Protein AF-A0AAV7GRK2-F1 (afdb_monomer_lite)

Foldseek 3Di:
DDCFDQFPLRDTHGQEEAECAPVDPPLVLLLLLLLLLLPHQEYEEEVVSVCLLSLLVSVVVCCVVVSDHPVSHAYEYEDDQQQLALVSLVVRLVVSCVSNVHQAHQEYEHAACFHFHHPDDLDLVGGDNHPVLSSLVSVVVCCVVRNHVFYAYELAALVNLVVNCVRDPRRHREYEYADWLQAHPVVSLVSCVVVSHAYAHEPLCPDPVDRQQPDPLLVVLCVVFVAGSLLSRQLLCVVSPHRYHDYDSDSVVSSRNVPNPVDHRDPVSSVCSVVHHHDDDPLVCSQAPPSHPHVGSCSRNVPPCVVVVCPLQQCFDQFPLRDTHGQEEAEQAPDDPPLSLVLLLLLVLLPHQEYEEEVVSVCLLSVLVSVVVCCVVVSDHPVSHQYEYEDDQAQQALVSLVVRLVVSCVSNVHQAHAEYEHADQWHFHHPDDLALARTDHHPVLSSLVSVVVCCVVRNYVFYAYEPDDLVRLVVCCVRHPHRHREYEYADWLQAHPVVRLVSCVVVSHAYAHECLQQPPPDPQFPDGQQPDPLLVVLCVVVVAGSLLSGSLLCVVSRYRYHDYDSDSVVSSSNVPNRPDHRDPVSSVSSVVRHHDDRPPVCSNEDCPGPHHDPDPDPDPPPPPPDDDDDDDDDDPFDDDDDDDDDDAPQPDDDLEEAEQAPDDPPLSLVLLLLLVLLPHQEYEEEVVSVCLLSVLVSVVVCCVVVSDHPRSHQYEYEDDQQQLQLVSLVVRLVVSCVSNVHQAHQEYEHEEQWHFHHPDDLAQVGTDHHPVLSSLVSVVVCCVVRNYVFYAYEPDDLVRLVVCCVRHPRRHQEYEYADWLQAHVVVRLVSCVVVNHAYAHEPLQQPPPDPQWDDGQQPPPLLVVLCVVVVAGSLLSGSLLCVVSRYRYHDYDSDSVVSNSNNPNGRDHRDPVSSVSSVVNHRDDTCPVVVSVVNRVVPDDDDDDDDDDRDDDDDDDDDDDDDDDDDAWDFDDQWDAFPLRDTHGQEEAECAPPDLVQSLVLLVLLLVLPHPHYDDEVVSVRLLSVLVSLVVCVVVVSDDAEADYDDFDLVCLVVTLVVSCVSNVGQAHQEYEHAAQWHFDPPDDLFLVRTDHGPVLSRLVSVVVCCVVRNYVFYAYELAALVRLVVCCVRHPHRHREYEYADWLQAHCVVVLVSCVVVRHAYAHEPLVQPPPDPQFPDPQQVPPLLVVLCVVVVAGSLLSRSLLCVVSRHRYHDYDSDSVVSSRNVPNGGHHRDPVSSVCSVVRHHDDRPLVVSNDDCPGPHPDSCSSRVNSD

Radius of gyration: 38.53 Å; chains: 1; bounding box: 104×102×79 Å

InterPro domains:
  IPR018170 Aldo/keto reductase, conserved site [PS00062] (139-156)
  IPR018170 Aldo/keto reductase, conserved site [PS00062] (451-468)
  IPR018170 Aldo/keto reductase, conserved site [PS00062] (779-796)
  IPR018170 Aldo/keto reductase, conserved site [PS00062] (1103-1120)
  IPR018170 Aldo/keto reductase, conserved site [PS00063] (245-260)
  IPR018170 Aldo/keto reductase, conserved site [PS00063] (562-577)
  IPR018170 Aldo/keto reductase, conserved site [PS00063] (890-905)
  IPR018170 Aldo/keto reductase, conserved site [PS00063] (1214-1229)
  IPR018170 Aldo/keto reductase, conserved site [PS00798] (39-56)
  IPR018170 Aldo/keto reductase, conserved site [PS00798] (351-368)
  IPR018170 Aldo/keto reductase, conserved site [PS00798] (679-696)
  IPR018170 Aldo/keto reductase, conserved site [PS00798] (1010-1027)
  IPR020471 Aldo-keto reductase [PR00069] (347-371)
  IPR020471 Aldo-keto reductase [PR00069] (407-425)
  IPR020471 Aldo-keto reductase [PR00069] (451-468)
  IPR020471 Aldo-keto reductase [PR00069] (485-514)
  IPR020471 Aldo-keto reductase [PR00069] (529-553)
  IPR020471 Aldo-keto reductase [PTHR11732] (316-595)
  IPR023210 NADP-dependent oxidoreductase domain [PF00248] (17-276)
  IPR023210 NADP-dependent oxidoreductase domain [PF00248] (328-591)

Sequence (1274 aa):
MAEYFVLNTGAKIPSVGLGTWQAEPGGVGAAVIAAVKAGYRHIDCALIYGNEKEVGLALKQVFEEGIVKREDLFITSKLWCSDHAPEDVPEALETTLKDLQLNYVDLYLIHWPFRVKKGASFSPQNYITPDIPETWAALEKLYDSGKARAIGVSNFSSKKLEDLLAVARVPPAVNQVECHPGWQQPKLHQVCQSKGIHLSGYSPLGSKTVKILSHPVVVKVAETLGKSPAQVALRWGLQVGHSVLPKSINEARIKENIDIFGWSIPDDLLAKFSEIEQARLQSGVFTVHPKSIYKSVEDLWDEDTSKRRNIKMARFFTLNTGAQMPSVGLGTWQANPGVVGEAVASAIKVGYRHIDCARIYGNEKEIGLSLKKLFDDGVVKREDLFITSKLWCDSHAPEDVAEAINSTLKDLQLDYVDLYLIHWPFRLKKGTSFRAENFIQPDIPSTWSAMEKLYDSGKARAIGVSNFSTKKLEDLLSIARIPPAVNQVECHPVWQQTKLRSFCQSKGVHLSAYSPLGSPGTKGIEGNVLANSVVTEVAEELGKTTAQVALRWGIQVGNSVLPKSTKESRIQENFDVFDWSIPDDLFAKFSTIQQARLIRGDFFVKPQGLYKSFLLRSKTLDLFYIKRKHHVIGILLLYGLCTDAYPYFGDLMPSVGLGTLHADPGVVGEAVASAIKVGYRHIDCARIYENEKEIGLSLKKLFDDGVVKREDLFITSKLWCDSHAPEDVAEAINSTLKDLQLDYVDLYLIHCPFRLKKGTSLRAENLIQPDIPSTWSAMEKLYDSGKARAIGVSNFSTKKLEDLLSIARIPPAVNQVECHPVWQQTKLRSFCQSKGVHLSGYSPLGSPGRKWIEGNVLANSIVTEVAEKLGKTTAQVALRWGIQVGNSVLPKSTKESRIQENFDVFDWSIPDDLFAKFSTIQQEISLLILKAYIKVWRSFGTGKYDNVMIIKHKRPRERRAEGTRKRGNIKMARFFTLNTGAQIPSVALGTWQADPGVVGEAVASAIKTGYRHIDTARIYGNEKEIGLYLKKLFDDGVVKREDLCDSHAPEDVEEEINSTLKDLQLDYVDLYLIHWPFRLKKGTNLRPENLIQPDIPSTWRAMEKLYDSGKARAIGVSNFSTKKLGDLLSIARIPPAVNQVECHPVWQQAKLRSFCQSKGVHLSGYSPLGSHGSKWVKGNVLGNSVVTEAAEKLGKTAAQVALRWGIQVGNSVLPRSTKESRIRENFDVFDWSIPDDLFAKFSTIQQEKLIRGDFFVNTQGLYKSVEEIWDGEI

Structure (mmCIF, N/CA/C/O backbone):
data_AF-A0AAV7GRK2-F1
#
_entry.id   AF-A0AAV7GRK2-F1
#
loop_
_atom_site.group_PDB
_atom_site.id
_atom_site.type_symbol
_atom_site.label_atom_id
_atom_site.label_alt_id
_atom_site.label_comp_id
_atom_site.label_asym_id
_atom_site.label_entity_id
_atom_site.label_seq_id
_atom_site.pdbx_PDB_ins_code
_atom_site.Cartn_x
_atom_site.Cartn_y
_atom_site.Cartn_z
_atom_site.occupancy
_atom_site.B_iso_or_equiv
_atom_site.auth_seq_id
_atom_site.auth_comp_id
_atom_site.auth_asym_id
_atom_site.auth_atom_id
_atom_site.pdbx_PDB_model_num
ATOM 1 N N . MET A 1 1 ? -27.664 4.432 10.590 1.00 52.47 1 MET A N 1
ATOM 2 C CA . MET A 1 1 ? -26.871 3.189 10.747 1.00 52.47 1 MET A CA 1
ATOM 3 C C . MET A 1 1 ? -27.423 2.405 11.914 1.00 52.47 1 MET A C 1
ATOM 5 O O . MET A 1 1 ? -28.002 3.019 12.796 1.00 52.47 1 MET A O 1
ATOM 9 N N . ALA A 1 2 ? -27.302 1.082 11.892 1.00 60.66 2 ALA A N 1
ATOM 10 C CA . ALA A 1 2 ? -28.046 0.243 12.816 1.00 60.66 2 ALA A CA 1
ATOM 11 C C . ALA A 1 2 ? -27.401 0.234 14.220 1.00 60.66 2 ALA A C 1
ATOM 13 O O . ALA A 1 2 ? -26.273 -0.221 14.409 1.00 60.66 2 ALA A O 1
ATOM 14 N N . GLU A 1 3 ? -28.119 0.756 15.215 1.00 87.19 3 GLU A N 1
ATOM 15 C CA . GLU A 1 3 ? -27.774 0.636 16.646 1.00 87.19 3 GLU A CA 1
ATOM 16 C C . GLU A 1 3 ? -27.888 -0.816 17.145 1.00 87.19 3 GLU A C 1
ATOM 18 O O . GLU A 1 3 ? -27.385 -1.179 18.206 1.00 87.19 3 GLU A O 1
ATOM 23 N N . TYR A 1 4 ? -28.525 -1.665 16.344 1.00 95.19 4 TYR A N 1
ATOM 24 C CA . TYR A 1 4 ? -28.700 -3.087 16.571 1.00 95.19 4 TYR A CA 1
ATOM 25 C C . TYR A 1 4 ? -28.685 -3.845 15.244 1.00 95.19 4 TYR A C 1
ATOM 27 O O . TYR A 1 4 ? -28.999 -3.285 14.196 1.00 95.19 4 TYR A O 1
ATOM 35 N N . PHE A 1 5 ? -28.390 -5.137 15.297 1.00 96.56 5 PHE A N 1
ATOM 36 C CA . PHE A 1 5 ? -28.614 -6.074 14.200 1.00 96.56 5 PHE A CA 1
ATOM 37 C C . PHE A 1 5 ? -29.781 -6.999 14.553 1.00 96.56 5 PHE A C 1
ATOM 39 O O . PHE A 1 5 ? -30.049 -7.249 15.728 1.00 96.56 5 PHE A O 1
ATOM 46 N N . VAL A 1 6 ? -30.515 -7.473 13.548 1.00 96.50 6 VAL A N 1
ATOM 47 C CA . VAL A 1 6 ? -31.623 -8.416 13.752 1.00 96.50 6 VAL A CA 1
ATOM 48 C C . VAL A 1 6 ? -31.078 -9.830 13.591 1.00 96.50 6 VAL A C 1
ATOM 50 O O . VAL A 1 6 ? -30.508 -10.155 12.552 1.00 96.50 6 VAL A O 1
ATOM 53 N N . LEU A 1 7 ? -31.227 -10.651 14.626 1.00 97.81 7 LEU A N 1
ATOM 54 C CA . LEU A 1 7 ? -30.880 -12.069 14.601 1.00 97.81 7 LEU A CA 1
ATOM 55 C C . LEU A 1 7 ? -31.938 -12.861 13.823 1.00 97.81 7 LEU A C 1
ATOM 57 O O . LEU A 1 7 ? -33.081 -12.424 13.693 1.00 97.81 7 LEU A O 1
ATOM 61 N N . ASN A 1 8 ? -31.598 -14.068 13.371 1.00 96.56 8 ASN A N 1
ATOM 62 C CA . ASN A 1 8 ? -32.559 -14.984 12.737 1.00 96.56 8 ASN A CA 1
ATOM 63 C C . ASN A 1 8 ? -33.731 -15.395 13.652 1.00 96.56 8 ASN A C 1
ATOM 65 O O . ASN A 1 8 ? -34.772 -15.813 13.156 1.00 96.56 8 ASN A O 1
ATOM 69 N N . THR A 1 9 ? -33.602 -15.212 14.967 1.00 96.25 9 THR A N 1
ATOM 70 C CA . THR A 1 9 ? -34.693 -15.369 15.941 1.00 96.25 9 THR A CA 1
ATOM 71 C C . THR A 1 9 ? -35.672 -14.187 15.955 1.00 96.25 9 THR A C 1
ATOM 73 O O . THR A 1 9 ? -36.690 -14.244 16.638 1.00 96.25 9 THR A O 1
ATOM 76 N N . GLY A 1 10 ? -35.360 -13.089 15.256 1.00 95.31 10 GLY A N 1
ATOM 77 C CA . GLY A 1 10 ? -36.079 -11.812 15.308 1.00 95.31 10 GLY A CA 1
ATOM 78 C C . GLY A 1 10 ? -35.629 -10.880 16.443 1.00 95.31 10 GLY A C 1
ATOM 79 O O . GLY A 1 10 ? -36.005 -9.706 16.456 1.00 95.31 10 GLY A O 1
ATOM 80 N N . ALA A 1 11 ? -34.800 -11.362 17.376 1.00 95.62 11 ALA A N 1
ATOM 81 C CA . ALA A 1 11 ? -34.244 -10.540 18.448 1.00 95.62 11 ALA A CA 1
ATOM 82 C C . ALA A 1 11 ? -33.282 -9.471 17.901 1.00 95.62 11 ALA A C 1
ATOM 84 O O . ALA A 1 11 ? -32.605 -9.671 16.893 1.00 95.62 11 ALA A O 1
ATOM 85 N N . LYS A 1 12 ? -33.195 -8.329 18.589 1.00 97.75 12 LYS A N 1
ATOM 86 C CA . LYS A 1 12 ? -32.299 -7.224 18.228 1.00 97.75 12 LYS A CA 1
ATOM 87 C C . LYS A 1 12 ? -31.055 -7.269 19.109 1.00 97.75 12 LYS A C 1
ATOM 89 O O . LYS A 1 12 ? -31.141 -6.943 20.288 1.00 97.75 12 LYS A O 1
ATOM 94 N N . ILE A 1 13 ? -29.912 -7.655 18.547 1.00 98.25 13 ILE A N 1
ATOM 95 C CA . ILE A 1 13 ? -28.625 -7.595 19.247 1.00 98.25 13 ILE A CA 1
ATOM 96 C C . ILE A 1 13 ? -28.049 -6.177 19.127 1.00 98.25 13 ILE A C 1
ATOM 98 O O . ILE A 1 13 ? -27.840 -5.712 18.003 1.00 98.25 13 ILE A O 1
ATOM 102 N N . PRO A 1 14 ? -27.778 -5.455 20.230 1.00 98.44 14 PRO A N 1
ATOM 103 C CA . PRO A 1 14 ? -27.131 -4.150 20.158 1.00 98.44 14 PRO A CA 1
ATOM 104 C C . PRO A 1 14 ? -25.754 -4.260 19.500 1.00 98.44 14 PRO A C 1
ATOM 106 O O . PRO A 1 14 ? -24.977 -5.178 19.787 1.00 98.44 14 PRO A O 1
ATOM 109 N N . SER A 1 15 ? -25.450 -3.324 18.604 1.00 97.31 15 SER A N 1
ATOM 110 C CA . SER A 1 15 ? -24.283 -3.425 17.728 1.00 97.31 15 SER A CA 1
ATOM 111 C C . SER A 1 15 ? -22.949 -3.159 18.435 1.00 97.31 15 SER A C 1
ATOM 113 O O . SER A 1 15 ? -21.896 -3.505 17.902 1.00 97.31 15 SER A O 1
ATOM 115 N N . VAL A 1 16 ? -22.980 -2.627 19.660 1.00 98.31 16 VAL A N 1
ATOM 116 C CA . VAL A 1 16 ? -21.808 -2.430 20.520 1.00 98.31 16 VAL A CA 1
ATOM 117 C C . VAL A 1 16 ? -22.064 -3.079 21.879 1.00 98.31 16 VAL A C 1
ATOM 119 O O . VAL A 1 16 ? -23.019 -2.718 22.567 1.00 98.31 16 VAL A O 1
ATOM 122 N N . GLY A 1 17 ? -21.207 -4.027 22.263 1.00 98.06 17 GLY A N 1
ATOM 123 C CA . GLY A 1 17 ? -21.263 -4.712 23.557 1.00 98.06 17 GLY A CA 1
ATOM 124 C C . GLY A 1 17 ? -19.982 -4.545 24.370 1.00 98.06 17 GLY A C 1
ATOM 125 O O . GLY A 1 17 ? -18.890 -4.490 23.811 1.00 98.06 17 GLY A O 1
ATOM 126 N N . LEU A 1 18 ? -20.085 -4.462 25.696 1.00 98.25 18 LEU A N 1
ATOM 127 C CA . LEU A 1 18 ? -18.902 -4.434 26.557 1.00 98.25 18 LEU A CA 1
ATOM 128 C C . LEU A 1 18 ? -18.337 -5.853 26.685 1.00 98.25 18 LEU A C 1
ATOM 130 O O . LEU A 1 18 ? -18.981 -6.716 27.279 1.00 98.25 18 LEU A O 1
ATOM 134 N N . GLY A 1 19 ? -17.127 -6.084 26.173 1.00 97.00 19 GLY A N 1
ATOM 135 C CA . GLY A 1 19 ? -16.411 -7.341 26.407 1.00 97.00 19 GLY A CA 1
ATOM 136 C C . GLY A 1 19 ? -15.800 -7.389 27.812 1.00 97.00 19 GLY A C 1
ATOM 137 O O . GLY A 1 19 ? -15.204 -6.403 28.252 1.00 97.00 19 GLY A O 1
ATOM 138 N N . THR A 1 20 ? -15.893 -8.527 28.506 1.00 96.00 20 THR A N 1
ATOM 139 C CA . THR A 1 20 ? -15.376 -8.680 29.887 1.00 96.00 20 THR A CA 1
ATOM 140 C C . THR A 1 20 ? -14.169 -9.615 30.024 1.00 96.00 20 THR A C 1
ATOM 142 O O . THR A 1 20 ? -13.648 -9.806 31.126 1.00 96.00 20 THR A O 1
ATOM 145 N N . TRP A 1 21 ? -13.653 -10.162 28.920 1.00 91.00 21 TRP A N 1
ATOM 146 C CA . TRP A 1 21 ? -12.460 -11.014 28.938 1.00 91.00 21 TRP A CA 1
ATOM 147 C C . TRP A 1 21 ? -11.217 -10.264 29.460 1.00 91.00 21 TRP A C 1
ATOM 149 O O . TRP A 1 21 ? -10.944 -9.125 29.066 1.00 91.00 21 TRP A O 1
ATOM 159 N N . GLN A 1 22 ? -10.452 -10.898 30.360 1.00 84.69 22 GLN A N 1
ATOM 160 C CA . GLN A 1 22 ? -9.289 -10.310 31.053 1.00 84.69 22 GLN A CA 1
ATOM 161 C C . GLN A 1 22 ? -9.605 -9.019 31.834 1.00 84.69 22 GLN A C 1
ATOM 163 O O . GLN A 1 22 ? -8.735 -8.161 32.026 1.00 84.69 22 GLN A O 1
ATOM 168 N N . ALA A 1 23 ? -10.864 -8.784 32.207 1.00 81.44 23 ALA A N 1
ATOM 169 C CA . ALA A 1 23 ? -11.193 -7.778 33.206 1.00 81.44 23 ALA A CA 1
ATOM 170 C C . ALA A 1 23 ? -10.974 -8.414 34.581 1.00 81.44 23 ALA A C 1
ATOM 172 O O . ALA A 1 23 ? -11.733 -9.302 34.966 1.00 81.44 23 ALA A O 1
ATOM 173 N N . GLU A 1 24 ? -9.896 -7.998 35.250 1.00 74.44 24 GLU A N 1
ATOM 174 C CA . GLU A 1 24 ? -9.524 -8.523 36.564 1.00 74.44 24 GLU A CA 1
ATOM 175 C C . GLU A 1 24 ? -10.691 -8.387 37.558 1.00 74.44 24 GLU A C 1
ATOM 177 O O . GLU A 1 24 ? -11.374 -7.346 37.554 1.00 74.44 24 GLU A O 1
ATOM 182 N N . PRO A 1 25 ? -10.898 -9.402 38.415 1.00 63.78 25 PRO A N 1
ATOM 183 C CA . PRO A 1 25 ? -11.799 -9.315 39.556 1.00 63.78 25 PRO A CA 1
ATOM 184 C C . PRO A 1 25 ? -11.549 -8.037 40.376 1.00 63.78 25 PRO A C 1
ATOM 186 O O . PRO A 1 25 ? -10.406 -7.665 40.646 1.00 63.78 25 PRO A O 1
ATOM 189 N N . GLY A 1 26 ? -12.618 -7.319 40.716 1.00 69.88 26 GLY A N 1
ATOM 190 C CA . GLY A 1 26 ? -12.610 -6.030 41.418 1.00 69.88 26 GLY A CA 1
ATOM 191 C C . GLY A 1 26 ? -12.753 -4.795 40.516 1.00 69.88 26 GLY A C 1
ATOM 192 O O . GLY A 1 26 ? -13.145 -3.734 40.999 1.00 69.88 26 GLY A O 1
ATOM 193 N N . GLY A 1 27 ? -12.495 -4.910 39.207 1.00 84.00 27 GLY A N 1
ATOM 194 C CA . GLY A 1 27 ? -12.655 -3.805 38.247 1.00 84.00 27 GLY A CA 1
ATOM 195 C C . GLY A 1 27 ? -13.848 -3.946 37.295 1.00 84.00 27 GLY A C 1
ATOM 196 O O . GLY A 1 27 ? -14.345 -2.942 36.777 1.00 84.00 27 GLY A O 1
ATOM 197 N N . VAL A 1 28 ? -14.320 -5.174 37.041 1.00 91.69 28 VAL A N 1
ATOM 198 C CA . VAL A 1 28 ? -15.330 -5.428 35.999 1.00 91.69 28 VAL A CA 1
ATOM 199 C C . VAL A 1 28 ? -16.726 -4.927 36.381 1.00 91.69 28 VAL A C 1
ATOM 201 O O . VAL A 1 28 ? -17.416 -4.378 35.525 1.00 91.69 28 VAL A O 1
ATOM 204 N N . GLY A 1 29 ? -17.124 -5.020 37.655 1.00 93.56 29 GLY A N 1
ATOM 205 C CA . GLY A 1 29 ? -18.443 -4.556 38.101 1.00 93.56 29 GLY A CA 1
ATOM 206 C C . GLY A 1 29 ? -18.629 -3.052 37.876 1.00 93.56 29 GLY A C 1
ATOM 207 O O . GLY A 1 29 ? -19.609 -2.620 37.268 1.00 93.56 29 GLY A O 1
ATOM 208 N N . ALA A 1 30 ? -17.627 -2.251 38.255 1.00 94.50 30 ALA A N 1
ATOM 209 C CA . ALA A 1 30 ? -17.615 -0.810 38.003 1.00 94.50 30 ALA A CA 1
ATOM 210 C C . ALA A 1 30 ? -17.652 -0.484 36.500 1.00 94.50 30 ALA A C 1
ATOM 212 O O . ALA A 1 30 ? -18.354 0.437 36.082 1.00 94.50 30 ALA A O 1
ATOM 213 N N . ALA A 1 31 ? -16.943 -1.264 35.676 1.00 96.44 31 ALA A N 1
ATOM 214 C CA . ALA A 1 31 ? -16.959 -1.108 34.225 1.00 96.44 31 ALA A CA 1
ATOM 215 C C . ALA A 1 31 ? -18.348 -1.381 33.623 1.00 96.44 31 ALA A C 1
ATOM 217 O O . ALA A 1 31 ? -18.795 -0.619 32.767 1.00 96.44 31 ALA A O 1
ATOM 218 N N . VAL A 1 32 ? -19.051 -2.418 34.092 1.00 97.69 32 VAL A N 1
ATOM 219 C CA . VAL A 1 32 ? -20.421 -2.743 33.657 1.00 97.69 32 VAL A CA 1
ATOM 220 C C . VAL A 1 32 ? -21.389 -1.623 34.032 1.00 97.69 32 VAL A C 1
ATOM 222 O O . VAL A 1 32 ? -22.117 -1.141 33.166 1.00 97.69 32 VAL A O 1
ATOM 225 N N . ILE A 1 33 ? -21.353 -1.142 35.280 1.00 97.56 33 ILE A N 1
ATOM 226 C CA . ILE A 1 33 ? -22.198 -0.022 35.730 1.00 97.56 33 ILE A CA 1
ATOM 227 C C . ILE A 1 33 ? -21.931 1.223 34.874 1.00 97.56 33 ILE A C 1
ATOM 229 O O . ILE A 1 33 ? -22.867 1.855 34.379 1.00 97.56 33 ILE A O 1
ATOM 233 N N . ALA A 1 34 ? -20.656 1.559 34.658 1.00 97.25 34 ALA A N 1
ATOM 234 C CA . ALA A 1 34 ? -20.254 2.694 33.834 1.00 97.25 34 ALA A CA 1
ATOM 235 C C . ALA A 1 34 ? -20.720 2.553 32.377 1.00 97.25 34 ALA A C 1
ATOM 237 O O . ALA A 1 34 ? -21.199 3.523 31.793 1.00 97.25 34 ALA A O 1
ATOM 238 N N . ALA A 1 35 ? -20.624 1.355 31.797 1.00 97.94 35 ALA A N 1
ATOM 239 C CA . ALA A 1 35 ? -21.078 1.081 30.440 1.00 97.94 35 ALA A CA 1
ATOM 240 C C . ALA A 1 35 ? -22.598 1.229 30.308 1.00 97.94 35 ALA A C 1
ATOM 242 O O . ALA A 1 35 ? -23.064 1.935 29.414 1.00 97.94 35 ALA A O 1
ATOM 243 N N . VAL A 1 36 ? -23.381 0.645 31.220 1.00 97.94 36 VAL A N 1
ATOM 244 C CA . VAL A 1 36 ? -24.850 0.765 31.204 1.00 97.94 36 VAL A CA 1
ATOM 245 C C . VAL A 1 36 ? -25.281 2.229 31.343 1.00 97.94 36 VAL A C 1
ATOM 247 O O . VAL A 1 36 ? -26.128 2.693 30.570 1.00 97.94 36 VAL A O 1
ATOM 250 N N . LYS A 1 37 ? -24.642 2.987 32.249 1.00 96.56 37 LYS A N 1
ATOM 251 C CA . LYS A 1 37 ? -24.854 4.438 32.409 1.00 96.56 37 LYS A CA 1
ATOM 252 C C . LYS A 1 37 ? -24.448 5.236 31.164 1.00 96.56 37 LYS A C 1
ATOM 254 O O . LYS A 1 37 ? -25.096 6.227 30.847 1.00 96.56 37 LYS A O 1
ATOM 259 N N . ALA A 1 38 ? -23.414 4.803 30.442 1.00 96.06 38 ALA A N 1
ATOM 260 C CA . ALA A 1 38 ? -22.965 5.422 29.192 1.00 96.06 38 ALA A CA 1
ATOM 261 C C . ALA A 1 38 ? -23.838 5.073 27.970 1.00 96.06 38 ALA A C 1
ATOM 263 O O . ALA A 1 38 ? -23.623 5.638 26.901 1.00 96.06 38 ALA A O 1
ATOM 264 N N . GLY A 1 39 ? -24.806 4.161 28.111 1.00 95.88 39 GLY A N 1
ATOM 265 C CA . GLY A 1 39 ? -25.738 3.785 27.044 1.00 95.88 39 GLY A CA 1
ATOM 266 C C . GLY A 1 39 ? -25.511 2.397 26.445 1.00 95.88 39 GLY A C 1
ATOM 267 O O . GLY A 1 39 ? -26.244 2.014 25.537 1.00 95.88 39 GLY A O 1
ATOM 268 N N . TYR A 1 40 ? -24.556 1.606 26.949 1.00 98.19 40 TYR A N 1
ATOM 269 C CA . TYR A 1 40 ? -24.435 0.211 26.521 1.00 98.19 40 TYR A CA 1
ATOM 270 C C . TYR A 1 40 ? -25.699 -0.550 26.909 1.00 98.19 40 TYR A C 1
ATOM 272 O O . TYR A 1 40 ? -26.223 -0.414 28.019 1.00 98.19 40 TYR A O 1
ATOM 280 N N . ARG A 1 41 ? -26.170 -1.379 25.983 1.00 98.25 41 ARG A N 1
ATOM 281 C CA . ARG A 1 41 ? -27.280 -2.312 26.201 1.00 98.25 41 ARG A CA 1
ATOM 282 C C . ARG A 1 41 ? -26.890 -3.755 25.911 1.00 98.25 41 ARG A C 1
ATOM 284 O O . ARG A 1 41 ? -27.753 -4.613 25.871 1.00 98.25 41 ARG A O 1
ATOM 291 N N . HIS A 1 42 ? -25.600 -4.034 25.732 1.00 98.69 42 HIS A N 1
ATOM 292 C CA . HIS A 1 42 ? -25.079 -5.378 25.511 1.00 98.69 42 HIS A CA 1
ATOM 293 C C . HIS A 1 42 ? -23.826 -5.608 26.358 1.00 98.69 42 HIS A C 1
ATOM 295 O O . HIS A 1 42 ? -22.899 -4.797 26.317 1.00 98.69 42 HIS A O 1
ATOM 301 N N . ILE A 1 43 ? -23.804 -6.700 27.124 1.00 98.62 43 ILE A N 1
ATOM 302 C CA . ILE A 1 43 ? -22.643 -7.159 27.898 1.00 98.62 43 ILE A CA 1
ATOM 303 C C . ILE A 1 43 ? -22.287 -8.579 27.443 1.00 98.62 43 ILE A C 1
ATOM 305 O O . ILE A 1 43 ? -23.148 -9.460 27.429 1.00 98.62 43 ILE A O 1
ATOM 309 N N . ASP A 1 44 ? -21.029 -8.784 27.055 1.00 98.69 44 ASP A N 1
ATOM 310 C CA . ASP A 1 44 ? -20.508 -10.081 26.627 1.00 98.69 44 ASP A CA 1
ATOM 311 C C . ASP A 1 44 ? -19.658 -10.713 27.735 1.00 98.69 44 ASP A C 1
ATOM 313 O O . ASP A 1 44 ? -18.593 -10.206 28.094 1.00 98.69 44 ASP A O 1
ATOM 317 N N . CYS A 1 45 ? -20.152 -11.830 28.265 1.00 98.31 45 CYS A N 1
ATOM 318 C CA . CYS A 1 45 ? -19.598 -12.600 29.374 1.00 98.31 45 CYS A CA 1
ATOM 319 C C . CYS A 1 45 ? -19.164 -13.997 28.915 1.00 98.31 45 CYS A C 1
ATOM 321 O O . CYS A 1 45 ? -19.393 -14.396 27.772 1.00 98.31 45 CYS A O 1
ATOM 323 N N . ALA A 1 46 ? -18.515 -14.746 29.800 1.00 97.56 46 ALA A N 1
ATOM 324 C CA . ALA A 1 46 ? -18.323 -16.187 29.683 1.00 97.56 46 ALA A CA 1
ATOM 325 C C . ALA A 1 46 ? -17.937 -16.751 31.051 1.00 97.56 46 ALA A C 1
ATOM 327 O O . ALA A 1 46 ? -17.135 -16.129 31.754 1.00 97.56 46 ALA A O 1
ATOM 328 N N . LEU A 1 47 ? -18.387 -17.967 31.365 1.00 94.06 47 LEU A N 1
ATOM 329 C CA . LEU A 1 47 ? -18.063 -18.640 32.627 1.00 94.06 47 LEU A CA 1
ATOM 330 C C . LEU A 1 47 ? -16.546 -18.687 32.888 1.00 94.06 47 LEU A C 1
ATOM 332 O O . LEU A 1 47 ? -16.067 -18.352 33.970 1.00 94.06 47 LEU A O 1
ATOM 336 N N . ILE A 1 48 ? -15.764 -19.012 31.853 1.00 94.75 48 ILE A N 1
ATOM 337 C CA . ILE A 1 48 ? -14.302 -19.135 31.949 1.00 94.75 48 ILE A CA 1
ATOM 338 C C . ILE A 1 48 ? -13.573 -17.814 32.234 1.00 94.75 48 ILE A C 1
ATOM 340 O O . ILE A 1 48 ? -12.402 -17.827 32.604 1.00 94.75 48 ILE A O 1
ATOM 344 N N . TYR A 1 49 ? -14.220 -16.658 32.062 1.00 95.00 49 TYR A N 1
ATOM 345 C CA . TYR A 1 49 ? -13.583 -15.376 32.381 1.00 95.00 49 TYR A CA 1
ATOM 346 C C . TYR A 1 49 ? -13.433 -15.175 33.894 1.00 95.00 49 TYR A C 1
ATOM 348 O O . TYR A 1 49 ? -12.690 -14.289 34.308 1.00 95.00 49 TYR A O 1
ATOM 356 N N . GLY A 1 50 ? -14.103 -16.002 34.709 1.00 93.75 50 GLY A N 1
ATOM 357 C CA . GLY A 1 50 ? -13.947 -16.020 36.163 1.00 93.75 50 GLY A CA 1
ATOM 358 C C . GLY A 1 50 ? -14.519 -14.790 36.864 1.00 93.75 50 GLY A C 1
ATOM 359 O O . GLY A 1 50 ? -14.207 -14.556 38.027 1.00 93.75 50 GLY A O 1
ATOM 360 N N . ASN A 1 51 ? -15.336 -13.996 36.168 1.00 96.12 51 ASN A N 1
ATOM 361 C CA . ASN A 1 51 ? -15.816 -12.703 36.647 1.00 96.12 51 ASN A CA 1
ATOM 362 C C . ASN A 1 51 ? -17.340 -12.498 36.505 1.00 96.12 51 ASN A C 1
ATOM 364 O O . ASN A 1 51 ? -17.838 -11.416 36.813 1.00 96.12 51 ASN A O 1
ATOM 368 N N . GLU A 1 52 ? -18.104 -13.530 36.116 1.00 97.44 52 GLU A N 1
ATOM 369 C CA . GLU A 1 52 ? -19.568 -13.436 35.952 1.00 97.44 52 GLU A CA 1
ATOM 370 C C . GLU A 1 52 ? -20.293 -13.046 37.247 1.00 97.44 52 GLU A C 1
ATOM 372 O O . GLU A 1 52 ? -21.225 -12.252 37.194 1.00 97.44 52 GLU A O 1
ATOM 377 N N . LYS A 1 53 ? -19.820 -13.495 38.419 1.00 97.12 53 LYS A N 1
ATOM 378 C CA . LYS A 1 53 ? -20.390 -13.098 39.723 1.00 97.12 53 LYS A CA 1
ATOM 379 C C . LYS A 1 53 ? -20.375 -11.590 39.949 1.00 97.12 53 LYS A C 1
ATOM 381 O O . LYS A 1 53 ? -21.349 -11.013 40.427 1.00 97.12 53 LYS A O 1
ATOM 386 N N . GLU A 1 54 ? -19.266 -10.941 39.610 1.00 96.19 54 GLU A N 1
ATOM 387 C CA . GLU A 1 54 ? -19.120 -9.492 39.765 1.00 96.19 54 GLU A CA 1
ATOM 388 C C . GLU A 1 54 ? -19.961 -8.730 38.744 1.00 96.19 54 GLU A C 1
ATOM 390 O O . GLU A 1 54 ? -20.551 -7.700 39.073 1.00 96.19 54 GLU A O 1
ATOM 395 N N . VAL A 1 55 ? -20.062 -9.259 37.520 1.00 97.88 55 VAL A N 1
ATOM 396 C CA . VAL A 1 55 ? -20.994 -8.739 36.515 1.00 97.88 55 VAL A CA 1
ATOM 397 C C . VAL A 1 55 ? -22.432 -8.854 37.024 1.00 97.88 55 VAL A C 1
ATOM 399 O O . VAL A 1 55 ? -23.171 -7.881 36.932 1.00 97.88 55 VAL A O 1
ATOM 402 N N . GLY A 1 56 ? -22.822 -9.981 37.622 1.00 98.00 56 GLY A N 1
ATOM 403 C CA . GLY A 1 56 ? -24.163 -10.177 38.173 1.00 98.00 56 GLY A CA 1
ATOM 404 C C . GLY A 1 56 ? -24.503 -9.225 39.315 1.00 98.00 56 GLY A C 1
ATOM 405 O O . GLY A 1 56 ? -25.599 -8.671 39.348 1.00 98.00 56 GLY A O 1
ATOM 406 N N . LEU A 1 57 ? -23.550 -8.955 40.213 1.00 97.94 57 LEU A N 1
ATOM 407 C CA . LEU A 1 57 ? -23.716 -7.934 41.256 1.00 97.94 57 LEU A CA 1
ATOM 408 C C . LEU A 1 57 ? -23.933 -6.536 40.656 1.00 97.94 57 LEU A C 1
ATOM 410 O O . LEU A 1 57 ? -24.820 -5.811 41.101 1.00 97.94 57 LEU A O 1
ATOM 414 N N . ALA A 1 58 ? -23.174 -6.181 39.618 1.00 97.75 58 ALA A N 1
ATOM 415 C CA . ALA A 1 58 ? -23.346 -4.921 38.900 1.00 97.75 58 ALA A CA 1
ATOM 416 C C . ALA A 1 58 ? -24.691 -4.837 38.157 1.00 97.75 58 ALA A C 1
ATOM 418 O O . ALA A 1 58 ? -25.335 -3.790 38.185 1.00 97.75 58 ALA A O 1
ATOM 419 N N . LEU A 1 59 ? -25.134 -5.929 37.522 1.00 98.25 59 LEU A N 1
ATOM 420 C CA . LEU A 1 59 ? -26.438 -6.017 36.859 1.00 98.25 59 LEU A CA 1
ATOM 421 C C . LEU A 1 59 ? -27.580 -5.839 37.863 1.00 98.25 59 LEU A C 1
ATOM 423 O O . LEU A 1 59 ? -28.450 -4.997 37.654 1.00 98.25 59 LEU A O 1
ATOM 427 N N . LYS A 1 60 ? -27.534 -6.564 38.988 1.00 97.88 60 LYS A N 1
ATOM 428 C CA . LYS A 1 60 ? -28.494 -6.405 40.085 1.00 97.88 60 LYS A CA 1
ATOM 429 C C . LYS A 1 60 ? -28.574 -4.950 40.539 1.00 97.88 60 LYS A C 1
ATOM 431 O O . LYS A 1 60 ? -29.669 -4.403 40.614 1.00 97.88 60 LYS A O 1
ATOM 436 N N . GLN A 1 61 ? -27.425 -4.318 40.769 1.00 97.69 61 GLN A N 1
ATOM 437 C CA . GLN A 1 61 ? -27.369 -2.925 41.194 1.00 97.69 61 GLN A CA 1
ATOM 438 C C . GLN A 1 61 ? -28.032 -1.983 40.178 1.00 97.69 61 GLN A C 1
ATOM 440 O O . GLN A 1 61 ? -28.851 -1.158 40.570 1.00 97.69 61 GLN A O 1
ATOM 445 N N . VAL A 1 62 ? -27.735 -2.094 38.875 1.00 97.69 62 VAL A N 1
ATOM 446 C CA . VAL A 1 62 ? -28.350 -1.194 37.876 1.00 97.69 62 VAL A CA 1
ATOM 447 C C . VAL A 1 62 ? -29.851 -1.437 37.685 1.00 97.69 62 VAL A C 1
ATOM 449 O O . VAL A 1 62 ? -30.558 -0.505 37.298 1.00 97.69 62 VAL A O 1
ATOM 452 N N . PHE A 1 63 ? -30.343 -2.647 37.977 1.00 97.88 63 PHE A N 1
ATOM 453 C CA . PHE A 1 63 ? -31.777 -2.951 38.006 1.00 97.88 63 PHE A CA 1
ATOM 454 C C . PHE A 1 63 ? -32.459 -2.362 39.247 1.00 97.88 63 PHE A C 1
ATOM 456 O O . PHE A 1 63 ? -33.504 -1.728 39.122 1.00 97.88 63 PHE A O 1
ATOM 463 N N . GLU A 1 64 ? -31.864 -2.524 40.433 1.00 96.81 64 GLU A N 1
ATOM 464 C CA . GLU A 1 64 ? -32.385 -1.983 41.699 1.00 96.81 64 GLU A CA 1
ATOM 465 C C . GLU A 1 64 ? -32.357 -0.446 41.729 1.00 96.81 64 GLU A C 1
ATOM 467 O O . GLU A 1 64 ? -33.294 0.177 42.223 1.00 96.81 64 GLU A O 1
ATOM 472 N N . GLU A 1 65 ? -31.332 0.175 41.135 1.00 96.62 65 GLU A N 1
ATOM 473 C CA . GLU A 1 65 ? -31.245 1.631 40.943 1.00 96.62 65 GLU A CA 1
ATOM 474 C C . GLU A 1 65 ? -32.214 2.157 39.862 1.00 96.62 65 GLU A C 1
ATOM 476 O O . GLU A 1 65 ? -32.325 3.368 39.675 1.00 96.62 65 GLU A O 1
ATOM 481 N N . GLY A 1 66 ? -32.908 1.277 39.129 1.00 94.38 66 GLY A N 1
ATOM 482 C CA . GLY A 1 66 ? -33.858 1.659 38.082 1.00 94.38 66 GLY A CA 1
ATOM 483 C C . GLY A 1 66 ? -33.217 2.306 36.849 1.00 94.38 66 GLY A C 1
ATOM 484 O O . GLY A 1 66 ? -33.899 3.013 36.108 1.00 94.38 66 GLY A O 1
ATOM 485 N N . ILE A 1 67 ? -31.918 2.086 36.614 1.00 96.56 67 ILE A N 1
ATOM 486 C CA . ILE A 1 67 ? -31.192 2.655 35.463 1.00 96.56 67 ILE A CA 1
ATOM 487 C C . ILE A 1 67 ? -31.659 2.004 34.157 1.00 96.56 67 ILE A C 1
ATOM 489 O O . ILE A 1 67 ? -31.787 2.674 33.132 1.00 96.56 67 ILE A O 1
ATOM 493 N N . VAL A 1 68 ? -31.885 0.692 34.195 1.00 97.44 68 VAL A N 1
ATOM 494 C CA . VAL A 1 68 ? -32.397 -0.135 33.095 1.00 97.44 68 VAL A CA 1
ATOM 495 C C . VAL A 1 68 ? -33.234 -1.274 33.668 1.00 97.44 68 VAL A C 1
ATOM 497 O O . VAL A 1 68 ? -33.063 -1.649 34.827 1.00 97.44 68 VAL A O 1
ATOM 500 N N . LYS A 1 69 ? -34.108 -1.864 32.855 1.00 97.50 69 LYS A N 1
ATOM 501 C CA . LYS A 1 69 ? -34.771 -3.137 33.160 1.00 97.50 69 LYS A CA 1
ATOM 502 C C . LYS A 1 69 ? -33.995 -4.304 32.558 1.00 97.50 69 LYS A C 1
ATOM 504 O O . LYS A 1 69 ? -33.150 -4.121 31.680 1.00 97.50 69 LYS A O 1
ATOM 509 N N . ARG A 1 70 ? -34.300 -5.532 32.991 1.00 97.38 70 ARG A N 1
ATOM 510 C CA . ARG A 1 70 ? -33.653 -6.733 32.443 1.00 97.38 70 ARG A CA 1
ATOM 511 C C . ARG A 1 70 ? -33.891 -6.857 30.938 1.00 97.38 70 ARG A C 1
ATOM 513 O O . ARG A 1 70 ? -32.959 -7.183 30.212 1.00 97.38 70 ARG A O 1
ATOM 520 N N . GLU A 1 71 ? -35.108 -6.592 30.479 1.00 96.56 71 GLU A N 1
ATOM 521 C CA . GLU A 1 71 ? -35.500 -6.638 29.067 1.00 96.56 71 GLU A CA 1
ATOM 522 C C . GLU A 1 71 ? -34.851 -5.556 28.186 1.00 96.56 71 GLU A C 1
ATOM 524 O O . GLU A 1 71 ? -34.874 -5.693 26.965 1.00 96.56 71 GLU A O 1
ATOM 529 N N . ASP A 1 72 ? -34.231 -4.529 28.779 1.00 96.25 72 ASP A N 1
ATOM 530 C CA . ASP A 1 72 ? -33.484 -3.504 28.039 1.00 96.25 72 ASP A CA 1
ATOM 531 C C . ASP A 1 72 ? -32.047 -3.944 27.718 1.00 96.25 72 ASP A C 1
ATOM 533 O O . ASP A 1 72 ? -31.379 -3.319 26.891 1.00 96.25 72 ASP A O 1
ATOM 537 N N . LEU A 1 73 ? -31.538 -4.983 28.391 1.00 98.38 73 LEU A N 1
ATOM 538 C CA . LEU A 1 73 ? -30.177 -5.483 28.214 1.00 98.38 73 LEU A CA 1
ATOM 539 C C . LEU A 1 73 ? -30.150 -6.778 27.404 1.00 98.38 73 LEU A C 1
ATOM 541 O O . LEU A 1 73 ? -30.961 -7.674 27.604 1.00 98.38 73 LEU A O 1
ATOM 545 N N . PHE A 1 74 ? -29.136 -6.890 26.554 1.00 98.81 74 PHE A N 1
ATOM 546 C CA . PHE A 1 74 ? -28.748 -8.096 25.846 1.00 98.81 74 PHE A CA 1
ATOM 547 C C . PHE A 1 74 ? -27.519 -8.702 26.534 1.00 98.81 74 PHE A C 1
ATOM 549 O O . PHE A 1 74 ? -26.422 -8.144 26.469 1.00 98.81 74 PHE A O 1
ATOM 556 N N . ILE A 1 75 ? -27.682 -9.823 27.227 1.00 98.75 75 ILE A N 1
ATOM 557 C CA . ILE A 1 75 ? -26.598 -10.483 27.963 1.00 98.75 75 ILE A CA 1
ATOM 558 C C . ILE A 1 75 ? -26.177 -11.754 27.231 1.00 98.75 75 ILE A C 1
ATOM 560 O O . ILE A 1 75 ? -26.988 -12.664 27.040 1.00 98.75 75 ILE A O 1
ATOM 564 N N . THR A 1 76 ? -24.902 -11.810 26.850 1.00 98.88 76 THR A N 1
ATOM 565 C CA . THR A 1 76 ? -24.286 -12.974 26.202 1.00 98.88 76 THR A CA 1
ATOM 566 C C . THR A 1 76 ? -23.417 -13.726 27.205 1.00 98.88 76 THR A C 1
ATOM 568 O O . THR A 1 76 ? -22.611 -13.101 27.888 1.00 98.88 76 THR A O 1
ATOM 571 N N . SER A 1 77 ? -23.514 -15.056 27.264 1.00 98.69 77 SER A N 1
ATOM 572 C CA . SER A 1 77 ? -22.519 -15.908 27.938 1.00 98.69 77 SER A CA 1
ATOM 573 C C . SER A 1 77 ? -22.145 -17.118 27.073 1.00 98.69 77 SER A C 1
ATOM 575 O O . SER A 1 77 ? -22.670 -17.294 25.969 1.00 98.69 77 SER A O 1
ATOM 577 N N . LYS A 1 78 ? -21.168 -17.916 27.513 1.00 98.69 78 LYS A N 1
ATOM 578 C CA . LYS A 1 78 ? -20.529 -18.954 26.698 1.00 98.69 78 LYS A CA 1
ATOM 579 C C . LYS A 1 78 ? -20.291 -20.238 27.488 1.00 98.69 78 LYS A C 1
ATOM 581 O O . LYS A 1 78 ? -19.674 -20.202 28.553 1.00 98.69 78 LYS A O 1
ATOM 586 N N . LEU A 1 79 ? -20.701 -21.357 26.902 1.00 98.44 79 LEU A N 1
ATOM 587 C CA . LEU A 1 79 ? -20.429 -22.717 27.349 1.00 98.44 79 LEU A CA 1
ATOM 588 C C . LEU A 1 79 ? -18.947 -23.051 27.153 1.00 98.44 79 LEU A C 1
ATOM 590 O O . LEU A 1 79 ? -18.432 -22.975 26.034 1.00 98.44 79 LEU A O 1
ATOM 594 N N . TRP A 1 80 ? -18.257 -23.417 28.231 1.00 97.19 80 TRP A N 1
ATOM 595 C CA . TRP A 1 80 ? -16.834 -23.740 28.183 1.00 97.19 80 TRP A CA 1
ATOM 596 C C . TRP A 1 80 ? -16.565 -25.178 27.720 1.00 97.19 80 TRP A C 1
ATOM 598 O O . TRP A 1 80 ? -17.400 -26.065 27.857 1.00 97.19 80 TRP A O 1
ATOM 608 N N . CYS A 1 81 ? -15.354 -25.417 27.206 1.00 96.56 81 CYS A N 1
ATOM 609 C CA . CYS A 1 81 ? -14.935 -26.680 26.587 1.00 96.56 81 CYS A CA 1
ATOM 610 C C . CYS A 1 81 ? -15.059 -27.912 27.508 1.00 96.56 81 CYS A C 1
ATOM 612 O O . CYS A 1 81 ? -15.046 -29.042 27.020 1.00 96.56 81 CYS A O 1
ATOM 614 N N . SER A 1 82 ? -15.106 -27.724 28.831 1.00 95.75 82 SER A N 1
ATOM 615 C CA . SER A 1 82 ? -15.262 -28.808 29.810 1.00 95.75 82 SER A CA 1
ATOM 616 C C . SER A 1 82 ? -16.691 -29.331 29.931 1.00 95.75 82 SER A C 1
ATOM 618 O O . SER A 1 82 ? -16.870 -30.433 30.437 1.00 95.75 82 SER A O 1
ATOM 620 N N . ASP A 1 83 ? -17.676 -28.572 29.448 1.00 97.00 83 ASP A N 1
ATOM 621 C CA . ASP A 1 83 ? -19.096 -28.767 29.766 1.00 97.00 83 ASP A CA 1
ATOM 622 C C . ASP A 1 83 ? -19.926 -29.091 28.511 1.00 97.00 83 ASP A C 1
ATOM 624 O O . ASP A 1 83 ? -21.129 -28.871 28.448 1.00 97.00 83 ASP A O 1
ATOM 628 N N . HIS A 1 84 ? -19.274 -29.609 27.466 1.00 97.62 84 HIS A N 1
ATOM 629 C CA . HIS A 1 84 ? -19.917 -29.955 26.193 1.00 97.62 84 HIS A CA 1
ATOM 630 C C . HIS A 1 84 ? -20.758 -31.241 26.246 1.00 97.62 84 HIS A C 1
ATOM 632 O O . HIS A 1 84 ? -21.454 -31.539 25.274 1.00 97.62 84 HIS A O 1
ATOM 638 N N . ALA A 1 85 ? -20.677 -32.035 27.321 1.00 96.31 85 ALA A N 1
ATOM 639 C CA . ALA A 1 85 ? -21.546 -33.204 27.460 1.00 96.31 85 ALA A CA 1
ATOM 640 C C . ALA A 1 85 ? -23.011 -32.741 27.569 1.00 96.31 85 ALA A C 1
ATOM 642 O O . ALA A 1 85 ? -23.261 -31.776 28.294 1.00 96.31 85 ALA A O 1
ATOM 643 N N . PRO A 1 86 ? -23.982 -33.387 26.899 1.00 96.88 86 PRO A N 1
ATOM 644 C CA . PRO A 1 86 ? -25.382 -32.955 26.930 1.00 96.88 86 PRO A CA 1
ATOM 645 C C . PRO A 1 86 ? -25.970 -32.745 28.335 1.00 96.88 86 PRO A C 1
ATOM 647 O O . PRO A 1 86 ? -26.804 -31.862 28.526 1.00 96.88 86 PRO A O 1
ATOM 650 N N . GLU A 1 87 ? -25.535 -33.539 29.312 1.00 96.06 87 GLU A N 1
ATOM 651 C CA . GLU A 1 87 ? -25.910 -33.457 30.725 1.00 96.06 87 GLU A CA 1
ATOM 652 C C . GLU A 1 87 ? -25.260 -32.282 31.478 1.00 96.06 87 GLU A C 1
ATOM 654 O O . GLU A 1 87 ? -25.858 -31.760 32.417 1.00 96.06 87 GLU A O 1
ATOM 659 N N . ASP A 1 88 ? -24.084 -31.827 31.039 1.00 97.62 88 ASP A N 1
ATOM 660 C CA . ASP A 1 88 ? -23.316 -30.744 31.668 1.00 97.62 88 ASP A CA 1
ATOM 661 C C . ASP A 1 88 ? -23.736 -29.360 31.149 1.00 97.62 88 ASP A C 1
ATOM 663 O O . ASP A 1 88 ? -23.682 -28.369 31.877 1.00 97.62 88 ASP A O 1
ATOM 667 N N . VAL A 1 89 ? -24.203 -29.289 29.899 1.00 98.19 89 VAL A N 1
ATOM 668 C CA . VAL A 1 89 ? -24.688 -28.062 29.246 1.00 98.19 89 VAL A CA 1
ATOM 669 C C . VAL A 1 89 ? -25.712 -27.281 30.092 1.00 98.19 89 VAL A C 1
ATOM 671 O O . VAL A 1 89 ? -25.512 -26.077 30.291 1.00 98.19 89 VAL A O 1
ATOM 674 N N . PRO A 1 90 ? -26.802 -27.890 30.609 1.00 97.81 90 PRO A N 1
ATOM 675 C CA . PRO A 1 90 ? -27.746 -27.170 31.461 1.00 97.81 90 PRO A CA 1
ATOM 676 C C . PRO A 1 90 ? -27.133 -26.748 32.801 1.00 97.81 90 PRO A C 1
ATOM 678 O O . PRO A 1 90 ? -27.420 -25.647 33.258 1.00 97.81 90 PRO A O 1
ATOM 681 N N . GLU A 1 91 ? -26.272 -27.565 33.416 1.00 97.50 91 GLU A N 1
ATOM 682 C CA . GLU A 1 91 ? -25.606 -27.228 34.686 1.00 97.50 91 GLU A CA 1
ATOM 683 C C . GLU A 1 91 ? -24.689 -26.002 34.538 1.00 97.50 91 GLU A C 1
ATOM 685 O O . GLU A 1 91 ? -24.681 -25.107 35.392 1.00 97.50 91 GLU A O 1
ATOM 690 N N . ALA A 1 92 ? -23.956 -25.925 33.425 1.00 98.00 92 ALA A N 1
ATOM 691 C CA . ALA A 1 92 ? -23.104 -24.789 33.107 1.00 98.00 92 ALA A CA 1
ATOM 692 C C . ALA A 1 92 ? -23.921 -23.502 32.922 1.00 98.00 92 ALA A C 1
ATOM 694 O O . ALA A 1 92 ? -23.553 -22.464 33.479 1.00 98.00 92 ALA A O 1
ATOM 695 N N . LEU A 1 93 ? -25.057 -23.561 32.209 1.00 98.31 93 LEU A N 1
ATOM 696 C CA . LEU A 1 93 ? -25.931 -22.394 32.079 1.00 98.31 93 LEU A CA 1
ATOM 697 C C . LEU A 1 93 ? -26.555 -21.999 33.426 1.00 98.31 93 LEU A C 1
ATOM 699 O O . LEU A 1 93 ? -26.584 -20.811 33.729 1.00 98.31 93 LEU A O 1
ATOM 703 N N . GLU A 1 94 ? -27.002 -22.943 34.259 1.00 98.38 94 GLU A N 1
ATOM 704 C CA . GLU A 1 94 ? -27.524 -22.625 35.599 1.00 98.38 94 GLU A CA 1
ATOM 705 C C . GLU A 1 94 ? -26.481 -21.928 36.474 1.00 98.38 94 GLU A C 1
ATOM 707 O O . 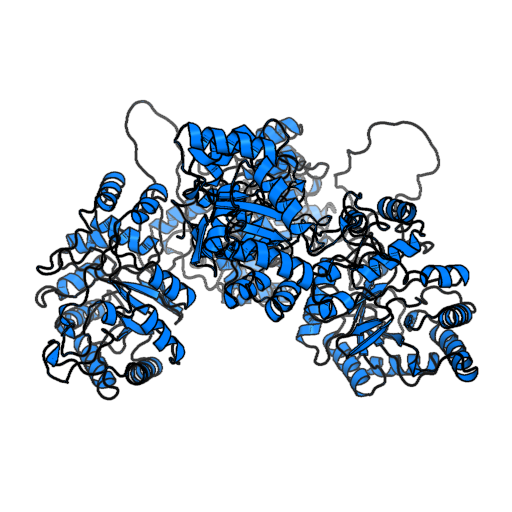GLU A 1 94 ? -26.799 -20.976 37.189 1.00 98.38 94 GLU A O 1
ATOM 712 N N . THR A 1 95 ? -25.224 -22.365 36.394 1.00 98.19 95 THR A N 1
ATOM 713 C CA . THR A 1 95 ? -24.118 -21.722 37.109 1.00 98.19 95 THR A CA 1
ATOM 714 C C . THR A 1 95 ? -23.923 -20.287 36.628 1.00 98.19 95 THR A C 1
ATOM 716 O O . THR A 1 95 ? -23.898 -19.367 37.445 1.00 98.19 95 THR A O 1
ATOM 719 N N . THR A 1 96 ? -23.876 -20.073 35.312 1.00 98.56 96 THR A N 1
ATOM 720 C CA . THR A 1 96 ? -23.809 -18.735 34.710 1.00 98.56 96 THR A CA 1
ATOM 721 C C . THR A 1 96 ? -25.006 -17.862 35.102 1.00 98.56 96 THR A C 1
ATOM 723 O O . THR A 1 96 ? -24.823 -16.705 35.470 1.00 98.56 96 THR A O 1
ATOM 726 N N . LEU A 1 97 ? -26.235 -18.385 35.061 1.00 98.62 97 LEU A N 1
ATOM 727 C CA . LEU A 1 97 ? -27.451 -17.653 35.432 1.00 98.62 97 LEU A CA 1
ATOM 728 C C . LEU A 1 97 ? -27.435 -17.249 36.906 1.00 98.62 97 LEU A C 1
ATOM 730 O O . LEU A 1 97 ? -27.763 -16.110 37.236 1.00 98.62 97 LEU A O 1
ATOM 734 N N . LYS A 1 98 ? -26.991 -18.148 37.787 1.00 98.56 98 LYS A N 1
ATOM 735 C CA . LYS A 1 98 ? -26.806 -17.864 39.211 1.00 98.56 98 LYS A CA 1
ATOM 736 C C . LYS A 1 98 ? -25.757 -16.779 39.439 1.00 98.56 98 LYS A C 1
ATOM 738 O O . LYS A 1 98 ? -26.006 -15.854 40.210 1.00 98.56 98 LYS A O 1
ATOM 743 N N . ASP A 1 99 ? -24.610 -16.879 38.775 1.00 98.25 99 ASP A N 1
ATOM 744 C CA . ASP A 1 99 ? -23.507 -15.933 38.932 1.00 98.25 99 ASP A CA 1
ATOM 745 C C . ASP A 1 99 ? -23.874 -14.547 38.377 1.00 98.25 99 ASP A C 1
ATOM 747 O O . ASP A 1 99 ? -23.655 -13.538 39.047 1.00 98.25 99 ASP A O 1
ATOM 751 N N . LEU A 1 100 ? -24.532 -14.490 37.216 1.00 98.38 100 LEU A N 1
ATOM 752 C CA . LEU A 1 100 ? -25.060 -13.255 36.625 1.00 98.38 100 LEU A CA 1
ATOM 753 C C . LEU A 1 100 ? -26.335 -12.741 37.319 1.00 98.38 100 LEU A C 1
ATOM 755 O O . LEU A 1 100 ? -26.749 -11.613 37.058 1.00 98.38 100 LEU A O 1
ATOM 759 N N . GLN A 1 101 ? -26.946 -13.538 38.200 1.00 98.25 101 GLN A N 1
ATOM 760 C CA . GLN A 1 101 ? -28.211 -13.253 38.888 1.00 98.25 101 GLN A CA 1
ATOM 761 C C . GLN A 1 101 ? -29.377 -12.988 37.920 1.00 98.25 101 GLN A C 1
ATOM 763 O O . GLN A 1 101 ? -30.148 -12.042 38.078 1.00 98.25 101 GLN A O 1
ATOM 768 N N . LEU A 1 102 ? -29.497 -13.836 36.896 1.00 98.31 102 LEU A N 1
ATOM 769 C CA . LEU A 1 102 ? -30.490 -13.742 35.827 1.00 98.31 102 LEU A CA 1
ATOM 770 C C . LEU A 1 102 ? -31.342 -15.011 35.739 1.00 98.31 102 LEU A C 1
ATOM 772 O O . LEU A 1 102 ? -30.894 -16.097 36.080 1.00 98.31 102 LEU A O 1
ATOM 776 N N . ASN A 1 103 ? -32.550 -14.883 35.185 1.00 97.75 103 ASN A N 1
ATOM 777 C CA . ASN A 1 103 ? -33.414 -16.032 34.869 1.00 97.75 103 ASN A CA 1
ATOM 778 C C . ASN A 1 103 ? -33.215 -16.557 33.434 1.00 97.75 103 ASN A C 1
ATOM 780 O O . ASN A 1 103 ? -33.649 -17.659 33.113 1.00 97.75 103 ASN A O 1
ATOM 784 N N . TYR A 1 104 ? -32.608 -15.748 32.560 1.00 98.62 104 TYR A N 1
ATOM 785 C CA . TYR A 1 104 ? -32.281 -16.100 31.179 1.00 98.62 104 TYR A CA 1
ATOM 786 C C . TYR A 1 104 ? -31.093 -15.271 30.676 1.00 98.62 104 TYR A C 1
ATOM 788 O O . TYR A 1 104 ? -30.874 -14.139 31.129 1.00 98.62 104 TYR A O 1
ATOM 796 N N . VAL A 1 105 ? -30.377 -15.801 29.687 1.00 98.75 105 VAL A N 1
ATOM 797 C CA . VAL A 1 105 ? -29.442 -15.045 28.839 1.00 98.75 105 VAL A CA 1
ATOM 798 C C . VAL A 1 105 ? -30.082 -14.767 27.482 1.00 98.75 105 VAL A C 1
ATOM 80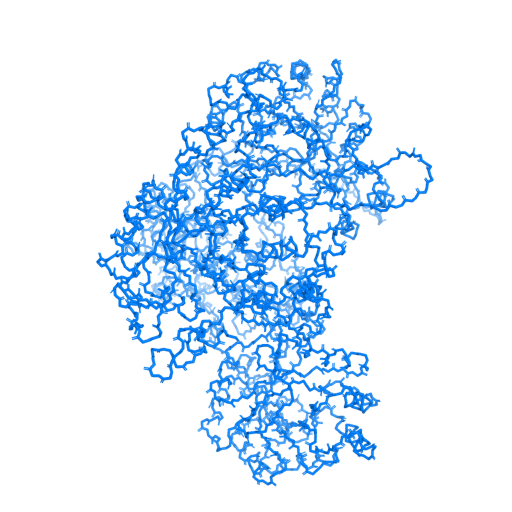0 O O . VAL A 1 105 ? -30.913 -15.539 26.997 1.00 98.75 105 VAL A O 1
ATOM 803 N N . ASP A 1 106 ? -29.722 -13.648 26.862 1.00 98.88 106 ASP A N 1
ATOM 804 C CA . ASP A 1 106 ? -30.223 -13.314 25.526 1.00 98.88 106 ASP A CA 1
ATOM 805 C C . ASP A 1 106 ? -29.521 -14.144 24.455 1.00 98.88 106 ASP A C 1
ATOM 807 O O . ASP A 1 106 ? -30.140 -14.508 23.459 1.00 98.88 106 ASP A O 1
ATOM 811 N N . LEU A 1 107 ? -28.254 -14.494 24.695 1.00 98.88 107 LEU A N 1
ATOM 812 C CA . LEU A 1 107 ? -27.450 -15.330 23.816 1.00 98.88 107 LEU A CA 1
ATOM 813 C C . LEU A 1 107 ? -26.551 -16.274 24.618 1.00 98.88 107 LEU A C 1
ATOM 815 O O . LEU A 1 107 ? -25.811 -15.837 25.501 1.00 98.88 107 LEU A O 1
ATOM 819 N N . TYR A 1 108 ? -26.572 -17.563 24.276 1.00 98.88 108 TYR A N 1
ATOM 820 C CA . TYR A 1 108 ? -25.638 -18.551 24.818 1.00 98.88 108 TYR A CA 1
ATOM 821 C C . TYR A 1 108 ? -24.824 -19.210 23.704 1.00 98.88 108 TYR A C 1
ATOM 823 O O . TYR A 1 108 ? -25.388 -19.691 22.719 1.00 98.88 108 TYR A O 1
ATOM 831 N N . LEU A 1 109 ? -23.495 -19.194 23.831 1.00 98.88 109 LEU A N 1
ATOM 832 C CA . LEU A 1 109 ? -22.582 -19.623 22.769 1.00 98.88 109 LEU A CA 1
ATOM 833 C C . LEU A 1 109 ? -21.789 -20.873 23.149 1.00 98.88 109 LEU A C 1
ATOM 835 O O . LEU A 1 109 ? -21.217 -20.916 24.232 1.00 98.88 109 LEU A O 1
ATOM 839 N N . ILE A 1 110 ? -21.612 -21.823 22.229 1.00 98.75 110 ILE A N 1
ATOM 840 C CA . ILE A 1 110 ? -20.470 -22.753 22.325 1.00 98.75 110 ILE A CA 1
ATOM 841 C C . ILE A 1 110 ? -19.187 -21.922 22.188 1.00 98.75 110 ILE A C 1
ATOM 843 O O . ILE A 1 110 ? -18.994 -21.274 21.161 1.00 98.75 110 ILE A O 1
ATOM 847 N N . HIS A 1 111 ? -18.319 -21.898 23.206 1.00 98.38 111 HIS A N 1
ATOM 848 C CA . HIS A 1 111 ? -17.186 -20.960 23.233 1.00 98.38 111 HIS A CA 1
ATOM 849 C C . HIS A 1 111 ? -16.091 -21.318 22.215 1.00 98.38 111 HIS A C 1
ATOM 851 O O . HIS A 1 111 ? -15.536 -20.436 21.565 1.00 98.38 111 HIS A O 1
ATOM 857 N N . TRP A 1 112 ? -15.771 -22.601 22.072 1.00 97.75 112 TRP A N 1
ATOM 858 C CA . TRP A 1 112 ? -14.812 -23.103 21.087 1.00 97.75 112 TRP A CA 1
ATOM 859 C C . TRP A 1 112 ? -15.302 -24.444 20.547 1.00 97.75 112 TRP A C 1
ATOM 861 O O . TRP A 1 112 ? -15.916 -25.195 21.302 1.00 97.75 112 TRP A O 1
ATOM 871 N N . PRO A 1 113 ? -15.001 -24.816 19.291 1.00 96.38 113 PRO A N 1
ATOM 872 C CA . PRO A 1 113 ? -15.309 -26.144 18.764 1.00 96.38 113 PRO A CA 1
ATOM 873 C C . PRO A 1 113 ? -14.351 -27.209 19.337 1.00 96.38 113 PRO A C 1
ATOM 875 O O . PRO A 1 113 ? -13.720 -27.950 18.594 1.00 96.38 113 PRO A O 1
ATOM 878 N N . PHE A 1 114 ? -14.167 -27.267 20.655 1.00 96.06 114 PHE A N 1
ATOM 879 C CA . PHE A 1 114 ? -13.187 -28.122 21.319 1.00 96.06 114 PHE A CA 1
ATOM 880 C C . PHE A 1 114 ? -13.729 -28.648 22.647 1.00 96.06 114 PHE A C 1
ATOM 882 O O . PHE A 1 114 ? -14.497 -27.956 23.306 1.00 96.06 114 PHE A O 1
ATOM 889 N N . ARG A 1 115 ? -13.321 -29.858 23.049 1.00 95.25 115 ARG A N 1
ATOM 890 C CA . ARG A 1 115 ? -13.789 -30.487 24.288 1.00 95.25 115 ARG A CA 1
ATOM 891 C C . ARG A 1 115 ? -12.629 -30.988 25.140 1.00 95.25 115 ARG A C 1
ATOM 893 O O . ARG A 1 115 ? -11.668 -31.575 24.641 1.00 95.25 115 ARG A O 1
ATOM 900 N N . VAL A 1 116 ? -12.748 -30.786 26.447 1.00 94.38 116 VAL A N 1
ATOM 901 C CA . VAL A 1 116 ? -11.856 -31.354 27.464 1.00 94.38 116 VAL A CA 1
ATOM 902 C C . VAL A 1 116 ? -12.672 -32.099 28.517 1.00 94.38 116 VAL A C 1
ATOM 904 O O . VAL A 1 116 ? -13.880 -31.906 28.625 1.00 94.38 116 VAL A O 1
ATOM 907 N N . LYS A 1 117 ? -12.027 -32.976 29.291 1.00 92.56 117 LYS A N 1
ATOM 908 C CA . LYS A 1 117 ? -12.657 -33.631 30.449 1.00 92.56 117 LYS A CA 1
ATOM 909 C C . LYS A 1 117 ? -13.186 -32.586 31.442 1.00 92.56 117 LYS A C 1
ATOM 911 O O . LYS A 1 117 ? -12.491 -31.609 31.730 1.00 92.56 117 LYS A O 1
ATOM 916 N N . LYS A 1 118 ? -14.384 -32.821 31.993 1.00 92.44 118 LYS A N 1
ATOM 917 C CA . LYS A 1 118 ? -15.008 -31.949 32.998 1.00 92.44 118 LYS A CA 1
ATOM 918 C C . LYS A 1 118 ? -14.065 -31.724 34.184 1.00 92.44 118 LYS A C 1
ATOM 920 O O . LYS A 1 118 ? -13.447 -32.668 34.673 1.00 92.44 118 LYS A O 1
ATOM 925 N N . GLY A 1 119 ? -13.916 -30.467 34.606 1.00 85.25 119 GLY A N 1
ATOM 926 C CA . GLY A 1 119 ? -13.042 -30.068 35.718 1.00 85.25 119 GLY A CA 1
ATOM 927 C C . GLY A 1 119 ? -11.533 -30.243 35.486 1.00 85.25 119 GLY A C 1
ATOM 928 O O . GLY A 1 119 ? -10.749 -30.003 36.402 1.00 85.25 119 GLY A O 1
ATOM 929 N N . ALA A 1 120 ? -11.100 -30.658 34.292 1.00 87.12 120 ALA A N 1
ATOM 930 C CA . ALA A 1 120 ? -9.698 -30.932 34.008 1.00 87.12 120 ALA A CA 1
ATOM 931 C C . ALA A 1 120 ? -8.974 -29.723 33.392 1.00 87.12 120 ALA A C 1
ATOM 933 O O . ALA A 1 120 ? -9.568 -28.879 32.721 1.00 87.12 120 ALA A O 1
ATOM 934 N N . SER A 1 121 ? -7.654 -29.656 33.584 1.00 83.69 121 SER A N 1
ATOM 935 C CA . SER A 1 121 ? -6.811 -28.645 32.941 1.00 83.69 121 SER A CA 1
ATOM 936 C C . SER A 1 121 ? -6.623 -28.924 31.446 1.00 83.69 121 SER A C 1
ATOM 938 O O . SER A 1 121 ? -6.742 -30.065 30.984 1.00 83.69 121 SER A O 1
ATOM 940 N N . PHE A 1 122 ? -6.279 -27.881 30.683 1.00 84.69 122 PHE A N 1
ATOM 941 C CA . PHE A 1 122 ? -5.926 -27.992 29.266 1.00 84.69 122 PHE A CA 1
ATOM 942 C C . PHE A 1 122 ? -4.572 -28.687 29.095 1.00 84.69 122 PHE A C 1
ATOM 944 O O . PHE A 1 122 ? -3.532 -28.047 28.971 1.00 84.69 122 PHE A O 1
ATOM 951 N N . SER A 1 123 ? -4.598 -30.017 29.080 1.00 84.88 123 SER A N 1
ATOM 952 C CA . SER A 1 123 ? -3.446 -30.859 28.779 1.00 84.88 123 SER A CA 1
ATOM 953 C C . SER A 1 123 ? -3.819 -31.941 27.761 1.00 84.88 123 SER A C 1
ATOM 955 O O . SER A 1 123 ? -4.966 -32.398 27.740 1.00 84.88 123 SER A O 1
ATOM 957 N N . PRO A 1 124 ? -2.869 -32.403 26.927 1.00 85.44 124 PRO A N 1
ATOM 958 C CA . PRO A 1 124 ? -3.134 -33.393 25.883 1.00 85.44 124 PRO A CA 1
ATOM 959 C C . PRO A 1 124 ? -3.819 -34.691 26.323 1.00 85.44 124 PRO A C 1
ATOM 961 O O . PRO A 1 124 ? -4.425 -35.370 25.500 1.00 85.44 124 PRO A O 1
ATOM 964 N N . GLN A 1 125 ? -3.704 -35.070 27.596 1.00 87.12 125 GLN A N 1
ATOM 965 C CA . GLN A 1 125 ? -4.317 -36.266 28.185 1.00 87.12 125 GLN A CA 1
ATOM 966 C C . GLN A 1 125 ? -5.809 -36.073 28.520 1.00 87.12 125 GLN A C 1
ATOM 968 O O . GLN A 1 125 ? -6.531 -37.046 28.772 1.00 87.12 125 GLN A O 1
ATOM 973 N N . ASN A 1 126 ? -6.262 -34.820 28.541 1.00 91.50 126 ASN A N 1
ATOM 974 C CA . ASN A 1 126 ? -7.620 -34.420 28.892 1.00 91.50 126 ASN A CA 1
ATOM 975 C C . ASN A 1 126 ? -8.465 -34.036 27.675 1.00 91.50 126 ASN A C 1
ATOM 977 O O . ASN A 1 126 ? -9.653 -33.776 27.841 1.00 91.50 126 ASN A O 1
ATOM 981 N N . TYR A 1 127 ? -7.881 -34.000 26.476 1.00 92.75 127 TYR A N 1
ATOM 982 C CA . TYR A 1 127 ? -8.599 -33.673 25.248 1.00 92.75 127 TYR A CA 1
ATOM 983 C C . TYR A 1 127 ? -9.573 -34.789 24.876 1.00 92.75 127 TYR A C 1
ATOM 985 O O . TYR A 1 127 ? -9.233 -35.972 24.936 1.00 92.75 127 TYR A O 1
ATOM 993 N N . ILE A 1 128 ? -10.782 -34.397 24.485 1.00 91.69 128 ILE A N 1
ATOM 994 C CA . ILE A 1 128 ? -11.835 -35.297 24.017 1.00 91.69 128 ILE A CA 1
ATOM 995 C C . ILE A 1 128 ? -12.280 -34.802 22.644 1.00 91.69 128 ILE A C 1
ATOM 997 O O . ILE A 1 128 ? -12.341 -33.598 22.398 1.00 91.69 128 ILE A O 1
ATOM 1001 N N . THR A 1 129 ? -12.606 -35.727 21.745 1.00 89.38 129 THR A N 1
ATOM 1002 C CA . THR A 1 129 ? -13.272 -35.385 20.489 1.00 89.38 129 THR A CA 1
ATOM 1003 C C . THR A 1 129 ? -14.612 -34.694 20.795 1.00 89.38 129 THR A C 1
ATOM 1005 O O . THR A 1 129 ? -15.455 -35.296 21.461 1.00 89.38 129 THR A O 1
ATOM 1008 N N . PRO A 1 130 ? -14.823 -33.435 20.378 1.00 90.00 130 PRO A N 1
ATOM 1009 C CA . PRO A 1 130 ? -16.098 -32.759 20.556 1.00 90.00 130 PRO A CA 1
ATOM 1010 C C . PRO A 1 130 ? -17.165 -33.401 19.666 1.00 90.00 130 PRO A C 1
ATOM 1012 O O . PRO A 1 130 ? -16.948 -33.582 18.469 1.00 90.00 130 PRO A O 1
ATOM 1015 N N . ASP A 1 131 ? -18.327 -33.681 20.249 1.00 95.06 131 ASP A N 1
ATOM 1016 C CA . ASP A 1 131 ? -19.545 -34.015 19.513 1.00 95.06 131 ASP A CA 1
ATOM 1017 C C . ASP A 1 131 ? -20.417 -32.759 19.448 1.00 95.06 131 ASP A C 1
ATOM 1019 O O . ASP A 1 131 ? -21.230 -32.482 20.327 1.00 95.06 131 ASP A O 1
ATOM 1023 N N . ILE A 1 132 ? -20.147 -31.920 18.445 1.00 97.38 132 ILE A N 1
ATOM 1024 C CA . ILE A 1 132 ? -20.852 -30.645 18.291 1.00 97.38 132 ILE A CA 1
ATOM 1025 C C . ILE A 1 132 ? -22.361 -30.842 18.063 1.00 97.38 132 ILE A C 1
ATOM 1027 O O . ILE A 1 132 ? -23.110 -30.091 18.684 1.00 97.38 132 ILE A O 1
ATOM 1031 N N . PRO A 1 133 ? -22.838 -31.801 17.242 1.00 97.38 133 PRO A N 1
ATOM 1032 C CA . PRO A 1 133 ? -24.270 -32.075 17.116 1.00 97.38 133 PRO A CA 1
ATOM 1033 C C . PRO A 1 133 ? -24.959 -32.405 18.448 1.00 97.38 133 PRO A C 1
ATOM 1035 O O . PRO A 1 133 ? -26.010 -31.831 18.736 1.00 97.38 133 PRO A O 1
ATOM 1038 N N . GLU A 1 134 ? -24.372 -33.265 19.289 1.00 97.12 134 GLU A N 1
ATOM 1039 C CA . GLU A 1 134 ? -24.948 -33.589 20.602 1.00 97.12 134 GLU A CA 1
ATOM 1040 C C . GLU A 1 134 ? -24.944 -32.386 21.553 1.00 97.12 134 GLU A C 1
ATOM 1042 O O . GLU A 1 134 ? -25.964 -32.084 22.182 1.00 97.12 134 GLU A O 1
ATOM 1047 N N . THR A 1 135 ? -23.825 -31.655 21.629 1.00 98.25 135 THR A N 1
ATOM 1048 C CA . THR A 1 135 ? -23.752 -30.414 22.414 1.00 98.25 135 THR A CA 1
ATOM 1049 C C . THR A 1 135 ? -24.789 -29.401 21.920 1.00 98.25 135 THR A C 1
ATOM 1051 O O . THR A 1 135 ? -25.479 -28.776 22.724 1.00 98.25 135 THR A O 1
ATOM 1054 N N . TRP A 1 136 ? -24.949 -29.255 20.602 1.00 98.62 136 TRP A N 1
ATOM 1055 C CA . TRP A 1 136 ? -25.914 -28.336 20.005 1.00 98.62 136 TRP A CA 1
ATOM 1056 C C . TRP A 1 136 ? -27.353 -28.721 20.334 1.00 98.62 136 TRP A C 1
ATOM 1058 O O . TRP A 1 136 ? -28.118 -27.861 20.756 1.00 98.62 136 TRP A O 1
ATOM 1068 N N . ALA A 1 137 ? -27.714 -30.004 20.248 1.00 98.12 137 ALA A N 1
ATOM 1069 C CA . ALA A 1 137 ? -29.041 -30.481 20.637 1.00 98.12 137 ALA A CA 1
ATOM 1070 C C . ALA A 1 137 ? -29.368 -30.171 22.112 1.00 98.12 137 ALA A C 1
ATOM 1072 O O . ALA A 1 137 ? -30.521 -29.904 22.456 1.00 98.12 137 ALA A O 1
ATOM 1073 N N . ALA A 1 138 ? -28.366 -30.161 22.998 1.00 98.38 138 ALA A N 1
ATOM 1074 C CA . ALA A 1 138 ? -28.543 -29.703 24.373 1.00 98.38 138 ALA A CA 1
ATOM 1075 C C . ALA A 1 138 ? -28.758 -28.178 24.462 1.00 98.38 138 ALA A C 1
ATOM 1077 O O . ALA A 1 138 ? -29.653 -27.744 25.187 1.00 98.38 138 ALA A O 1
ATOM 1078 N N . LEU A 1 139 ? -28.026 -27.364 23.686 1.00 98.62 139 LEU A N 1
ATOM 1079 C CA . LEU A 1 139 ? -28.292 -25.919 23.574 1.00 98.62 139 LEU A CA 1
ATOM 1080 C C . LEU A 1 139 ? -29.693 -25.633 23.019 1.00 98.62 139 LEU A C 1
ATOM 1082 O O . LEU A 1 139 ? -30.367 -24.725 23.498 1.00 98.62 139 LEU A O 1
ATOM 1086 N N . GLU A 1 140 ? -30.164 -26.413 22.051 1.00 98.62 140 GLU A N 1
ATOM 1087 C CA . GLU A 1 140 ? -31.512 -26.280 21.503 1.00 98.62 140 GLU A CA 1
ATOM 1088 C C . GLU A 1 140 ? -32.600 -26.498 22.563 1.00 98.62 140 GLU A C 1
ATOM 1090 O O . GLU A 1 140 ? -33.592 -25.774 22.578 1.00 98.62 140 GLU A O 1
ATOM 1095 N N . LYS A 1 141 ? -32.397 -27.423 23.511 1.00 98.38 141 LYS A N 1
ATOM 1096 C CA . LYS A 1 141 ? -33.307 -27.586 24.661 1.00 98.38 141 LYS A CA 1
ATOM 1097 C C . LYS A 1 141 ? -33.286 -26.366 25.585 1.00 98.38 141 LYS A C 1
ATOM 1099 O O . LYS A 1 141 ? -34.326 -25.987 26.123 1.00 98.38 141 LYS A O 1
ATOM 1104 N N . LEU A 1 142 ? -32.124 -25.731 25.767 1.00 98.38 142 LEU A N 1
ATOM 1105 C CA . LEU A 1 142 ? -32.025 -24.471 26.515 1.00 98.38 142 LEU A CA 1
ATOM 1106 C C . LEU A 1 142 ? -32.769 -23.339 25.798 1.00 98.38 142 LEU A C 1
ATOM 1108 O O . LEU A 1 142 ? -33.450 -22.554 26.465 1.00 98.38 142 LEU A O 1
ATOM 1112 N N . TYR A 1 143 ? -32.695 -23.301 24.466 1.00 98.38 143 TYR A N 1
ATOM 1113 C CA . TYR A 1 143 ? -33.479 -22.394 23.632 1.00 98.38 143 TYR A CA 1
ATOM 1114 C C . TYR A 1 143 ? -34.985 -22.626 23.779 1.00 98.38 143 TYR A C 1
ATOM 1116 O O . TYR A 1 143 ? -35.710 -21.694 24.124 1.00 98.38 143 TYR A O 1
ATOM 1124 N N . ASP A 1 144 ? -35.451 -23.868 23.624 1.00 97.81 144 ASP A N 1
ATOM 1125 C CA . ASP A 1 144 ? -36.874 -24.208 23.748 1.00 97.81 144 ASP A CA 1
ATOM 1126 C C . ASP A 1 144 ? -37.424 -23.886 25.151 1.00 97.81 144 ASP A C 1
ATOM 1128 O O . ASP A 1 144 ? -38.575 -23.480 25.297 1.00 97.81 144 ASP A O 1
ATOM 1132 N N . SER A 1 145 ? -36.596 -24.023 26.196 1.00 97.69 145 SER A N 1
ATOM 1133 C CA . SER A 1 145 ? -36.970 -23.671 27.575 1.00 97.69 145 SER A CA 1
ATOM 1134 C C . SER A 1 145 ? -37.048 -22.160 27.842 1.00 97.69 145 SER A C 1
ATOM 1136 O O . SER A 1 145 ? -37.540 -21.746 28.892 1.00 97.69 145 SER A O 1
ATOM 1138 N N . GLY A 1 146 ? -36.517 -21.329 26.939 1.00 96.88 146 GLY A N 1
ATOM 1139 C CA . GLY A 1 146 ? -36.405 -19.880 27.106 1.00 96.88 146 GLY A CA 1
ATOM 1140 C C . GLY A 1 146 ? -35.265 -19.411 28.020 1.00 96.88 146 GLY A C 1
ATOM 1141 O O . GLY A 1 146 ? -35.077 -18.202 28.166 1.00 96.88 146 GLY A O 1
ATOM 1142 N N . LYS A 1 147 ? -34.473 -20.325 28.606 1.00 97.81 147 LYS A N 1
ATOM 1143 C CA . LYS A 1 147 ? -33.286 -19.975 29.413 1.00 97.81 147 LYS A CA 1
ATOM 1144 C C . LYS A 1 147 ? -32.182 -19.313 28.584 1.00 97.81 147 LYS A C 1
ATOM 1146 O O . LYS A 1 147 ? -31.441 -18.483 29.110 1.00 97.81 147 LYS A O 1
ATOM 1151 N N . ALA A 1 148 ? -32.107 -19.630 27.291 1.00 98.44 148 ALA A N 1
ATOM 1152 C CA . ALA A 1 148 ? -31.316 -18.898 26.306 1.00 98.44 148 ALA A CA 1
ATOM 1153 C C . ALA A 1 148 ? -32.232 -18.429 25.166 1.00 98.44 148 ALA A C 1
ATOM 1155 O O . ALA A 1 148 ? -32.737 -19.243 24.405 1.00 98.44 148 ALA A O 1
ATOM 1156 N N . ARG A 1 149 ? -32.465 -17.120 25.019 1.00 98.19 149 ARG A N 1
ATOM 1157 C CA . ARG A 1 149 ? -33.397 -16.607 23.985 1.00 98.19 149 ARG A CA 1
ATOM 1158 C C . ARG A 1 149 ? -32.866 -16.728 22.558 1.00 98.19 149 ARG A C 1
ATOM 1160 O O . ARG A 1 149 ? -33.635 -16.699 21.601 1.00 98.19 149 ARG A O 1
ATOM 1167 N N . ALA A 1 150 ? -31.557 -16.855 22.421 1.00 98.75 150 ALA A N 1
ATOM 1168 C CA . ALA A 1 150 ? -30.867 -17.232 21.206 1.00 98.75 150 ALA A CA 1
ATOM 1169 C C . ALA A 1 150 ? -29.676 -18.118 21.578 1.00 98.75 150 ALA A C 1
ATOM 1171 O O . ALA A 1 150 ? -29.089 -17.990 22.656 1.00 98.75 150 ALA A O 1
ATOM 1172 N N . ILE A 1 151 ? -29.299 -19.002 20.663 1.00 98.88 151 ILE A N 1
ATOM 1173 C CA . ILE A 1 151 ? -28.121 -19.856 20.798 1.00 98.88 151 ILE A CA 1
ATOM 1174 C C . ILE A 1 151 ? -27.213 -19.662 19.594 1.00 98.88 151 ILE A C 1
ATOM 1176 O O . ILE A 1 151 ? -27.671 -19.381 18.486 1.00 98.88 151 ILE A O 1
ATOM 1180 N N . GLY A 1 152 ? -25.910 -19.764 19.809 1.00 98.75 152 GLY A N 1
ATOM 1181 C CA . GLY A 1 152 ? -24.920 -19.521 18.771 1.00 98.75 152 GLY A CA 1
ATOM 1182 C C . GLY A 1 152 ? -23.606 -20.230 19.046 1.00 98.75 152 GLY A C 1
ATOM 1183 O O . GLY A 1 152 ? -23.475 -21.045 19.958 1.00 98.75 152 GLY A O 1
ATOM 1184 N N . VAL A 1 153 ? -22.604 -19.888 18.254 1.00 98.81 153 VAL A N 1
ATOM 1185 C CA . VAL A 1 153 ? -21.259 -20.445 18.366 1.00 98.81 153 VAL A CA 1
ATOM 1186 C C . VAL A 1 153 ? -20.216 -19.335 18.421 1.00 98.81 153 VAL A C 1
ATOM 1188 O O . VAL A 1 153 ? -20.482 -18.178 18.093 1.00 98.81 153 VAL A O 1
ATOM 1191 N N . SER A 1 154 ? -19.016 -19.681 18.862 1.00 98.50 154 SER A N 1
ATOM 1192 C CA . SER A 1 154 ? -17.850 -18.811 18.854 1.00 98.50 154 SER A CA 1
ATOM 1193 C C . SER A 1 154 ? -16.642 -19.590 18.351 1.00 98.50 154 SER A C 1
ATOM 1195 O O . SER A 1 154 ? -16.500 -20.781 18.630 1.00 98.50 154 SER A O 1
ATOM 1197 N N . ASN A 1 155 ? -15.780 -18.926 17.580 1.00 97.81 155 ASN A N 1
ATOM 1198 C CA . ASN A 1 155 ? -14.591 -19.524 16.961 1.00 97.81 155 ASN A CA 1
ATOM 1199 C C . ASN A 1 155 ? -14.886 -20.647 15.950 1.00 97.81 155 ASN A C 1
ATOM 1201 O O . ASN A 1 155 ? -14.079 -21.560 15.772 1.00 97.81 155 ASN A O 1
ATOM 1205 N N . PHE A 1 156 ? -16.027 -20.585 15.258 1.00 97.94 156 PHE A N 1
ATOM 1206 C CA . PHE A 1 156 ? -16.347 -21.526 14.183 1.00 97.94 156 PHE A CA 1
ATOM 1207 C C . PHE A 1 156 ? -15.910 -20.952 12.835 1.00 97.94 156 PHE A C 1
ATOM 1209 O O . PHE A 1 156 ? -16.233 -19.811 12.492 1.00 97.94 156 PHE A O 1
ATOM 1216 N N . SER A 1 157 ? -15.189 -21.756 12.054 1.00 96.56 157 SER A N 1
ATOM 1217 C CA . SER A 1 157 ? -14.897 -21.450 10.653 1.00 96.56 157 SER A CA 1
ATOM 1218 C C . SER A 1 157 ? -16.177 -21.474 9.805 1.00 96.56 157 SER A C 1
ATOM 1220 O O . SER A 1 157 ? -17.211 -21.992 10.232 1.00 96.56 157 SER A O 1
ATOM 1222 N N . SER A 1 158 ? -16.091 -21.003 8.557 1.00 94.50 158 SER A N 1
ATOM 1223 C CA . SER A 1 158 ? -17.189 -21.152 7.591 1.00 94.50 158 SER A CA 1
ATOM 1224 C C . SER A 1 158 ? -17.626 -22.609 7.430 1.00 94.50 158 SER A C 1
ATOM 1226 O O . SER A 1 158 ? -18.820 -22.877 7.402 1.00 94.50 158 SER A O 1
ATOM 1228 N N . LYS A 1 159 ? -16.670 -23.549 7.380 1.00 94.50 159 LYS A N 1
ATOM 1229 C CA . LYS A 1 159 ? -16.967 -24.971 7.196 1.00 94.50 159 LYS A CA 1
ATOM 1230 C C . LYS A 1 159 ? -17.676 -25.560 8.414 1.00 94.50 159 LYS A C 1
ATOM 1232 O O . LYS A 1 159 ? -18.721 -26.171 8.258 1.00 94.50 159 LYS A O 1
ATOM 1237 N N . LYS A 1 160 ? -17.142 -25.353 9.622 1.00 96.06 160 LYS A N 1
ATOM 1238 C CA . LYS A 1 160 ? -17.764 -25.865 10.856 1.00 96.06 160 LYS A CA 1
ATOM 1239 C C . LYS A 1 160 ? -19.160 -25.277 11.070 1.00 96.06 160 LYS A C 1
ATOM 1241 O O . LYS A 1 160 ? -20.041 -25.961 11.579 1.00 96.06 160 LYS A O 1
ATOM 1246 N N . LEU A 1 161 ? -19.366 -24.020 10.670 1.00 96.75 161 LEU A N 1
ATOM 1247 C CA . LEU A 1 161 ? -20.676 -23.377 10.712 1.00 96.75 161 LEU A CA 1
ATOM 1248 C C . LEU A 1 161 ? -21.662 -24.016 9.721 1.00 96.75 161 LEU A C 1
ATOM 1250 O O . LEU A 1 161 ? -22.804 -24.275 10.087 1.00 96.75 161 LEU A O 1
ATOM 1254 N N . GLU A 1 162 ? -21.226 -24.298 8.491 1.00 95.25 162 GLU A N 1
ATOM 1255 C CA . GLU A 1 162 ? -22.025 -25.008 7.482 1.00 95.25 162 GLU A CA 1
ATOM 1256 C C . GLU A 1 162 ? -22.342 -26.452 7.896 1.00 95.25 162 GLU A C 1
ATOM 1258 O O . GLU A 1 162 ? -23.487 -26.880 7.763 1.00 95.25 162 GLU A O 1
ATOM 1263 N N . ASP A 1 163 ? -21.362 -27.173 8.449 1.00 94.94 163 ASP A N 1
ATOM 1264 C CA . ASP A 1 163 ? -21.535 -28.539 8.951 1.00 94.94 163 ASP A CA 1
ATOM 1265 C C . ASP A 1 163 ? -22.570 -28.577 10.093 1.00 94.94 163 ASP A C 1
ATOM 1267 O O . ASP A 1 163 ? -23.426 -29.459 10.124 1.00 94.94 163 ASP A O 1
ATOM 1271 N N . LEU A 1 164 ? -22.542 -27.593 11.001 1.00 97.12 164 LEU A N 1
ATOM 1272 C CA . LEU A 1 164 ? -23.541 -27.464 12.063 1.00 97.12 164 LEU A CA 1
ATOM 1273 C C . LEU A 1 164 ? -24.931 -27.129 11.506 1.00 97.12 164 LEU A C 1
ATOM 1275 O O . LEU A 1 164 ? -25.915 -27.752 11.893 1.00 97.12 164 LEU A O 1
ATOM 1279 N N . LEU A 1 165 ? -25.026 -26.176 10.575 1.00 95.50 165 LEU A N 1
ATOM 1280 C CA . LEU A 1 165 ? -26.295 -25.814 9.933 1.00 95.50 165 LEU A CA 1
ATOM 1281 C C . LEU A 1 165 ? -26.964 -26.990 9.217 1.00 95.50 165 LEU A C 1
ATOM 1283 O O . LEU A 1 165 ? -28.186 -27.010 9.111 1.00 95.50 165 LEU A O 1
ATOM 1287 N N . ALA A 1 166 ? -26.183 -27.947 8.717 1.00 94.38 166 ALA A N 1
ATOM 1288 C CA . ALA A 1 166 ? -26.714 -29.125 8.041 1.00 94.38 166 ALA A CA 1
ATOM 1289 C C . ALA A 1 166 ? -27.487 -30.066 8.982 1.00 94.38 166 ALA A C 1
ATOM 1291 O O . ALA A 1 166 ? -28.297 -30.859 8.504 1.00 94.38 166 ALA A O 1
ATOM 1292 N N . VAL A 1 167 ? -27.239 -29.993 10.294 1.00 95.12 167 VAL A N 1
ATOM 1293 C CA . VAL A 1 167 ? -27.833 -30.898 11.293 1.00 95.12 167 VAL A CA 1
ATOM 1294 C C . VAL A 1 167 ? -28.674 -30.184 12.353 1.00 95.12 167 VAL A C 1
ATOM 1296 O O . VAL A 1 167 ? -29.489 -30.823 13.014 1.00 95.12 167 VAL A O 1
ATOM 1299 N N . ALA A 1 168 ? -28.488 -28.877 12.529 1.00 96.81 168 ALA A N 1
ATOM 1300 C CA . ALA A 1 168 ? -29.195 -28.074 13.516 1.00 96.81 168 ALA A CA 1
ATOM 1301 C C . ALA A 1 168 ? -30.676 -27.886 13.148 1.00 96.81 168 ALA A C 1
ATOM 1303 O O . ALA A 1 168 ? -31.002 -27.476 12.033 1.00 96.81 168 ALA A O 1
ATOM 1304 N N . ARG A 1 169 ? -31.578 -28.099 14.111 1.00 98.00 169 ARG A N 1
ATOM 1305 C CA . ARG A 1 169 ? -32.992 -27.712 13.992 1.00 98.00 169 ARG A CA 1
ATOM 1306 C C . ARG A 1 169 ? -33.151 -26.213 14.226 1.00 98.00 169 ARG A C 1
ATOM 1308 O O . ARG A 1 169 ? -33.876 -25.554 13.485 1.00 98.00 169 ARG A O 1
ATOM 1315 N N . VAL A 1 170 ? -32.493 -25.676 15.253 1.00 97.94 170 VAL A N 1
ATOM 1316 C CA . VAL A 1 170 ? -32.428 -24.234 15.521 1.00 97.94 170 VAL A CA 1
ATOM 1317 C C . VAL A 1 170 ? -31.102 -23.721 14.958 1.00 97.94 170 VAL A C 1
ATOM 1319 O O . VAL A 1 170 ? -30.048 -24.101 15.471 1.00 97.94 170 VAL A O 1
ATOM 1322 N N . PRO A 1 171 ? -31.104 -22.886 13.904 1.00 97.81 171 PRO A N 1
ATOM 1323 C CA . PRO A 1 171 ? -29.863 -22.396 13.315 1.00 97.81 171 PRO A CA 1
ATOM 1324 C C . PRO A 1 171 ? -29.113 -21.485 14.303 1.00 97.81 171 PRO A C 1
ATOM 1326 O O . PRO A 1 171 ? -29.756 -20.712 15.018 1.00 97.81 171 PRO A O 1
ATOM 1329 N N . PRO A 1 172 ? -27.764 -21.497 14.325 1.00 98.62 172 PRO A N 1
ATOM 1330 C CA . PRO A 1 172 ? -26.997 -20.570 15.149 1.00 98.62 172 PRO A CA 1
ATOM 1331 C C . PRO A 1 172 ? -27.377 -19.120 14.842 1.00 98.62 172 PRO A C 1
ATOM 1333 O O . PRO A 1 172 ? -27.314 -18.684 13.695 1.00 98.62 172 PRO A O 1
ATOM 1336 N N . ALA A 1 173 ? -27.769 -18.355 15.857 1.00 98.50 173 ALA A N 1
ATOM 1337 C CA . ALA A 1 173 ? -28.128 -16.949 15.694 1.00 98.50 173 ALA A CA 1
ATOM 1338 C C . ALA A 1 173 ? -26.900 -16.058 15.485 1.00 98.50 173 ALA A C 1
ATOM 1340 O O . ALA A 1 173 ? -26.952 -15.070 14.750 1.00 98.50 173 ALA A O 1
ATOM 1341 N N . VAL A 1 174 ? -25.788 -16.421 16.129 1.00 98.81 174 VAL A N 1
ATOM 1342 C CA . VAL A 1 174 ? -24.537 -15.663 16.124 1.00 98.81 174 VAL A CA 1
ATOM 1343 C C . VAL A 1 174 ? -23.350 -16.600 15.920 1.00 98.81 174 VAL A C 1
ATOM 1345 O O . VAL A 1 174 ? -23.310 -17.685 16.501 1.00 98.81 174 VAL A O 1
ATOM 1348 N N . ASN A 1 175 ? -22.364 -16.144 15.146 1.00 98.75 175 ASN A N 1
ATOM 1349 C CA . ASN A 1 175 ? -20.993 -16.643 15.205 1.00 98.75 175 ASN A CA 1
ATOM 1350 C C . ASN A 1 175 ? -20.073 -15.524 15.720 1.00 98.75 175 ASN A C 1
ATOM 1352 O O . ASN A 1 175 ? -19.850 -14.523 15.030 1.00 98.75 175 ASN A O 1
ATOM 1356 N N . GLN A 1 176 ? -19.580 -15.664 16.952 1.00 98.75 176 GLN A N 1
ATOM 1357 C CA . GLN A 1 176 ? -18.683 -14.689 17.572 1.00 98.75 176 GLN A CA 1
ATOM 1358 C C . GLN A 1 176 ? -17.219 -15.037 17.255 1.00 98.75 176 GLN A C 1
ATOM 1360 O O . GLN A 1 176 ? -16.749 -16.125 17.570 1.00 98.75 176 GLN A O 1
ATOM 1365 N N . VAL A 1 177 ? -16.480 -14.136 16.609 1.00 97.94 177 VAL A N 1
ATOM 1366 C CA . VAL A 1 177 ? -15.127 -14.411 16.087 1.00 97.94 177 VAL A CA 1
ATOM 1367 C C . VAL A 1 177 ? -14.222 -13.188 16.188 1.00 97.94 177 VAL A C 1
ATOM 1369 O O . VAL A 1 177 ? -14.704 -12.068 16.315 1.00 97.94 177 VAL A O 1
ATOM 1372 N N . GLU A 1 178 ? -12.906 -13.378 16.094 1.00 96.50 178 GLU A N 1
ATOM 1373 C CA . GLU A 1 178 ? -11.954 -12.267 16.006 1.00 96.50 178 GLU A CA 1
ATOM 1374 C C . GLU A 1 178 ? -12.231 -11.440 14.751 1.00 96.50 178 GLU A C 1
ATOM 1376 O O . GLU A 1 178 ? -12.088 -11.956 13.647 1.00 96.50 178 GLU A O 1
ATOM 1381 N N . CYS A 1 179 ? -12.608 -10.171 14.872 1.00 96.00 179 CYS A N 1
ATOM 1382 C CA . CYS A 1 179 ? -12.808 -9.336 13.688 1.00 96.00 179 CYS A CA 1
ATOM 1383 C C . CYS A 1 179 ? -12.395 -7.897 13.965 1.00 96.00 179 CYS A C 1
ATOM 1385 O O . CYS A 1 179 ? -12.916 -7.254 14.875 1.00 96.00 179 CYS A O 1
ATOM 1387 N N . HIS A 1 180 ? -11.436 -7.408 13.185 1.00 95.88 180 HIS A N 1
ATOM 1388 C CA . HIS A 1 180 ? -10.893 -6.054 13.269 1.00 95.88 180 HIS A CA 1
ATOM 1389 C C . HIS A 1 180 ? -10.225 -5.670 11.939 1.00 95.88 180 HIS A C 1
ATOM 1391 O O . HIS A 1 180 ? -9.997 -6.542 11.100 1.00 95.88 180 HIS A O 1
ATOM 1397 N N . PRO A 1 181 ? -9.818 -4.405 11.726 1.00 95.81 181 PRO A N 1
ATOM 1398 C CA . PRO A 1 181 ? -9.174 -3.986 10.480 1.00 95.81 181 PRO A CA 1
ATOM 1399 C C . PRO A 1 181 ? -7.964 -4.822 10.020 1.00 95.81 181 PRO A C 1
ATOM 1401 O O . PRO A 1 181 ? -7.761 -4.954 8.822 1.00 95.81 181 PRO A O 1
ATOM 1404 N N . GLY A 1 182 ? -7.185 -5.411 10.938 1.00 91.81 182 GLY A N 1
ATOM 1405 C CA . GLY A 1 182 ? -6.082 -6.336 10.601 1.00 91.81 182 GLY A CA 1
ATOM 1406 C C . GLY A 1 182 ? -6.480 -7.810 10.401 1.00 91.81 182 GLY A C 1
ATOM 1407 O O . GLY A 1 182 ? -5.624 -8.640 10.133 1.00 91.81 182 GLY A O 1
ATOM 1408 N N . TRP A 1 183 ? -7.755 -8.165 10.579 1.00 94.19 183 TRP A N 1
ATOM 1409 C CA . TRP A 1 183 ? -8.297 -9.507 10.348 1.00 94.19 183 TRP A CA 1
ATOM 1410 C C . TRP A 1 183 ? -9.794 -9.406 10.044 1.00 94.19 183 TRP A C 1
ATOM 1412 O O . TRP A 1 183 ? -10.647 -9.466 10.927 1.00 94.19 183 TRP A O 1
ATOM 1422 N N . GLN A 1 184 ? -10.107 -9.178 8.768 1.00 93.50 184 GLN A N 1
ATOM 1423 C CA . GLN A 1 184 ? -11.433 -8.694 8.347 1.00 93.50 184 GLN A CA 1
ATOM 1424 C C . GLN A 1 184 ? -12.425 -9.810 7.991 1.00 93.50 184 GLN A C 1
ATOM 1426 O O . GLN A 1 184 ? -13.609 -9.554 7.810 1.00 93.50 184 GLN A O 1
ATOM 1431 N N . GLN A 1 185 ? -11.940 -11.046 7.841 1.00 87.56 185 GLN A N 1
ATOM 1432 C CA . GLN A 1 185 ? -12.745 -12.245 7.577 1.00 87.56 185 GLN A CA 1
ATOM 1433 C C . GLN A 1 185 ? -13.837 -12.122 6.481 1.00 87.56 185 GLN A C 1
ATOM 1435 O O . GLN A 1 185 ? -14.971 -12.557 6.704 1.00 87.56 185 GLN A O 1
ATOM 1440 N N . PRO A 1 186 ? -13.535 -11.617 5.264 1.00 91.50 186 PRO A N 1
ATOM 1441 C CA . PRO A 1 186 ? -14.558 -11.360 4.240 1.00 91.50 186 PRO A CA 1
ATOM 1442 C C . PRO A 1 186 ? -15.337 -12.622 3.827 1.00 91.50 186 PRO A C 1
ATOM 1444 O O . PRO A 1 186 ? -16.548 -12.567 3.629 1.00 91.50 186 PRO A O 1
ATOM 1447 N N . LYS A 1 187 ? -14.665 -13.783 3.770 1.00 91.25 187 LYS A N 1
ATOM 1448 C CA . LYS A 1 187 ? -15.304 -15.074 3.462 1.00 91.25 187 LYS A CA 1
ATOM 1449 C C . LYS A 1 187 ? -16.346 -15.461 4.516 1.00 91.25 187 LYS A C 1
ATOM 1451 O O . LYS A 1 187 ? -17.454 -15.856 4.167 1.00 91.25 187 LYS A O 1
ATOM 1456 N N . LEU A 1 188 ? -16.000 -15.353 5.799 1.00 93.75 188 LEU A N 1
ATOM 1457 C CA . LEU A 1 188 ? -16.917 -15.706 6.881 1.00 93.75 188 LEU A CA 1
ATOM 1458 C C . LEU A 1 188 ? -18.078 -14.712 6.965 1.00 93.75 188 LEU A C 1
ATOM 1460 O O . LEU A 1 188 ? -19.214 -15.140 7.130 1.00 93.75 188 LEU A O 1
ATOM 1464 N N . HIS A 1 189 ? -17.806 -13.419 6.763 1.00 92.12 189 HIS A N 1
ATOM 1465 C CA . HIS A 1 189 ? -18.832 -12.384 6.634 1.00 92.12 189 HIS A CA 1
ATOM 1466 C C . HIS A 1 189 ? -19.887 -12.751 5.586 1.00 92.12 189 HIS A C 1
ATOM 1468 O O . HIS A 1 189 ? -21.081 -12.735 5.881 1.00 92.12 189 HIS A O 1
ATOM 1474 N N . GLN A 1 190 ? -19.448 -13.142 4.387 1.00 92.88 190 GLN A N 1
ATOM 1475 C CA . GLN A 1 190 ? -20.345 -13.522 3.299 1.00 92.88 190 GLN A CA 1
ATOM 1476 C C . GLN A 1 190 ? -21.174 -14.772 3.634 1.00 92.88 190 GLN A C 1
ATOM 1478 O O . GLN A 1 190 ? -22.379 -14.793 3.381 1.00 92.88 190 GLN A O 1
ATOM 1483 N N . VAL A 1 191 ? -20.554 -15.800 4.227 1.00 92.06 191 VAL A N 1
ATOM 1484 C CA . VAL A 1 191 ? -21.262 -17.026 4.637 1.00 92.06 191 VAL A CA 1
ATOM 1485 C C . VAL A 1 191 ? -22.319 -16.703 5.689 1.00 92.06 191 VAL A C 1
ATOM 1487 O O . VAL A 1 191 ? -23.487 -17.026 5.481 1.00 92.06 191 VAL A O 1
ATOM 1490 N N . CYS A 1 192 ? -21.946 -15.999 6.760 1.00 95.69 192 CYS A N 1
ATOM 1491 C CA . CYS A 1 192 ? -22.865 -15.574 7.814 1.00 95.69 192 CYS A CA 1
ATOM 1492 C C . CYS A 1 192 ? -24.054 -14.785 7.240 1.00 95.69 192 CYS A C 1
ATOM 1494 O O . CYS A 1 192 ? -25.205 -15.160 7.467 1.00 95.69 192 CYS A O 1
ATOM 1496 N N . GLN A 1 193 ? -23.787 -13.779 6.401 1.00 92.06 193 GLN A N 1
ATOM 1497 C CA . GLN A 1 193 ? -24.829 -12.978 5.755 1.00 92.06 193 GLN A CA 1
ATOM 1498 C C . GLN A 1 193 ? -25.767 -13.834 4.889 1.00 92.06 193 GLN A C 1
ATOM 1500 O O . GLN A 1 193 ? -26.984 -13.699 4.987 1.00 92.06 193 GLN A O 1
ATOM 1505 N N . SER A 1 194 ? -25.224 -14.749 4.078 1.00 94.00 194 SER A N 1
ATOM 1506 C CA . SER A 1 194 ? -26.021 -15.616 3.195 1.00 94.00 194 SER A CA 1
ATOM 1507 C C . SER A 1 194 ? -26.914 -16.614 3.942 1.00 94.00 194 SER A C 1
ATOM 1509 O O . SER A 1 194 ? -27.903 -17.088 3.388 1.00 94.00 194 SER A O 1
ATOM 1511 N N . LYS A 1 195 ? -26.565 -16.943 5.191 1.00 95.00 195 LYS A N 1
ATOM 1512 C CA . LYS A 1 195 ? -27.283 -17.904 6.039 1.00 95.00 195 LYS A CA 1
ATOM 1513 C C . LYS A 1 195 ? -28.133 -17.233 7.124 1.00 95.00 195 LYS A C 1
ATOM 1515 O O . LYS A 1 195 ? -28.730 -17.933 7.933 1.00 95.00 195 LYS A O 1
ATOM 1520 N N . GLY A 1 196 ? -28.187 -15.898 7.156 1.00 95.06 196 GLY A N 1
ATOM 1521 C CA . GLY A 1 196 ? -28.910 -15.146 8.186 1.00 95.06 196 GLY A CA 1
ATOM 1522 C C . GLY A 1 196 ? -28.300 -15.270 9.587 1.00 95.06 196 GLY A C 1
ATOM 1523 O O . GLY A 1 196 ? -29.002 -15.090 10.577 1.00 95.06 196 GLY A O 1
ATOM 1524 N N . ILE A 1 197 ? -27.011 -15.600 9.683 1.00 98.25 197 ILE A N 1
ATOM 1525 C CA . ILE A 1 197 ? -26.275 -15.695 10.947 1.00 98.25 197 ILE A CA 1
ATOM 1526 C C . ILE A 1 197 ? -25.577 -14.365 11.182 1.00 98.25 197 ILE A C 1
ATOM 1528 O O . ILE A 1 197 ? -24.898 -13.847 10.295 1.00 98.25 197 ILE A O 1
ATOM 1532 N N . HIS A 1 198 ? -25.709 -13.809 12.381 1.00 98.38 198 HIS A N 1
ATOM 1533 C CA . HIS A 1 198 ? -25.034 -12.563 12.714 1.00 98.38 198 HIS A CA 1
ATOM 1534 C C . HIS A 1 198 ? -23.567 -12.809 13.083 1.00 98.38 198 HIS A C 1
ATOM 1536 O O . HIS A 1 198 ? -23.251 -13.685 13.889 1.00 98.38 198 HIS A O 1
ATOM 1542 N N . LEU A 1 199 ? -22.652 -12.026 12.512 1.00 98.38 199 LEU A N 1
ATOM 1543 C CA . LEU A 1 199 ? -21.241 -12.056 12.895 1.00 98.38 199 LEU A CA 1
ATOM 1544 C C . LEU A 1 199 ? -21.009 -11.040 14.017 1.00 98.38 199 LEU A C 1
ATOM 1546 O O . LEU A 1 199 ? -21.343 -9.865 13.871 1.00 98.38 199 LEU A O 1
ATOM 1550 N N . SER A 1 200 ? -20.413 -11.479 15.128 1.00 98.31 200 SER A N 1
ATOM 1551 C CA . SER A 1 200 ? -20.030 -10.594 16.237 1.00 98.31 200 SER A CA 1
ATOM 1552 C C . SER A 1 200 ? -18.514 -10.602 16.438 1.00 98.31 200 SER A C 1
ATOM 1554 O O . SER A 1 200 ? -17.934 -11.634 16.763 1.00 98.31 200 SER A O 1
ATOM 1556 N N . GLY A 1 201 ? -17.868 -9.452 16.252 1.00 97.25 201 GLY A N 1
ATOM 1557 C CA . GLY A 1 201 ? -16.420 -9.269 16.326 1.00 97.25 201 GLY A CA 1
ATOM 1558 C C . GLY A 1 201 ? -15.901 -9.097 17.756 1.00 97.25 201 GLY A C 1
ATOM 1559 O O . GLY A 1 201 ? -16.091 -8.036 18.359 1.00 97.25 201 GLY A O 1
ATOM 1560 N N . TYR A 1 202 ? -15.205 -10.105 18.292 1.00 97.00 202 TYR A N 1
ATOM 1561 C CA . TYR A 1 202 ? -14.376 -9.950 19.491 1.00 97.00 202 TYR A CA 1
ATOM 1562 C C . TYR A 1 202 ? -12.988 -9.393 19.131 1.00 97.00 202 TYR A C 1
ATOM 1564 O O . TYR A 1 202 ? -12.551 -9.447 17.980 1.00 97.00 202 TYR A O 1
ATOM 1572 N N . SER A 1 203 ? -12.286 -8.845 20.131 1.00 94.81 203 SER A N 1
ATOM 1573 C CA . SER A 1 203 ? -11.003 -8.139 19.957 1.00 94.81 203 SER A CA 1
ATOM 1574 C C . SER A 1 203 ? -11.028 -7.060 18.860 1.00 94.81 203 SER A C 1
ATOM 1576 O O . SER A 1 203 ? -10.052 -6.929 18.123 1.00 94.81 203 SER A O 1
ATOM 1578 N N . PRO A 1 204 ? -12.078 -6.223 18.743 1.00 95.81 204 PRO A N 1
ATOM 1579 C CA . PRO A 1 204 ? -12.218 -5.302 17.609 1.00 95.81 204 PRO A CA 1
ATOM 1580 C C . PRO A 1 204 ? -11.128 -4.212 17.543 1.00 95.81 204 PRO A C 1
ATOM 1582 O O . PRO A 1 204 ? -10.982 -3.520 16.539 1.00 95.81 204 PRO A O 1
ATOM 1585 N N . LEU A 1 205 ? -10.340 -4.068 18.613 1.00 94.56 205 LEU A N 1
ATOM 1586 C CA . LEU A 1 205 ? -9.216 -3.138 18.736 1.00 94.56 205 LEU A CA 1
ATOM 1587 C C . LEU A 1 205 ? -7.842 -3.822 18.568 1.00 94.56 205 LEU A C 1
ATOM 1589 O O . LEU A 1 205 ? -6.819 -3.204 18.865 1.00 94.56 205 LEU A O 1
ATOM 1593 N N . GLY A 1 206 ? -7.802 -5.083 18.121 1.00 87.62 206 GLY A N 1
ATOM 1594 C CA . GLY A 1 206 ? -6.578 -5.880 17.999 1.00 87.62 206 GLY A CA 1
ATOM 1595 C C . GLY A 1 206 ? -5.994 -6.300 19.353 1.00 87.62 206 GLY A C 1
ATOM 1596 O O . GLY A 1 206 ? -6.727 -6.556 20.310 1.00 87.62 206 GLY A O 1
ATOM 1597 N N . SER A 1 207 ? -4.662 -6.378 19.444 1.00 73.44 207 SER A N 1
ATOM 1598 C CA . SER A 1 207 ? -3.936 -6.781 20.658 1.00 73.44 207 SER A CA 1
ATOM 1599 C C . SER A 1 207 ? -2.691 -5.912 20.903 1.00 73.44 207 SER A C 1
ATOM 1601 O O . SER A 1 207 ? -2.355 -5.025 20.120 1.00 73.44 207 SER A O 1
ATOM 1603 N N . LYS A 1 208 ? -1.958 -6.170 21.997 1.00 60.25 208 LYS A N 1
ATOM 1604 C CA . LYS A 1 208 ? -0.666 -5.504 22.258 1.00 60.25 208 LYS A CA 1
ATOM 1605 C C . LYS A 1 208 ? 0.421 -5.874 21.235 1.00 60.25 208 LYS A C 1
ATOM 1607 O O . LYS A 1 208 ? 1.322 -5.066 21.016 1.00 60.25 208 LYS A O 1
ATOM 1612 N N . THR A 1 209 ? 0.356 -7.070 20.644 1.00 50.69 209 THR A N 1
ATOM 1613 C CA . THR A 1 209 ? 1.349 -7.581 19.683 1.00 50.69 209 THR A CA 1
ATOM 1614 C C . THR A 1 209 ? 1.103 -7.071 18.266 1.00 50.69 209 THR A C 1
ATOM 1616 O O . THR A 1 209 ? 2.064 -6.734 17.580 1.00 50.69 209 THR A O 1
ATOM 1619 N N . VAL A 1 210 ? -0.158 -6.911 17.852 1.00 57.34 210 VAL A N 1
ATOM 1620 C CA . VAL A 1 210 ? -0.511 -6.289 16.566 1.00 57.34 210 VAL A CA 1
ATOM 1621 C C . VAL A 1 210 ? -1.234 -4.977 16.811 1.00 57.34 210 VAL A C 1
ATOM 1623 O O . VAL A 1 210 ? -2.413 -4.925 17.167 1.00 57.34 210 VAL A O 1
ATOM 1626 N N . LYS A 1 211 ? -0.491 -3.888 16.611 1.00 75.69 211 LYS A N 1
ATOM 1627 C CA . LYS A 1 211 ? -0.923 -2.528 16.931 1.00 75.69 211 LYS A CA 1
ATOM 1628 C C . LYS A 1 211 ? -1.814 -1.944 15.833 1.00 75.69 211 LYS A C 1
ATOM 1630 O O . LYS A 1 211 ? -1.439 -0.988 15.156 1.00 75.69 211 LYS A O 1
ATOM 1635 N N . ILE A 1 212 ? -3.017 -2.493 15.671 1.00 86.31 212 ILE A N 1
ATOM 1636 C CA . ILE A 1 212 ? -3.959 -2.011 14.651 1.00 86.31 212 ILE A CA 1
ATOM 1637 C C . ILE A 1 212 ? -4.349 -0.539 14.862 1.00 86.31 212 ILE A C 1
ATOM 1639 O O . ILE A 1 212 ? -4.502 0.210 13.902 1.00 86.31 212 ILE A O 1
ATOM 1643 N N . LEU A 1 213 ? -4.397 -0.088 16.119 1.00 91.12 213 LEU A N 1
ATOM 1644 C CA . LEU A 1 213 ? -4.675 1.307 16.474 1.00 91.12 213 LEU A CA 1
ATOM 1645 C C . LEU A 1 213 ? -3.550 2.277 16.086 1.00 91.12 213 LEU A C 1
ATOM 1647 O O . LEU A 1 213 ? -3.793 3.476 16.004 1.00 91.12 213 LEU A O 1
ATOM 1651 N N . SER A 1 214 ? -2.333 1.783 15.840 1.00 90.31 214 SER A N 1
ATOM 1652 C CA . SER A 1 214 ? -1.230 2.588 15.300 1.00 90.31 214 SER A CA 1
ATOM 1653 C C . SER A 1 214 ? -0.977 2.318 13.818 1.00 90.31 214 SER A C 1
ATOM 1655 O O . SER A 1 214 ? 0.033 2.775 13.284 1.00 90.31 214 SER A O 1
ATOM 1657 N N . HIS A 1 215 ? -1.843 1.552 13.147 1.00 92.94 215 HIS A N 1
ATOM 1658 C CA . HIS A 1 215 ? -1.680 1.290 11.725 1.00 92.94 215 HIS A CA 1
ATOM 1659 C C . HIS A 1 215 ? -1.877 2.597 10.932 1.00 92.94 215 HIS A C 1
ATOM 1661 O O . HIS A 1 215 ? -2.867 3.293 11.179 1.00 92.94 215 HIS A O 1
ATOM 1667 N N . PRO A 1 216 ? -1.001 2.936 9.962 1.00 92.19 216 PRO A N 1
ATOM 1668 C CA . PRO A 1 216 ? -1.042 4.228 9.269 1.00 92.19 216 PRO A CA 1
ATOM 1669 C C . PRO A 1 216 ? -2.398 4.565 8.645 1.00 92.19 216 PRO A C 1
ATOM 1671 O O . PRO A 1 216 ? -2.825 5.715 8.691 1.00 92.19 216 PRO A O 1
ATOM 1674 N N . VAL A 1 217 ? -3.101 3.566 8.100 1.00 93.88 217 VAL A N 1
ATOM 1675 C CA . VAL A 1 217 ? -4.457 3.744 7.551 1.00 93.88 217 VAL A CA 1
ATOM 1676 C C . VAL A 1 217 ? -5.443 4.165 8.644 1.00 93.88 217 VAL A C 1
ATOM 1678 O O . VAL A 1 217 ? -6.130 5.169 8.484 1.00 93.88 217 VAL A O 1
ATOM 1681 N N . VAL A 1 218 ? -5.481 3.445 9.770 1.00 95.31 218 VAL A N 1
ATOM 1682 C CA . VAL A 1 218 ? -6.419 3.708 10.874 1.00 95.31 218 VAL A CA 1
ATOM 1683 C C . VAL A 1 218 ? -6.140 5.074 11.498 1.00 95.31 218 VAL A C 1
ATOM 1685 O O . VAL A 1 218 ? -7.069 5.853 11.685 1.00 95.31 218 VAL A O 1
ATOM 1688 N N . VAL A 1 219 ? -4.865 5.398 11.746 1.00 96.38 219 VAL A N 1
ATOM 1689 C CA . VAL A 1 219 ? -4.444 6.697 12.297 1.00 96.38 219 VAL A CA 1
ATOM 1690 C C . VAL A 1 219 ? -4.817 7.834 11.353 1.00 96.38 219 VAL A C 1
ATOM 1692 O O . VAL A 1 219 ? -5.431 8.805 11.778 1.00 96.38 219 VAL A O 1
ATOM 1695 N N . LYS A 1 220 ? -4.534 7.697 10.056 1.00 92.12 220 LYS A N 1
ATOM 1696 C CA . LYS A 1 220 ? -4.850 8.738 9.075 1.00 92.12 220 LYS A CA 1
ATOM 1697 C C . LYS A 1 220 ? -6.353 8.970 8.939 1.00 92.12 220 LYS A C 1
ATOM 1699 O O . LYS A 1 220 ? -6.786 10.112 8.793 1.00 92.12 220 LYS A O 1
ATOM 1704 N N . VAL A 1 221 ? -7.159 7.910 8.979 1.00 95.00 221 VAL A N 1
ATOM 1705 C CA . VAL A 1 221 ? -8.626 8.029 8.960 1.00 95.00 221 VAL A CA 1
ATOM 1706 C C . VAL A 1 221 ? -9.128 8.673 10.254 1.00 95.00 221 VAL A C 1
ATOM 1708 O O . VAL A 1 221 ? -9.971 9.562 10.194 1.00 95.00 221 VAL A O 1
ATOM 1711 N N . ALA A 1 222 ? -8.566 8.299 11.402 1.00 95.62 222 ALA A N 1
ATOM 1712 C CA . ALA A 1 222 ? -8.868 8.898 12.700 1.00 95.62 222 ALA A CA 1
ATOM 1713 C C . ALA A 1 222 ? -8.571 10.404 12.728 1.00 95.62 222 ALA A C 1
ATOM 1715 O O . ALA A 1 222 ? -9.455 11.195 13.053 1.00 95.62 222 ALA A O 1
ATOM 1716 N N . GLU A 1 223 ? -7.385 10.811 12.270 1.00 93.75 223 GLU A N 1
ATOM 1717 C CA . GLU A 1 223 ? -6.997 12.217 12.118 1.00 93.75 223 GLU A CA 1
ATOM 1718 C C . GLU A 1 223 ? -7.939 12.971 11.175 1.00 93.75 223 GLU A C 1
ATOM 1720 O O . GLU A 1 223 ? -8.383 14.072 11.493 1.00 93.75 223 GLU A O 1
ATOM 1725 N N . THR A 1 224 ? -8.290 12.362 10.038 1.00 93.62 224 THR A N 1
ATOM 1726 C CA . THR A 1 224 ? -9.184 12.978 9.044 1.00 93.62 224 THR A CA 1
ATOM 1727 C C . THR A 1 224 ? -10.584 13.220 9.610 1.00 93.62 224 THR A C 1
ATOM 1729 O O . THR A 1 224 ? -11.210 14.228 9.294 1.00 93.62 224 THR A O 1
ATOM 1732 N N . LEU A 1 225 ? -11.083 12.307 10.446 1.00 92.12 225 LEU A N 1
ATOM 1733 C CA . LEU A 1 225 ? -12.434 12.375 11.007 1.00 92.12 225 LEU A CA 1
ATOM 1734 C C . LEU A 1 225 ? -12.491 13.071 12.374 1.00 92.12 225 LEU A C 1
ATOM 1736 O O . LEU A 1 225 ? -13.581 13.233 12.921 1.00 92.12 225 LEU A O 1
ATOM 1740 N N . GLY A 1 226 ? -11.348 13.479 12.935 1.00 95.62 226 GLY A N 1
ATOM 1741 C CA . GLY A 1 226 ? -11.278 14.035 14.289 1.00 95.62 226 GLY A CA 1
ATOM 1742 C C . GLY A 1 226 ? -11.750 13.041 15.354 1.00 95.62 226 GLY A C 1
ATOM 1743 O O . GLY A 1 226 ? -12.390 13.430 16.331 1.00 95.62 226 GLY A O 1
ATOM 1744 N N . LYS A 1 227 ? -11.490 11.750 15.136 1.00 97.69 227 LYS A N 1
ATOM 1745 C CA . LYS A 1 227 ? -11.877 10.644 16.020 1.00 97.69 227 LYS A CA 1
ATOM 1746 C C . LYS A 1 227 ? -10.647 9.902 16.504 1.00 97.69 227 LYS A C 1
ATOM 1748 O O . LYS A 1 227 ? -9.561 10.066 15.954 1.00 97.69 227 LYS A O 1
ATOM 1753 N N . SER A 1 228 ? -10.793 9.089 17.544 1.00 97.44 228 SER A N 1
ATOM 1754 C CA . SER A 1 228 ? -9.685 8.242 17.978 1.00 97.44 228 SER A CA 1
ATOM 1755 C C . SER A 1 228 ? -9.493 7.047 17.030 1.00 97.44 228 SER A C 1
ATOM 1757 O O . SER A 1 228 ? -10.444 6.596 16.382 1.00 97.44 228 SER A O 1
ATOM 1759 N N . PRO A 1 229 ? -8.285 6.459 16.968 1.00 97.25 229 PRO A N 1
ATOM 1760 C CA . PRO A 1 229 ? -8.074 5.213 16.235 1.00 97.25 229 PRO A CA 1
ATOM 1761 C C . PRO A 1 229 ? -8.982 4.066 16.699 1.00 97.25 229 PRO A C 1
ATOM 1763 O O . PRO A 1 229 ? -9.392 3.242 15.883 1.00 97.25 229 PRO A O 1
ATOM 1766 N N . ALA A 1 230 ? -9.330 4.020 17.991 1.00 96.56 230 ALA A N 1
ATOM 1767 C CA . ALA A 1 230 ? -10.242 3.015 18.532 1.00 96.56 230 ALA A CA 1
ATOM 1768 C C . ALA A 1 230 ? -11.667 3.218 18.006 1.00 96.56 230 ALA A C 1
ATOM 1770 O O . ALA A 1 230 ? -12.273 2.281 17.492 1.00 96.56 230 ALA A O 1
ATOM 1771 N N . GLN A 1 231 ? -12.160 4.456 18.038 1.00 98.06 231 GLN A N 1
ATOM 1772 C CA . GLN A 1 231 ? -13.451 4.835 17.468 1.00 98.06 231 GLN A CA 1
ATOM 1773 C C . GLN A 1 231 ? -13.543 4.486 15.979 1.00 98.06 231 GLN A C 1
ATOM 1775 O O . GLN A 1 231 ? -14.553 3.948 15.532 1.00 98.06 231 GLN A O 1
ATOM 1780 N N . VAL A 1 232 ? -12.473 4.723 15.217 1.00 98.06 232 VAL A N 1
ATOM 1781 C CA . VAL A 1 232 ? -12.386 4.345 13.801 1.00 98.06 232 VAL A CA 1
ATOM 1782 C C . VAL A 1 232 ? -12.401 2.832 13.592 1.00 98.06 232 VAL A C 1
ATOM 1784 O O . VAL A 1 232 ? -13.158 2.359 12.750 1.00 98.06 232 VAL A O 1
ATOM 1787 N N . ALA A 1 233 ? -11.636 2.055 14.360 1.00 97.44 233 ALA A N 1
ATOM 1788 C CA . ALA A 1 233 ? -11.654 0.596 14.244 1.00 97.44 233 ALA A CA 1
ATOM 1789 C C . ALA A 1 233 ? -13.042 0.005 14.564 1.00 97.44 233 ALA A C 1
ATOM 1791 O O . ALA A 1 233 ? -13.528 -0.868 13.845 1.00 97.44 233 ALA A O 1
ATOM 1792 N N . LEU A 1 234 ? -13.715 0.526 15.594 1.00 97.81 234 LEU A N 1
ATOM 1793 C CA . LEU A 1 234 ? -15.066 0.099 15.969 1.00 97.81 234 LEU A CA 1
ATOM 1794 C C . LEU A 1 234 ? -16.109 0.523 14.933 1.00 97.81 234 LEU A C 1
ATOM 1796 O O . LEU A 1 234 ? -16.971 -0.272 14.558 1.00 97.81 234 LEU A O 1
ATOM 1800 N N . ARG A 1 235 ? -16.017 1.758 14.426 1.00 97.62 235 ARG A N 1
ATOM 1801 C CA . ARG A 1 235 ? -16.937 2.261 13.403 1.00 97.62 235 ARG A CA 1
ATOM 1802 C C . ARG A 1 235 ? -16.788 1.517 12.081 1.00 97.62 235 ARG A C 1
ATOM 1804 O O . ARG A 1 235 ? -17.798 1.240 11.438 1.00 97.62 235 ARG A O 1
ATOM 1811 N N . TRP A 1 236 ? -15.563 1.146 11.714 1.00 97.56 236 TRP A N 1
ATOM 1812 C CA . TRP A 1 236 ? -15.308 0.255 10.586 1.00 97.56 236 TRP A CA 1
ATOM 1813 C C . TRP A 1 236 ? -16.090 -1.055 10.744 1.00 97.56 236 TRP A C 1
ATOM 1815 O O . TRP A 1 236 ? -16.808 -1.435 9.823 1.00 97.56 236 TRP A O 1
ATOM 1825 N N . GLY A 1 237 ? -16.054 -1.682 11.926 1.00 95.69 237 GLY A N 1
ATOM 1826 C CA . GLY A 1 237 ? -16.771 -2.937 12.164 1.00 95.69 237 GLY A CA 1
ATOM 1827 C C . GLY A 1 237 ? -18.288 -2.817 11.988 1.00 95.69 237 GLY A C 1
ATOM 1828 O O . GLY A 1 237 ? -18.909 -3.622 11.290 1.00 95.69 237 GLY A O 1
ATOM 1829 N N . LEU A 1 238 ? -18.872 -1.732 12.510 1.00 95.56 238 LEU A N 1
ATOM 1830 C CA . LEU A 1 238 ? -20.293 -1.429 12.317 1.00 95.56 238 LEU A CA 1
ATOM 1831 C C . LEU A 1 238 ? -20.666 -1.224 10.842 1.00 95.56 238 LEU A C 1
ATOM 1833 O O . LEU A 1 238 ? -21.719 -1.686 10.409 1.00 95.56 238 LEU A O 1
ATOM 1837 N N . GLN A 1 239 ? -19.821 -0.536 10.067 1.00 94.94 239 GLN A N 1
ATOM 1838 C CA . GLN A 1 239 ? -20.068 -0.272 8.644 1.00 94.94 239 GLN A CA 1
ATOM 1839 C C . GLN A 1 239 ? -19.860 -1.497 7.752 1.00 94.94 239 GLN A C 1
ATOM 1841 O O . GLN A 1 239 ? -20.531 -1.617 6.731 1.00 94.94 239 GLN A O 1
ATOM 1846 N N . VAL A 1 240 ? -18.980 -2.417 8.150 1.00 92.31 240 VAL A N 1
ATOM 1847 C CA . VAL A 1 240 ? -18.810 -3.727 7.500 1.00 92.31 240 VAL A CA 1
ATOM 1848 C C . VAL A 1 240 ? -19.933 -4.703 7.892 1.00 92.31 240 VAL A C 1
ATOM 1850 O O . VAL A 1 240 ? -20.113 -5.739 7.253 1.00 92.31 240 VAL A O 1
ATOM 1853 N N . GLY A 1 241 ? -20.750 -4.350 8.890 1.00 92.88 241 GLY A N 1
ATOM 1854 C CA . GLY A 1 241 ? -21.993 -5.047 9.211 1.00 92.88 241 GLY A CA 1
ATOM 1855 C C . GLY A 1 241 ? -21.854 -6.140 10.268 1.00 92.88 241 GLY A C 1
ATOM 1856 O O . GLY A 1 241 ? -22.566 -7.137 10.192 1.00 92.88 241 GLY A O 1
ATOM 1857 N N . HIS A 1 242 ? -20.953 -5.980 11.243 1.00 96.12 242 HIS A N 1
ATOM 1858 C CA . HIS A 1 242 ? -20.891 -6.839 12.432 1.00 96.12 242 HIS A CA 1
ATOM 1859 C C . HIS A 1 242 ? -21.009 -6.030 13.728 1.00 96.12 242 HIS A C 1
ATOM 1861 O O . HIS A 1 242 ? -20.678 -4.844 13.770 1.00 96.12 242 HIS A O 1
ATOM 1867 N N . SER A 1 243 ? -21.467 -6.672 14.810 1.00 97.88 243 SER A N 1
ATOM 1868 C CA . SER A 1 243 ? -21.394 -6.065 16.147 1.00 97.88 243 SER A CA 1
ATOM 1869 C C . SER A 1 243 ? -19.968 -6.120 16.679 1.00 97.88 243 SER A C 1
ATOM 1871 O O . SER A 1 243 ? -19.242 -7.068 16.393 1.00 97.88 243 SER A O 1
ATOM 1873 N N . VAL A 1 244 ? -19.565 -5.136 17.476 1.00 98.06 244 VAL A N 1
ATOM 1874 C CA . VAL A 1 244 ? -18.215 -5.043 18.048 1.00 98.06 244 VAL A CA 1
ATOM 1875 C C . VAL A 1 244 ? -18.258 -5.190 19.565 1.00 98.06 244 VAL A C 1
ATOM 1877 O O . VAL A 1 244 ? -19.149 -4.650 20.221 1.00 98.06 244 VAL A O 1
ATOM 1880 N N . LEU A 1 245 ? -17.281 -5.908 20.125 1.00 97.88 245 LEU A N 1
ATOM 1881 C CA . LEU A 1 245 ? -17.189 -6.191 21.562 1.00 97.88 245 LEU A CA 1
ATOM 1882 C C . LEU A 1 245 ? -15.939 -5.558 22.208 1.00 97.88 245 LEU A C 1
ATOM 1884 O O . LEU A 1 245 ? -15.027 -6.279 22.630 1.00 97.88 245 LEU A O 1
ATOM 1888 N N . PRO A 1 246 ? -15.807 -4.214 22.239 1.00 96.88 246 PRO A N 1
ATOM 1889 C CA . PRO A 1 246 ? -14.659 -3.569 22.862 1.00 96.88 246 PRO A CA 1
ATOM 1890 C C . PRO A 1 246 ? -14.615 -3.840 24.369 1.00 96.88 246 PRO A C 1
ATOM 1892 O O . PRO A 1 246 ? -15.561 -3.562 25.104 1.00 96.88 246 PRO A O 1
ATOM 1895 N N . LYS A 1 247 ? -13.467 -4.316 24.853 1.00 95.00 247 LYS A N 1
ATOM 1896 C CA . LYS A 1 247 ? -13.207 -4.479 26.285 1.00 95.00 247 LYS A CA 1
ATOM 1897 C C . LYS A 1 247 ? -12.518 -3.249 26.863 1.00 95.00 247 LYS A C 1
ATOM 1899 O O . LYS A 1 247 ? -11.492 -2.799 26.351 1.00 95.00 247 LYS A O 1
ATOM 1904 N N . SER A 1 248 ? -13.017 -2.743 27.989 1.00 93.81 248 SER A N 1
ATOM 1905 C CA . SER A 1 248 ? -12.309 -1.756 28.809 1.00 93.81 248 SER A CA 1
ATOM 1906 C C . SER A 1 248 ? -12.826 -1.760 30.243 1.00 93.81 248 SER A C 1
ATOM 1908 O O . SER A 1 248 ? -14.009 -1.971 30.465 1.00 93.81 248 SER A O 1
ATOM 1910 N N . ILE A 1 249 ? -11.945 -1.478 31.204 1.00 93.81 249 ILE A N 1
ATOM 1911 C CA . ILE A 1 249 ? -12.319 -1.179 32.602 1.00 93.81 249 ILE A CA 1
ATOM 1912 C C . ILE A 1 249 ? -12.144 0.308 32.942 1.00 93.81 249 ILE A C 1
ATOM 1914 O O . ILE A 1 249 ? -12.295 0.721 34.083 1.00 93.81 249 ILE A O 1
ATOM 1918 N N . ASN A 1 250 ? -11.761 1.122 31.954 1.00 94.19 250 ASN A N 1
ATOM 1919 C CA . ASN A 1 250 ? -11.563 2.555 32.125 1.00 94.19 250 ASN A CA 1
ATOM 1920 C C . ASN A 1 250 ? -12.801 3.295 31.620 1.00 94.19 250 ASN A C 1
ATOM 1922 O O . ASN A 1 250 ? -13.109 3.228 30.432 1.00 94.19 250 ASN A O 1
ATOM 1926 N N . GLU A 1 251 ? -13.470 4.018 32.512 1.00 94.62 251 GLU A N 1
ATOM 1927 C CA . GLU A 1 251 ? -14.734 4.699 32.222 1.00 94.62 251 GLU A CA 1
ATOM 1928 C C . GLU A 1 251 ? -14.654 5.661 31.025 1.00 94.62 251 GLU A C 1
ATOM 1930 O O . GLU A 1 251 ? -15.558 5.669 30.190 1.00 94.62 251 GLU A O 1
ATOM 1935 N N . ALA A 1 252 ? -13.566 6.428 30.887 1.00 95.50 252 ALA A N 1
ATOM 1936 C CA . ALA A 1 252 ? -13.404 7.354 29.766 1.00 95.50 252 ALA A CA 1
ATOM 1937 C C . ALA A 1 252 ? -13.353 6.609 28.423 1.00 95.50 252 ALA A C 1
ATOM 1939 O O . ALA A 1 252 ? -14.055 6.982 27.487 1.00 95.50 252 ALA A O 1
ATOM 1940 N N . ARG A 1 253 ? -12.604 5.500 28.352 1.00 95.44 253 ARG A N 1
ATOM 1941 C CA . ARG A 1 253 ? -12.561 4.650 27.151 1.00 95.44 253 ARG A CA 1
ATOM 1942 C C . ARG A 1 253 ? -13.884 3.940 26.878 1.00 95.44 253 ARG A C 1
ATOM 1944 O O . ARG A 1 253 ? -14.234 3.752 25.722 1.00 95.44 253 ARG A O 1
ATOM 1951 N N . ILE A 1 254 ? -14.623 3.540 27.914 1.00 97.06 254 ILE A N 1
ATOM 1952 C CA . ILE A 1 254 ? -15.960 2.943 27.754 1.00 97.06 254 ILE A CA 1
ATOM 1953 C C . ILE A 1 254 ? -16.895 3.941 27.060 1.00 97.06 254 ILE A C 1
ATOM 1955 O O . ILE A 1 254 ? -17.528 3.581 26.066 1.00 97.06 254 ILE A O 1
ATOM 1959 N N . LYS A 1 255 ? -16.922 5.196 27.535 1.00 97.00 255 LYS A N 1
ATOM 1960 C CA . LYS A 1 255 ? -17.697 6.292 26.930 1.00 97.00 255 LYS A CA 1
ATOM 1961 C C . LYS A 1 255 ? -17.234 6.610 25.506 1.00 97.00 255 LYS A C 1
ATOM 1963 O O . LYS A 1 255 ? -18.060 6.761 24.615 1.00 97.00 255 LYS A O 1
ATOM 1968 N N . GLU A 1 256 ? -15.925 6.650 25.273 1.00 96.94 256 GLU A N 1
ATOM 1969 C CA . GLU A 1 256 ? -15.346 6.885 23.945 1.00 96.94 256 GLU A CA 1
ATOM 1970 C C . GLU A 1 256 ? -15.748 5.798 22.933 1.00 96.94 256 GLU A C 1
ATOM 1972 O O . GLU A 1 256 ? -16.132 6.108 21.806 1.00 96.94 256 GLU A O 1
ATOM 1977 N N . ASN A 1 257 ? -15.699 4.528 23.345 1.00 97.25 257 ASN A N 1
ATOM 1978 C CA . ASN A 1 257 ? -15.955 3.377 22.479 1.00 97.25 257 ASN A CA 1
ATOM 1979 C C . ASN A 1 257 ? -17.415 3.270 22.005 1.00 97.25 257 ASN A C 1
ATOM 1981 O O . ASN A 1 257 ? -17.654 2.668 20.960 1.00 97.25 257 ASN A O 1
ATOM 1985 N N . ILE A 1 258 ? -18.382 3.834 22.741 1.00 95.94 258 ILE A N 1
ATOM 1986 C CA . ILE A 1 258 ? -19.795 3.866 22.319 1.00 95.94 258 ILE A CA 1
ATOM 1987 C C . ILE A 1 258 ? -20.159 5.131 21.532 1.00 95.94 258 ILE A C 1
ATOM 1989 O O . ILE A 1 258 ? -21.164 5.138 20.823 1.00 95.94 258 ILE A O 1
ATOM 1993 N N . ASP A 1 259 ? -19.319 6.172 21.564 1.00 95.75 259 ASP A N 1
ATOM 1994 C CA . ASP A 1 259 ? -19.478 7.390 20.754 1.00 95.75 259 ASP A CA 1
ATOM 1995 C C . ASP A 1 259 ? -19.090 7.163 19.275 1.00 95.75 259 ASP A C 1
ATOM 1997 O O . ASP A 1 259 ? -18.181 7.777 18.706 1.00 95.75 259 ASP A O 1
ATOM 2001 N N . ILE A 1 260 ? -19.778 6.220 18.630 1.00 96.31 260 ILE A N 1
ATOM 2002 C CA . ILE A 1 260 ? -19.520 5.806 17.244 1.00 96.31 260 ILE A CA 1
ATOM 2003 C C . ILE A 1 260 ? -20.768 5.816 16.356 1.00 96.31 260 ILE A C 1
ATOM 2005 O O . ILE A 1 260 ? -20.700 5.424 15.193 1.00 96.31 260 ILE A O 1
ATOM 2009 N N . PHE A 1 261 ? -21.911 6.287 16.864 1.00 93.81 261 PHE A N 1
ATOM 2010 C CA . PHE A 1 261 ? -23.169 6.325 16.108 1.00 93.81 261 PHE A CA 1
ATOM 2011 C C . PHE A 1 261 ? -23.392 7.641 15.355 1.00 93.81 261 PHE A C 1
ATOM 2013 O O . PHE A 1 261 ? -23.886 7.609 14.227 1.00 93.81 261 PHE A O 1
ATOM 2020 N N . GLY A 1 262 ? -22.971 8.773 15.935 1.00 92.88 262 GLY A N 1
ATOM 2021 C CA . GLY A 1 262 ? -23.215 10.125 15.410 1.00 92.88 262 GLY A CA 1
ATOM 2022 C C . GLY A 1 262 ? -22.348 10.553 14.218 1.00 92.88 262 GLY A C 1
ATOM 2023 O O . GLY A 1 262 ? -22.419 11.702 13.796 1.00 92.88 262 GLY A O 1
ATOM 2024 N N . TRP A 1 263 ? -21.501 9.670 13.686 1.00 95.12 263 TRP A N 1
ATOM 2025 C CA . TRP A 1 263 ? -20.584 9.964 12.578 1.00 95.12 263 TRP A CA 1
ATOM 2026 C C . TRP A 1 263 ? -20.250 8.686 11.805 1.00 95.12 263 TRP A C 1
ATOM 2028 O O . TRP A 1 263 ? -20.487 7.592 12.301 1.00 95.12 263 TRP A O 1
ATOM 2038 N N . SER A 1 264 ? -19.707 8.776 10.593 1.00 95.25 264 SER A N 1
ATOM 2039 C CA . SER A 1 264 ? -19.353 7.614 9.763 1.00 95.25 264 SER A CA 1
ATOM 2040 C C . SER A 1 264 ? -18.002 7.784 9.091 1.00 95.25 264 SER A C 1
ATOM 2042 O O . SER A 1 264 ? -17.585 8.907 8.828 1.00 95.25 264 SER A O 1
ATOM 2044 N N . ILE A 1 265 ? -17.347 6.669 8.778 1.00 96.94 265 ILE A N 1
ATOM 2045 C CA . ILE A 1 265 ? -16.196 6.622 7.881 1.00 96.94 265 ILE A CA 1
ATOM 2046 C C . ILE A 1 265 ? -16.732 6.741 6.444 1.00 96.94 265 ILE A C 1
ATOM 2048 O O . ILE A 1 265 ? -17.504 5.877 6.026 1.00 96.94 265 ILE A O 1
ATOM 2052 N N . PRO A 1 266 ? -16.373 7.793 5.691 1.00 94.12 266 PRO A N 1
ATOM 2053 C CA . PRO A 1 266 ? -16.732 7.927 4.281 1.00 94.12 266 PRO A CA 1
ATOM 2054 C C . PRO A 1 266 ? -16.208 6.759 3.439 1.00 94.12 266 PRO A C 1
ATOM 2056 O O . PRO A 1 266 ? -15.151 6.212 3.749 1.00 94.12 266 PRO A O 1
ATOM 2059 N N . ASP A 1 267 ? -16.908 6.401 2.362 1.00 89.44 267 ASP A N 1
ATOM 2060 C CA . ASP A 1 267 ? -16.587 5.216 1.552 1.00 89.44 267 ASP A CA 1
ATOM 2061 C C . ASP A 1 267 ? -15.159 5.234 0.978 1.00 89.44 267 ASP A C 1
ATOM 2063 O O . ASP A 1 267 ? -14.502 4.195 0.921 1.00 89.44 267 ASP A O 1
ATOM 2067 N N . ASP A 1 268 ? -14.628 6.407 0.617 1.00 85.25 268 ASP A N 1
ATOM 2068 C CA . ASP A 1 268 ? -13.253 6.556 0.123 1.00 85.25 268 ASP A CA 1
ATOM 2069 C C . ASP A 1 268 ? -12.201 6.277 1.209 1.00 85.25 268 ASP A C 1
ATOM 2071 O O . ASP A 1 268 ? -11.115 5.765 0.926 1.00 85.25 268 ASP A O 1
ATOM 2075 N N . LEU A 1 269 ? -12.518 6.597 2.467 1.00 89.25 269 LEU A N 1
ATOM 2076 C CA . LEU A 1 269 ? -11.684 6.267 3.617 1.00 89.25 269 LEU A CA 1
ATOM 2077 C C . LEU A 1 269 ? -11.880 4.813 4.044 1.00 89.25 269 LEU A C 1
ATOM 2079 O O . LEU A 1 269 ? -10.906 4.165 4.418 1.00 89.25 269 LEU A O 1
ATOM 2083 N N . LEU A 1 270 ? -13.107 4.295 3.952 1.00 91.19 270 LEU A N 1
ATOM 2084 C CA . LEU A 1 270 ? -13.444 2.914 4.278 1.00 91.19 270 LEU A CA 1
ATOM 2085 C C . LEU A 1 270 ? -12.753 1.936 3.315 1.00 91.19 270 LEU A C 1
ATOM 2087 O O . LEU A 1 270 ? -12.219 0.921 3.757 1.00 91.19 270 LEU A O 1
ATOM 2091 N N . ALA A 1 271 ? -12.663 2.273 2.024 1.00 88.88 271 ALA A N 1
ATOM 2092 C CA . ALA A 1 271 ? -11.974 1.464 1.018 1.00 88.88 271 ALA A CA 1
ATOM 2093 C C . ALA A 1 271 ? -10.482 1.245 1.334 1.00 88.88 271 ALA A C 1
ATOM 2095 O O . ALA A 1 271 ? -9.945 0.171 1.054 1.00 88.88 271 ALA A O 1
ATOM 2096 N N . LYS A 1 272 ? -9.817 2.210 1.987 1.00 89.25 272 LYS A N 1
ATOM 2097 C CA . LYS A 1 272 ? -8.393 2.107 2.367 1.00 89.25 272 LYS A CA 1
ATOM 2098 C C . LYS A 1 272 ? -8.123 1.006 3.385 1.00 89.25 272 LYS A C 1
ATOM 2100 O O . LYS A 1 272 ? -6.994 0.541 3.490 1.00 89.25 272 LYS A O 1
ATOM 2105 N N . PHE A 1 273 ? -9.136 0.556 4.127 1.00 92.25 273 PHE A N 1
ATOM 2106 C CA . PHE A 1 273 ? -8.970 -0.555 5.066 1.00 92.25 273 PHE A CA 1
ATOM 2107 C C . PHE A 1 273 ? -8.612 -1.862 4.347 1.00 92.25 273 PHE A C 1
ATOM 2109 O O . PHE A 1 273 ? -7.979 -2.718 4.953 1.00 92.25 273 PHE A O 1
ATOM 2116 N N . SER A 1 274 ? -8.922 -1.998 3.052 1.00 87.69 274 SER A N 1
ATOM 2117 C CA . SER A 1 274 ? -8.488 -3.146 2.240 1.00 87.69 274 SER A CA 1
ATOM 2118 C C . SER A 1 274 ? -6.968 -3.223 2.021 1.00 87.69 274 SER A C 1
ATOM 2120 O O . SER A 1 274 ? -6.463 -4.282 1.662 1.00 87.69 274 SER A O 1
ATOM 2122 N N . GLU A 1 275 ? -6.232 -2.132 2.267 1.00 86.44 275 GLU A N 1
ATOM 2123 C CA . GLU A 1 275 ? -4.766 -2.067 2.148 1.00 86.44 275 GLU A CA 1
ATOM 2124 C C . GLU A 1 275 ? -4.041 -2.622 3.387 1.00 86.44 275 GLU A C 1
ATOM 2126 O O . GLU A 1 275 ? -2.818 -2.757 3.381 1.00 86.44 275 GLU A O 1
ATOM 2131 N N . ILE A 1 276 ? -4.771 -2.893 4.474 1.00 87.06 276 ILE A N 1
ATOM 2132 C CA . ILE A 1 276 ? -4.199 -3.366 5.737 1.00 87.06 276 ILE A CA 1
ATOM 2133 C C . ILE A 1 276 ? -3.812 -4.843 5.599 1.00 87.06 276 ILE A C 1
ATOM 2135 O O . ILE A 1 276 ? -4.589 -5.661 5.109 1.00 87.06 276 ILE A O 1
ATOM 2139 N N . GLU A 1 277 ? -2.601 -5.189 6.043 1.00 83.12 277 GLU A N 1
ATOM 2140 C CA . GLU A 1 277 ? -2.134 -6.575 6.062 1.00 83.12 277 GLU A CA 1
ATOM 2141 C C . GLU A 1 277 ? -2.987 -7.433 7.008 1.00 83.12 277 GLU A C 1
ATOM 2143 O O . GLU A 1 277 ? -3.290 -7.040 8.137 1.00 83.12 277 GLU A O 1
ATOM 2148 N N . GLN A 1 278 ? -3.362 -8.621 6.531 1.00 87.00 278 GLN A N 1
ATOM 2149 C CA . GLN A 1 278 ? -4.325 -9.492 7.195 1.00 87.00 278 GLN A CA 1
ATOM 2150 C C . GLN A 1 278 ? -3.610 -10.601 7.971 1.00 87.00 278 GLN A C 1
ATOM 2152 O O . GLN A 1 278 ? -3.013 -11.491 7.366 1.00 87.00 278 GLN A O 1
ATOM 2157 N N . ALA A 1 279 ? -3.726 -10.593 9.299 1.00 82.25 279 ALA A N 1
ATOM 2158 C CA . ALA A 1 279 ? -3.182 -11.625 10.176 1.00 82.25 279 ALA A CA 1
ATOM 2159 C C . ALA A 1 279 ? -4.109 -11.902 11.369 1.00 82.25 279 ALA A C 1
ATOM 2161 O O . ALA A 1 279 ? -4.531 -10.980 12.065 1.00 82.25 279 ALA A O 1
ATOM 2162 N N . ARG A 1 280 ? -4.385 -13.186 11.624 1.00 85.62 280 ARG A N 1
ATOM 2163 C CA . ARG A 1 280 ? -5.138 -13.650 12.796 1.00 85.62 280 ARG A CA 1
ATOM 2164 C C . ARG A 1 280 ? -4.268 -13.567 14.052 1.00 85.62 280 ARG A C 1
ATOM 2166 O O . ARG A 1 280 ? -3.145 -14.066 14.053 1.00 85.62 280 ARG A O 1
ATOM 2173 N N . LEU A 1 281 ? -4.801 -12.998 15.128 1.00 85.12 281 LEU A N 1
ATOM 2174 C CA . LEU A 1 281 ? -4.125 -12.828 16.416 1.00 85.12 281 LEU A CA 1
ATOM 2175 C C . LEU A 1 281 ? -4.401 -13.984 17.376 1.00 85.12 281 LEU A C 1
ATOM 2177 O O . LEU A 1 281 ? -3.499 -14.439 18.074 1.00 85.12 281 LEU A O 1
ATOM 2181 N N . GLN A 1 282 ? -5.641 -14.467 17.415 1.00 85.25 282 GLN A N 1
ATOM 2182 C CA . GLN A 1 282 ? -6.070 -15.589 18.240 1.00 85.25 282 GLN A CA 1
ATOM 2183 C C . GLN A 1 282 ? -6.086 -16.865 17.408 1.00 85.25 282 GLN A C 1
ATOM 2185 O O . GLN A 1 282 ? -7.107 -17.274 16.858 1.00 85.25 282 GLN A O 1
ATOM 2190 N N . SER A 1 283 ? -4.923 -17.511 17.324 1.00 85.06 283 SER A N 1
ATOM 2191 C CA . SER A 1 283 ? -4.737 -18.750 16.561 1.00 85.06 283 SER A CA 1
ATOM 2192 C C . SER A 1 283 ? -5.456 -19.960 17.162 1.00 85.06 283 SER A C 1
ATOM 2194 O O . SER A 1 283 ? -5.691 -20.928 16.448 1.00 85.06 283 SER A O 1
ATOM 2196 N N . GLY A 1 284 ? -5.808 -19.929 18.452 1.00 87.94 284 GLY A N 1
ATOM 2197 C CA . GLY A 1 284 ? -6.388 -21.083 19.148 1.00 87.94 284 GLY A CA 1
ATOM 2198 C C . GLY A 1 284 ? -5.376 -22.200 19.433 1.00 87.94 284 GLY A C 1
ATOM 2199 O O . GLY A 1 284 ? -5.773 -23.342 19.660 1.00 87.94 284 GLY A O 1
ATOM 2200 N N . VAL A 1 285 ? -4.072 -21.881 19.445 1.00 87.12 285 VAL A N 1
ATOM 2201 C CA . VAL A 1 285 ? -2.959 -22.842 19.598 1.00 87.12 285 VAL A CA 1
ATOM 2202 C C . VAL A 1 285 ? -3.087 -23.771 20.811 1.00 87.12 285 VAL A C 1
ATOM 2204 O O . VAL A 1 285 ? -2.651 -24.913 20.759 1.00 87.12 285 VAL A O 1
ATOM 2207 N N . PHE A 1 286 ? -3.759 -23.337 21.879 1.00 85.75 286 PHE A N 1
ATOM 2208 C CA . PHE A 1 286 ? -4.005 -24.154 23.073 1.00 85.75 286 PHE A CA 1
ATOM 2209 C C . PHE A 1 286 ? -4.887 -25.394 22.815 1.00 85.75 286 PHE A C 1
ATOM 2211 O O . PHE A 1 286 ? -4.936 -26.298 23.648 1.00 85.75 286 PHE A O 1
ATOM 2218 N N . THR A 1 287 ? -5.586 -25.441 21.675 1.00 87.56 287 THR A N 1
ATOM 2219 C CA . THR A 1 287 ? -6.373 -26.598 21.214 1.00 87.56 287 THR A CA 1
ATOM 2220 C C . THR A 1 287 ? -5.607 -27.482 20.226 1.00 87.56 287 THR A C 1
ATOM 2222 O O . THR A 1 287 ? -6.110 -28.532 19.834 1.00 87.56 287 THR A O 1
ATOM 2225 N N . VAL A 1 288 ? -4.399 -27.085 19.812 1.00 85.94 288 VAL A N 1
ATOM 2226 C CA . VAL A 1 288 ? -3.620 -27.736 18.754 1.00 85.94 288 VAL A CA 1
ATOM 2227 C C . VAL A 1 288 ? -2.550 -28.633 19.367 1.00 85.94 288 VAL A C 1
ATOM 2229 O O . VAL A 1 288 ? -1.699 -28.179 20.127 1.00 85.94 288 VAL A O 1
ATOM 2232 N N . HIS A 1 289 ? -2.582 -29.926 19.044 1.00 86.75 289 HIS A N 1
ATOM 2233 C CA . HIS A 1 289 ? -1.598 -30.897 19.533 1.00 86.75 289 HIS A CA 1
ATOM 2234 C C . HIS A 1 289 ? -1.668 -32.204 18.720 1.00 86.75 289 HIS A C 1
ATOM 2236 O O . HIS A 1 289 ? -2.760 -32.592 18.302 1.00 86.75 289 HIS A O 1
ATOM 2242 N N . PRO A 1 290 ? -0.587 -33.002 18.603 1.00 83.44 290 PRO A N 1
ATOM 2243 C CA . PRO A 1 290 ? -0.643 -34.328 17.973 1.00 83.44 290 PRO A CA 1
ATOM 2244 C C . PRO A 1 290 ? -1.695 -35.293 18.551 1.00 83.44 290 PRO A C 1
ATOM 2246 O O . PRO A 1 290 ? -2.140 -36.206 17.861 1.00 83.44 290 PRO A O 1
ATOM 2249 N N . LYS A 1 291 ? -2.124 -35.089 19.803 1.00 82.44 291 LYS A N 1
ATOM 2250 C CA . LYS A 1 291 ? -3.209 -35.844 20.477 1.00 82.44 291 LYS A CA 1
ATOM 2251 C C . LYS A 1 291 ? -4.582 -35.160 20.429 1.00 82.44 291 LYS A C 1
ATOM 2253 O O . LYS A 1 291 ? -5.569 -35.785 20.786 1.00 82.44 291 LYS A O 1
ATOM 2258 N N . SER A 1 292 ? -4.650 -33.904 19.999 1.00 88.12 292 SER A N 1
ATOM 2259 C CA . SER A 1 292 ? -5.908 -33.185 19.777 1.00 88.12 292 SER A CA 1
ATOM 2260 C C . SER A 1 292 ? -6.577 -33.650 18.481 1.00 88.12 292 SER A C 1
ATOM 2262 O O . SER A 1 292 ? -5.920 -34.247 17.629 1.00 88.12 292 SER A O 1
ATOM 2264 N N . ILE A 1 293 ? -7.867 -33.367 18.299 1.00 88.38 293 ILE A N 1
ATOM 2265 C CA . ILE A 1 293 ? -8.525 -33.498 16.992 1.00 88.38 293 ILE A CA 1
ATOM 2266 C C . ILE A 1 293 ? -8.011 -32.475 15.968 1.00 88.38 293 ILE A C 1
ATOM 2268 O O . ILE A 1 293 ? -8.063 -32.734 14.771 1.00 88.38 293 ILE A O 1
ATOM 2272 N N . TYR A 1 294 ? -7.455 -31.359 16.440 1.00 91.25 294 TYR A N 1
ATOM 2273 C CA . TYR A 1 294 ? -6.799 -30.348 15.619 1.00 91.25 294 TYR A CA 1
ATOM 2274 C C . TYR A 1 294 ? -5.289 -30.552 15.712 1.00 91.25 294 TYR A C 1
ATOM 2276 O O . TYR A 1 294 ? -4.685 -30.329 16.766 1.00 91.25 294 TYR A O 1
ATOM 2284 N N . LYS A 1 295 ? -4.667 -31.032 14.629 1.00 85.25 295 LYS A N 1
ATOM 2285 C CA . LYS A 1 295 ? -3.219 -31.291 14.602 1.00 85.25 295 LYS A CA 1
ATOM 2286 C C . LYS A 1 295 ? -2.431 -30.031 14.267 1.00 85.25 295 LYS A C 1
ATOM 2288 O O . LYS A 1 295 ? -1.271 -29.933 14.655 1.00 85.25 295 LYS A O 1
ATOM 2293 N N . SER A 1 296 ? -3.069 -29.072 13.601 1.00 84.88 296 SER A N 1
ATOM 2294 C CA . SER A 1 296 ? -2.528 -27.744 13.330 1.00 84.88 296 SER A CA 1
ATOM 2295 C C . SER A 1 296 ? -3.573 -26.641 13.544 1.00 84.88 296 SER A C 1
ATOM 2297 O O . SER A 1 296 ? -4.761 -26.910 13.741 1.00 84.88 296 SER A O 1
ATOM 2299 N N . VAL A 1 297 ? -3.127 -25.384 13.495 1.00 84.25 297 VAL A N 1
ATOM 2300 C CA . VAL A 1 297 ? -4.010 -24.205 13.516 1.00 84.25 297 VAL A CA 1
ATOM 2301 C C . VAL A 1 297 ? -4.937 -24.208 12.294 1.00 84.25 297 VAL A C 1
ATOM 2303 O O . VAL A 1 297 ? -6.112 -23.868 12.403 1.00 84.25 297 VAL A O 1
ATOM 2306 N N . GLU A 1 298 ? -4.453 -24.663 11.139 1.00 84.44 298 GLU A N 1
ATOM 2307 C CA . GLU A 1 298 ? -5.255 -24.793 9.920 1.00 84.44 298 GLU A CA 1
ATOM 2308 C C . GLU A 1 298 ? -6.393 -25.807 10.074 1.00 84.44 298 GLU A C 1
ATOM 2310 O O . GLU A 1 298 ? -7.488 -25.555 9.572 1.00 84.44 298 GLU A O 1
ATOM 2315 N N . ASP A 1 299 ? -6.168 -26.924 10.780 1.00 86.19 299 ASP A N 1
ATOM 2316 C CA . ASP A 1 299 ? -7.222 -27.912 11.055 1.00 86.19 299 ASP A CA 1
ATOM 2317 C C . ASP A 1 299 ? -8.338 -27.313 11.927 1.00 86.19 299 ASP A C 1
ATOM 2319 O O . ASP A 1 299 ? -9.527 -27.563 11.702 1.00 86.19 299 ASP A O 1
ATOM 2323 N N . LEU A 1 300 ? -7.972 -26.492 12.918 1.00 92.31 300 LEU A N 1
ATOM 2324 C CA . LEU A 1 300 ? -8.943 -25.777 13.744 1.00 92.31 300 LEU A CA 1
ATOM 2325 C C . LEU A 1 300 ? -9.780 -24.803 12.901 1.00 92.31 300 LEU A C 1
ATOM 2327 O O . LEU A 1 300 ? -11.000 -24.757 13.058 1.00 92.31 300 LEU A O 1
ATOM 2331 N N . TRP A 1 301 ? -9.157 -24.054 11.990 1.00 94.00 301 TRP A N 1
ATOM 2332 C CA . TRP A 1 301 ? -9.838 -23.005 11.220 1.00 94.00 301 TRP A CA 1
ATOM 2333 C C . TRP A 1 301 ? -10.391 -23.451 9.861 1.00 94.00 301 TRP A C 1
ATOM 2335 O O . TRP A 1 301 ? -10.934 -22.617 9.135 1.00 94.00 301 TRP A O 1
ATOM 2345 N N . ASP A 1 302 ? -10.286 -24.741 9.524 1.00 88.31 302 ASP A N 1
ATOM 2346 C CA . ASP A 1 302 ? -10.669 -25.319 8.224 1.00 88.31 302 ASP A CA 1
ATOM 2347 C C . ASP A 1 302 ? -10.126 -24.510 7.047 1.00 88.31 302 ASP A C 1
ATOM 2349 O O . ASP A 1 302 ? -10.787 -24.308 6.020 1.00 88.31 302 ASP A O 1
ATOM 2353 N N . GLU A 1 303 ? -8.915 -23.988 7.221 1.00 78.81 303 GLU A N 1
ATOM 2354 C CA . GLU A 1 303 ? -8.260 -23.262 6.156 1.00 78.81 303 GLU A CA 1
ATOM 2355 C C . GLU A 1 303 ? -7.974 -24.251 5.032 1.00 78.81 303 GLU A C 1
ATOM 2357 O O . GLU A 1 303 ? -7.596 -25.403 5.273 1.00 78.81 303 GLU A O 1
ATOM 2362 N N . ASP A 1 304 ? -8.232 -23.820 3.790 1.00 46.88 304 ASP A N 1
ATOM 2363 C CA . ASP A 1 304 ? -8.013 -24.664 2.629 1.00 46.88 304 ASP A CA 1
ATOM 2364 C C . ASP A 1 304 ? -6.526 -24.916 2.495 1.00 46.88 304 ASP A C 1
ATOM 2366 O O . ASP A 1 304 ? -5.722 -24.185 1.916 1.00 46.88 304 ASP A O 1
ATOM 2370 N N . THR A 1 305 ? -6.175 -26.020 3.087 1.00 39.75 305 THR A N 1
ATOM 2371 C CA . THR A 1 305 ? -4.871 -26.571 3.043 1.00 39.75 305 THR A CA 1
ATOM 2372 C C . THR A 1 305 ? -4.572 -27.046 1.604 1.00 39.75 305 THR A C 1
ATOM 2374 O O . THR A 1 305 ? -3.419 -27.114 1.230 1.00 39.75 305 THR A O 1
ATOM 2377 N N . SER A 1 306 ? -5.491 -27.211 0.653 1.00 34.25 306 SER A N 1
ATOM 2378 C CA . SER A 1 306 ? -5.039 -27.346 -0.751 1.00 34.25 306 SER A CA 1
ATOM 2379 C C . SER A 1 306 ? -4.174 -26.146 -1.222 1.00 34.25 306 SER A C 1
ATOM 2381 O O . SER A 1 306 ? -3.280 -26.317 -2.050 1.00 34.25 306 SER A O 1
ATOM 2383 N N . LYS A 1 307 ? -4.314 -24.972 -0.573 1.00 34.81 307 LYS A N 1
ATOM 2384 C CA . LYS A 1 307 ? -3.417 -23.807 -0.698 1.00 34.81 307 LYS A CA 1
ATOM 2385 C C . LYS A 1 307 ? -2.300 -23.720 0.374 1.00 34.81 307 LYS A C 1
ATOM 2387 O O . LYS A 1 307 ? -1.397 -22.905 0.208 1.00 34.81 307 LYS A O 1
ATOM 2392 N N . ARG A 1 308 ? -2.318 -24.555 1.436 1.00 37.03 308 ARG A N 1
ATOM 2393 C CA . ARG A 1 308 ? -1.301 -24.660 2.534 1.00 37.03 308 ARG A CA 1
ATOM 2394 C C . ARG A 1 308 ? -0.824 -26.083 2.962 1.00 37.03 308 ARG A C 1
ATOM 2396 O O . ARG A 1 308 ? 0.348 -26.214 3.258 1.00 37.03 308 ARG A O 1
ATOM 2403 N N . ARG A 1 309 ? -1.633 -27.161 2.952 1.00 30.91 309 ARG A N 1
ATOM 2404 C CA . ARG A 1 309 ? -1.312 -28.630 2.800 1.00 30.91 309 ARG A CA 1
ATOM 2405 C C . ARG A 1 309 ? -0.402 -28.953 1.610 1.00 30.91 309 ARG A C 1
ATOM 2407 O O . ARG A 1 309 ? 0.057 -30.086 1.565 1.00 30.91 309 ARG A O 1
ATOM 2414 N N . ASN A 1 310 ? -0.007 -28.014 0.750 1.00 32.75 310 ASN A N 1
ATOM 2415 C CA . ASN A 1 310 ? 1.278 -28.172 0.047 1.00 32.75 310 ASN A CA 1
ATOM 2416 C C . ASN A 1 310 ? 2.506 -27.805 0.899 1.00 32.75 310 ASN A C 1
ATOM 2418 O O . ASN A 1 310 ? 3.619 -27.722 0.400 1.00 32.75 310 ASN A O 1
ATOM 2422 N N . ILE A 1 311 ? 2.334 -27.704 2.214 1.00 40.31 311 ILE A N 1
ATOM 2423 C CA . ILE A 1 311 ? 3.350 -28.044 3.201 1.00 40.31 311 ILE A CA 1
ATOM 2424 C C . ILE A 1 311 ? 2.821 -29.186 4.095 1.00 40.31 311 ILE A C 1
ATOM 2426 O O . ILE A 1 311 ? 3.109 -29.266 5.282 1.00 40.31 311 ILE A O 1
ATOM 2430 N N . LYS A 1 312 ? 2.162 -30.199 3.503 1.00 37.53 312 LYS A N 1
ATOM 2431 C CA . LYS A 1 312 ? 2.637 -31.570 3.750 1.00 37.53 312 LYS A CA 1
ATOM 2432 C C . LYS A 1 312 ? 4.053 -31.587 3.188 1.00 37.53 312 LYS A C 1
ATOM 2434 O O . LYS A 1 312 ? 4.235 -31.831 2.003 1.00 37.53 312 LYS A O 1
ATOM 2439 N N . MET A 1 313 ? 4.988 -31.168 4.043 1.00 54.50 313 MET A N 1
ATOM 2440 C CA . MET A 1 313 ? 6.446 -31.245 3.930 1.00 54.50 313 MET A CA 1
ATOM 2441 C C . MET A 1 313 ? 6.857 -31.441 2.485 1.00 54.50 313 MET A C 1
ATOM 2443 O O . MET A 1 313 ? 7.015 -32.591 2.078 1.00 54.50 313 MET A O 1
ATOM 2447 N N . ALA A 1 314 ? 6.868 -30.347 1.712 1.00 53.69 314 ALA A N 1
ATOM 2448 C CA . ALA A 1 314 ? 7.042 -30.392 0.271 1.00 53.69 314 ALA A CA 1
ATOM 2449 C C . ALA A 1 314 ? 8.322 -31.170 -0.009 1.00 53.69 314 ALA A C 1
ATOM 2451 O O . ALA A 1 314 ? 9.402 -30.608 0.031 1.00 53.69 314 ALA A O 1
ATOM 2452 N N . ARG A 1 315 ? 8.230 -32.487 -0.212 1.00 82.06 315 ARG A N 1
ATOM 2453 C CA . ARG A 1 315 ? 9.320 -33.289 -0.761 1.00 82.06 315 ARG A CA 1
ATOM 2454 C C . ARG A 1 315 ? 9.556 -32.846 -2.191 1.00 82.06 315 ARG A C 1
ATOM 2456 O O . ARG A 1 315 ? 10.662 -33.007 -2.680 1.00 82.06 315 ARG A O 1
ATOM 2463 N N . PHE A 1 316 ? 8.532 -32.243 -2.799 1.00 89.94 316 PHE A N 1
ATOM 2464 C CA . PHE A 1 316 ? 8.526 -31.690 -4.131 1.00 89.94 316 PHE A CA 1
ATOM 2465 C C . PHE A 1 316 ? 7.797 -30.341 -4.149 1.00 89.94 316 PHE A C 1
ATOM 2467 O O . PHE A 1 316 ? 6.791 -30.167 -3.462 1.00 89.94 316 PHE A O 1
ATOM 2474 N N . PHE A 1 317 ? 8.288 -29.413 -4.962 1.00 92.56 317 PHE A N 1
ATOM 2475 C CA . PHE A 1 317 ? 7.596 -28.205 -5.392 1.00 92.56 317 PHE A CA 1
ATOM 2476 C C . PHE A 1 317 ? 7.100 -28.402 -6.825 1.00 92.56 317 PHE A C 1
ATOM 2478 O O . PHE A 1 317 ? 7.807 -28.961 -7.663 1.00 92.56 317 PHE A O 1
ATOM 2485 N N . THR A 1 318 ? 5.884 -27.943 -7.118 1.00 91.69 318 THR A N 1
ATOM 2486 C CA . THR A 1 318 ? 5.335 -27.989 -8.479 1.00 91.69 318 THR A CA 1
ATOM 2487 C C . THR A 1 318 ? 5.799 -26.764 -9.261 1.00 91.69 318 THR A C 1
ATOM 2489 O O . THR A 1 318 ? 5.501 -25.636 -8.874 1.00 91.69 318 THR A O 1
ATOM 2492 N N . LEU A 1 319 ? 6.525 -26.985 -10.355 1.00 93.56 319 LEU A N 1
ATOM 2493 C CA . LEU A 1 319 ? 6.938 -25.927 -11.278 1.00 93.56 319 LEU A CA 1
ATOM 2494 C C . LEU A 1 319 ? 5.758 -25.471 -12.154 1.00 93.56 319 LEU A C 1
ATOM 2496 O O . LEU A 1 319 ? 4.773 -26.193 -12.299 1.00 93.56 319 LEU A O 1
ATOM 2500 N N . ASN A 1 320 ? 5.870 -24.312 -12.810 1.00 90.38 320 ASN A N 1
ATOM 2501 C CA . ASN A 1 320 ? 4.869 -23.842 -13.787 1.00 90.38 320 ASN A CA 1
ATOM 2502 C C . ASN A 1 320 ? 4.676 -24.784 -14.993 1.00 90.38 320 ASN A C 1
ATOM 2504 O O . ASN A 1 320 ? 3.665 -24.695 -15.681 1.00 90.38 320 ASN A O 1
ATOM 2508 N N . THR A 1 321 ? 5.611 -25.707 -15.225 1.00 89.00 321 THR A N 1
ATOM 2509 C CA . THR A 1 321 ? 5.502 -26.789 -16.212 1.00 89.00 321 THR A CA 1
ATOM 2510 C C . THR A 1 321 ? 4.691 -27.990 -15.709 1.00 89.00 321 THR A C 1
ATOM 2512 O O . THR A 1 321 ? 4.479 -28.937 -16.460 1.00 89.00 321 THR A O 1
ATOM 2515 N N . GLY A 1 322 ? 4.279 -27.999 -14.436 1.00 89.06 322 GLY A N 1
ATOM 2516 C CA . GLY A 1 322 ? 3.664 -29.140 -13.750 1.00 89.06 322 GLY A CA 1
ATOM 2517 C C . GLY A 1 322 ? 4.666 -30.156 -13.183 1.00 89.06 322 GLY A C 1
ATOM 2518 O O . GLY A 1 322 ? 4.273 -31.042 -12.420 1.00 89.06 322 GLY A O 1
ATOM 2519 N N . ALA A 1 323 ? 5.960 -30.028 -13.506 1.00 89.44 323 ALA A N 1
ATOM 2520 C CA . ALA A 1 323 ? 7.001 -30.930 -13.018 1.00 89.44 323 ALA A CA 1
ATOM 2521 C C . ALA A 1 323 ? 7.159 -30.856 -11.489 1.00 89.44 323 ALA A C 1
ATOM 2523 O O . ALA A 1 323 ? 7.072 -29.780 -10.894 1.00 89.44 323 ALA A O 1
ATOM 2524 N N . GLN A 1 324 ? 7.425 -32.003 -10.862 1.00 92.44 324 GLN A N 1
ATOM 2525 C CA . GLN A 1 324 ? 7.641 -32.125 -9.420 1.00 92.44 324 GLN A CA 1
ATOM 2526 C C . GLN A 1 324 ? 9.141 -32.043 -9.113 1.00 92.44 324 GLN A C 1
ATOM 2528 O O . GLN A 1 324 ? 9.868 -33.022 -9.252 1.00 92.44 324 GLN A O 1
ATOM 2533 N N . MET A 1 325 ? 9.616 -30.866 -8.712 1.00 95.44 325 MET A N 1
ATOM 2534 C CA . MET A 1 325 ? 11.018 -30.629 -8.370 1.00 95.44 325 MET A CA 1
ATOM 2535 C C . MET A 1 325 ? 11.271 -30.970 -6.899 1.00 95.44 325 MET A C 1
ATOM 2537 O O . MET A 1 325 ? 10.650 -30.338 -6.045 1.00 95.44 325 MET A O 1
ATOM 2541 N N . PRO A 1 326 ? 12.176 -31.904 -6.554 1.00 96.62 326 PRO A N 1
ATOM 2542 C CA . PRO A 1 326 ? 12.461 -32.212 -5.160 1.00 96.62 326 PRO A CA 1
ATOM 2543 C C . PRO A 1 326 ? 12.926 -30.980 -4.369 1.00 96.62 326 PRO A C 1
ATOM 2545 O O . PRO A 1 326 ? 13.684 -30.151 -4.868 1.00 96.62 326 PRO A O 1
ATOM 2548 N N . SER A 1 327 ? 12.477 -30.842 -3.123 1.00 95.38 327 SER A N 1
ATOM 2549 C CA . SER A 1 327 ? 12.795 -29.669 -2.297 1.00 95.38 327 SER A CA 1
ATOM 2550 C C . SER A 1 327 ? 14.205 -29.674 -1.730 1.00 95.38 327 SER A C 1
ATOM 2552 O O . SER A 1 327 ? 14.715 -28.609 -1.396 1.00 95.38 327 SER A O 1
ATOM 2554 N N . VAL A 1 328 ? 14.838 -30.842 -1.629 1.00 96.88 328 VAL A N 1
ATOM 2555 C CA . VAL A 1 328 ? 16.232 -30.991 -1.214 1.00 96.88 328 VAL A CA 1
ATOM 2556 C C . VAL A 1 328 ? 16.993 -31.660 -2.352 1.00 96.88 328 VAL A C 1
ATOM 2558 O O . VAL A 1 328 ? 16.706 -32.800 -2.722 1.00 96.88 328 VAL A O 1
ATOM 2561 N N . GLY A 1 329 ? 17.963 -30.935 -2.906 1.00 96.88 329 GLY A N 1
ATOM 2562 C CA . GLY A 1 329 ? 18.859 -31.420 -3.951 1.00 96.88 329 GLY A CA 1
ATOM 2563 C C . GLY A 1 329 ? 20.312 -31.445 -3.500 1.00 96.88 329 GLY A C 1
ATOM 2564 O O . GLY A 1 329 ? 20.714 -30.693 -2.614 1.00 96.88 329 GLY A O 1
ATOM 2565 N N . LEU A 1 330 ? 21.119 -32.321 -4.095 1.00 97.06 330 LEU A N 1
ATOM 2566 C CA . LEU A 1 330 ? 22.553 -32.368 -3.833 1.00 97.06 330 LEU A CA 1
ATOM 2567 C C . LEU A 1 330 ? 23.270 -31.385 -4.763 1.00 97.06 330 LEU A C 1
ATOM 2569 O O . LEU A 1 330 ? 23.302 -31.581 -5.978 1.00 97.06 330 LEU A O 1
ATOM 2573 N N . GLY A 1 331 ? 23.882 -30.350 -4.188 1.00 94.31 331 GLY A N 1
ATOM 2574 C CA . GLY A 1 331 ? 24.792 -29.467 -4.915 1.00 94.31 331 GLY A CA 1
ATOM 2575 C C . GLY A 1 331 ? 26.137 -30.150 -5.175 1.00 94.31 331 GLY A C 1
ATOM 2576 O O . GLY A 1 331 ? 26.745 -30.692 -4.252 1.00 94.31 331 GLY A O 1
ATOM 2577 N N . THR A 1 332 ? 26.633 -30.094 -6.414 1.00 93.38 332 THR A N 1
ATOM 2578 C CA . THR A 1 332 ? 27.880 -30.783 -6.823 1.00 93.38 332 THR A CA 1
ATOM 2579 C C . THR A 1 332 ? 29.075 -29.849 -7.051 1.00 93.38 332 THR A C 1
ATOM 2581 O O . THR A 1 332 ? 30.163 -30.295 -7.421 1.00 93.38 332 THR A O 1
ATOM 2584 N N . TRP A 1 333 ? 28.917 -28.548 -6.792 1.00 87.38 333 TRP A N 1
ATOM 2585 C CA . TRP A 1 333 ? 29.989 -27.560 -6.939 1.00 87.38 333 TRP A CA 1
ATOM 2586 C C . TRP A 1 333 ? 31.152 -27.801 -5.955 1.00 87.38 333 TRP A C 1
ATOM 2588 O O . TRP A 1 333 ? 30.941 -28.081 -4.772 1.00 87.38 333 TRP A O 1
ATOM 2598 N N . GLN A 1 334 ? 32.393 -27.667 -6.441 1.00 79.81 334 GLN A N 1
ATOM 2599 C CA . GLN A 1 334 ? 33.639 -27.860 -5.674 1.00 79.81 334 GLN A CA 1
ATOM 2600 C C . GLN A 1 334 ? 33.767 -29.226 -4.970 1.00 79.81 334 GLN A C 1
ATOM 2602 O O . GLN A 1 334 ? 34.328 -29.342 -3.873 1.00 79.81 334 GLN A O 1
ATOM 2607 N N . ALA A 1 335 ? 33.228 -30.290 -5.557 1.00 82.00 335 ALA A N 1
ATOM 2608 C CA . ALA A 1 335 ? 33.679 -31.631 -5.210 1.00 82.00 335 ALA A CA 1
ATOM 2609 C C . ALA A 1 335 ? 35.029 -31.901 -5.898 1.00 82.00 335 ALA A C 1
ATOM 2611 O O . ALA A 1 335 ? 35.210 -31.536 -7.060 1.00 82.00 335 ALA A O 1
ATOM 2612 N N . ASN A 1 336 ? 35.982 -32.496 -5.175 1.00 80.44 336 ASN A N 1
ATOM 2613 C CA . ASN A 1 336 ? 37.251 -32.900 -5.779 1.00 80.44 336 ASN A CA 1
ATOM 2614 C C . ASN A 1 336 ? 37.000 -34.019 -6.808 1.00 80.44 336 ASN A C 1
ATOM 2616 O O . ASN A 1 336 ? 36.048 -34.787 -6.635 1.00 80.44 336 ASN A O 1
ATOM 2620 N N . PRO A 1 337 ? 37.845 -34.152 -7.844 1.00 80.38 337 PRO A N 1
ATOM 2621 C CA . PRO A 1 337 ? 37.789 -35.305 -8.735 1.00 80.38 337 PRO A CA 1
ATOM 2622 C C . PRO A 1 337 ? 37.870 -36.622 -7.950 1.00 80.38 337 PRO A C 1
ATOM 2624 O O . PRO A 1 337 ? 38.683 -36.742 -7.031 1.00 80.38 337 PRO A O 1
ATOM 2627 N N . GLY A 1 338 ? 37.030 -37.591 -8.308 1.00 82.19 338 GLY A N 1
ATOM 2628 C CA . GLY A 1 338 ? 37.007 -38.937 -7.731 1.00 82.19 338 GLY A CA 1
ATOM 2629 C C . GLY A 1 338 ? 36.141 -39.115 -6.481 1.00 82.19 338 GLY A C 1
ATOM 2630 O O . GLY A 1 338 ? 35.977 -40.247 -6.043 1.00 82.19 338 GLY A O 1
ATOM 2631 N N . VAL A 1 339 ? 35.577 -38.045 -5.904 1.00 90.00 339 VAL A N 1
ATOM 2632 C CA . VAL A 1 339 ? 34.689 -38.148 -4.723 1.00 90.00 339 VAL A CA 1
ATOM 2633 C C . VAL A 1 339 ? 33.249 -37.715 -4.996 1.00 90.00 339 VAL A C 1
ATOM 2635 O O . VAL A 1 339 ? 32.380 -37.913 -4.145 1.00 90.00 339 VAL A O 1
ATOM 2638 N N . VAL A 1 340 ? 32.958 -37.094 -6.148 1.00 92.38 340 VAL A N 1
ATOM 2639 C CA . VAL A 1 340 ? 31.591 -36.629 -6.438 1.00 92.38 340 VAL A CA 1
ATOM 2640 C C . VAL A 1 340 ? 30.688 -37.787 -6.837 1.00 92.38 340 VAL A C 1
ATOM 2642 O O . VAL A 1 340 ? 29.523 -37.802 -6.447 1.00 92.38 340 VAL A O 1
ATOM 2645 N N . GLY A 1 341 ? 31.226 -38.777 -7.555 1.00 92.00 341 GLY A N 1
ATOM 2646 C CA . GLY A 1 341 ? 30.480 -39.964 -7.961 1.00 92.00 341 GLY A CA 1
ATOM 2647 C C . GLY A 1 341 ? 29.974 -40.748 -6.751 1.00 92.00 341 GLY A C 1
ATOM 2648 O O . GLY A 1 341 ? 28.804 -41.132 -6.718 1.00 92.00 341 GLY A O 1
ATOM 2649 N N . GLU A 1 342 ? 30.823 -40.905 -5.731 1.00 92.56 342 GLU A N 1
ATOM 2650 C CA . GLU A 1 342 ? 30.466 -41.533 -4.454 1.00 92.56 342 GLU A CA 1
ATOM 2651 C C . GLU A 1 342 ? 29.437 -40.703 -3.684 1.00 92.56 342 GLU A C 1
ATOM 2653 O O . GLU A 1 342 ? 28.437 -41.248 -3.227 1.00 92.56 342 GLU A O 1
ATOM 2658 N N . ALA A 1 343 ? 29.613 -39.379 -3.605 1.00 94.81 343 ALA A N 1
ATOM 2659 C CA . ALA A 1 343 ? 28.654 -38.499 -2.936 1.00 94.81 343 ALA A CA 1
ATOM 2660 C C . ALA A 1 343 ? 27.256 -38.554 -3.580 1.00 94.81 343 ALA A C 1
ATOM 2662 O O . ALA A 1 343 ? 26.255 -38.601 -2.864 1.00 94.81 343 ALA A O 1
ATOM 2663 N N . VAL A 1 344 ? 27.179 -38.590 -4.917 1.00 96.19 344 VAL A N 1
ATOM 2664 C CA . VAL A 1 344 ? 25.919 -38.766 -5.660 1.00 96.19 344 VAL A CA 1
ATOM 2665 C C . VAL A 1 344 ? 25.299 -40.131 -5.364 1.00 96.19 344 VAL A C 1
ATOM 2667 O O . VAL A 1 344 ? 24.105 -40.202 -5.071 1.00 96.19 344 VAL A O 1
ATOM 2670 N N . ALA A 1 345 ? 26.096 -41.204 -5.369 1.00 95.06 345 ALA A N 1
ATOM 2671 C CA . ALA A 1 345 ? 25.613 -42.542 -5.043 1.00 95.06 345 ALA A CA 1
ATOM 2672 C C . ALA A 1 345 ? 25.083 -42.634 -3.604 1.00 95.06 345 ALA A C 1
ATOM 2674 O O . ALA A 1 345 ? 23.992 -43.165 -3.391 1.00 95.06 345 ALA A O 1
ATOM 2675 N N . SER A 1 346 ? 25.801 -42.078 -2.625 1.00 95.81 346 SER A N 1
ATOM 2676 C CA . SER A 1 346 ? 25.343 -41.999 -1.235 1.00 95.81 346 SER A CA 1
ATOM 2677 C C . SER A 1 346 ? 24.062 -41.178 -1.115 1.00 95.81 346 SER A C 1
ATOM 2679 O O . SER A 1 346 ? 23.113 -41.633 -0.490 1.00 95.81 346 SER A O 1
ATOM 2681 N N . ALA A 1 347 ? 23.975 -40.011 -1.760 1.00 96.75 347 ALA A N 1
ATOM 2682 C CA . ALA A 1 347 ? 22.770 -39.184 -1.717 1.00 96.75 347 ALA A CA 1
ATOM 2683 C C . ALA A 1 347 ? 21.545 -39.912 -2.287 1.00 96.75 347 ALA A C 1
ATOM 2685 O O . ALA A 1 347 ? 20.482 -39.901 -1.666 1.00 96.75 347 ALA A O 1
ATOM 2686 N N . ILE A 1 348 ? 21.687 -40.596 -3.425 1.00 96.69 348 ILE A N 1
ATOM 2687 C CA . ILE A 1 348 ? 20.593 -41.362 -4.036 1.00 96.69 348 ILE A CA 1
ATOM 2688 C C . ILE A 1 348 ? 20.140 -42.515 -3.128 1.00 96.69 348 ILE A C 1
ATOM 2690 O O . ILE A 1 348 ? 18.931 -42.725 -2.982 1.00 96.69 348 ILE A O 1
ATOM 2694 N N . LYS A 1 349 ? 21.083 -43.208 -2.473 1.00 93.19 349 LYS A N 1
ATOM 2695 C CA . LYS A 1 349 ? 20.793 -44.265 -1.488 1.00 93.19 349 LYS A CA 1
ATOM 2696 C C . LYS A 1 349 ? 20.090 -43.732 -0.235 1.00 93.19 349 LYS A C 1
ATOM 2698 O O . LYS A 1 349 ? 19.165 -44.376 0.244 1.00 93.19 349 LYS A O 1
ATOM 2703 N N . VAL A 1 350 ? 20.484 -42.552 0.251 1.00 93.75 350 VAL A N 1
ATOM 2704 C CA . VAL A 1 350 ? 19.842 -41.845 1.379 1.00 93.75 350 VAL A CA 1
ATOM 2705 C C . VAL A 1 350 ? 18.411 -41.412 1.036 1.00 93.75 350 VAL A C 1
ATOM 2707 O O . VAL A 1 350 ? 17.538 -41.396 1.900 1.00 93.75 350 VAL A O 1
ATOM 2710 N N . GLY A 1 351 ? 18.151 -41.087 -0.234 1.00 92.81 351 GLY A N 1
ATOM 2711 C CA . GLY A 1 351 ? 16.814 -40.740 -0.724 1.00 92.81 351 GLY A CA 1
ATOM 2712 C C . GLY A 1 351 ? 16.742 -39.457 -1.547 1.00 92.81 351 GLY A C 1
ATOM 2713 O O . GLY A 1 351 ? 15.654 -39.089 -1.991 1.00 92.81 351 GLY A O 1
ATOM 2714 N N . TYR A 1 352 ? 17.867 -38.782 -1.803 1.00 96.94 352 TYR A N 1
ATOM 2715 C CA . TYR A 1 352 ? 17.894 -37.655 -2.730 1.00 96.94 352 TYR A CA 1
ATOM 2716 C C . TYR A 1 352 ? 17.409 -38.096 -4.108 1.00 96.94 352 TYR A C 1
ATOM 2718 O O . TYR A 1 352 ? 17.760 -39.167 -4.612 1.00 96.94 352 TYR A O 1
ATOM 2726 N N . ARG A 1 353 ? 16.608 -37.234 -4.730 1.00 97.06 353 ARG A N 1
ATOM 2727 C CA . ARG A 1 353 ? 16.171 -37.388 -6.121 1.00 97.06 353 ARG A CA 1
ATOM 2728 C C . ARG A 1 353 ? 16.527 -36.194 -6.991 1.00 97.06 353 ARG A C 1
ATOM 2730 O O . ARG A 1 353 ? 16.371 -36.284 -8.195 1.00 97.06 353 ARG A O 1
ATOM 2737 N N . HIS A 1 354 ? 17.052 -35.106 -6.424 1.00 98.12 354 HIS A N 1
ATOM 2738 C CA . HIS A 1 354 ? 17.529 -33.954 -7.190 1.00 98.12 354 HIS A CA 1
ATOM 2739 C C . HIS A 1 354 ? 19.051 -33.853 -7.133 1.00 98.12 354 HIS A C 1
ATOM 2741 O O . HIS A 1 354 ? 19.619 -33.740 -6.048 1.00 98.12 354 HIS A O 1
ATOM 2747 N N . ILE A 1 355 ? 19.700 -33.876 -8.298 1.00 98.06 355 ILE A N 1
ATOM 2748 C CA . ILE A 1 355 ? 21.140 -33.633 -8.446 1.00 98.06 355 ILE A CA 1
ATOM 2749 C C . ILE A 1 355 ? 21.337 -32.331 -9.228 1.00 98.06 355 ILE A C 1
ATOM 2751 O O . ILE A 1 355 ? 20.857 -32.194 -10.357 1.00 98.06 355 ILE A O 1
ATOM 2755 N N . ASP A 1 356 ? 22.019 -31.364 -8.611 1.00 97.88 356 ASP A N 1
ATOM 2756 C CA . ASP A 1 356 ? 22.325 -30.072 -9.220 1.00 97.88 356 ASP A CA 1
ATOM 2757 C C . ASP A 1 356 ? 23.751 -30.066 -9.780 1.00 97.88 356 ASP A C 1
ATOM 2759 O O . ASP A 1 356 ? 24.741 -30.089 -9.041 1.00 97.88 356 ASP A O 1
ATOM 2763 N N . CYS A 1 357 ? 23.836 -30.034 -11.106 1.00 96.88 357 CYS A N 1
ATOM 2764 C CA . CYS A 1 357 ? 25.053 -29.995 -11.903 1.00 96.88 357 CYS A CA 1
ATOM 2765 C C . CYS A 1 357 ? 25.206 -28.639 -12.605 1.00 96.88 357 CYS A C 1
ATOM 2767 O O . CYS A 1 357 ? 24.306 -27.788 -12.621 1.00 96.88 357 CYS A O 1
ATOM 2769 N N . ALA A 1 358 ? 26.371 -28.438 -13.210 1.00 94.88 358 ALA A N 1
ATOM 2770 C CA . ALA A 1 358 ? 26.608 -27.426 -14.225 1.00 94.88 358 ALA A CA 1
ATOM 2771 C C . ALA A 1 358 ? 27.859 -27.806 -15.018 1.00 94.88 358 ALA A C 1
ATOM 2773 O O . ALA A 1 358 ? 28.842 -28.261 -14.429 1.00 94.88 358 ALA A O 1
ATOM 2774 N N . ARG A 1 359 ? 27.883 -27.494 -16.317 1.00 91.00 359 ARG A N 1
ATOM 2775 C CA . ARG A 1 359 ? 29.025 -27.791 -17.196 1.00 91.00 359 ARG A CA 1
ATOM 2776 C C . ARG A 1 359 ? 30.368 -27.307 -16.637 1.00 91.00 359 ARG A C 1
ATOM 2778 O O . ARG A 1 359 ? 31.361 -28.027 -16.658 1.00 91.00 359 ARG A O 1
ATOM 2785 N N . ILE A 1 360 ? 30.393 -26.098 -16.074 1.00 91.81 360 ILE A N 1
ATOM 2786 C CA . ILE A 1 360 ? 31.618 -25.491 -15.530 1.00 91.81 360 ILE A CA 1
ATOM 2787 C C . ILE A 1 360 ? 32.175 -26.207 -14.291 1.00 91.81 360 ILE A C 1
ATOM 2789 O O . ILE A 1 360 ? 33.325 -25.989 -13.926 1.00 91.81 360 ILE A O 1
ATOM 2793 N N . TYR A 1 361 ? 31.391 -27.056 -13.621 1.00 91.62 361 TYR A N 1
ATOM 2794 C CA . TYR A 1 361 ? 31.879 -27.792 -12.452 1.00 91.62 361 TYR A CA 1
ATOM 2795 C C . TYR A 1 361 ? 32.901 -28.865 -12.850 1.00 91.62 361 TYR A C 1
ATOM 2797 O O . TYR A 1 361 ? 33.647 -29.332 -11.994 1.00 91.62 361 TYR A O 1
ATOM 2805 N N . GLY A 1 362 ? 32.961 -29.230 -14.140 1.00 91.56 362 GLY A N 1
ATOM 2806 C CA . GLY A 1 362 ? 33.955 -30.153 -14.689 1.00 91.56 362 GLY A CA 1
ATOM 2807 C C . GLY A 1 362 ? 33.778 -31.602 -14.235 1.00 91.56 362 GLY A C 1
ATOM 2808 O O . GLY A 1 362 ? 34.674 -32.416 -14.430 1.00 91.56 362 GLY A O 1
ATOM 2809 N N . ASN A 1 363 ? 32.640 -31.923 -13.620 1.00 94.56 363 ASN A N 1
ATOM 2810 C CA . ASN A 1 363 ? 32.400 -33.200 -12.962 1.00 94.56 363 ASN A CA 1
ATOM 2811 C C . ASN A 1 363 ? 31.167 -33.957 -13.494 1.00 94.56 363 ASN A C 1
ATOM 2813 O O . ASN A 1 363 ? 30.880 -35.052 -13.018 1.00 94.56 363 ASN A O 1
ATOM 2817 N N . GLU A 1 364 ? 30.489 -33.438 -14.528 1.00 96.06 364 GLU A N 1
ATOM 2818 C CA . GLU A 1 364 ? 29.323 -34.087 -15.156 1.00 96.06 364 GLU A CA 1
ATOM 2819 C C . GLU A 1 364 ? 29.649 -35.496 -15.674 1.00 96.06 364 GLU A C 1
ATOM 2821 O O . GLU A 1 364 ? 28.852 -36.407 -15.488 1.00 96.06 364 GLU A O 1
ATOM 2826 N N . LYS A 1 365 ? 30.855 -35.716 -16.217 1.00 96.19 365 LYS A N 1
ATOM 2827 C CA . LYS A 1 365 ? 31.299 -37.039 -16.687 1.00 96.19 365 LYS A CA 1
ATOM 2828 C C . LYS A 1 365 ? 31.399 -38.078 -15.567 1.00 96.19 365 LYS A C 1
ATOM 2830 O O . LYS A 1 365 ? 31.007 -39.230 -15.743 1.00 96.19 365 LYS A O 1
ATOM 2835 N N . GLU A 1 366 ? 31.935 -37.682 -14.414 1.00 95.81 366 GLU A N 1
ATOM 2836 C CA . GLU A 1 366 ? 32.043 -38.561 -13.242 1.00 95.81 366 GLU A CA 1
ATOM 2837 C C . GLU A 1 366 ? 30.654 -38.880 -12.676 1.00 95.81 366 GLU A C 1
ATOM 2839 O O . GLU A 1 366 ? 30.353 -40.032 -12.361 1.00 95.81 366 GLU A O 1
ATOM 2844 N N . ILE A 1 367 ? 29.780 -37.870 -12.620 1.00 97.06 367 ILE A N 1
ATOM 2845 C CA . ILE A 1 367 ? 28.385 -38.035 -12.209 1.00 97.06 367 ILE A CA 1
ATOM 2846 C C . ILE A 1 367 ? 27.659 -38.980 -13.170 1.00 97.06 367 ILE A C 1
ATOM 2848 O O . ILE A 1 367 ? 26.983 -39.890 -12.705 1.00 97.06 367 ILE A O 1
ATOM 2852 N N . GLY A 1 368 ? 27.847 -38.838 -14.485 1.00 97.06 368 GLY A N 1
ATOM 2853 C CA . GLY A 1 368 ? 27.236 -39.713 -15.485 1.00 97.06 368 GLY A CA 1
ATOM 2854 C C . GLY A 1 368 ? 27.651 -41.177 -15.351 1.00 97.06 368 GLY A C 1
ATOM 2855 O O . GLY A 1 368 ? 26.808 -42.064 -15.444 1.00 97.06 368 GLY A O 1
ATOM 2856 N N . LEU A 1 369 ? 28.928 -41.453 -15.056 1.00 97.06 369 LEU A N 1
ATOM 2857 C CA . LEU A 1 369 ? 29.391 -42.817 -14.756 1.00 97.06 369 LEU A CA 1
ATOM 2858 C C . LEU A 1 369 ? 28.724 -43.385 -13.493 1.00 97.06 369 LEU A C 1
ATOM 2860 O O . LEU A 1 369 ? 28.338 -44.554 -13.480 1.00 97.06 369 LEU A O 1
ATOM 2864 N N . SER A 1 370 ? 28.559 -42.562 -12.452 1.00 96.56 370 SER A N 1
ATOM 2865 C CA . SER A 1 370 ? 27.868 -42.959 -11.218 1.00 96.56 370 SER A CA 1
ATOM 2866 C C . SER A 1 370 ? 26.377 -43.219 -11.458 1.00 96.56 370 SER A C 1
ATOM 2868 O O . SER A 1 370 ? 25.865 -44.261 -11.056 1.00 96.56 370 SER A O 1
ATOM 2870 N N . LEU A 1 371 ? 25.690 -42.331 -12.187 1.00 97.56 371 LEU A N 1
ATOM 2871 C CA . LEU A 1 371 ? 24.285 -42.495 -12.568 1.00 97.56 371 LEU A CA 1
ATOM 2872 C C . LEU A 1 371 ? 24.076 -43.761 -13.396 1.00 97.56 371 LEU A C 1
ATOM 2874 O O . LEU A 1 371 ? 23.213 -44.563 -13.054 1.00 97.56 371 LEU A O 1
ATOM 2878 N N . LYS A 1 372 ? 24.906 -43.982 -14.425 1.00 96.56 372 LYS A N 1
ATOM 2879 C CA . LYS A 1 372 ? 24.847 -45.194 -15.244 1.00 96.56 372 LYS A CA 1
ATOM 2880 C C . LYS A 1 372 ? 24.955 -46.450 -14.387 1.00 96.56 372 LYS A C 1
ATOM 2882 O O . LYS A 1 372 ? 24.127 -47.342 -14.523 1.00 96.56 372 LYS A O 1
ATOM 2887 N N . LYS A 1 373 ? 25.925 -46.494 -13.471 1.00 95.88 373 LYS A N 1
ATOM 2888 C CA . LYS A 1 373 ? 26.072 -47.622 -12.552 1.00 95.88 373 LYS A CA 1
ATOM 2889 C C . LYS A 1 373 ? 24.833 -47.810 -11.671 1.00 95.88 373 LYS A C 1
ATOM 2891 O O . LYS A 1 373 ? 24.372 -48.928 -11.526 1.00 95.88 373 LYS A O 1
ATOM 2896 N N . LEU A 1 374 ? 24.265 -46.740 -11.114 1.00 96.62 374 LEU A N 1
ATOM 2897 C CA . LEU A 1 374 ? 23.060 -46.824 -10.276 1.00 96.62 374 LEU A CA 1
ATOM 2898 C C . LEU A 1 374 ? 21.821 -47.293 -11.052 1.00 96.62 374 LEU A C 1
ATOM 2900 O O . LEU A 1 374 ? 20.965 -47.955 -10.465 1.00 96.62 374 LEU A O 1
ATOM 2904 N N . PHE A 1 375 ? 21.730 -46.965 -12.344 1.00 96.88 375 PHE A N 1
ATOM 2905 C CA . PHE A 1 375 ? 20.688 -47.472 -13.237 1.00 96.88 375 PHE A CA 1
ATOM 2906 C C . PHE A 1 375 ? 20.908 -48.953 -13.569 1.00 96.88 375 PHE A C 1
ATOM 2908 O O . PHE A 1 375 ? 19.975 -49.743 -13.442 1.00 96.88 375 PHE A O 1
ATOM 2915 N N . ASP A 1 376 ? 22.136 -49.332 -13.937 1.00 95.62 376 ASP A N 1
ATOM 2916 C CA . ASP A 1 376 ? 22.511 -50.713 -14.266 1.00 95.62 376 ASP A CA 1
ATOM 2917 C C . ASP A 1 376 ? 22.350 -51.644 -13.038 1.00 95.62 376 ASP A C 1
ATOM 2919 O O . ASP A 1 376 ? 21.869 -52.768 -13.170 1.00 95.62 376 ASP A O 1
ATOM 2923 N N . ASP A 1 377 ? 22.668 -51.148 -11.835 1.00 94.81 377 ASP A N 1
ATOM 2924 C CA . ASP A 1 377 ? 22.501 -51.844 -10.548 1.00 94.81 377 ASP A CA 1
ATOM 2925 C C . ASP A 1 377 ? 21.032 -51.847 -10.053 1.00 94.81 377 ASP A C 1
ATOM 2927 O O . ASP A 1 377 ? 20.727 -52.437 -9.015 1.00 94.81 377 ASP A O 1
ATOM 2931 N N . GLY A 1 378 ? 20.108 -51.173 -10.752 1.00 92.06 378 GLY A N 1
ATOM 2932 C CA . GLY A 1 378 ? 18.681 -51.128 -10.408 1.00 92.06 378 GLY A CA 1
ATOM 2933 C C . GLY A 1 378 ? 18.336 -50.339 -9.137 1.00 92.06 378 GLY A C 1
ATOM 2934 O O . GLY A 1 378 ? 17.257 -50.525 -8.577 1.00 92.06 378 GLY A O 1
ATOM 2935 N N . VAL A 1 379 ? 19.228 -49.460 -8.665 1.00 93.94 379 VAL A N 1
ATOM 2936 C CA . VAL A 1 379 ? 19.023 -48.662 -7.439 1.00 93.94 379 VAL A CA 1
ATOM 2937 C C . VAL A 1 379 ? 17.944 -47.594 -7.640 1.00 93.94 379 VAL A C 1
ATOM 2939 O O . VAL A 1 379 ? 17.151 -47.326 -6.738 1.00 93.94 379 VAL A O 1
ATOM 2942 N N . VAL A 1 380 ? 17.927 -46.974 -8.818 1.00 96.12 380 VAL A N 1
ATOM 2943 C CA . VAL A 1 380 ? 16.933 -45.987 -9.266 1.00 96.12 380 VAL A CA 1
ATOM 2944 C C . VAL A 1 380 ? 16.778 -46.081 -10.779 1.00 96.12 380 VAL A C 1
ATOM 2946 O O . VAL A 1 380 ? 17.671 -46.573 -11.464 1.00 96.12 380 VAL A O 1
ATOM 2949 N N . LYS A 1 381 ? 15.670 -45.574 -11.315 1.00 95.44 381 LYS A N 1
ATOM 2950 C CA . LYS A 1 381 ? 15.481 -45.369 -12.755 1.00 95.44 381 LYS A CA 1
ATOM 2951 C C . LYS A 1 381 ? 15.795 -43.929 -13.144 1.00 95.44 381 LYS A C 1
ATOM 2953 O O . LYS A 1 381 ? 15.841 -43.038 -12.293 1.00 95.44 381 LYS A O 1
ATOM 2958 N N . ARG A 1 382 ? 15.975 -43.667 -14.443 1.00 95.62 382 ARG A N 1
ATOM 2959 C CA . ARG A 1 382 ? 16.212 -42.303 -14.934 1.00 95.62 382 ARG A CA 1
ATOM 2960 C C . ARG A 1 382 ? 15.051 -41.378 -14.566 1.00 95.62 382 ARG A C 1
ATOM 2962 O O . ARG A 1 382 ? 15.292 -40.266 -14.106 1.00 95.62 382 ARG A O 1
ATOM 2969 N N . GLU A 1 383 ? 13.820 -41.838 -14.743 1.00 93.94 383 GLU A N 1
ATOM 2970 C CA . GLU A 1 383 ? 12.595 -41.094 -14.445 1.00 93.94 383 GLU A CA 1
ATOM 2971 C C . GLU A 1 383 ? 12.372 -40.818 -12.948 1.00 93.94 383 GLU A C 1
ATOM 2973 O O . GLU A 1 383 ? 11.585 -39.937 -12.612 1.00 93.94 383 GLU A O 1
ATOM 2978 N N . ASP A 1 384 ? 13.095 -41.500 -12.052 1.00 93.25 384 ASP A N 1
ATOM 2979 C CA . ASP A 1 384 ? 13.034 -41.226 -10.612 1.00 93.25 384 ASP A CA 1
ATOM 2980 C C . ASP A 1 384 ? 13.838 -39.975 -10.224 1.00 93.25 384 ASP A C 1
ATOM 2982 O O . ASP A 1 384 ? 13.655 -39.433 -9.131 1.00 93.25 384 ASP A O 1
ATOM 2986 N N . LEU A 1 385 ? 14.761 -39.527 -11.083 1.00 97.31 385 LEU A N 1
ATOM 2987 C CA . LEU A 1 385 ? 15.689 -38.439 -10.789 1.00 97.31 385 LEU A CA 1
ATOM 2988 C C . LEU A 1 385 ? 15.294 -37.139 -11.489 1.00 97.31 385 LEU A C 1
ATOM 2990 O O . LEU A 1 385 ? 14.971 -37.115 -12.670 1.00 97.31 385 LEU A O 1
ATOM 2994 N N . PHE A 1 386 ? 15.436 -36.039 -10.759 1.00 98.31 386 PHE A N 1
ATOM 2995 C CA . PHE A 1 386 ? 15.380 -34.676 -11.257 1.00 98.31 386 PHE A CA 1
ATOM 2996 C C . PHE A 1 386 ? 16.812 -34.158 -11.442 1.00 98.31 386 PHE A C 1
ATOM 2998 O O . PHE A 1 386 ? 17.496 -33.821 -10.474 1.00 98.31 386 PHE A O 1
ATOM 3005 N N . ILE A 1 387 ? 17.301 -34.103 -12.677 1.00 98.44 387 ILE A N 1
ATOM 3006 C CA . ILE A 1 387 ? 18.667 -33.661 -12.984 1.00 98.44 387 ILE A CA 1
ATOM 3007 C C . ILE A 1 387 ? 18.642 -32.219 -13.488 1.00 98.44 387 ILE A C 1
ATOM 3009 O O . ILE A 1 387 ? 17.984 -31.906 -14.481 1.00 98.44 387 ILE A O 1
ATOM 3013 N N . THR A 1 388 ? 19.368 -31.333 -12.802 1.00 98.56 388 THR A N 1
ATOM 3014 C CA . THR A 1 388 ? 19.556 -29.936 -13.222 1.00 98.56 388 THR A CA 1
ATOM 3015 C C . THR A 1 388 ? 20.952 -29.739 -13.789 1.00 98.56 388 THR A C 1
ATOM 3017 O O . THR A 1 388 ? 21.922 -30.108 -13.139 1.00 98.56 388 THR A O 1
ATOM 3020 N N . SER A 1 389 ? 21.075 -29.096 -14.950 1.00 9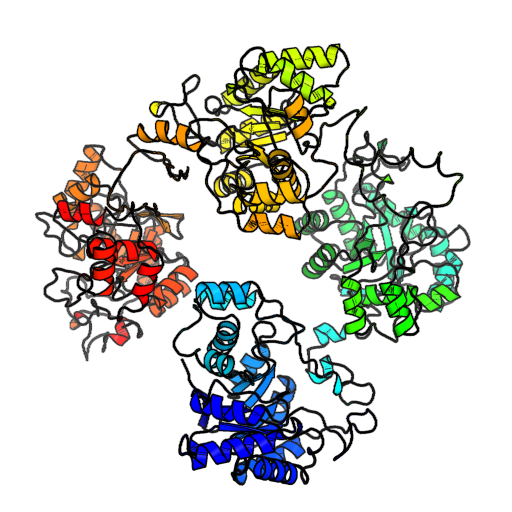8.25 389 SER A N 1
ATOM 3021 C CA . SER A 1 389 ? 22.356 -28.569 -15.441 1.00 98.25 389 SER A CA 1
ATOM 3022 C C . SER A 1 389 ? 22.198 -27.137 -15.961 1.00 98.25 389 SER A C 1
ATOM 3024 O O . SER A 1 389 ? 21.101 -26.572 -15.953 1.00 98.25 389 SER A O 1
ATOM 3026 N N . LYS A 1 390 ? 23.307 -26.494 -16.331 1.00 97.94 390 LYS A N 1
ATOM 3027 C CA . LYS A 1 390 ? 23.353 -25.060 -16.622 1.00 97.94 390 LYS A CA 1
ATOM 3028 C C . LYS A 1 390 ? 24.217 -24.746 -17.840 1.00 97.94 390 LYS A C 1
ATOM 3030 O O . LYS A 1 390 ? 25.365 -25.189 -17.923 1.00 97.94 390 LYS A O 1
ATOM 3035 N N . LEU A 1 391 ? 23.681 -23.908 -18.723 1.00 97.44 391 LEU A N 1
ATOM 3036 C CA . LEU A 1 391 ? 24.370 -23.277 -19.841 1.00 97.44 391 LEU A CA 1
ATOM 3037 C C . LEU A 1 391 ? 25.410 -22.284 -19.314 1.00 97.44 391 LEU A C 1
ATOM 3039 O O . LEU A 1 391 ? 25.065 -21.337 -18.602 1.00 97.44 391 LEU A O 1
ATOM 3043 N N . TRP A 1 392 ? 26.682 -22.509 -19.640 1.00 95.06 392 TRP A N 1
ATOM 3044 C CA . TRP A 1 392 ? 27.773 -21.646 -19.190 1.00 95.06 392 TRP A CA 1
ATOM 3045 C C . TRP A 1 392 ? 27.887 -20.358 -20.015 1.00 95.06 392 TRP A C 1
ATOM 3047 O O . TRP A 1 392 ? 27.450 -20.296 -21.163 1.00 95.06 392 TRP A O 1
ATOM 3057 N N . CYS A 1 393 ? 28.505 -19.332 -19.422 1.00 91.94 393 CYS A N 1
ATOM 3058 C CA . CYS A 1 393 ? 28.585 -17.975 -19.965 1.00 91.94 393 CYS A CA 1
ATOM 3059 C C . CYS A 1 393 ? 29.216 -17.894 -21.367 1.00 91.94 393 CYS A C 1
ATOM 3061 O O . CYS A 1 393 ? 28.968 -16.940 -22.097 1.00 91.94 393 CYS A O 1
ATOM 3063 N N . ASP A 1 394 ? 30.049 -18.857 -21.756 1.00 92.38 394 ASP A N 1
ATOM 3064 C CA . ASP A 1 394 ? 30.732 -18.889 -23.055 1.00 92.38 394 ASP A CA 1
ATOM 3065 C C . ASP A 1 394 ? 29.898 -19.505 -24.192 1.00 92.38 394 ASP A C 1
ATOM 3067 O O . ASP A 1 394 ? 30.353 -19.521 -25.332 1.00 92.38 394 ASP A O 1
ATOM 3071 N N . SER A 1 395 ? 28.689 -19.989 -23.885 1.00 94.06 395 SER A N 1
ATOM 3072 C CA . SER A 1 395 ? 27.820 -20.744 -24.797 1.00 94.06 395 SER A CA 1
ATOM 3073 C C . SER A 1 395 ? 26.458 -20.059 -25.026 1.00 94.06 395 SER A C 1
ATOM 3075 O O . SER A 1 395 ? 25.452 -20.719 -25.256 1.00 94.06 395 SER A O 1
ATOM 3077 N N . HIS A 1 396 ? 26.389 -18.726 -24.922 1.00 93.75 396 HIS A N 1
ATOM 3078 C CA . HIS A 1 396 ? 25.136 -17.961 -25.065 1.00 93.75 396 HIS A CA 1
ATOM 3079 C C . HIS A 1 396 ? 24.709 -17.683 -26.519 1.00 93.75 396 HIS A C 1
ATOM 3081 O O . HIS A 1 396 ? 23.599 -17.198 -26.730 1.00 93.75 396 HIS A O 1
ATOM 3087 N N . ALA A 1 397 ? 25.562 -17.911 -27.527 1.00 91.50 397 ALA A N 1
ATOM 3088 C CA . ALA A 1 397 ? 25.113 -17.751 -28.914 1.00 91.50 397 ALA A CA 1
ATOM 3089 C C . ALA A 1 397 ? 24.052 -18.823 -29.236 1.00 91.50 397 ALA A C 1
ATOM 3091 O O . ALA A 1 397 ? 24.222 -19.958 -28.787 1.00 91.50 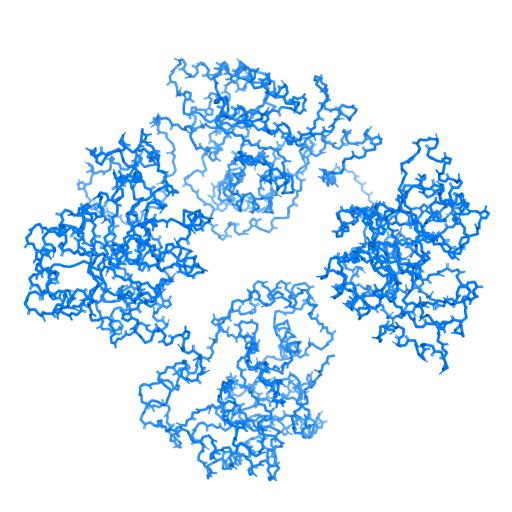397 ALA A O 1
ATOM 3092 N N . PRO A 1 398 ? 22.979 -18.520 -29.991 1.00 92.56 398 PRO A N 1
ATOM 3093 C CA . PRO A 1 398 ? 21.910 -19.484 -30.270 1.00 92.56 398 PRO A CA 1
ATOM 3094 C C . PRO A 1 398 ? 22.387 -20.851 -30.790 1.00 92.56 398 PRO A C 1
ATOM 3096 O O . PRO A 1 398 ? 21.844 -21.885 -30.404 1.00 92.56 398 PRO A O 1
ATOM 3099 N N . GLU A 1 399 ? 23.417 -20.862 -31.633 1.00 91.19 399 GLU A N 1
ATOM 3100 C CA . GLU A 1 399 ? 24.068 -22.054 -32.177 1.00 91.19 399 GLU A CA 1
ATOM 3101 C C . GLU A 1 399 ? 24.852 -22.861 -31.124 1.00 91.19 399 GLU A C 1
ATOM 3103 O O . GLU A 1 399 ? 24.883 -24.091 -31.183 1.00 91.19 399 GLU A O 1
ATOM 3108 N N . ASP A 1 400 ? 25.414 -22.191 -30.115 1.00 95.06 400 ASP A N 1
ATOM 3109 C CA . ASP A 1 400 ? 26.205 -22.811 -29.047 1.00 95.06 400 ASP A CA 1
ATOM 3110 C C . ASP A 1 400 ? 25.322 -23.489 -27.994 1.00 95.06 400 ASP A C 1
ATOM 3112 O O . ASP A 1 400 ? 25.734 -24.471 -27.375 1.00 95.06 400 ASP A O 1
ATOM 3116 N N . VAL A 1 401 ? 24.096 -22.994 -27.795 1.00 96.69 401 VAL A N 1
ATOM 3117 C CA . VAL A 1 401 ? 23.148 -23.535 -26.806 1.00 96.69 401 VAL A CA 1
ATOM 3118 C C . VAL A 1 401 ? 22.855 -25.015 -27.074 1.00 96.69 401 VAL A C 1
ATOM 3120 O O . VAL A 1 401 ? 22.875 -25.835 -26.152 1.00 96.69 401 VAL A O 1
ATOM 3123 N N . ALA A 1 402 ? 22.635 -25.377 -28.342 1.00 94.12 402 ALA A N 1
ATOM 3124 C CA . ALA A 1 402 ? 22.377 -26.758 -28.746 1.00 94.12 402 ALA A CA 1
ATOM 3125 C C . ALA A 1 402 ? 23.616 -27.658 -28.596 1.00 94.12 402 ALA A C 1
ATOM 3127 O O . ALA A 1 402 ? 23.497 -28.808 -28.169 1.00 94.12 402 ALA A O 1
ATOM 3128 N N . GLU A 1 403 ? 24.808 -27.146 -28.912 1.00 95.69 403 GLU A N 1
ATOM 3129 C CA . GLU A 1 403 ? 26.074 -27.861 -28.710 1.00 95.69 403 GLU A CA 1
ATOM 3130 C C . GLU A 1 403 ? 26.328 -28.126 -27.217 1.00 95.69 403 GLU A C 1
ATOM 3132 O O . GLU A 1 403 ? 26.678 -29.242 -26.822 1.00 95.69 403 GLU A O 1
ATOM 3137 N N . ALA A 1 404 ? 26.099 -27.115 -26.374 1.00 96.69 404 ALA A N 1
ATOM 3138 C CA . ALA A 1 404 ? 26.351 -27.180 -24.943 1.00 96.69 404 ALA A CA 1
ATOM 3139 C C . ALA A 1 404 ? 25.483 -28.228 -24.242 1.00 96.69 404 ALA A C 1
ATOM 3141 O O . ALA A 1 404 ? 26.021 -29.045 -23.491 1.00 96.69 404 ALA A O 1
ATOM 3142 N N . ILE A 1 405 ? 24.174 -28.265 -24.521 1.00 97.31 405 ILE A N 1
ATOM 3143 C CA . ILE A 1 405 ? 23.302 -29.289 -23.931 1.00 97.31 405 ILE A CA 1
ATOM 3144 C C . ILE A 1 405 ? 23.670 -30.695 -24.419 1.00 97.31 405 ILE A C 1
ATOM 3146 O O . ILE A 1 405 ? 23.682 -31.619 -23.615 1.00 97.31 405 ILE A O 1
ATOM 3150 N N . ASN A 1 406 ? 24.043 -30.874 -25.693 1.00 97.50 406 ASN A N 1
ATOM 3151 C CA . ASN A 1 406 ? 24.464 -32.183 -26.208 1.00 97.50 406 ASN A CA 1
ATOM 3152 C C . ASN A 1 406 ? 25.731 -32.689 -25.504 1.00 97.50 406 ASN A C 1
ATOM 3154 O O . ASN A 1 406 ? 25.837 -33.877 -25.209 1.00 97.50 406 ASN A O 1
ATOM 3158 N N . SER A 1 407 ? 26.680 -31.793 -25.210 1.00 97.06 407 SER A N 1
ATOM 3159 C CA . SER A 1 407 ? 27.870 -32.127 -24.421 1.00 97.06 407 SER A CA 1
ATOM 3160 C C . SER A 1 407 ? 27.494 -32.548 -23.001 1.00 97.06 407 SER A C 1
ATOM 3162 O O . SER A 1 407 ? 27.953 -33.589 -22.547 1.00 97.06 407 SER A O 1
ATOM 3164 N N . THR A 1 408 ? 26.633 -31.780 -22.326 1.00 98.06 408 THR A N 1
ATOM 3165 C CA . THR A 1 408 ? 26.148 -32.110 -20.977 1.00 98.06 408 THR A CA 1
ATOM 3166 C C . THR A 1 408 ? 25.423 -33.458 -20.950 1.00 98.06 408 THR A C 1
ATOM 3168 O O . THR A 1 408 ? 25.701 -34.281 -20.085 1.00 98.06 408 THR A O 1
ATOM 3171 N N . LEU A 1 409 ? 24.539 -33.726 -21.915 1.00 98.31 409 LEU A N 1
ATOM 3172 C CA . LEU A 1 409 ? 23.827 -35.003 -22.041 1.00 98.31 409 LEU A CA 1
ATOM 3173 C C . LEU A 1 409 ? 24.786 -36.175 -22.276 1.00 98.31 409 LEU A C 1
ATOM 3175 O O . LEU A 1 409 ? 24.654 -37.215 -21.635 1.00 98.31 409 LEU A O 1
ATOM 3179 N N . LYS A 1 410 ? 25.800 -35.991 -23.128 1.00 98.25 410 LYS A N 1
ATOM 3180 C CA . LYS A 1 410 ? 26.847 -36.992 -23.364 1.00 98.25 410 LYS A CA 1
ATOM 3181 C C . LYS A 1 410 ? 27.657 -37.287 -22.101 1.00 98.25 410 LYS A C 1
ATOM 3183 O O . LYS A 1 410 ? 27.896 -38.453 -21.800 1.00 98.25 410 LYS A O 1
ATOM 3188 N N . ASP A 1 411 ? 28.082 -36.253 -21.379 1.00 97.94 411 ASP A N 1
ATOM 3189 C CA . ASP A 1 411 ? 28.898 -36.409 -20.173 1.00 97.94 411 ASP A CA 1
ATOM 3190 C C . ASP A 1 411 ? 28.089 -37.046 -19.034 1.00 97.94 411 ASP A C 1
ATOM 3192 O O . ASP A 1 411 ? 28.562 -37.982 -18.392 1.00 97.94 411 ASP A O 1
ATOM 3196 N N . LEU A 1 412 ? 26.836 -36.621 -18.843 1.00 97.94 412 LEU A N 1
ATOM 3197 C CA . LEU A 1 412 ? 25.915 -37.233 -17.881 1.00 97.94 412 LEU A CA 1
ATOM 3198 C C . LEU A 1 412 ? 25.409 -38.619 -18.322 1.00 97.94 412 LEU A C 1
ATOM 3200 O O . LEU A 1 412 ? 24.850 -39.334 -17.495 1.00 97.94 412 LEU A O 1
ATOM 3204 N N . GLN A 1 413 ? 25.615 -39.007 -19.586 1.00 97.75 413 GLN A N 1
ATOM 3205 C CA . GLN A 1 413 ? 25.083 -40.226 -20.211 1.00 97.75 413 GLN A CA 1
ATOM 3206 C C . GLN A 1 413 ? 23.548 -40.315 -20.140 1.00 97.75 413 GLN A C 1
ATOM 3208 O O . GLN A 1 413 ? 22.989 -41.345 -19.769 1.00 97.75 413 GLN A O 1
ATOM 3213 N N . LEU A 1 414 ? 22.869 -39.215 -20.481 1.00 97.62 414 LEU A N 1
ATOM 3214 C CA . LEU A 1 414 ? 21.412 -39.067 -20.423 1.00 97.62 414 LEU A CA 1
ATOM 3215 C C . LEU A 1 414 ? 20.837 -38.603 -21.764 1.00 97.62 414 LEU A C 1
ATOM 3217 O O . LEU A 1 414 ? 21.488 -37.860 -22.492 1.00 97.62 414 LEU A O 1
ATOM 3221 N N . ASP A 1 415 ? 19.574 -38.938 -22.029 1.00 97.06 415 ASP A N 1
ATOM 3222 C CA . ASP A 1 415 ? 18.846 -38.440 -23.209 1.00 97.06 415 ASP A CA 1
ATOM 3223 C C . ASP A 1 415 ? 18.216 -37.053 -22.988 1.00 97.06 415 ASP A C 1
ATOM 3225 O O . ASP A 1 415 ? 18.003 -36.295 -23.934 1.00 97.06 415 ASP A O 1
ATOM 3229 N N . TYR A 1 416 ? 17.918 -36.705 -21.732 1.00 98.25 416 TYR A N 1
ATOM 3230 C CA . TYR A 1 416 ? 17.339 -35.418 -21.345 1.00 98.25 416 TYR A CA 1
ATOM 3231 C C . TYR A 1 416 ? 17.764 -35.000 -19.930 1.00 98.25 416 TYR A C 1
ATOM 3233 O O . TYR A 1 416 ? 18.111 -35.838 -19.090 1.00 98.25 416 TYR A O 1
ATOM 3241 N N . VAL A 1 417 ? 17.657 -33.702 -19.639 1.00 98.38 417 VAL A N 1
ATOM 3242 C CA . VAL A 1 417 ? 17.685 -33.145 -18.274 1.00 98.38 417 VAL A CA 1
ATOM 3243 C C . VAL A 1 417 ? 16.300 -32.645 -17.871 1.00 98.38 417 VAL A C 1
ATOM 3245 O O . VAL A 1 417 ? 15.498 -32.235 -18.712 1.00 98.38 417 VAL A O 1
ATOM 3248 N N . ASP A 1 418 ? 16.005 -32.669 -16.576 1.00 98.62 418 ASP A N 1
ATOM 3249 C CA . ASP A 1 418 ? 14.711 -32.217 -16.056 1.00 98.62 418 ASP A CA 1
ATOM 3250 C C . ASP A 1 418 ? 14.631 -30.691 -16.026 1.00 98.62 418 ASP A C 1
ATOM 3252 O O . ASP A 1 418 ? 13.573 -30.116 -16.274 1.00 98.62 418 ASP A O 1
ATOM 3256 N N . LEU A 1 419 ? 15.770 -30.033 -15.794 1.00 98.69 419 LEU A N 1
ATOM 3257 C CA . LEU A 1 419 ? 15.885 -28.582 -15.771 1.00 98.69 419 LEU A CA 1
ATOM 3258 C C . LEU A 1 419 ? 17.210 -28.122 -16.385 1.00 98.69 419 LEU A C 1
ATOM 3260 O O . LEU A 1 419 ? 18.284 -28.539 -15.948 1.00 98.69 419 LEU A O 1
ATOM 3264 N N . TYR A 1 420 ? 17.139 -27.213 -17.359 1.00 98.62 420 TYR A N 1
ATOM 3265 C CA . TYR A 1 420 ? 18.317 -26.549 -17.918 1.00 98.62 420 TYR A CA 1
ATOM 3266 C C . TYR A 1 420 ? 18.263 -25.037 -17.693 1.00 98.62 420 TYR A C 1
ATOM 3268 O O . TYR A 1 420 ? 17.292 -24.377 -18.067 1.00 98.62 420 TYR A O 1
ATOM 3276 N N . LEU A 1 421 ? 19.294 -24.479 -17.055 1.00 98.69 421 LEU A N 1
ATOM 3277 C CA . LEU A 1 421 ? 19.313 -23.073 -16.638 1.00 98.69 421 LEU A CA 1
ATOM 3278 C C . LEU A 1 421 ? 20.339 -22.248 -17.414 1.00 98.69 421 LEU A C 1
ATOM 3280 O O . LEU A 1 421 ? 21.459 -22.701 -17.622 1.00 98.69 421 LEU A O 1
ATOM 3284 N N . ILE A 1 422 ? 20.036 -20.986 -17.719 1.00 98.25 422 ILE A N 1
ATOM 3285 C CA . ILE A 1 422 ? 21.098 -19.998 -17.983 1.00 98.25 422 ILE A CA 1
ATOM 3286 C C . ILE A 1 422 ? 21.864 -19.775 -16.670 1.00 98.25 422 ILE A C 1
ATOM 3288 O O . ILE A 1 422 ? 21.279 -19.279 -15.710 1.00 98.25 422 ILE A O 1
ATOM 3292 N N . HIS A 1 423 ? 23.149 -20.143 -16.595 1.00 95.31 423 HIS A N 1
ATOM 3293 C CA . HIS A 1 423 ? 23.902 -20.144 -15.328 1.00 95.31 423 HIS A CA 1
ATOM 3294 C C . HIS A 1 423 ? 24.098 -18.727 -14.759 1.00 95.31 423 HIS A C 1
ATOM 3296 O O . HIS A 1 423 ? 23.914 -18.486 -13.563 1.00 95.31 423 HIS A O 1
ATOM 3302 N N . TRP A 1 424 ? 24.464 -17.776 -15.617 1.00 92.06 424 TRP A N 1
ATOM 3303 C CA . TRP A 1 424 ? 24.599 -16.369 -15.257 1.00 92.06 424 TRP A CA 1
ATOM 3304 C C . TRP A 1 424 ? 24.091 -15.483 -16.395 1.00 92.06 424 TRP A C 1
ATOM 3306 O O . TRP A 1 424 ? 24.229 -15.852 -17.559 1.00 92.06 424 TRP A O 1
ATOM 3316 N N . PRO A 1 425 ? 23.561 -14.283 -16.104 1.00 90.50 425 PRO A N 1
ATOM 3317 C CA . PRO A 1 425 ? 23.146 -13.316 -17.122 1.00 90.50 425 PRO A CA 1
ATOM 3318 C C . PRO A 1 425 ? 24.345 -12.586 -17.765 1.00 90.50 425 PRO A C 1
ATOM 3320 O O . PRO A 1 425 ? 24.286 -11.380 -17.999 1.00 90.50 425 PRO A O 1
ATOM 3323 N N . PHE A 1 426 ? 25.452 -13.293 -18.000 1.00 88.62 426 PHE A N 1
ATOM 3324 C CA . PHE A 1 426 ? 26.702 -12.756 -18.531 1.00 88.62 426 PHE A CA 1
ATOM 3325 C C . PHE A 1 426 ? 27.174 -13.605 -19.699 1.00 88.62 426 PHE A C 1
ATOM 3327 O O . PHE A 1 426 ? 27.060 -14.826 -19.654 1.00 88.62 426 PHE A O 1
ATOM 3334 N N . ARG A 1 427 ? 27.767 -12.965 -20.708 1.00 90.19 427 ARG A N 1
ATOM 3335 C CA . ARG A 1 427 ? 28.311 -13.661 -21.872 1.00 90.19 427 ARG A CA 1
ATOM 3336 C C . ARG A 1 427 ? 29.825 -13.505 -21.935 1.00 90.19 427 ARG A C 1
ATOM 3338 O O . ARG A 1 427 ? 30.351 -12.406 -21.798 1.00 90.19 427 ARG A O 1
ATOM 3345 N N . LEU A 1 428 ? 30.517 -14.615 -22.150 1.00 90.25 428 LEU A N 1
ATOM 3346 C CA . LEU A 1 428 ? 31.945 -14.684 -22.438 1.00 90.25 428 LEU A CA 1
ATOM 3347 C C . LEU A 1 428 ? 32.152 -14.978 -23.919 1.00 90.25 428 LEU A C 1
ATOM 3349 O O . LEU A 1 428 ? 31.338 -15.648 -24.555 1.00 90.25 428 LEU A O 1
ATOM 3353 N N . LYS A 1 429 ? 33.273 -14.511 -24.466 1.00 88.19 429 LYS A N 1
ATOM 3354 C CA . LYS A 1 429 ? 33.741 -14.961 -25.776 1.00 88.19 429 LYS A CA 1
ATOM 3355 C C . LYS A 1 429 ? 34.018 -16.471 -25.717 1.00 88.19 429 LYS A C 1
ATOM 3357 O O . LYS A 1 429 ? 34.738 -16.929 -24.826 1.00 88.19 429 LYS A O 1
ATOM 3362 N N . LYS A 1 430 ? 33.461 -17.240 -26.658 1.00 88.50 430 LYS A N 1
ATOM 3363 C CA . LYS A 1 430 ? 33.586 -18.708 -26.701 1.00 88.50 430 LYS A CA 1
ATOM 3364 C C . LYS A 1 430 ? 35.053 -19.153 -26.623 1.00 88.50 430 LYS A C 1
ATOM 3366 O O . LYS A 1 430 ? 35.910 -18.572 -27.290 1.00 88.50 430 LYS A O 1
ATOM 3371 N N . GLY A 1 431 ? 35.342 -20.162 -25.796 1.00 84.19 431 GLY A N 1
ATOM 3372 C CA . GLY A 1 431 ? 36.680 -20.758 -25.660 1.00 84.19 431 GLY A CA 1
ATOM 3373 C C . GLY A 1 431 ? 37.724 -19.892 -24.944 1.00 84.19 431 GLY A C 1
ATOM 3374 O O . GLY A 1 431 ? 38.910 -20.213 -24.978 1.00 84.19 431 GLY A O 1
ATOM 3375 N N . THR A 1 432 ? 37.319 -18.792 -24.304 1.00 85.88 432 THR A N 1
ATOM 3376 C CA . THR A 1 432 ? 38.246 -17.905 -23.588 1.00 85.88 432 THR A CA 1
ATOM 3377 C C . THR A 1 432 ? 38.242 -18.136 -22.079 1.00 85.88 432 THR A C 1
ATOM 3379 O O . THR A 1 432 ? 37.307 -18.690 -21.502 1.00 85.88 432 THR A O 1
ATOM 3382 N N . SER A 1 433 ? 39.320 -17.707 -21.416 1.00 81.00 433 SER A N 1
ATOM 3383 C CA . SER A 1 433 ? 39.412 -17.789 -19.957 1.00 81.00 433 SER A CA 1
ATOM 3384 C C . SER A 1 433 ? 38.406 -16.856 -19.275 1.00 81.00 433 SER A C 1
ATOM 3386 O O . SER A 1 433 ? 38.106 -15.770 -19.773 1.00 81.00 433 SER A O 1
ATOM 3388 N N . PHE A 1 434 ? 37.925 -17.261 -18.098 1.00 78.94 434 PHE A N 1
ATOM 3389 C CA . PHE A 1 434 ? 37.007 -16.483 -17.267 1.00 78.94 434 PHE A CA 1
ATOM 3390 C C . PHE A 1 434 ? 37.720 -15.251 -16.674 1.00 78.94 434 PHE A C 1
ATOM 3392 O O . PHE A 1 434 ? 38.175 -15.240 -15.530 1.00 78.94 434 PHE A O 1
ATOM 3399 N N . ARG A 1 435 ? 37.892 -14.218 -17.501 1.00 76.62 435 ARG A N 1
ATOM 3400 C CA . ARG A 1 435 ? 38.548 -12.946 -17.183 1.00 76.62 435 ARG A CA 1
ATOM 3401 C C . ARG A 1 435 ? 37.680 -11.800 -17.679 1.00 76.62 435 ARG A C 1
ATOM 3403 O O . ARG A 1 435 ? 37.041 -11.913 -18.719 1.00 76.62 435 ARG A O 1
ATOM 3410 N N . ALA A 1 436 ? 37.702 -10.687 -16.950 1.00 72.19 436 ALA A N 1
ATOM 3411 C CA . ALA A 1 436 ? 36.868 -9.516 -17.225 1.00 72.19 436 ALA A CA 1
ATOM 3412 C C . ALA A 1 436 ? 36.985 -8.980 -18.670 1.00 72.19 436 ALA A C 1
ATOM 3414 O O . ALA A 1 436 ? 35.999 -8.517 -19.232 1.00 72.19 436 ALA A O 1
ATOM 3415 N N . GLU A 1 437 ? 38.176 -9.080 -19.270 1.00 78.94 437 GLU A N 1
ATOM 3416 C CA . GLU A 1 437 ? 38.475 -8.674 -20.655 1.00 78.94 437 GLU A CA 1
ATOM 3417 C C . GLU A 1 437 ? 37.760 -9.510 -21.730 1.00 78.94 437 GLU A C 1
ATOM 3419 O O . GLU A 1 437 ? 37.614 -9.062 -22.861 1.00 78.94 437 GLU A O 1
ATOM 3424 N N . ASN A 1 438 ? 37.291 -10.710 -21.381 1.00 85.06 438 ASN A N 1
ATOM 3425 C CA . ASN A 1 438 ? 36.657 -11.636 -22.317 1.00 85.06 438 ASN A CA 1
ATOM 3426 C C . ASN A 1 438 ? 35.123 -11.585 -22.285 1.00 85.06 438 ASN A C 1
ATOM 3428 O O . ASN A 1 438 ? 34.474 -12.307 -23.048 1.00 85.06 438 ASN A O 1
ATOM 3432 N N . PHE A 1 439 ? 34.528 -10.777 -21.403 1.00 85.38 439 PHE A N 1
ATOM 3433 C CA . PHE A 1 439 ? 33.077 -10.614 -21.361 1.00 85.38 439 PHE A CA 1
ATOM 3434 C C . PHE A 1 439 ? 32.598 -9.733 -22.513 1.00 85.38 439 PHE A C 1
ATOM 3436 O O . PHE A 1 439 ? 33.166 -8.679 -22.792 1.00 85.38 439 PHE A O 1
ATOM 3443 N N . ILE A 1 440 ? 31.519 -10.163 -23.156 1.00 88.25 440 ILE A N 1
ATOM 3444 C CA . ILE A 1 440 ? 30.842 -9.463 -24.250 1.00 88.25 440 ILE A CA 1
ATOM 3445 C C . ILE A 1 440 ? 29.367 -9.267 -23.892 1.00 88.25 440 ILE A C 1
ATOM 3447 O O . ILE A 1 440 ? 28.854 -9.913 -22.976 1.00 88.25 440 ILE A O 1
ATOM 3451 N N . GLN A 1 441 ? 28.681 -8.355 -24.586 1.00 88.00 441 GLN A N 1
ATOM 3452 C CA . GLN A 1 441 ? 27.291 -8.046 -24.250 1.00 88.00 441 GLN A CA 1
ATOM 3453 C C . GLN A 1 441 ? 26.395 -9.290 -24.397 1.00 88.00 441 GLN A C 1
ATOM 3455 O O . GLN A 1 441 ? 26.455 -9.973 -25.428 1.00 88.00 441 GLN A O 1
ATOM 3460 N N . PRO A 1 442 ? 25.585 -9.620 -23.375 1.00 87.69 442 PRO A N 1
ATOM 3461 C CA . PRO A 1 442 ? 24.707 -10.770 -23.418 1.00 87.69 442 PRO A CA 1
ATOM 3462 C C . PRO A 1 442 ? 23.449 -10.418 -24.212 1.00 87.69 442 PRO A C 1
ATOM 3464 O O . PRO A 1 442 ? 22.765 -9.444 -23.912 1.00 87.69 442 PRO A O 1
ATOM 3467 N N . ASP A 1 443 ? 23.117 -11.256 -25.187 1.00 93.19 443 ASP A N 1
ATOM 3468 C CA . ASP A 1 443 ? 21.832 -11.219 -25.881 1.00 93.19 443 ASP A CA 1
ATOM 3469 C C . ASP A 1 443 ? 20.922 -12.289 -25.267 1.00 93.19 443 ASP A C 1
ATOM 3471 O O . ASP A 1 443 ? 20.812 -13.419 -25.752 1.00 93.19 443 ASP A O 1
ATOM 3475 N N . ILE A 1 444 ? 20.353 -11.955 -24.105 1.00 95.50 444 ILE A N 1
ATOM 3476 C CA . ILE A 1 444 ? 19.456 -12.852 -23.369 1.00 95.50 444 ILE A CA 1
ATOM 3477 C C . ILE A 1 444 ? 18.210 -13.223 -24.190 1.00 95.50 444 ILE A C 1
ATOM 3479 O O . ILE A 1 444 ? 17.884 -14.407 -24.172 1.00 95.50 444 ILE A O 1
ATOM 3483 N N . PRO A 1 445 ? 17.545 -12.311 -24.934 1.00 95.69 445 PRO A N 1
ATOM 3484 C CA . PRO A 1 445 ? 16.439 -12.677 -25.822 1.00 95.69 445 PRO A CA 1
ATOM 3485 C C . PRO A 1 445 ? 16.791 -13.794 -26.814 1.00 95.69 445 PRO A C 1
ATOM 3487 O O . PRO A 1 445 ? 16.102 -14.815 -26.857 1.00 95.69 445 PRO A O 1
ATOM 3490 N N . SER A 1 446 ? 17.898 -13.657 -27.552 1.00 95.94 446 SER A N 1
ATOM 3491 C CA . SER A 1 446 ? 18.322 -14.684 -28.514 1.00 95.94 446 SER A CA 1
ATOM 3492 C C . SER A 1 446 ? 18.753 -15.980 -27.822 1.00 95.94 446 SER A C 1
ATOM 3494 O O . SER A 1 446 ? 18.413 -17.071 -28.285 1.00 95.94 446 SER A O 1
ATOM 3496 N N . THR A 1 447 ? 19.444 -15.876 -26.678 1.00 97.38 447 THR A N 1
ATOM 3497 C CA . THR A 1 447 ? 19.805 -17.045 -25.854 1.00 97.38 447 THR A CA 1
ATOM 3498 C C . THR A 1 447 ? 18.544 -17.791 -25.405 1.00 97.38 447 THR A C 1
ATOM 3500 O O . THR A 1 447 ? 18.473 -19.013 -25.508 1.00 97.38 447 THR A O 1
ATOM 3503 N N . TRP A 1 448 ? 17.527 -17.067 -24.924 1.00 98.19 448 TRP A N 1
ATOM 3504 C CA . TRP A 1 448 ? 16.284 -17.653 -24.431 1.00 98.19 448 TRP A CA 1
ATOM 3505 C C . TRP A 1 448 ? 15.486 -18.320 -25.545 1.00 98.19 448 TRP A C 1
ATOM 3507 O O . TRP A 1 448 ? 15.041 -19.447 -25.371 1.00 98.19 448 TRP A O 1
ATOM 3517 N N . SER A 1 449 ? 15.393 -17.695 -26.722 1.00 97.62 449 SER A N 1
ATOM 3518 C CA . SER A 1 449 ? 14.765 -18.321 -27.893 1.00 97.62 449 SER A CA 1
ATOM 3519 C C . SER A 1 449 ? 15.428 -19.659 -28.261 1.00 97.62 449 SER A C 1
ATOM 3521 O O . SER A 1 449 ? 14.749 -20.613 -28.640 1.00 97.62 449 SER A O 1
ATOM 3523 N N . ALA A 1 450 ? 16.750 -19.783 -28.100 1.00 97.94 450 ALA A N 1
ATOM 3524 C CA . ALA A 1 450 ? 17.444 -21.059 -28.280 1.00 97.94 450 ALA A CA 1
ATOM 3525 C C . ALA A 1 450 ? 17.163 -22.062 -27.144 1.00 97.94 450 ALA A C 1
ATOM 3527 O O . ALA A 1 450 ? 16.988 -23.249 -27.416 1.00 97.94 450 ALA A O 1
ATOM 3528 N N . MET A 1 451 ? 17.052 -21.604 -25.892 1.00 98.44 451 MET A N 1
ATOM 3529 C CA . MET A 1 451 ? 16.629 -22.440 -24.757 1.00 98.44 451 MET A CA 1
ATOM 3530 C C . MET A 1 451 ? 15.211 -22.995 -24.959 1.00 98.44 451 MET A C 1
ATOM 3532 O O . MET A 1 451 ? 14.966 -24.168 -24.691 1.00 98.44 451 MET A O 1
ATOM 3536 N N . GLU A 1 452 ? 14.289 -22.197 -25.498 1.00 98.31 452 GLU A N 1
ATOM 3537 C CA . GLU A 1 452 ? 12.929 -22.631 -25.838 1.00 98.31 452 GLU A CA 1
ATOM 3538 C C . GLU A 1 452 ? 12.918 -23.759 -26.878 1.00 98.31 452 GLU A C 1
ATOM 3540 O O . GLU A 1 452 ? 12.140 -24.700 -26.749 1.00 98.31 452 GLU A O 1
ATOM 3545 N N . LYS A 1 453 ? 13.841 -23.742 -27.848 1.00 98.00 453 LYS A N 1
ATOM 3546 C CA . LYS A 1 453 ? 14.007 -24.859 -28.795 1.00 98.00 453 LYS A CA 1
ATOM 3547 C C . LYS A 1 453 ? 14.508 -26.134 -28.111 1.00 98.00 453 LYS A C 1
ATOM 3549 O O . LYS A 1 453 ? 14.161 -27.232 -28.542 1.00 98.00 453 LYS A O 1
ATOM 3554 N N . LEU A 1 454 ? 15.308 -26.018 -27.044 1.00 97.75 454 LEU A N 1
ATOM 3555 C CA . LEU A 1 454 ? 15.710 -27.186 -26.250 1.00 97.75 454 LEU A CA 1
ATOM 3556 C C . LEU A 1 454 ? 14.512 -27.811 -25.537 1.00 97.75 454 LEU A C 1
ATOM 3558 O O . LEU A 1 454 ? 14.403 -29.039 -25.520 1.00 97.75 454 LEU A O 1
ATOM 3562 N N . TYR A 1 455 ? 13.617 -26.971 -25.008 1.00 97.44 455 TYR A N 1
ATOM 3563 C CA . TYR A 1 455 ? 12.348 -27.406 -24.431 1.00 97.44 455 TYR A CA 1
ATOM 3564 C C . TYR A 1 455 ? 11.479 -28.121 -25.472 1.00 97.44 455 TYR A C 1
ATOM 3566 O O . TYR A 1 455 ? 11.088 -29.266 -25.252 1.00 97.44 455 TYR A O 1
ATOM 3574 N N . ASP A 1 456 ? 11.269 -27.510 -26.643 1.00 97.19 456 ASP A N 1
ATOM 3575 C CA . ASP A 1 456 ? 10.468 -28.108 -27.721 1.00 97.19 456 ASP A CA 1
ATOM 3576 C C . ASP A 1 456 ? 11.050 -29.450 -28.209 1.00 97.19 456 ASP A C 1
ATOM 3578 O O . ASP A 1 456 ? 10.309 -30.366 -28.556 1.00 97.19 456 ASP A O 1
ATOM 3582 N N . SER A 1 457 ? 12.381 -29.596 -28.209 1.00 97.00 457 SER A N 1
ATOM 3583 C CA . SER A 1 457 ? 13.056 -30.842 -28.605 1.00 97.00 457 SER A CA 1
ATOM 3584 C C . SER A 1 457 ? 12.992 -31.963 -27.558 1.00 97.00 457 SER A C 1
ATOM 3586 O O . SER A 1 457 ? 13.419 -33.081 -27.840 1.00 97.00 457 SER A O 1
ATOM 3588 N N . GLY A 1 458 ? 12.535 -31.672 -26.336 1.00 95.94 458 GLY A N 1
ATOM 3589 C CA . GLY A 1 458 ? 12.500 -32.621 -25.220 1.00 95.94 458 GLY A CA 1
ATOM 3590 C C . GLY A 1 458 ? 13.845 -32.870 -24.523 1.00 95.94 458 GLY A C 1
ATOM 3591 O O . GLY A 1 458 ? 13.875 -33.575 -23.515 1.00 95.94 458 GLY A O 1
ATOM 3592 N N . LYS A 1 459 ? 14.949 -32.267 -24.991 1.00 97.31 459 LYS A N 1
ATOM 3593 C CA . LYS A 1 459 ? 16.279 -32.369 -24.351 1.00 97.31 459 LYS A CA 1
ATOM 3594 C C . LYS A 1 459 ? 16.321 -31.739 -22.958 1.00 97.31 459 LYS A C 1
ATOM 3596 O O . LYS A 1 459 ? 17.113 -32.161 -22.117 1.00 97.31 459 LYS A O 1
ATOM 3601 N N . ALA A 1 460 ? 15.469 -30.744 -22.714 1.00 97.94 460 ALA A N 1
ATOM 3602 C CA . ALA A 1 460 ? 15.209 -30.184 -21.395 1.00 97.94 460 ALA A CA 1
ATOM 3603 C C . ALA A 1 460 ? 13.699 -30.213 -21.118 1.00 97.94 460 ALA A C 1
ATOM 3605 O O . ALA A 1 460 ? 12.927 -29.611 -21.858 1.00 97.94 460 ALA A O 1
ATOM 3606 N N . ARG A 1 461 ? 13.262 -30.887 -20.048 1.00 97.19 461 ARG A N 1
ATOM 3607 C CA . ARG A 1 461 ? 11.832 -30.946 -19.667 1.00 97.19 461 ARG A CA 1
ATOM 3608 C C . ARG A 1 461 ? 11.317 -29.627 -19.088 1.00 97.19 461 ARG A C 1
ATOM 3610 O O . ARG A 1 461 ? 10.116 -29.380 -19.095 1.00 97.19 461 ARG A O 1
ATOM 3617 N N . ALA A 1 462 ? 12.218 -28.791 -18.585 1.00 98.19 462 ALA A N 1
ATOM 3618 C CA . ALA A 1 462 ? 11.964 -27.427 -18.154 1.00 98.19 462 ALA A CA 1
ATOM 3619 C C . ALA A 1 462 ? 13.206 -26.564 -18.409 1.00 98.19 462 ALA A C 1
ATOM 3621 O O . ALA A 1 462 ? 14.342 -27.044 -18.371 1.00 98.19 462 ALA A O 1
ATOM 3622 N N . ILE A 1 463 ? 12.986 -25.270 -18.631 1.00 98.62 463 ILE A N 1
ATOM 3623 C CA . ILE A 1 463 ? 14.051 -24.278 -18.792 1.00 98.62 463 ILE A CA 1
ATOM 3624 C C . ILE A 1 463 ? 13.894 -23.161 -17.770 1.00 98.62 463 ILE A C 1
ATOM 3626 O O . ILE A 1 463 ? 12.786 -22.821 -17.357 1.00 98.62 463 ILE A O 1
ATOM 3630 N N . GLY A 1 464 ? 15.009 -22.589 -17.338 1.00 98.44 464 GLY A N 1
ATOM 3631 C CA . GLY A 1 464 ? 15.011 -21.536 -16.332 1.00 98.44 464 GLY A CA 1
ATOM 3632 C C . GLY A 1 464 ? 16.275 -20.695 -16.369 1.00 98.44 464 GLY A C 1
ATOM 3633 O O . GLY A 1 464 ? 17.075 -20.746 -17.305 1.00 98.44 464 GLY A O 1
ATOM 3634 N N . VAL A 1 465 ? 16.465 -19.914 -15.319 1.00 98.56 465 VAL A N 1
ATOM 3635 C CA . VAL A 1 465 ? 17.601 -19.010 -15.174 1.00 98.56 465 VAL A CA 1
ATOM 3636 C C . VAL A 1 465 ? 18.247 -19.156 -13.801 1.00 98.56 465 VAL A C 1
ATOM 3638 O O . VAL A 1 465 ? 17.674 -19.717 -12.870 1.00 98.56 465 VAL A O 1
ATOM 3641 N N . SER A 1 466 ? 19.466 -18.656 -13.669 1.00 97.31 466 SER A N 1
ATOM 3642 C CA . SER A 1 466 ? 20.186 -18.573 -12.407 1.00 97.31 466 SER A CA 1
ATOM 3643 C C . SER A 1 466 ? 20.805 -17.188 -12.275 1.00 97.31 466 SER A C 1
ATOM 3645 O O . SER A 1 466 ? 21.310 -16.618 -13.243 1.00 97.31 466 SER A O 1
ATOM 3647 N N . ASN A 1 467 ? 20.773 -16.635 -11.062 1.00 94.69 467 ASN A N 1
ATOM 3648 C CA . ASN A 1 467 ? 21.316 -15.313 -10.729 1.00 94.69 467 ASN A CA 1
ATOM 3649 C C . ASN A 1 467 ? 20.604 -14.118 -11.392 1.00 94.69 467 ASN A C 1
ATOM 3651 O O . ASN A 1 467 ? 21.204 -13.052 -11.572 1.00 94.69 467 ASN A O 1
ATOM 3655 N N . PHE A 1 468 ? 19.320 -14.257 -11.737 1.00 95.38 468 PHE A N 1
ATOM 3656 C CA . PHE A 1 468 ? 18.529 -13.154 -12.288 1.00 95.38 468 PHE A CA 1
ATOM 3657 C C . PHE A 1 468 ? 17.908 -12.315 -11.164 1.00 95.38 468 PHE A C 1
ATOM 3659 O O . PHE A 1 468 ? 17.302 -12.843 -10.231 1.00 95.38 468 PHE A O 1
ATOM 3666 N N . SER A 1 469 ? 18.042 -10.988 -11.261 1.00 93.12 469 SER A N 1
ATOM 3667 C CA . SER A 1 469 ? 17.336 -10.044 -10.386 1.00 93.12 469 SER A CA 1
ATOM 3668 C C . SER A 1 469 ? 15.878 -9.883 -10.820 1.00 93.12 469 SER A C 1
ATOM 3670 O O . SER A 1 469 ? 15.531 -10.233 -11.945 1.00 93.12 469 SER A O 1
ATOM 3672 N N . THR A 1 470 ? 15.042 -9.268 -9.973 1.00 93.69 470 THR A N 1
ATOM 3673 C CA . THR A 1 470 ? 13.638 -8.953 -10.299 1.00 93.69 470 THR A CA 1
ATOM 3674 C C . THR A 1 470 ? 13.503 -8.281 -11.664 1.00 93.69 470 THR A C 1
ATOM 3676 O O . THR A 1 470 ? 12.702 -8.722 -12.473 1.00 93.69 470 THR A O 1
ATOM 3679 N N . LYS A 1 471 ? 14.347 -7.279 -11.949 1.00 91.31 471 LYS A N 1
ATOM 3680 C CA . LYS A 1 471 ? 14.321 -6.560 -13.227 1.00 91.31 471 LYS A CA 1
ATOM 3681 C C . LYS A 1 471 ? 14.683 -7.460 -14.412 1.00 91.31 471 LYS A C 1
ATOM 3683 O O . LYS A 1 471 ? 13.930 -7.524 -15.368 1.00 91.31 471 LYS A O 1
ATOM 3688 N N . LYS A 1 472 ? 15.785 -8.216 -14.323 1.00 93.50 472 LYS A N 1
ATOM 3689 C CA . LYS A 1 472 ? 16.198 -9.123 -15.410 1.00 93.50 472 LYS A CA 1
ATOM 3690 C C . LYS A 1 472 ? 15.157 -10.213 -15.679 1.00 93.50 472 LYS A C 1
ATOM 3692 O O . LYS A 1 472 ? 14.964 -10.608 -16.821 1.00 93.50 472 LYS A O 1
ATOM 3697 N N . LEU A 1 473 ? 14.520 -10.717 -14.622 1.00 96.19 473 LEU A N 1
ATOM 3698 C CA . LEU A 1 473 ? 13.476 -11.729 -14.736 1.00 96.19 473 LEU A CA 1
ATOM 3699 C C . LEU A 1 473 ? 12.188 -11.142 -15.330 1.00 96.19 473 LEU A C 1
ATOM 3701 O O . LEU A 1 473 ? 11.562 -11.794 -16.153 1.00 96.19 473 LEU A O 1
ATOM 3705 N N . GLU A 1 474 ? 11.817 -9.916 -14.956 1.00 94.94 474 GLU A N 1
ATOM 3706 C CA . GLU A 1 474 ? 10.704 -9.173 -15.560 1.00 94.94 474 GLU A CA 1
ATOM 3707 C C . GLU A 1 474 ? 10.927 -8.924 -17.055 1.00 94.94 474 GLU A C 1
ATOM 3709 O O . GLU A 1 474 ? 10.043 -9.215 -17.858 1.00 94.94 474 GLU A O 1
ATOM 3714 N N . ASP A 1 475 ? 12.124 -8.461 -17.427 1.00 94.62 475 ASP A N 1
ATOM 3715 C CA . ASP A 1 475 ? 12.489 -8.221 -18.824 1.00 94.62 475 ASP A CA 1
ATOM 3716 C C . ASP A 1 475 ? 12.384 -9.517 -19.641 1.00 94.62 475 ASP A C 1
ATOM 3718 O O . ASP A 1 475 ? 11.786 -9.528 -20.715 1.00 94.62 475 ASP A O 1
ATOM 3722 N N . LEU A 1 476 ? 12.881 -10.636 -19.102 1.00 96.38 476 LEU A N 1
ATOM 3723 C CA . LEU A 1 476 ? 12.770 -11.944 -19.745 1.00 96.38 476 LEU A CA 1
ATOM 3724 C C . LEU A 1 476 ? 11.314 -12.411 -19.875 1.00 96.38 476 LEU A C 1
ATOM 3726 O O . LEU A 1 476 ? 10.903 -12.859 -20.941 1.00 96.38 476 LEU A O 1
ATOM 3730 N N . LEU A 1 477 ? 10.520 -12.291 -18.808 1.00 96.12 477 LEU A N 1
ATOM 3731 C CA . LEU A 1 477 ? 9.106 -12.679 -18.811 1.00 96.12 477 LEU A CA 1
ATOM 3732 C C . LEU A 1 477 ? 8.290 -11.891 -19.842 1.00 96.12 477 LEU A C 1
ATOM 3734 O O . LEU A 1 477 ? 7.310 -12.418 -20.354 1.00 96.12 477 LEU A O 1
ATOM 3738 N N . SER A 1 478 ? 8.687 -10.655 -20.158 1.00 93.81 478 SER A N 1
ATOM 3739 C CA . SER A 1 478 ? 7.993 -9.825 -21.150 1.00 93.81 478 SER A CA 1
ATOM 3740 C C . SER A 1 478 ? 8.104 -10.348 -22.591 1.00 93.81 478 SER A C 1
ATOM 3742 O O . SER A 1 478 ? 7.265 -10.010 -23.423 1.00 93.81 478 SER A O 1
ATOM 3744 N N . ILE A 1 479 ? 9.110 -11.184 -22.876 1.00 94.81 479 ILE A N 1
ATOM 3745 C CA . ILE A 1 479 ? 9.405 -11.708 -24.219 1.00 94.81 479 ILE A CA 1
ATOM 3746 C C . ILE A 1 479 ? 9.331 -13.238 -24.326 1.00 94.81 479 ILE A C 1
ATOM 3748 O O . ILE A 1 479 ? 9.328 -13.771 -25.432 1.00 94.81 479 ILE A O 1
ATOM 3752 N N . ALA A 1 480 ? 9.326 -13.951 -23.199 1.00 95.81 480 ALA A N 1
ATOM 3753 C CA . ALA A 1 480 ? 9.385 -15.407 -23.162 1.00 95.81 480 ALA A CA 1
ATOM 3754 C C . ALA A 1 480 ? 8.063 -16.032 -23.631 1.00 95.81 480 ALA A C 1
ATOM 3756 O O . ALA A 1 480 ? 7.008 -15.776 -23.049 1.00 95.81 480 ALA A O 1
ATOM 3757 N N . ARG A 1 481 ? 8.126 -16.920 -24.630 1.00 97.31 481 ARG A N 1
ATOM 3758 C CA . ARG A 1 481 ? 7.005 -17.792 -25.004 1.00 97.31 481 ARG A CA 1
ATOM 3759 C C . ARG A 1 481 ? 6.820 -18.885 -23.956 1.00 97.31 481 ARG A C 1
ATOM 3761 O O . ARG A 1 481 ? 5.693 -19.166 -23.561 1.00 97.31 481 ARG A O 1
ATOM 3768 N N . ILE A 1 482 ? 7.921 -19.496 -23.514 1.00 96.88 482 ILE A N 1
ATOM 3769 C CA . ILE A 1 482 ? 7.950 -20.450 -22.402 1.00 96.88 482 ILE A CA 1
ATOM 3770 C C . ILE A 1 482 ? 8.509 -19.715 -21.181 1.00 96.88 482 ILE A C 1
ATOM 3772 O O . ILE A 1 482 ? 9.702 -19.406 -21.163 1.00 96.88 482 ILE A O 1
ATOM 3776 N N . PRO A 1 483 ? 7.689 -19.401 -20.162 1.00 96.75 483 PRO A N 1
ATOM 3777 C CA . PRO A 1 483 ? 8.170 -18.708 -18.973 1.00 96.75 483 PRO A CA 1
ATOM 3778 C C . PRO A 1 483 ? 9.232 -19.535 -18.229 1.00 96.75 483 PRO A C 1
ATOM 3780 O O . PRO A 1 483 ? 9.073 -20.754 -18.114 1.00 96.75 483 PRO A O 1
ATOM 3783 N N . PRO A 1 484 ? 10.291 -18.914 -17.671 1.00 98.31 484 PRO A N 1
ATOM 3784 C CA . PRO A 1 484 ? 11.291 -19.631 -16.886 1.00 98.31 484 PRO A CA 1
ATOM 3785 C C . PRO A 1 484 ? 10.636 -20.369 -15.717 1.00 98.31 484 PRO A C 1
ATOM 3787 O O . PRO A 1 484 ? 9.929 -19.767 -14.913 1.00 98.31 484 PRO A O 1
ATOM 3790 N N . ALA A 1 485 ? 10.890 -21.670 -15.602 1.00 98.12 485 ALA A N 1
ATOM 3791 C CA . ALA A 1 485 ? 10.320 -22.501 -14.546 1.00 98.12 485 ALA A CA 1
ATOM 3792 C C . ALA A 1 485 ? 10.973 -22.253 -13.183 1.00 98.12 485 ALA A C 1
ATOM 3794 O O . ALA A 1 485 ? 10.311 -22.314 -12.147 1.00 98.12 485 ALA A O 1
ATOM 3795 N N . VAL A 1 486 ? 12.275 -21.956 -13.187 1.00 98.69 486 VAL A N 1
ATOM 3796 C CA . VAL A 1 486 ? 13.088 -21.763 -11.983 1.00 98.69 486 VAL A CA 1
ATOM 3797 C C . VAL A 1 486 ? 13.988 -20.538 -12.139 1.00 98.69 486 VAL A C 1
ATOM 3799 O O . VAL A 1 486 ? 14.574 -20.333 -13.203 1.00 98.69 486 VAL A O 1
ATOM 3802 N N . ASN A 1 487 ? 14.140 -19.762 -11.063 1.00 98.56 487 ASN A N 1
ATOM 3803 C CA . ASN A 1 487 ? 15.257 -18.842 -10.860 1.00 98.56 487 ASN A CA 1
ATOM 3804 C C . ASN A 1 487 ? 16.119 -19.351 -9.693 1.00 98.56 487 ASN A C 1
ATOM 3806 O O . ASN A 1 487 ? 15.709 -19.282 -8.531 1.00 98.56 487 ASN A O 1
ATOM 3810 N N . GLN A 1 488 ? 17.299 -19.896 -9.996 1.00 98.38 488 GLN A N 1
ATOM 3811 C CA . GLN A 1 488 ? 18.217 -20.420 -8.984 1.00 98.38 488 GLN A CA 1
ATOM 3812 C C . GLN A 1 488 ? 19.148 -19.306 -8.473 1.00 98.38 488 GLN A C 1
ATOM 3814 O O . GLN A 1 488 ? 19.847 -18.664 -9.255 1.00 98.38 488 GLN A O 1
ATOM 3819 N N . VAL A 1 489 ? 19.152 -19.028 -7.168 1.00 96.75 489 VAL A N 1
ATOM 3820 C CA . VAL A 1 489 ? 19.884 -17.892 -6.574 1.00 96.75 489 VAL A CA 1
ATOM 3821 C C . VAL A 1 489 ? 20.465 -18.229 -5.201 1.00 96.75 489 VAL A C 1
ATOM 3823 O O . VAL A 1 489 ? 20.011 -19.152 -4.531 1.00 96.75 489 VAL A O 1
ATOM 3826 N N . GLU A 1 490 ? 21.451 -17.449 -4.755 1.00 94.00 490 GLU A N 1
ATOM 3827 C CA . GLU A 1 490 ? 21.971 -17.503 -3.383 1.00 94.00 490 GLU A CA 1
ATOM 3828 C C . GLU A 1 490 ? 20.854 -17.158 -2.395 1.00 94.00 490 GLU A C 1
ATOM 3830 O O . GLU A 1 490 ? 20.364 -16.031 -2.399 1.00 94.00 490 GLU A O 1
ATOM 3835 N N . CYS A 1 491 ? 20.429 -18.086 -1.542 1.00 94.38 491 CYS A N 1
ATOM 3836 C CA . CYS A 1 491 ? 19.410 -17.778 -0.540 1.00 94.38 491 CYS A CA 1
ATOM 3837 C C . CYS A 1 491 ? 19.587 -18.627 0.717 1.00 94.38 491 CYS A C 1
ATOM 3839 O O . CYS A 1 491 ? 19.760 -19.840 0.642 1.00 94.38 491 CYS A O 1
ATOM 3841 N N . HIS A 1 492 ? 19.556 -17.972 1.874 1.00 94.50 492 HIS A N 1
ATOM 3842 C CA . HIS A 1 492 ? 19.750 -18.576 3.195 1.00 94.50 492 HIS A CA 1
ATOM 3843 C C . HIS A 1 492 ? 19.225 -17.619 4.286 1.00 94.50 492 HIS A C 1
ATOM 3845 O O . HIS A 1 492 ? 18.944 -16.461 3.973 1.00 94.50 492 HIS A O 1
ATOM 3851 N N . PRO A 1 493 ? 19.131 -18.024 5.569 1.00 94.50 493 PRO A N 1
ATOM 3852 C CA . PRO A 1 493 ? 18.633 -17.168 6.659 1.00 94.50 493 PRO A CA 1
ATOM 3853 C C . PRO A 1 493 ? 19.235 -15.750 6.736 1.00 94.50 493 PRO A C 1
ATOM 3855 O O . PRO A 1 493 ? 18.537 -14.788 7.052 1.00 94.50 493 PRO A O 1
ATOM 3858 N N . VAL A 1 494 ? 20.523 -15.613 6.401 1.00 92.50 494 VAL A N 1
ATOM 3859 C CA . VAL A 1 494 ? 21.267 -14.333 6.393 1.00 92.50 494 VAL A CA 1
ATOM 3860 C C . VAL A 1 494 ? 21.106 -13.542 5.077 1.00 92.50 494 VAL A C 1
ATOM 3862 O O . VAL A 1 494 ? 21.466 -12.376 5.007 1.00 92.50 494 VAL A O 1
ATOM 3865 N N . TRP A 1 495 ? 20.542 -14.131 4.020 1.00 93.44 495 TRP A N 1
ATOM 3866 C CA . TRP A 1 495 ? 20.265 -13.466 2.741 1.00 93.44 495 TRP A CA 1
ATOM 3867 C C . TRP A 1 495 ? 18.974 -14.019 2.134 1.00 93.44 495 TRP A C 1
ATOM 3869 O O . TRP A 1 495 ? 18.963 -14.931 1.305 1.00 93.44 495 TRP A O 1
ATOM 3879 N N . GLN A 1 496 ? 17.851 -13.481 2.597 1.00 92.69 496 GLN A N 1
ATOM 3880 C CA . GLN A 1 496 ? 16.537 -14.090 2.397 1.00 92.69 496 GLN A CA 1
ATOM 3881 C C . GLN A 1 496 ? 15.885 -13.719 1.064 1.00 92.69 496 GLN A C 1
ATOM 3883 O O . GLN A 1 496 ? 14.946 -14.385 0.630 1.00 92.69 496 GLN A O 1
ATOM 3888 N N . GLN A 1 497 ? 16.361 -12.648 0.423 1.00 90.00 497 GLN A N 1
ATOM 3889 C CA . GLN A 1 497 ? 15.880 -12.157 -0.872 1.00 90.00 497 GLN A CA 1
ATOM 3890 C C . GLN A 1 497 ? 14.350 -11.995 -0.974 1.00 90.00 497 GLN A C 1
ATOM 3892 O O . GLN A 1 497 ? 13.760 -12.284 -2.015 1.00 90.00 497 GLN A O 1
ATOM 3897 N N . THR A 1 498 ? 13.697 -11.486 0.079 1.00 89.38 498 THR A N 1
ATOM 3898 C CA . THR A 1 498 ? 12.226 -11.398 0.186 1.00 89.38 498 THR A CA 1
ATOM 3899 C C . THR A 1 498 ? 11.568 -10.761 -1.042 1.00 89.38 498 THR A C 1
ATOM 3901 O O . THR A 1 498 ? 10.628 -11.326 -1.590 1.00 89.38 498 THR A O 1
ATOM 3904 N N . LYS A 1 499 ? 12.118 -9.651 -1.559 1.00 91.38 499 LYS A N 1
ATOM 3905 C CA . LYS A 1 499 ? 11.602 -8.982 -2.769 1.00 91.38 499 LYS A CA 1
ATOM 3906 C C . LYS A 1 499 ? 11.634 -9.884 -4.010 1.00 91.38 499 LYS A C 1
ATOM 3908 O O . LYS A 1 499 ? 10.673 -9.907 -4.775 1.00 91.38 499 LYS A O 1
ATOM 3913 N N . LEU A 1 500 ? 12.733 -10.609 -4.226 1.00 93.12 500 LEU A N 1
ATOM 3914 C CA . LEU A 1 500 ? 12.870 -11.507 -5.374 1.00 93.12 500 LEU A CA 1
ATOM 3915 C C . LEU A 1 500 ? 11.952 -12.721 -5.226 1.00 93.12 500 LEU A C 1
ATOM 3917 O O . LEU A 1 500 ? 11.301 -13.098 -6.195 1.00 93.12 500 LEU A O 1
ATOM 3921 N N . ARG A 1 501 ? 11.862 -13.287 -4.018 1.00 93.12 501 ARG A N 1
ATOM 3922 C CA . ARG A 1 501 ? 10.997 -14.431 -3.711 1.00 93.12 501 ARG A CA 1
ATOM 3923 C C . ARG A 1 501 ? 9.527 -14.110 -3.975 1.00 93.12 501 ARG A C 1
ATOM 3925 O O . ARG A 1 501 ? 8.885 -14.824 -4.738 1.00 93.12 501 ARG A O 1
ATOM 3932 N N . SER A 1 502 ? 9.024 -12.995 -3.438 1.00 89.31 502 SER A N 1
ATOM 3933 C CA . SER A 1 502 ? 7.646 -12.543 -3.678 1.00 89.31 502 SER A CA 1
ATOM 3934 C C . SER A 1 502 ? 7.369 -12.289 -5.161 1.00 89.31 502 SER A C 1
ATOM 3936 O O . SER A 1 502 ? 6.308 -12.655 -5.663 1.00 89.31 502 SER A O 1
ATOM 3938 N N . PHE A 1 503 ? 8.333 -11.715 -5.891 1.00 91.81 503 PHE A N 1
ATOM 3939 C CA . PHE A 1 503 ? 8.196 -11.523 -7.333 1.00 91.81 503 PHE A CA 1
ATOM 3940 C C . PHE A 1 503 ? 8.114 -12.856 -8.089 1.00 91.81 503 PHE A C 1
ATOM 3942 O O . PHE A 1 503 ? 7.188 -13.038 -8.877 1.00 91.81 503 PHE A O 1
ATOM 3949 N N . CYS A 1 504 ? 9.024 -13.797 -7.819 1.00 93.38 504 CYS A N 1
ATOM 3950 C CA . CYS A 1 504 ? 9.025 -15.121 -8.448 1.00 93.38 504 CYS A CA 1
ATOM 3951 C C . CYS A 1 504 ? 7.688 -15.843 -8.202 1.00 93.38 504 CYS A C 1
ATOM 3953 O O . CYS A 1 504 ? 7.040 -16.271 -9.157 1.00 93.38 504 CYS A O 1
ATOM 3955 N N . GLN A 1 505 ? 7.203 -15.838 -6.954 1.00 88.44 505 GLN A N 1
ATOM 3956 C CA . GLN A 1 505 ? 5.914 -16.424 -6.580 1.00 88.44 505 GLN A CA 1
ATOM 3957 C C . GLN A 1 505 ? 4.737 -15.794 -7.343 1.00 88.44 505 GLN A C 1
ATOM 3959 O O . GLN A 1 505 ? 3.898 -16.515 -7.876 1.00 88.44 505 GLN A O 1
ATOM 3964 N N . SER A 1 506 ? 4.698 -14.461 -7.470 1.00 90.62 506 SER A N 1
ATOM 3965 C CA . SER A 1 506 ? 3.635 -13.756 -8.210 1.00 90.62 506 SER A CA 1
ATOM 3966 C C . SER A 1 506 ? 3.599 -14.067 -9.712 1.00 90.62 506 SER A C 1
ATOM 3968 O O . SER A 1 506 ? 2.588 -13.826 -10.368 1.00 90.62 506 SER A O 1
ATOM 3970 N N . LYS A 1 507 ? 4.705 -14.578 -10.266 1.00 92.94 507 LYS A N 1
ATOM 3971 C CA . LYS A 1 507 ? 4.860 -14.912 -11.688 1.00 92.94 507 LYS A CA 1
ATOM 3972 C C . LYS A 1 507 ? 4.856 -16.420 -11.951 1.00 92.94 507 LYS A C 1
ATOM 3974 O O . LYS A 1 507 ? 5.055 -16.826 -13.091 1.00 92.94 507 LYS A O 1
ATOM 3979 N N . GLY A 1 508 ? 4.651 -17.243 -10.919 1.00 90.94 508 GLY A N 1
ATOM 3980 C CA . GLY A 1 508 ? 4.718 -18.702 -11.029 1.00 90.94 508 GLY A CA 1
ATOM 3981 C C . GLY A 1 508 ? 6.124 -19.248 -11.310 1.00 90.94 508 GLY A C 1
ATOM 3982 O O . GLY A 1 508 ? 6.251 -20.384 -11.750 1.00 90.94 508 GLY A O 1
ATOM 3983 N N . VAL A 1 509 ? 7.181 -18.464 -11.077 1.00 97.69 509 VAL A N 1
ATOM 3984 C CA . VAL A 1 509 ? 8.578 -18.910 -11.210 1.00 97.69 509 VAL A CA 1
ATOM 3985 C C . VAL A 1 509 ? 9.033 -19.470 -9.863 1.00 97.69 509 VAL A C 1
ATOM 3987 O O . VAL A 1 509 ? 8.915 -18.789 -8.845 1.00 97.69 509 VAL A O 1
ATOM 3990 N N . HIS A 1 510 ? 9.572 -20.689 -9.829 1.00 97.94 510 HIS A N 1
ATOM 3991 C CA . HIS A 1 510 ? 10.059 -21.292 -8.583 1.00 97.94 510 HIS A CA 1
ATOM 3992 C C . HIS A 1 510 ? 11.442 -20.752 -8.199 1.00 97.94 510 HIS A C 1
ATOM 3994 O O . HIS A 1 510 ? 12.321 -20.613 -9.051 1.00 97.94 510 HIS A O 1
ATOM 4000 N N . LEU A 1 511 ? 11.667 -20.455 -6.917 1.00 98.00 511 LEU A N 1
ATOM 4001 C CA . LEU A 1 511 ? 12.975 -20.015 -6.426 1.00 98.00 511 LEU A CA 1
ATOM 4002 C C . LEU A 1 511 ? 13.732 -21.210 -5.838 1.00 98.00 511 LEU A C 1
ATOM 4004 O O . LEU A 1 511 ? 13.294 -21.826 -4.869 1.00 98.00 511 LEU A O 1
ATOM 4008 N N . SER A 1 512 ? 14.905 -21.508 -6.399 1.00 97.69 512 SER A N 1
ATOM 4009 C CA . SER A 1 512 ? 15.791 -22.557 -5.885 1.00 97.69 512 SER A CA 1
ATOM 4010 C C . SER A 1 512 ? 17.029 -21.938 -5.238 1.00 97.69 512 SER A C 1
ATOM 4012 O O . SER A 1 512 ? 17.764 -21.185 -5.870 1.00 97.69 512 SER A O 1
ATOM 4014 N N . ALA A 1 513 ? 17.275 -22.265 -3.977 1.00 96.75 513 ALA A N 1
ATOM 4015 C CA . ALA A 1 513 ? 18.345 -21.724 -3.156 1.00 96.75 513 ALA A CA 1
ATOM 4016 C C . ALA A 1 513 ? 19.637 -22.546 -3.290 1.00 96.75 513 ALA A C 1
ATOM 4018 O O . ALA A 1 513 ? 19.726 -23.670 -2.785 1.00 96.75 513 ALA A O 1
ATOM 4019 N N . TYR A 1 514 ? 20.661 -21.972 -3.928 1.00 94.56 514 TYR A N 1
ATOM 4020 C CA . TYR A 1 514 ? 22.031 -22.475 -3.803 1.00 94.56 514 TYR A CA 1
ATOM 4021 C C . TYR A 1 514 ? 22.730 -21.832 -2.594 1.00 94.56 514 TYR A C 1
ATOM 4023 O O . TYR A 1 514 ? 22.317 -20.781 -2.096 1.00 94.56 514 TYR A O 1
ATOM 4031 N N . SER A 1 515 ? 23.795 -22.476 -2.106 1.00 92.06 515 SER A N 1
ATOM 4032 C CA . SER A 1 515 ? 24.514 -22.083 -0.882 1.00 92.06 515 SER A CA 1
ATOM 4033 C C . SER A 1 515 ? 23.621 -21.910 0.363 1.00 92.06 515 SER A C 1
ATOM 4035 O O . SER A 1 515 ? 23.867 -20.996 1.151 1.00 92.06 515 SER A O 1
ATOM 4037 N N . PRO A 1 516 ? 22.638 -22.799 0.625 1.00 93.69 516 PRO A N 1
ATOM 4038 C CA . PRO A 1 516 ? 21.692 -22.620 1.732 1.00 93.69 516 PRO A CA 1
ATOM 4039 C C . PRO A 1 516 ? 22.356 -22.615 3.123 1.00 93.69 516 PRO A C 1
ATOM 4041 O O . PRO A 1 516 ? 21.788 -22.100 4.081 1.00 93.69 516 PRO A O 1
ATOM 4044 N N . LEU A 1 517 ? 23.579 -23.149 3.231 1.00 92.81 517 LEU A N 1
ATOM 4045 C CA . LEU A 1 517 ? 24.380 -23.187 4.460 1.00 92.81 517 LEU A CA 1
ATOM 4046 C C . LEU A 1 517 ? 25.453 -22.080 4.538 1.00 92.81 517 LEU A C 1
ATOM 4048 O O . LEU A 1 517 ? 26.277 -22.097 5.448 1.00 92.81 517 LEU A O 1
ATOM 4052 N N . GLY A 1 518 ? 25.502 -21.149 3.578 1.00 85.94 518 GLY A N 1
ATOM 4053 C CA . GLY A 1 518 ? 26.504 -20.071 3.538 1.00 85.94 518 GLY A CA 1
ATOM 4054 C C . GLY A 1 518 ? 27.889 -20.468 3.004 1.00 85.94 518 GLY A C 1
ATOM 4055 O O . GLY A 1 518 ? 28.859 -19.755 3.227 1.00 85.94 518 GLY A O 1
ATOM 4056 N N . SER A 1 519 ? 27.996 -21.596 2.293 1.00 81.06 519 SER A N 1
ATOM 4057 C CA . SER A 1 519 ? 29.241 -22.106 1.675 1.00 81.06 519 SER A CA 1
ATOM 4058 C C . SER A 1 519 ? 30.444 -22.278 2.632 1.00 81.06 519 SER A C 1
ATOM 4060 O O . SER A 1 519 ? 31.565 -21.890 2.276 1.00 81.06 519 SER A O 1
ATOM 4062 N N . PRO A 1 520 ? 30.266 -22.880 3.827 1.00 73.56 520 PRO A N 1
ATOM 4063 C CA . PRO A 1 520 ? 31.325 -22.989 4.828 1.00 73.56 520 PRO A CA 1
ATOM 4064 C C . PRO A 1 520 ? 32.542 -23.745 4.276 1.00 73.56 520 PRO A C 1
ATOM 4066 O O . PRO A 1 520 ? 32.409 -24.819 3.689 1.00 73.56 520 PRO A O 1
ATOM 4069 N N . GLY A 1 521 ? 33.738 -23.181 4.469 1.00 68.19 521 GLY A N 1
ATOM 4070 C CA . GLY A 1 521 ? 35.001 -23.751 3.981 1.00 68.19 521 GLY A CA 1
ATOM 4071 C C . GLY A 1 521 ? 35.398 -23.341 2.556 1.00 68.19 521 GLY A C 1
ATOM 4072 O O . GLY A 1 521 ? 36.447 -23.769 2.076 1.00 68.19 521 GLY A O 1
ATOM 4073 N N . THR A 1 522 ? 34.612 -22.493 1.885 1.00 69.94 522 THR A N 1
ATOM 4074 C CA . THR A 1 522 ? 34.979 -21.935 0.575 1.00 69.94 522 THR A CA 1
ATOM 4075 C C . THR A 1 522 ? 35.973 -20.786 0.749 1.00 69.94 522 THR A C 1
ATOM 4077 O O . THR A 1 522 ? 35.665 -19.786 1.397 1.00 69.94 522 THR A O 1
ATOM 4080 N N . LYS A 1 523 ? 37.169 -20.897 0.154 1.00 64.44 523 LYS A N 1
ATOM 4081 C CA . LYS A 1 523 ? 38.186 -19.830 0.205 1.00 64.44 523 LYS A CA 1
ATOM 4082 C C . LYS A 1 523 ? 37.628 -18.520 -0.373 1.00 64.44 523 LYS A C 1
ATOM 4084 O O . LYS A 1 523 ? 37.179 -18.503 -1.516 1.00 64.44 523 LYS A O 1
ATOM 4089 N N . GLY A 1 524 ? 37.705 -17.432 0.398 1.00 57.78 524 GLY A N 1
ATOM 4090 C CA . GLY A 1 524 ? 37.289 -16.086 -0.021 1.00 57.78 524 GLY A CA 1
ATOM 4091 C C . GLY A 1 524 ? 35.813 -15.739 0.213 1.00 57.78 524 GLY A C 1
ATOM 4092 O O . GLY A 1 524 ? 35.395 -14.661 -0.198 1.00 57.78 524 GLY A O 1
ATOM 4093 N N . ILE A 1 525 ? 35.032 -16.612 0.862 1.00 66.00 525 ILE A N 1
ATOM 4094 C CA . ILE A 1 525 ? 33.661 -16.311 1.299 1.00 66.00 525 ILE A CA 1
ATOM 4095 C C . ILE A 1 525 ? 33.640 -16.206 2.829 1.00 66.00 525 ILE A C 1
ATOM 4097 O O . ILE A 1 525 ? 33.769 -17.208 3.529 1.00 66.00 525 ILE A O 1
ATOM 4101 N N . GLU A 1 526 ? 33.467 -14.989 3.346 1.00 58.16 526 GLU A N 1
ATOM 4102 C CA . GLU A 1 526 ? 33.348 -14.707 4.782 1.00 58.16 526 GLU A CA 1
ATOM 4103 C C . GLU A 1 526 ? 31.869 -14.597 5.171 1.00 58.16 526 GLU A C 1
ATOM 4105 O O . GLU A 1 526 ? 31.258 -13.532 5.123 1.00 58.16 526 GLU A O 1
ATOM 4110 N N . GLY A 1 527 ? 31.267 -15.732 5.518 1.00 62.84 527 GLY A N 1
ATOM 4111 C CA . GLY A 1 527 ? 29.894 -15.805 6.005 1.00 62.84 527 GLY A CA 1
ATOM 4112 C C . GLY A 1 527 ? 29.709 -17.015 6.900 1.00 62.84 527 GLY A C 1
ATOM 4113 O O . GLY A 1 527 ? 30.119 -18.116 6.544 1.00 62.84 527 GLY A O 1
ATOM 4114 N N . ASN A 1 528 ? 29.093 -16.823 8.065 1.00 72.50 528 ASN A N 1
ATOM 4115 C CA . ASN A 1 528 ? 28.865 -17.907 9.015 1.00 72.50 528 ASN A CA 1
ATOM 4116 C C . ASN A 1 528 ? 27.370 -18.069 9.312 1.00 72.50 528 ASN A C 1
ATOM 4118 O O . ASN A 1 528 ? 26.910 -17.791 10.415 1.00 72.50 528 ASN A O 1
ATOM 4122 N N . VAL A 1 529 ? 26.604 -18.499 8.298 1.00 87.38 529 VAL A N 1
ATOM 4123 C CA . VAL A 1 529 ? 25.161 -18.793 8.434 1.00 87.38 529 VAL A CA 1
ATOM 4124 C C . VAL A 1 529 ? 24.920 -19.790 9.570 1.00 87.38 529 VAL A C 1
ATOM 4126 O O . VAL A 1 529 ? 23.997 -19.608 10.355 1.00 87.38 529 VAL A O 1
ATOM 4129 N N . LEU A 1 530 ? 25.788 -20.799 9.688 1.00 90.31 530 LEU A N 1
ATOM 4130 C CA . LEU A 1 530 ? 25.691 -21.856 10.697 1.00 90.31 530 LEU A CA 1
ATOM 4131 C C . LEU A 1 530 ? 26.040 -21.408 12.123 1.00 90.31 530 LEU A C 1
ATOM 4133 O O . LEU A 1 530 ? 25.701 -22.133 13.050 1.00 90.31 530 LEU A O 1
ATOM 4137 N N . ALA A 1 531 ? 26.710 -20.266 12.305 1.00 87.44 531 ALA A N 1
ATOM 4138 C CA . ALA A 1 531 ? 26.999 -19.694 13.625 1.00 87.44 531 ALA A CA 1
ATOM 4139 C C . ALA A 1 531 ? 26.249 -18.382 13.884 1.00 87.44 531 ALA A C 1
ATOM 4141 O O . ALA A 1 531 ? 26.594 -17.640 14.804 1.00 87.44 531 ALA A O 1
ATOM 4142 N N . ASN A 1 532 ? 25.252 -18.054 13.059 1.00 92.50 532 ASN A N 1
ATOM 4143 C CA . ASN A 1 532 ? 24.386 -16.921 13.334 1.00 92.50 532 ASN A CA 1
ATOM 4144 C C . ASN A 1 532 ? 23.600 -17.190 14.625 1.00 92.50 532 ASN A C 1
ATOM 4146 O O . ASN A 1 532 ? 22.997 -18.251 14.755 1.00 92.50 532 ASN A O 1
ATOM 4150 N N . SER A 1 533 ? 23.575 -16.225 15.548 1.00 93.31 533 SER A N 1
ATOM 4151 C CA . SER A 1 533 ? 22.985 -16.405 16.880 1.00 93.31 533 SER A CA 1
ATOM 4152 C C . SER A 1 533 ? 21.530 -16.866 16.842 1.00 93.31 533 SER A C 1
ATOM 4154 O O . SER A 1 533 ? 21.169 -17.739 17.616 1.00 93.31 533 SER A O 1
ATOM 4156 N N . VAL A 1 534 ? 20.721 -16.354 15.907 1.00 94.38 534 VAL A N 1
ATOM 4157 C CA . VAL A 1 534 ? 19.313 -16.757 15.758 1.00 94.38 534 VAL A CA 1
ATOM 4158 C C . VAL A 1 534 ? 19.205 -18.197 15.259 1.00 94.38 534 VAL A C 1
ATOM 4160 O O . VAL A 1 534 ? 18.386 -18.964 15.750 1.00 94.38 534 VAL A O 1
ATOM 4163 N N . VAL A 1 535 ? 20.041 -18.588 14.294 1.00 95.44 535 VAL A N 1
ATOM 4164 C CA . VAL A 1 535 ? 20.050 -19.965 13.772 1.00 95.44 535 VAL A CA 1
ATOM 4165 C C . VAL A 1 535 ? 20.496 -20.945 14.859 1.00 95.44 535 VAL A C 1
ATOM 4167 O O . VAL A 1 535 ? 19.907 -22.015 14.977 1.00 95.44 535 VAL A O 1
ATOM 4170 N N . THR A 1 536 ? 21.500 -20.575 15.659 1.00 96.44 536 THR A N 1
ATOM 4171 C CA . THR A 1 536 ? 21.977 -21.361 16.805 1.00 96.44 536 THR A CA 1
ATOM 4172 C C . THR A 1 536 ? 20.907 -21.492 17.883 1.00 96.44 536 THR A C 1
ATOM 4174 O O . THR A 1 536 ? 20.607 -22.607 18.288 1.00 96.44 536 THR A O 1
ATOM 4177 N N . GLU A 1 537 ? 20.281 -20.387 18.286 1.00 95.00 537 GLU A N 1
ATOM 4178 C CA . GLU A 1 537 ? 19.218 -20.371 19.297 1.00 95.00 537 GLU A CA 1
ATOM 4179 C C . GLU A 1 537 ? 18.046 -21.278 18.894 1.00 95.00 537 GLU A C 1
ATOM 4181 O O . GLU A 1 537 ? 17.616 -22.130 19.666 1.00 95.00 537 GLU A O 1
ATOM 4186 N N . VAL A 1 538 ? 17.572 -21.163 17.648 1.00 94.62 538 VAL A N 1
ATOM 4187 C CA . VAL A 1 538 ? 16.481 -22.008 17.135 1.00 94.62 538 VAL A CA 1
ATOM 4188 C C . VAL A 1 538 ? 16.904 -23.479 17.040 1.00 94.62 538 VAL A C 1
ATOM 4190 O O . VAL A 1 538 ? 16.093 -24.372 17.273 1.00 94.62 538 VAL A O 1
ATOM 4193 N N . ALA A 1 539 ? 18.164 -23.753 16.698 1.00 95.75 539 ALA A N 1
ATOM 4194 C CA . ALA A 1 539 ? 18.696 -25.112 16.647 1.00 95.75 539 ALA A CA 1
ATOM 4195 C C . ALA A 1 539 ? 18.757 -25.763 18.036 1.00 95.75 539 ALA A C 1
ATOM 4197 O O . ALA A 1 539 ? 18.328 -26.908 18.185 1.00 95.75 539 ALA A O 1
ATOM 4198 N N . GLU A 1 540 ? 19.219 -25.023 19.047 1.00 95.12 540 GLU A N 1
ATOM 4199 C CA . GLU A 1 540 ? 19.246 -25.457 20.447 1.00 95.12 540 GLU A CA 1
ATOM 4200 C C . GLU A 1 540 ? 17.834 -25.734 20.973 1.00 95.12 540 GLU A C 1
ATOM 4202 O O . GLU A 1 540 ? 17.587 -26.795 21.544 1.00 95.12 540 GLU A O 1
ATOM 4207 N N . GLU A 1 541 ? 16.890 -24.829 20.707 1.00 94.00 541 GLU A N 1
ATOM 4208 C CA . GLU A 1 541 ? 15.502 -24.940 21.165 1.00 94.00 541 GLU A CA 1
ATOM 4209 C C . GLU A 1 541 ? 14.758 -26.131 20.534 1.00 94.00 541 GLU A C 1
ATOM 4211 O O . GLU A 1 541 ? 13.919 -26.761 21.178 1.00 94.00 541 GLU A O 1
ATOM 4216 N N . LEU A 1 542 ? 15.102 -26.494 19.293 1.00 90.56 542 LEU A N 1
ATOM 4217 C CA . LEU A 1 542 ? 14.503 -27.627 18.577 1.00 90.56 542 LEU A CA 1
ATOM 4218 C C . LEU A 1 542 ? 15.276 -28.946 18.725 1.00 90.56 542 LEU A C 1
ATOM 4220 O O . LEU A 1 542 ? 14.810 -29.978 18.236 1.00 90.56 542 LEU A O 1
ATOM 4224 N N . GLY A 1 543 ? 16.457 -28.933 19.352 1.00 94.19 543 GLY A N 1
ATOM 4225 C CA . GLY A 1 543 ? 17.348 -30.095 19.403 1.00 94.19 543 GLY A CA 1
ATOM 4226 C C . GLY A 1 543 ? 17.798 -30.570 18.013 1.00 94.19 543 GLY A C 1
ATOM 4227 O O . GLY A 1 543 ? 17.899 -31.774 17.770 1.00 94.19 543 GLY A O 1
ATOM 4228 N N . LYS A 1 544 ? 18.017 -29.637 17.077 1.00 96.62 544 LYS A N 1
ATOM 4229 C CA . LYS A 1 544 ? 18.445 -29.896 15.688 1.00 96.62 544 LYS A CA 1
ATOM 4230 C C . LYS A 1 544 ? 19.800 -29.253 15.409 1.00 96.62 544 LYS A C 1
ATOM 4232 O O . LYS A 1 544 ? 20.271 -28.426 16.180 1.00 96.62 544 LYS A O 1
ATOM 4237 N N . THR A 1 545 ? 20.449 -29.613 14.300 1.00 96.44 545 THR A N 1
ATOM 4238 C CA . THR A 1 545 ? 21.688 -28.927 13.896 1.00 96.44 545 THR A CA 1
ATOM 4239 C C . THR A 1 545 ? 21.383 -27.582 13.233 1.00 96.44 545 THR A C 1
ATOM 4241 O O . THR A 1 545 ? 20.325 -27.380 12.633 1.00 96.44 545 THR A O 1
ATOM 4244 N N . THR A 1 546 ? 22.3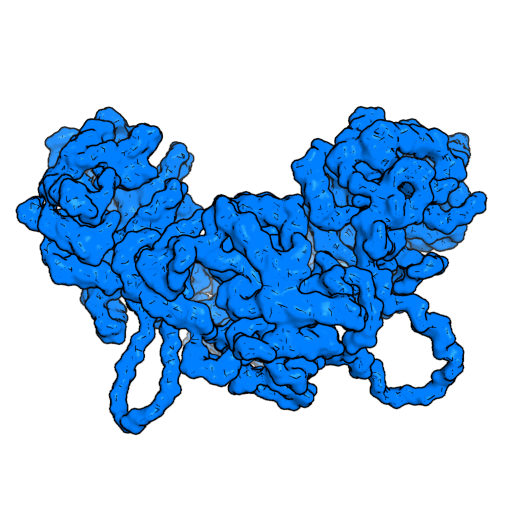27 -26.639 13.277 1.00 96.12 546 THR A N 1
ATOM 4245 C CA . THR A 1 546 ? 22.162 -25.345 12.589 1.00 96.12 546 THR A CA 1
ATOM 4246 C C . THR A 1 546 ? 22.034 -25.505 11.072 1.00 96.12 546 THR A C 1
ATOM 4248 O O . THR A 1 546 ? 21.352 -24.711 10.422 1.00 96.12 546 THR A O 1
ATOM 4251 N N . ALA A 1 547 ? 22.619 -26.565 10.498 1.00 94.94 547 ALA A N 1
ATOM 4252 C CA . ALA A 1 547 ? 22.454 -26.914 9.089 1.00 94.94 547 ALA A CA 1
ATOM 4253 C C . ALA A 1 547 ? 21.018 -27.358 8.787 1.00 94.94 547 ALA A C 1
ATOM 4255 O O . ALA A 1 547 ? 20.395 -26.839 7.859 1.00 94.94 547 ALA A O 1
ATOM 4256 N N . GLN A 1 548 ? 20.469 -28.245 9.616 1.00 96.88 548 GLN A N 1
ATOM 4257 C CA . GLN A 1 548 ? 19.080 -28.687 9.540 1.00 96.88 548 GLN A CA 1
ATOM 4258 C C . GLN A 1 548 ? 18.097 -27.515 9.651 1.00 96.88 548 GLN A C 1
ATOM 4260 O O . GLN A 1 548 ? 17.184 -27.405 8.834 1.00 96.88 548 GLN A O 1
ATOM 4265 N N . VAL A 1 549 ? 18.319 -26.588 10.588 1.00 97.19 549 VAL A N 1
ATOM 4266 C CA . VAL A 1 549 ? 17.508 -25.367 10.736 1.00 97.19 549 VAL A CA 1
ATOM 4267 C C . VAL A 1 549 ? 17.599 -24.457 9.511 1.00 97.19 549 VAL A C 1
ATOM 4269 O O . VAL A 1 549 ? 16.567 -24.015 9.010 1.00 97.19 549 VAL A O 1
ATOM 4272 N N . ALA A 1 550 ? 18.795 -24.209 8.970 1.00 96.62 550 ALA A N 1
ATOM 4273 C CA . ALA A 1 550 ? 18.954 -23.368 7.781 1.00 96.62 550 ALA A CA 1
ATOM 4274 C C . ALA A 1 550 ? 18.265 -23.964 6.536 1.00 96.62 550 ALA A C 1
ATOM 4276 O O . ALA A 1 550 ? 17.605 -23.240 5.784 1.00 96.62 550 ALA A O 1
ATOM 4277 N N . LEU A 1 551 ? 18.377 -25.282 6.334 1.00 96.88 551 LEU A N 1
ATOM 4278 C CA . LEU A 1 551 ? 17.702 -25.996 5.246 1.00 96.88 551 LEU A CA 1
ATOM 4279 C C . LEU A 1 551 ? 16.188 -25.998 5.433 1.00 96.88 551 LEU A C 1
ATOM 4281 O O . LEU A 1 551 ? 15.450 -25.685 4.497 1.00 96.88 551 LEU A O 1
ATOM 4285 N N . ARG A 1 552 ? 15.723 -26.290 6.651 1.00 95.19 552 ARG A N 1
ATOM 4286 C CA . ARG A 1 552 ? 14.298 -26.314 6.970 1.00 95.19 552 ARG A CA 1
ATOM 4287 C C . ARG A 1 552 ? 13.656 -24.944 6.800 1.00 95.19 552 ARG A C 1
ATOM 4289 O O . ARG A 1 552 ? 12.566 -24.861 6.238 1.00 95.19 552 ARG A O 1
ATOM 4296 N N . TRP A 1 553 ? 14.343 -23.879 7.211 1.00 96.00 553 TRP A N 1
ATOM 4297 C CA . TRP A 1 553 ? 13.916 -22.505 6.957 1.00 96.00 553 TRP A CA 1
ATOM 4298 C C . TRP A 1 553 ? 13.707 -22.262 5.457 1.00 96.00 553 TRP A C 1
ATOM 4300 O O . TRP A 1 553 ? 12.649 -21.773 5.066 1.00 96.00 553 TRP A O 1
ATOM 4310 N N . GLY A 1 554 ? 14.666 -22.675 4.616 1.00 94.88 554 GLY A N 1
ATOM 4311 C CA . GLY A 1 554 ? 14.586 -22.539 3.158 1.00 94.88 554 GLY A CA 1
ATOM 4312 C C . GLY A 1 554 ? 13.361 -23.233 2.556 1.00 94.88 554 GLY A C 1
ATOM 4313 O O . GLY A 1 554 ? 12.649 -22.638 1.748 1.00 94.88 554 GLY A O 1
ATOM 4314 N N . ILE A 1 555 ? 13.066 -24.452 3.013 1.00 94.44 555 ILE A N 1
ATOM 4315 C CA . ILE A 1 555 ? 11.883 -25.213 2.587 1.00 94.44 555 ILE A CA 1
ATOM 4316 C C . ILE A 1 555 ? 10.590 -24.531 3.062 1.00 94.44 555 ILE A C 1
ATOM 4318 O O . ILE A 1 555 ? 9.649 -24.396 2.283 1.00 94.44 555 ILE A O 1
ATOM 4322 N N . GLN A 1 556 ? 10.540 -24.059 4.313 1.00 91.69 556 GLN A N 1
ATOM 4323 C CA . GLN A 1 556 ? 9.353 -23.408 4.887 1.00 91.69 556 GLN A CA 1
ATOM 4324 C C . GLN A 1 556 ? 9.030 -22.047 4.262 1.00 91.69 556 GLN A C 1
ATOM 4326 O O . GLN A 1 556 ? 7.856 -21.697 4.178 1.00 91.69 556 GLN A O 1
ATOM 4331 N N . VAL A 1 557 ? 10.026 -21.300 3.769 1.00 90.81 557 VAL A N 1
ATOM 4332 C CA . VAL A 1 557 ? 9.771 -20.078 2.977 1.00 90.81 557 VAL A CA 1
ATOM 4333 C C . VAL A 1 557 ? 9.373 -20.365 1.523 1.00 90.81 557 VAL A C 1
ATOM 4335 O O . VAL A 1 557 ? 9.125 -19.419 0.775 1.00 90.81 557 VAL A O 1
ATOM 4338 N N . GLY A 1 558 ? 9.302 -21.639 1.118 1.00 91.00 558 GLY A N 1
ATOM 4339 C CA . GLY A 1 558 ? 8.852 -22.067 -0.209 1.00 91.00 558 GLY A CA 1
ATOM 4340 C C . GLY A 1 558 ? 9.959 -22.249 -1.252 1.00 91.00 558 GLY A C 1
ATOM 4341 O O . GLY A 1 558 ? 9.657 -22.238 -2.442 1.00 91.00 558 GLY A O 1
ATOM 4342 N N . ASN A 1 559 ? 11.222 -22.410 -0.841 1.00 94.88 559 ASN A N 1
ATOM 4343 C CA . ASN A 1 559 ? 12.345 -22.616 -1.759 1.00 94.88 559 ASN A CA 1
ATOM 4344 C C . ASN A 1 559 ? 12.806 -24.083 -1.758 1.00 94.88 559 ASN A C 1
ATOM 4346 O O . ASN A 1 559 ? 12.850 -24.723 -0.707 1.00 94.88 559 ASN A O 1
ATOM 4350 N N . SER A 1 560 ? 13.267 -24.599 -2.902 1.00 96.75 560 SER A N 1
ATOM 4351 C CA . SER A 1 560 ? 14.126 -25.799 -2.901 1.00 96.75 560 SER A CA 1
ATOM 4352 C C . SER A 1 560 ? 15.535 -25.427 -2.437 1.00 96.75 560 SER A C 1
ATOM 4354 O O . SER A 1 560 ? 16.010 -24.338 -2.745 1.00 96.75 560 SER A O 1
ATOM 4356 N N . VAL A 1 561 ? 16.223 -26.303 -1.707 1.00 97.31 561 VAL A N 1
ATOM 4357 C CA . VAL A 1 561 ? 17.549 -26.054 -1.122 1.00 97.31 561 VAL A CA 1
ATOM 4358 C C . VAL A 1 561 ? 18.584 -27.036 -1.664 1.00 97.31 561 VAL A C 1
ATOM 4360 O O . VAL A 1 561 ? 18.314 -28.227 -1.799 1.00 97.31 561 VAL A O 1
ATOM 4363 N N . LEU A 1 562 ? 19.784 -26.530 -1.964 1.00 96.50 562 LEU A N 1
ATOM 4364 C CA . LEU A 1 562 ? 20.863 -27.296 -2.599 1.00 96.50 562 LEU A CA 1
ATOM 4365 C C . LEU A 1 562 ? 22.120 -27.385 -1.710 1.00 96.50 562 LEU A C 1
ATOM 4367 O O . LEU A 1 562 ? 23.135 -26.746 -2.015 1.00 96.50 562 LEU A O 1
ATOM 4371 N N . PRO A 1 563 ? 22.085 -28.103 -0.568 1.00 94.81 563 PRO A N 1
ATOM 4372 C CA . PRO A 1 563 ? 23.282 -28.335 0.234 1.00 94.81 563 PRO A CA 1
ATOM 4373 C C . PRO A 1 563 ? 24.308 -29.199 -0.511 1.00 94.81 563 PRO A C 1
ATOM 4375 O O . PRO A 1 563 ? 23.965 -30.116 -1.255 1.00 94.81 563 PRO A O 1
ATOM 4378 N N . LYS A 1 564 ? 25.593 -28.947 -0.246 1.00 90.12 564 LYS A N 1
ATOM 4379 C CA . LYS A 1 564 ? 26.709 -29.764 -0.737 1.00 90.12 564 LYS A CA 1
ATOM 4380 C C . LYS A 1 564 ? 27.386 -30.492 0.416 1.00 90.12 564 LYS A C 1
ATOM 4382 O O . LYS A 1 564 ? 27.769 -29.871 1.407 1.00 90.12 564 LYS A O 1
ATOM 4387 N N . SER A 1 565 ? 27.620 -31.791 0.253 1.00 90.81 565 SER A N 1
ATOM 4388 C CA . SER A 1 565 ? 28.476 -32.594 1.128 1.00 90.81 565 SER A CA 1
ATOM 4389 C C . SER A 1 565 ? 29.064 -33.771 0.352 1.00 90.81 565 SER A C 1
ATOM 4391 O O . SER A 1 565 ? 28.420 -34.306 -0.539 1.00 90.81 565 SER A O 1
ATOM 4393 N N . THR A 1 566 ? 30.284 -34.174 0.704 1.00 90.88 566 THR A N 1
ATOM 4394 C CA . THR A 1 566 ? 30.907 -35.438 0.265 1.00 90.88 566 THR A CA 1
ATOM 4395 C C . THR A 1 566 ? 31.013 -36.448 1.411 1.00 90.88 566 THR A C 1
ATOM 4397 O O . THR A 1 566 ? 31.514 -37.546 1.221 1.00 90.88 566 THR A O 1
ATOM 4400 N N . LYS A 1 567 ? 30.577 -36.075 2.623 1.00 92.19 567 LYS A N 1
ATOM 4401 C CA . LYS A 1 567 ? 30.534 -36.963 3.789 1.00 92.19 567 LYS A CA 1
ATOM 4402 C C . LYS A 1 567 ? 29.140 -37.556 3.909 1.00 92.19 567 LYS A C 1
ATOM 4404 O O . LYS A 1 567 ? 28.191 -36.791 4.081 1.00 92.19 567 LYS A O 1
ATOM 4409 N N . GLU A 1 568 ? 29.046 -38.880 3.882 1.00 92.44 568 GLU A N 1
ATOM 4410 C CA . GLU A 1 568 ? 27.788 -39.631 3.957 1.00 92.44 568 GLU A CA 1
ATOM 4411 C C . GLU A 1 568 ? 26.932 -39.237 5.168 1.00 92.44 568 GLU A C 1
ATOM 4413 O O . GLU A 1 568 ? 25.764 -38.901 5.003 1.00 92.44 568 GLU A O 1
ATOM 4418 N N . SER A 1 569 ? 27.530 -39.121 6.360 1.00 94.06 569 SER A N 1
ATOM 4419 C CA . SER A 1 569 ? 26.804 -38.713 7.573 1.00 94.06 569 SER A CA 1
ATOM 4420 C C . SER A 1 569 ? 26.134 -37.339 7.457 1.00 94.06 569 SER A C 1
ATOM 4422 O O . SER A 1 569 ? 25.010 -37.160 7.908 1.00 94.06 569 SER A O 1
ATOM 4424 N N . ARG A 1 570 ? 26.785 -36.370 6.801 1.00 93.62 570 ARG A N 1
ATOM 4425 C CA . ARG A 1 570 ? 26.206 -35.038 6.558 1.00 93.62 570 ARG A CA 1
ATOM 4426 C C . ARG A 1 570 ? 25.179 -35.039 5.431 1.00 93.62 570 ARG A C 1
ATOM 4428 O O . ARG A 1 570 ? 24.296 -34.193 5.428 1.00 93.62 570 ARG A O 1
ATOM 4435 N N . ILE A 1 571 ? 25.326 -35.928 4.448 1.00 95.69 571 ILE A N 1
ATOM 4436 C CA . ILE A 1 571 ? 24.317 -36.114 3.397 1.00 95.69 571 ILE A CA 1
ATOM 4437 C C . ILE A 1 571 ? 23.023 -36.620 4.044 1.00 95.69 571 ILE A C 1
ATOM 4439 O O . ILE A 1 571 ? 21.972 -36.048 3.782 1.00 95.69 571 ILE A O 1
ATOM 4443 N N . GLN A 1 572 ? 23.117 -37.606 4.941 1.00 94.75 572 GLN A N 1
ATOM 4444 C CA . GLN A 1 572 ? 21.983 -38.077 5.736 1.00 94.75 572 GLN A CA 1
ATOM 4445 C C . GLN A 1 572 ? 21.403 -36.958 6.617 1.00 94.75 572 GLN A C 1
ATOM 4447 O O . GLN A 1 572 ? 20.225 -36.643 6.493 1.00 94.75 572 GLN A O 1
ATOM 4452 N N . GLU A 1 573 ? 22.233 -36.273 7.414 1.00 94.75 573 GLU A N 1
ATOM 4453 C CA . GLU A 1 573 ? 21.779 -35.184 8.300 1.00 94.75 573 GLU A CA 1
ATOM 4454 C C . GLU A 1 573 ? 21.026 -34.072 7.544 1.00 94.75 573 GLU A C 1
ATOM 4456 O O . GLU A 1 573 ? 19.977 -33.610 7.995 1.00 94.75 573 GLU A O 1
ATOM 4461 N N . ASN A 1 574 ? 21.540 -33.657 6.378 1.00 95.19 574 ASN A N 1
ATOM 4462 C CA . ASN A 1 574 ? 20.907 -32.640 5.532 1.00 95.19 574 ASN A CA 1
ATOM 4463 C C . ASN A 1 574 ? 19.579 -33.115 4.920 1.00 95.19 574 ASN A C 1
ATOM 4465 O O . ASN A 1 574 ? 18.750 -32.280 4.553 1.00 95.19 574 ASN A O 1
ATOM 4469 N N . PHE A 1 575 ? 19.393 -34.427 4.765 1.00 94.38 575 PHE A N 1
ATOM 4470 C CA . PHE A 1 575 ? 18.158 -35.024 4.261 1.00 94.38 575 PHE A CA 1
ATOM 4471 C C . PHE A 1 575 ? 17.092 -35.163 5.354 1.00 94.38 575 PHE A C 1
ATOM 4473 O O . PHE A 1 575 ? 15.899 -35.068 5.061 1.00 94.38 575 PHE A O 1
ATOM 4480 N N . ASP A 1 576 ? 17.506 -35.300 6.616 1.00 93.44 576 ASP A N 1
ATOM 4481 C CA . ASP A 1 576 ? 16.647 -35.454 7.800 1.00 93.44 576 ASP A CA 1
ATOM 4482 C C . ASP A 1 576 ? 16.011 -34.116 8.252 1.00 93.44 576 ASP A C 1
ATOM 4484 O O . ASP A 1 576 ? 16.072 -33.688 9.408 1.00 93.44 576 ASP A O 1
ATOM 4488 N N . VAL A 1 577 ? 15.403 -33.409 7.298 1.00 93.56 577 VAL A N 1
ATOM 4489 C CA . VAL A 1 577 ? 14.727 -32.108 7.476 1.00 93.56 577 VAL A CA 1
ATOM 4490 C C . VAL A 1 577 ? 13.230 -32.187 7.199 1.00 93.56 577 VAL A C 1
ATOM 4492 O O . VAL A 1 577 ? 12.527 -31.173 7.205 1.00 93.56 577 VAL A O 1
ATOM 4495 N N . PHE A 1 578 ? 12.736 -33.384 6.896 1.00 87.31 578 PHE A N 1
ATOM 4496 C CA . PHE A 1 578 ? 11.353 -33.583 6.513 1.00 87.31 578 PHE A CA 1
ATOM 4497 C C . PHE A 1 578 ? 10.467 -33.667 7.749 1.00 87.31 578 PHE A C 1
ATOM 4499 O O . PHE A 1 578 ? 9.595 -32.823 7.860 1.00 87.31 578 PHE A O 1
ATOM 4506 N N . ASP A 1 579 ? 10.725 -34.579 8.684 1.00 83.38 579 ASP A N 1
ATOM 4507 C CA . ASP A 1 579 ? 9.880 -35.027 9.810 1.00 83.38 579 ASP A CA 1
ATOM 4508 C C . ASP A 1 579 ? 9.577 -34.005 10.927 1.00 83.38 579 ASP A C 1
ATOM 4510 O O . ASP A 1 579 ? 8.887 -34.335 11.890 1.00 83.38 579 ASP A O 1
ATOM 4514 N N . TRP A 1 580 ? 10.039 -32.762 10.809 1.00 87.25 580 TRP A N 1
ATOM 4515 C CA . TRP A 1 580 ? 9.812 -31.696 11.790 1.00 87.25 580 TRP A CA 1
ATOM 4516 C C . TRP A 1 580 ? 9.741 -30.327 11.105 1.00 87.25 580 TRP A C 1
ATOM 4518 O O . TRP A 1 580 ? 10.157 -30.183 9.959 1.00 87.25 580 TRP A O 1
ATOM 4528 N N . SER A 1 581 ? 9.225 -29.308 11.795 1.00 87.94 581 SER A N 1
ATOM 4529 C CA . SER A 1 581 ? 9.159 -27.917 11.320 1.00 87.94 581 SER A CA 1
ATOM 4530 C C . SER A 1 581 ? 9.638 -26.937 12.382 1.00 87.94 581 SER A C 1
ATOM 4532 O O . SER A 1 581 ? 9.517 -27.217 13.569 1.00 87.94 581 SER A O 1
ATOM 4534 N N . ILE A 1 582 ? 10.118 -25.772 11.950 1.00 88.56 582 ILE A N 1
ATOM 4535 C CA . ILE A 1 582 ? 10.360 -24.612 12.808 1.00 88.56 582 ILE A CA 1
ATOM 4536 C C . ILE A 1 582 ? 8.987 -24.009 13.167 1.00 88.56 582 ILE A C 1
ATOM 4538 O O . ILE A 1 582 ? 8.282 -23.603 12.237 1.00 88.56 582 ILE A O 1
ATOM 4542 N N . PRO A 1 583 ? 8.594 -23.979 14.454 1.00 81.44 583 PRO A N 1
ATOM 4543 C CA . PRO A 1 583 ? 7.360 -23.346 14.929 1.00 81.44 583 PRO A CA 1
ATOM 4544 C C . PRO A 1 583 ? 7.310 -21.843 14.626 1.00 81.44 583 PRO A C 1
ATOM 4546 O O . PRO A 1 583 ? 8.356 -21.207 14.512 1.00 81.44 583 PRO A O 1
ATOM 4549 N N . ASP A 1 584 ? 6.111 -21.267 14.504 1.00 74.00 584 ASP A N 1
ATOM 4550 C CA . ASP A 1 584 ? 5.915 -19.881 14.042 1.00 74.00 584 ASP A CA 1
ATOM 4551 C C . ASP A 1 584 ? 6.612 -18.825 14.916 1.00 74.00 584 ASP A C 1
ATOM 4553 O O . ASP A 1 584 ? 7.150 -17.844 14.403 1.00 74.00 584 ASP A O 1
ATOM 4557 N N . ASP A 1 585 ? 6.645 -19.030 16.231 1.00 74.06 585 ASP A N 1
ATOM 4558 C CA . ASP A 1 585 ? 7.318 -18.158 17.193 1.00 74.06 585 ASP A CA 1
ATOM 4559 C C . ASP A 1 585 ? 8.842 -18.154 17.001 1.00 74.06 585 ASP A C 1
ATOM 4561 O O . ASP A 1 585 ? 9.471 -17.093 17.014 1.00 74.06 585 ASP A O 1
ATOM 4565 N N . LEU A 1 586 ? 9.432 -19.320 16.724 1.00 79.25 586 LEU A N 1
ATOM 4566 C CA . LEU A 1 586 ? 10.855 -19.442 16.396 1.00 79.25 586 LEU A CA 1
ATOM 4567 C C . LEU A 1 586 ? 11.153 -18.953 14.983 1.00 79.25 586 LEU A C 1
ATOM 4569 O O . LEU A 1 586 ? 12.184 -18.327 14.732 1.00 79.25 586 LEU A O 1
ATOM 4573 N N . PHE A 1 587 ? 10.230 -19.192 14.056 1.00 88.44 587 PHE A N 1
ATOM 4574 C CA . PHE A 1 587 ? 10.336 -18.758 12.674 1.00 88.44 587 PHE A CA 1
ATOM 4575 C C . PHE A 1 587 ? 10.329 -17.227 12.558 1.00 88.44 587 PHE A C 1
ATOM 4577 O O . PHE A 1 587 ? 11.071 -16.662 11.753 1.00 88.44 587 PHE A O 1
ATOM 4584 N N . ALA A 1 588 ? 9.567 -16.538 13.412 1.00 82.31 588 ALA A N 1
ATOM 4585 C CA . ALA A 1 588 ? 9.557 -15.080 13.486 1.00 82.31 588 ALA A CA 1
ATOM 4586 C C . ALA A 1 588 ? 10.931 -14.493 13.857 1.00 82.31 588 ALA A C 1
ATOM 4588 O O . ALA A 1 588 ? 11.279 -13.412 13.381 1.00 82.31 588 ALA A O 1
ATOM 4589 N N . LYS A 1 589 ? 11.768 -15.208 14.627 1.00 87.56 589 LYS A N 1
ATOM 4590 C CA . LYS A 1 589 ? 13.111 -14.726 15.007 1.00 87.56 589 LYS A CA 1
ATOM 4591 C C . LYS A 1 589 ? 13.995 -14.459 13.779 1.00 87.56 589 LYS A C 1
ATOM 4593 O O . LYS A 1 589 ? 14.805 -13.532 13.796 1.00 87.56 589 LYS A O 1
ATOM 4598 N N . PHE A 1 590 ? 13.805 -15.186 12.673 1.00 90.12 590 PHE A N 1
ATOM 4599 C CA . PHE A 1 590 ? 14.604 -15.032 11.451 1.00 90.12 590 PHE A CA 1
ATOM 4600 C C . PHE A 1 590 ? 14.469 -13.653 10.789 1.00 90.12 590 PHE A C 1
ATOM 4602 O O . PHE A 1 590 ? 15.382 -13.242 10.071 1.00 90.12 590 PHE A O 1
ATOM 4609 N N . SER A 1 591 ? 13.386 -12.903 11.030 1.00 87.25 591 SER A N 1
ATOM 4610 C CA . SER A 1 591 ? 13.241 -11.540 10.492 1.00 87.25 591 SER A CA 1
ATOM 4611 C C . SER A 1 591 ? 14.178 -10.526 11.155 1.00 87.25 591 SER A C 1
ATOM 4613 O O . SER A 1 591 ? 14.360 -9.431 10.630 1.00 87.25 591 SER A O 1
ATOM 4615 N N . THR A 1 592 ? 14.778 -10.876 12.297 1.00 87.25 592 THR A N 1
ATOM 4616 C CA . THR A 1 592 ? 15.731 -10.024 13.030 1.00 87.25 592 THR A CA 1
ATOM 4617 C C . THR A 1 592 ? 17.165 -10.139 12.505 1.00 87.25 592 THR A C 1
ATOM 4619 O O . THR A 1 592 ? 18.016 -9.314 12.835 1.00 87.25 592 THR A O 1
ATOM 4622 N N . ILE A 1 593 ? 17.446 -11.140 11.661 1.00 86.88 593 ILE A N 1
ATOM 4623 C CA . ILE A 1 593 ? 18.782 -11.390 11.120 1.00 86.88 593 ILE A CA 1
ATOM 4624 C C . ILE A 1 593 ? 19.156 -10.282 10.127 1.00 86.88 593 ILE A C 1
ATOM 4626 O O . ILE A 1 593 ? 18.465 -10.059 9.128 1.00 86.88 593 ILE A O 1
ATOM 4630 N N . GLN A 1 594 ? 20.298 -9.628 10.354 1.00 84.19 594 GLN A N 1
ATOM 4631 C CA . GLN A 1 594 ? 20.853 -8.656 9.414 1.00 84.19 594 GLN A CA 1
ATOM 4632 C C . GLN A 1 594 ? 21.134 -9.312 8.054 1.00 84.19 594 GLN A C 1
ATOM 4634 O O . GLN A 1 594 ? 21.808 -10.338 7.968 1.00 84.19 594 GLN A O 1
ATOM 4639 N N . GLN A 1 595 ? 20.625 -8.699 6.984 1.00 88.12 595 GLN A N 1
ATOM 4640 C CA . GLN A 1 595 ? 20.711 -9.252 5.635 1.00 88.12 595 GLN A CA 1
ATOM 4641 C C . GLN A 1 595 ? 22.064 -8.932 4.983 1.00 88.12 595 GLN A C 1
ATOM 4643 O O . GLN A 1 595 ? 22.402 -7.763 4.801 1.00 88.12 595 GLN A O 1
ATOM 4648 N N . ALA A 1 596 ? 22.819 -9.958 4.587 1.00 82.12 596 ALA A N 1
ATOM 4649 C CA . ALA A 1 596 ? 24.121 -9.824 3.940 1.00 82.12 596 ALA A CA 1
ATOM 4650 C C . ALA A 1 596 ? 24.336 -10.889 2.856 1.00 82.12 596 ALA A C 1
ATOM 4652 O O . ALA A 1 596 ? 24.276 -12.088 3.118 1.00 82.12 596 ALA A O 1
ATOM 4653 N N . ARG A 1 597 ? 24.650 -10.431 1.640 1.00 83.56 597 ARG A N 1
ATOM 4654 C CA . ARG A 1 597 ? 24.999 -11.287 0.501 1.00 83.56 597 ARG A CA 1
ATOM 4655 C C . ARG A 1 597 ? 26.467 -11.715 0.571 1.00 83.56 597 ARG A C 1
ATOM 4657 O O . ARG A 1 597 ? 27.348 -10.853 0.668 1.00 83.56 597 ARG A O 1
ATOM 4664 N N . LEU A 1 598 ? 26.729 -13.016 0.467 1.00 82.38 598 LEU A N 1
ATOM 4665 C CA . LEU A 1 598 ? 28.068 -13.602 0.529 1.00 82.38 598 LEU A CA 1
ATOM 4666 C C . LEU A 1 598 ? 28.721 -13.659 -0.855 1.00 82.38 598 LEU A C 1
ATOM 4668 O O . LEU A 1 598 ? 29.897 -13.331 -1.002 1.00 82.38 598 LEU A O 1
ATOM 4672 N N . ILE A 1 599 ? 27.963 -14.006 -1.898 1.00 76.88 599 ILE A N 1
ATOM 4673 C CA . ILE A 1 599 ? 28.477 -14.092 -3.272 1.00 76.88 599 ILE A CA 1
ATOM 4674 C C . ILE A 1 599 ? 28.158 -12.788 -4.004 1.00 76.88 599 ILE A C 1
ATOM 4676 O O . ILE A 1 599 ? 27.172 -12.655 -4.729 1.00 76.88 599 ILE A O 1
ATOM 4680 N N . ARG A 1 600 ? 29.025 -11.791 -3.805 1.00 69.44 600 ARG A N 1
ATOM 4681 C CA . ARG A 1 600 ? 28.869 -10.424 -4.339 1.00 69.44 600 ARG A CA 1
ATOM 4682 C C . ARG A 1 600 ? 29.063 -10.317 -5.853 1.00 69.44 600 ARG A C 1
ATOM 4684 O O . ARG A 1 600 ? 28.606 -9.356 -6.463 1.00 69.44 600 ARG A O 1
ATOM 4691 N N . GLY A 1 601 ? 29.671 -11.336 -6.462 1.00 66.06 601 GLY A N 1
ATOM 4692 C CA . GLY A 1 601 ? 29.939 -11.377 -7.898 1.00 66.06 601 GLY A CA 1
ATOM 4693 C C . GLY A 1 601 ? 31.182 -10.595 -8.313 1.00 66.06 601 GLY A C 1
ATOM 4694 O O . GLY A 1 601 ? 31.375 -10.403 -9.504 1.00 66.06 601 GLY A O 1
ATOM 4695 N N . ASP A 1 602 ? 32.040 -10.192 -7.368 1.00 66.38 602 ASP A N 1
ATOM 4696 C CA . ASP A 1 602 ? 33.236 -9.361 -7.602 1.00 66.38 602 ASP A CA 1
ATOM 4697 C C . ASP A 1 602 ? 34.185 -9.928 -8.676 1.00 66.38 602 ASP A C 1
ATOM 4699 O O . ASP A 1 602 ? 34.905 -9.193 -9.341 1.00 66.38 602 ASP A O 1
ATOM 4703 N N . PHE A 1 603 ? 34.149 -11.240 -8.906 1.00 69.81 603 PHE A N 1
ATOM 4704 C CA . PHE A 1 603 ? 34.924 -11.926 -9.941 1.00 69.81 603 PHE A CA 1
ATOM 4705 C C . PHE A 1 603 ? 34.455 -11.655 -11.384 1.00 69.81 603 PHE A C 1
ATOM 4707 O O . PHE A 1 603 ? 35.237 -11.860 -12.311 1.00 69.81 603 PHE A O 1
ATOM 4714 N N . PHE A 1 604 ? 33.221 -11.179 -11.594 1.00 64.31 604 PHE A N 1
ATOM 4715 C CA . PHE A 1 604 ? 32.728 -10.733 -12.908 1.00 64.31 604 PHE A CA 1
ATOM 4716 C C . PHE A 1 604 ? 33.203 -9.333 -13.275 1.00 64.31 604 PHE A C 1
ATOM 4718 O O . PHE A 1 604 ? 33.010 -8.889 -14.406 1.00 64.31 604 PHE A O 1
ATOM 4725 N N . VAL A 1 605 ? 33.770 -8.617 -12.307 1.00 60.66 605 VAL A N 1
ATOM 4726 C CA . VAL A 1 605 ? 33.795 -7.171 -12.342 1.00 60.66 605 VAL A CA 1
ATOM 4727 C C . VAL A 1 605 ? 35.232 -6.664 -12.249 1.00 60.66 605 VAL A C 1
ATOM 4729 O O . VAL A 1 605 ? 35.961 -7.002 -11.321 1.00 60.66 605 VAL A O 1
ATOM 4732 N N . LYS A 1 606 ? 35.666 -5.847 -13.216 1.00 61.44 606 LYS A N 1
ATOM 4733 C CA . LYS A 1 606 ? 36.963 -5.142 -13.178 1.00 61.44 606 LYS A CA 1
ATOM 4734 C C . LYS A 1 606 ? 36.825 -3.727 -13.735 1.00 61.44 606 LYS A C 1
ATOM 4736 O O . LYS A 1 606 ? 35.954 -3.518 -14.572 1.00 61.44 606 LYS A O 1
ATOM 4741 N N . PRO A 1 607 ? 37.684 -2.768 -13.347 1.00 55.28 607 PRO A N 1
ATOM 4742 C CA . PRO A 1 607 ? 37.565 -1.378 -13.798 1.00 55.28 607 PRO A CA 1
ATOM 4743 C C . PRO A 1 607 ? 37.561 -1.209 -15.329 1.00 55.28 607 PRO A C 1
ATOM 4745 O O . PRO A 1 607 ? 36.857 -0.349 -15.842 1.00 55.28 607 PRO A O 1
ATOM 4748 N N . GLN A 1 608 ? 38.301 -2.056 -16.055 1.00 57.72 608 GLN A N 1
ATOM 4749 C CA . GLN A 1 608 ? 38.396 -2.050 -17.523 1.00 57.72 608 GLN A CA 1
ATOM 4750 C C . GLN A 1 608 ? 37.533 -3.129 -18.214 1.00 57.72 608 GLN A C 1
ATOM 4752 O O . GLN A 1 608 ? 37.631 -3.304 -19.425 1.00 57.72 608 GLN A O 1
ATOM 4757 N N . GLY A 1 609 ? 36.732 -3.895 -17.464 1.00 59.91 609 GLY A N 1
ATOM 4758 C CA . GLY A 1 609 ? 35.870 -4.948 -18.014 1.00 59.91 609 GLY A CA 1
ATOM 4759 C C . GLY A 1 609 ? 34.504 -4.426 -18.461 1.00 59.91 609 GLY A C 1
ATOM 4760 O O . GLY A 1 609 ? 34.082 -3.343 -18.058 1.00 59.91 609 GLY A O 1
ATOM 4761 N N . LEU A 1 610 ? 33.777 -5.230 -19.248 1.00 68.00 610 LEU A N 1
ATOM 4762 C CA . LEU A 1 610 ? 32.400 -4.925 -19.665 1.00 68.00 610 LEU A CA 1
ATOM 4763 C C . LEU A 1 610 ? 31.470 -4.662 -18.468 1.00 68.00 610 LEU A C 1
ATOM 4765 O O . LEU A 1 610 ? 30.610 -3.784 -18.511 1.00 68.00 610 LEU A O 1
ATOM 4769 N N . TYR A 1 611 ? 31.675 -5.417 -17.389 1.00 65.00 611 TYR A N 1
ATOM 4770 C CA . TYR A 1 611 ? 31.043 -5.201 -16.096 1.00 65.00 611 TYR A CA 1
ATOM 4771 C C . TYR A 1 611 ? 32.075 -4.531 -15.180 1.00 65.00 611 TYR A C 1
ATOM 4773 O O . TYR A 1 611 ? 33.122 -5.116 -14.888 1.00 65.00 611 TYR A O 1
ATOM 4781 N N . LYS A 1 612 ? 31.806 -3.286 -14.763 1.00 53.72 612 LYS A N 1
ATOM 4782 C CA . LYS A 1 612 ? 32.761 -2.421 -14.043 1.00 53.72 612 LYS A CA 1
ATOM 4783 C C . LYS A 1 612 ? 32.618 -2.516 -12.525 1.00 53.72 612 LYS A C 1
ATOM 4785 O O . LYS A 1 612 ? 31.512 -2.412 -11.996 1.00 53.72 612 LYS A O 1
ATOM 4790 N N . SER A 1 613 ? 33.728 -2.785 -11.822 1.00 42.66 613 SER A N 1
ATOM 4791 C CA . SER A 1 613 ? 33.707 -3.029 -10.373 1.00 42.66 613 SER A CA 1
ATOM 4792 C C . SER A 1 613 ? 33.747 -1.705 -9.647 1.00 42.66 613 SER A C 1
ATOM 4794 O O . SER A 1 613 ? 34.691 -0.944 -9.826 1.00 42.66 613 SER A O 1
ATOM 4796 N N . PHE A 1 614 ? 32.813 -1.493 -8.733 1.00 38.12 614 PHE A N 1
ATOM 4797 C CA . PHE A 1 614 ? 32.924 -0.443 -7.721 1.00 38.12 614 PHE A CA 1
ATOM 4798 C C . PHE A 1 614 ? 33.973 -0.750 -6.631 1.00 38.12 614 PHE A C 1
ATOM 4800 O O . PHE A 1 614 ? 34.223 0.079 -5.759 1.00 38.12 614 PHE A O 1
ATOM 4807 N N . LEU A 1 615 ? 34.580 -1.945 -6.654 1.00 33.09 615 LEU A N 1
ATOM 4808 C CA . LEU A 1 615 ? 35.442 -2.488 -5.603 1.00 33.09 615 LEU A CA 1
ATOM 4809 C C . LEU A 1 615 ? 36.914 -2.581 -6.040 1.00 33.09 615 LEU A C 1
ATOM 4811 O O . LEU A 1 615 ? 37.441 -3.647 -6.336 1.00 33.09 615 LEU A O 1
ATOM 4815 N N . LEU A 1 616 ? 37.606 -1.446 -5.979 1.00 30.67 616 LEU A N 1
ATOM 4816 C CA . LEU A 1 616 ? 39.022 -1.390 -5.604 1.00 30.67 616 LEU A CA 1
ATOM 4817 C C . LEU A 1 616 ? 39.154 -0.389 -4.450 1.00 30.67 616 LEU A C 1
ATOM 4819 O O . LEU A 1 616 ? 39.493 0.769 -4.656 1.00 30.67 616 LEU A O 1
ATOM 4823 N N . ARG A 1 617 ? 38.839 -0.834 -3.224 1.00 32.22 617 ARG A N 1
ATOM 4824 C CA . ARG A 1 617 ? 39.160 -0.109 -1.975 1.00 32.22 617 ARG A CA 1
ATOM 4825 C C . ARG A 1 617 ? 39.554 -0.998 -0.777 1.00 32.22 617 ARG A C 1
ATOM 4827 O O . ARG A 1 617 ? 39.618 -0.488 0.331 1.00 32.22 617 ARG A O 1
ATOM 4834 N N . SER A 1 618 ? 39.859 -2.296 -0.937 1.00 29.34 618 SER A N 1
ATOM 4835 C CA . SER A 1 618 ? 40.167 -3.145 0.241 1.00 29.34 618 SER A CA 1
ATOM 4836 C C . SER A 1 618 ? 41.219 -4.255 0.057 1.00 29.34 618 SER A C 1
ATOM 4838 O O . SER A 1 618 ? 41.019 -5.370 0.530 1.00 29.34 618 SER A O 1
ATOM 4840 N N . LYS A 1 619 ? 42.361 -3.994 -0.596 1.00 27.91 619 LYS A N 1
ATOM 4841 C CA . LYS A 1 619 ? 43.484 -4.966 -0.606 1.00 27.91 619 LYS A CA 1
ATOM 4842 C C . LYS A 1 619 ? 44.813 -4.482 -0.018 1.00 27.91 619 LYS A C 1
ATOM 4844 O O . LYS A 1 619 ? 45.803 -5.194 -0.125 1.00 27.91 619 LYS A O 1
ATOM 4849 N N . THR A 1 620 ? 44.839 -3.349 0.682 1.00 26.91 620 THR A N 1
ATOM 4850 C CA . THR A 1 620 ? 46.066 -2.853 1.347 1.00 26.91 620 THR A CA 1
ATOM 4851 C C . THR A 1 620 ? 46.100 -3.104 2.862 1.00 26.91 620 THR A C 1
ATOM 4853 O O . THR A 1 620 ? 47.023 -2.652 3.528 1.00 26.91 620 THR A O 1
ATOM 4856 N N . LEU A 1 621 ? 45.128 -3.828 3.431 1.00 30.14 621 LEU A N 1
ATOM 4857 C CA . LEU A 1 621 ? 45.007 -4.013 4.889 1.00 30.14 621 LEU A CA 1
ATOM 4858 C C . LEU A 1 621 ? 45.557 -5.344 5.441 1.00 30.14 621 LEU A C 1
ATOM 4860 O O . LEU A 1 621 ? 45.651 -5.481 6.656 1.00 30.14 621 LEU A O 1
ATOM 4864 N N . ASP A 1 622 ? 46.021 -6.271 4.596 1.00 28.44 622 ASP A N 1
ATOM 4865 C CA . ASP A 1 622 ? 46.508 -7.593 5.047 1.00 28.44 622 ASP A CA 1
ATOM 4866 C C . ASP A 1 622 ? 48.009 -7.669 5.395 1.00 28.44 622 ASP A C 1
ATOM 4868 O O . ASP A 1 622 ? 48.512 -8.740 5.723 1.00 28.44 622 ASP A O 1
ATOM 4872 N N . LEU A 1 623 ? 48.752 -6.556 5.382 1.00 27.39 623 LEU A N 1
ATOM 4873 C CA . LEU A 1 623 ? 50.198 -6.568 5.681 1.00 27.39 623 LEU A CA 1
ATOM 4874 C C . LEU A 1 623 ? 50.599 -5.986 7.047 1.00 27.39 623 LEU A C 1
ATOM 4876 O O . LEU A 1 623 ? 51.777 -6.040 7.387 1.00 27.39 623 LEU A O 1
ATOM 4880 N N . PHE A 1 624 ? 49.660 -5.495 7.867 1.00 24.83 624 PHE A N 1
ATOM 4881 C CA . PHE A 1 624 ? 49.995 -4.835 9.145 1.00 24.83 624 PHE A CA 1
ATOM 4882 C C . PHE A 1 624 ? 49.361 -5.430 10.414 1.00 24.83 624 PHE A C 1
ATOM 4884 O O . PHE A 1 624 ? 49.564 -4.892 11.500 1.00 24.83 624 PHE A O 1
ATOM 4891 N N . TYR A 1 625 ? 48.668 -6.571 10.331 1.00 24.11 625 TYR A N 1
ATOM 4892 C CA . TYR A 1 625 ? 48.038 -7.213 11.495 1.00 24.11 625 TYR A CA 1
ATOM 4893 C C . TYR A 1 625 ? 48.836 -8.413 12.035 1.00 24.11 625 TYR A C 1
ATOM 4895 O O . TYR A 1 625 ? 48.335 -9.523 12.183 1.00 24.11 625 TYR A O 1
ATOM 4903 N N . ILE A 1 626 ? 50.105 -8.184 12.382 1.00 28.70 626 ILE A N 1
ATOM 4904 C CA . ILE A 1 626 ? 50.845 -9.046 13.313 1.00 28.70 626 ILE A CA 1
ATOM 4905 C C . ILE A 1 626 ? 51.313 -8.172 14.484 1.00 28.70 626 ILE A C 1
ATOM 4907 O O . ILE A 1 626 ? 52.137 -7.284 14.302 1.00 28.70 626 ILE A O 1
ATOM 4911 N N . LYS A 1 627 ? 50.821 -8.505 15.690 1.00 26.62 627 LYS A N 1
ATOM 4912 C CA . LYS A 1 627 ? 51.193 -8.006 17.038 1.00 26.62 627 LYS A CA 1
ATOM 4913 C C . LYS A 1 627 ? 50.615 -6.645 17.487 1.00 26.62 627 LYS A C 1
ATOM 4915 O O . LYS A 1 627 ? 51.264 -5.621 17.342 1.00 26.62 627 LYS A O 1
ATOM 4920 N N . ARG A 1 628 ? 49.543 -6.668 18.294 1.00 28.05 628 ARG A N 1
ATOM 4921 C CA . ARG A 1 628 ? 49.577 -6.520 19.777 1.00 28.05 628 ARG A CA 1
ATOM 4922 C C . ARG A 1 628 ? 48.165 -6.356 20.368 1.00 28.05 628 ARG A C 1
ATOM 4924 O O . ARG A 1 628 ? 47.294 -5.734 19.780 1.00 28.05 628 ARG A O 1
ATOM 4931 N N . LYS A 1 629 ? 47.977 -6.964 21.544 1.00 30.89 629 LYS A N 1
ATOM 4932 C CA . LYS A 1 629 ? 46.775 -6.969 22.393 1.00 30.89 629 LYS A CA 1
ATOM 4933 C C . LYS A 1 629 ? 46.657 -5.691 23.254 1.00 30.89 629 LYS A C 1
ATOM 4935 O O . LYS A 1 629 ? 47.681 -5.124 23.620 1.00 30.89 629 LYS A O 1
ATOM 4940 N N . HIS A 1 630 ? 45.418 -5.432 23.702 1.00 28.66 630 HIS A N 1
ATOM 4941 C CA . HIS A 1 630 ? 44.952 -4.613 24.847 1.00 28.66 630 HIS A CA 1
ATOM 4942 C C . HIS A 1 630 ? 44.765 -3.093 24.656 1.00 28.66 630 HIS A C 1
ATOM 4944 O O . HIS A 1 630 ? 45.707 -2.339 24.850 1.00 28.66 630 HIS A O 1
ATOM 4950 N N . HIS A 1 631 ? 43.521 -2.631 24.461 1.00 28.33 631 HIS A N 1
ATOM 4951 C CA . HIS A 1 631 ? 42.701 -1.940 25.481 1.00 28.33 631 HIS A CA 1
ATOM 4952 C C . HIS A 1 631 ? 41.320 -1.568 24.911 1.00 28.33 631 HIS A C 1
ATOM 4954 O O . HIS A 1 631 ? 41.166 -1.303 23.723 1.00 28.33 631 HIS A O 1
ATOM 4960 N N . VAL A 1 632 ? 40.314 -1.628 25.781 1.00 39.25 632 VAL A N 1
ATOM 4961 C CA . VAL A 1 632 ? 38.898 -1.326 25.534 1.00 39.25 632 VAL A CA 1
ATOM 4962 C C . VAL A 1 632 ? 38.693 0.199 25.528 1.00 39.25 632 VAL A C 1
ATOM 4964 O O . VAL A 1 632 ? 39.420 0.907 26.219 1.00 39.25 632 VAL A O 1
ATOM 4967 N N . ILE A 1 633 ? 37.647 0.650 24.819 1.00 27.69 633 ILE A N 1
ATOM 4968 C CA . ILE A 1 633 ? 37.104 2.022 24.681 1.00 27.69 633 ILE A CA 1
ATOM 4969 C C . ILE A 1 633 ? 37.667 2.824 23.486 1.00 27.69 633 ILE A C 1
ATOM 4971 O O . ILE A 1 633 ? 38.771 3.352 23.533 1.00 27.69 633 ILE A O 1
ATOM 4975 N N . GLY A 1 634 ? 36.829 2.989 22.447 1.00 27.62 634 GLY A N 1
ATOM 4976 C CA . GLY A 1 634 ? 36.894 4.141 21.536 1.00 27.62 634 GLY A CA 1
ATOM 4977 C C . GLY A 1 634 ? 37.360 3.909 20.094 1.00 27.62 634 GLY A C 1
ATOM 4978 O O . GLY A 1 634 ? 38.285 4.589 19.683 1.00 27.62 634 GLY A O 1
ATOM 4979 N N . ILE A 1 635 ? 36.720 3.039 19.295 1.00 26.75 635 ILE A N 1
ATOM 4980 C CA . ILE A 1 635 ? 36.846 3.073 17.815 1.00 26.75 635 ILE A CA 1
ATOM 4981 C C . ILE A 1 635 ? 35.502 2.684 17.166 1.00 26.75 635 ILE A C 1
ATOM 4983 O O . ILE A 1 635 ? 35.300 1.563 16.710 1.00 26.75 635 ILE A O 1
ATOM 4987 N N . LEU A 1 636 ? 34.550 3.619 17.175 1.00 26.12 636 LEU A N 1
ATOM 4988 C CA . LEU A 1 636 ? 33.343 3.613 16.324 1.00 26.12 636 LEU A CA 1
ATOM 4989 C C . LEU A 1 636 ? 33.103 5.008 15.704 1.00 26.12 636 LEU A C 1
ATOM 4991 O O . LEU A 1 636 ? 32.004 5.354 15.288 1.00 26.12 636 LEU A O 1
ATOM 4995 N N . LEU A 1 637 ? 34.164 5.813 15.641 1.00 27.59 637 LEU A N 1
ATOM 4996 C CA . LEU A 1 637 ? 34.233 7.154 15.066 1.00 27.59 637 LEU A CA 1
ATOM 4997 C C . LEU A 1 637 ? 35.562 7.235 14.306 1.00 27.59 637 LEU A C 1
ATOM 4999 O O . LEU A 1 637 ? 36.560 6.748 14.829 1.00 27.59 637 LEU A O 1
ATOM 5003 N N . LEU A 1 638 ? 35.555 7.869 13.128 1.00 23.06 638 LEU A N 1
ATOM 5004 C CA . LEU A 1 638 ? 36.615 7.940 12.100 1.00 23.06 638 LEU A CA 1
ATOM 5005 C C . LEU A 1 638 ? 36.569 6.794 11.080 1.00 23.06 638 LEU A C 1
ATOM 5007 O O . LEU A 1 638 ? 37.117 5.724 11.299 1.00 23.06 638 LEU A O 1
ATOM 5011 N N . TYR A 1 639 ? 35.891 7.020 9.954 1.00 25.41 639 TYR A N 1
ATOM 5012 C CA . TYR A 1 639 ? 36.569 7.343 8.689 1.00 25.41 639 TYR A CA 1
ATOM 5013 C C . TYR A 1 639 ? 35.521 7.715 7.633 1.00 25.41 639 TYR A C 1
ATOM 5015 O O . TYR A 1 639 ? 35.128 6.925 6.777 1.00 25.41 639 TYR A O 1
ATOM 5023 N N . GLY A 1 640 ? 35.095 8.971 7.675 1.00 26.28 640 GLY A N 1
ATOM 5024 C CA . GLY A 1 640 ? 35.029 9.738 6.444 1.00 26.28 640 GLY A CA 1
ATOM 5025 C C . GLY A 1 640 ? 36.340 10.500 6.336 1.00 26.28 640 GLY A C 1
ATOM 5026 O O . GLY A 1 640 ? 36.806 11.077 7.312 1.00 26.28 640 GLY A O 1
ATOM 5027 N N . LEU A 1 641 ? 36.965 10.391 5.174 1.00 26.42 641 LEU A N 1
ATOM 5028 C CA . LEU A 1 641 ? 37.511 11.494 4.394 1.00 26.42 641 LEU A CA 1
ATOM 5029 C C . LEU A 1 641 ? 38.239 10.887 3.184 1.00 26.42 641 LEU A C 1
ATOM 5031 O O . LEU A 1 641 ? 39.032 9.953 3.304 1.00 26.42 641 LEU A O 1
ATOM 5035 N N . CYS A 1 642 ? 37.910 11.413 2.000 1.00 28.33 642 CYS A N 1
ATOM 5036 C CA . CYS A 1 642 ? 38.870 11.576 0.904 1.00 28.33 642 CYS A CA 1
ATOM 5037 C C . CYS A 1 642 ? 40.190 12.121 1.482 1.00 28.33 642 CYS A C 1
ATOM 5039 O O . CYS A 1 642 ? 40.150 12.883 2.434 1.00 28.33 642 CYS A O 1
ATOM 5041 N N . THR A 1 643 ? 41.379 11.787 1.010 1.00 26.31 643 THR A N 1
ATOM 5042 C CA . THR A 1 643 ? 41.963 11.935 -0.332 1.00 26.31 643 THR A CA 1
ATOM 5043 C C . THR A 1 643 ? 43.150 10.932 -0.377 1.00 26.31 643 THR A C 1
ATOM 5045 O O . THR A 1 643 ? 43.648 10.535 0.668 1.00 26.31 643 THR A O 1
ATOM 5048 N N . ASP A 1 644 ? 43.589 10.292 -1.461 1.00 21.67 644 ASP A N 1
ATOM 5049 C CA . ASP A 1 644 ? 44.054 10.798 -2.748 1.00 21.67 644 ASP A CA 1
ATOM 5050 C C . ASP A 1 644 ? 44.235 9.636 -3.751 1.00 21.67 644 ASP A C 1
ATOM 5052 O O . ASP A 1 644 ? 44.391 8.476 -3.369 1.00 21.67 644 ASP A O 1
ATOM 5056 N N . ALA A 1 645 ? 44.264 10.003 -5.038 1.00 22.89 645 ALA A N 1
ATOM 5057 C CA . ALA A 1 645 ? 44.607 9.206 -6.226 1.00 22.89 645 ALA A CA 1
ATOM 5058 C C . ALA A 1 645 ? 43.566 8.181 -6.732 1.00 22.89 645 ALA A C 1
ATOM 5060 O O . ALA A 1 645 ? 43.749 6.963 -6.709 1.00 22.89 645 ALA A O 1
ATOM 5061 N N . TYR A 1 646 ? 42.485 8.726 -7.293 1.00 24.61 646 TYR A N 1
ATOM 5062 C CA . TYR A 1 646 ? 41.636 8.059 -8.282 1.00 24.61 646 TYR A CA 1
ATOM 5063 C C . TYR A 1 646 ? 42.338 7.958 -9.646 1.00 24.61 646 TYR A C 1
ATOM 5065 O O . TYR A 1 646 ? 43.167 8.803 -9.989 1.00 24.61 646 TYR A O 1
ATOM 5073 N N . PRO A 1 647 ? 41.957 6.956 -10.452 1.00 23.45 647 PRO A N 1
ATOM 5074 C CA . PRO A 1 647 ? 41.782 7.221 -11.871 1.00 23.45 647 PRO A CA 1
ATOM 5075 C C . PRO A 1 647 ? 40.418 6.690 -12.358 1.00 23.45 647 PRO A C 1
ATOM 5077 O O . PRO A 1 647 ? 40.159 5.490 -12.270 1.00 23.45 647 PRO A O 1
ATOM 5080 N N . TYR A 1 648 ? 39.603 7.589 -12.928 1.00 26.25 648 TYR A N 1
ATOM 5081 C CA . TYR A 1 648 ? 38.326 7.394 -13.653 1.00 26.25 648 TYR A CA 1
ATOM 5082 C C . TYR A 1 648 ? 37.024 7.395 -12.813 1.00 26.25 648 TYR A C 1
ATOM 5084 O O . TYR A 1 648 ? 36.571 6.369 -12.313 1.00 26.25 648 TYR A O 1
ATOM 5092 N N . PHE A 1 649 ? 36.358 8.559 -12.761 1.00 32.56 649 PHE A N 1
ATOM 5093 C CA . PHE A 1 649 ? 35.070 8.867 -12.102 1.00 32.56 649 PHE A CA 1
ATOM 5094 C C . PHE A 1 649 ? 33.831 8.862 -13.031 1.00 32.56 649 PHE A C 1
ATOM 5096 O O . PHE A 1 649 ? 32.725 9.168 -12.590 1.00 32.56 649 PHE A O 1
ATOM 5103 N N . GLY A 1 650 ? 33.979 8.523 -14.313 1.00 31.22 650 GLY A N 1
ATOM 5104 C CA . GLY A 1 650 ? 33.037 8.920 -15.373 1.00 31.22 650 GLY A CA 1
ATOM 5105 C C . GLY A 1 650 ? 31.572 8.445 -15.325 1.00 31.22 650 GLY A C 1
ATOM 5106 O O . GLY A 1 650 ? 30.792 8.962 -16.118 1.00 31.22 650 GLY A O 1
ATOM 5107 N N . ASP A 1 651 ? 31.180 7.519 -14.440 1.00 46.62 651 ASP A N 1
ATOM 5108 C CA . ASP A 1 651 ? 29.821 6.934 -14.424 1.00 46.62 651 ASP A CA 1
ATOM 5109 C C . ASP A 1 651 ? 29.023 7.230 -13.130 1.00 46.62 651 ASP A C 1
ATOM 5111 O O . ASP A 1 651 ? 27.889 6.772 -12.990 1.00 46.62 651 ASP A O 1
ATOM 5115 N N . LEU A 1 652 ? 29.583 7.980 -12.166 1.00 61.94 652 LEU A N 1
ATOM 5116 C CA . LEU A 1 652 ? 28.970 8.203 -10.847 1.00 61.94 652 LEU A CA 1
ATOM 5117 C C . LEU A 1 652 ? 28.937 9.671 -10.457 1.00 61.94 652 LEU A C 1
ATOM 5119 O O . LEU A 1 652 ? 29.971 10.328 -10.395 1.00 61.94 652 LEU A O 1
ATOM 5123 N N . MET A 1 653 ? 27.745 10.162 -10.118 1.00 81.38 653 MET A N 1
ATOM 5124 C CA . MET A 1 653 ? 27.554 11.525 -9.636 1.00 81.38 653 MET A CA 1
ATOM 5125 C C . MET A 1 653 ? 28.032 11.655 -8.179 1.00 81.38 653 MET A C 1
ATOM 5127 O O . MET A 1 653 ? 27.504 10.961 -7.304 1.00 81.38 653 MET A O 1
ATOM 5131 N N . PRO A 1 654 ? 28.995 12.544 -7.876 1.00 87.06 654 PRO A N 1
ATOM 5132 C CA . PRO A 1 654 ? 29.389 12.828 -6.500 1.00 87.06 654 PRO A CA 1
ATOM 5133 C C . PRO A 1 654 ? 28.217 13.376 -5.672 1.00 87.06 654 PRO A C 1
ATOM 5135 O O . PRO A 1 654 ? 27.418 14.184 -6.144 1.00 87.06 654 PRO A O 1
ATOM 5138 N N . SER A 1 655 ? 28.115 12.964 -4.406 1.00 88.50 655 SER A N 1
ATOM 5139 C CA . SER A 1 655 ? 27.023 13.392 -3.519 1.00 88.50 655 SER A CA 1
ATOM 5140 C C . SER A 1 655 ? 27.152 14.845 -3.047 1.00 88.50 655 SER A C 1
ATOM 5142 O O . SER A 1 655 ? 26.165 15.420 -2.596 1.00 88.50 655 SER A O 1
ATOM 5144 N N . VAL A 1 656 ? 28.342 15.445 -3.155 1.00 93.38 656 VAL A N 1
ATOM 5145 C CA . VAL A 1 656 ? 28.597 16.867 -2.884 1.00 93.38 656 VAL A CA 1
ATOM 5146 C C . VAL A 1 656 ? 29.299 17.477 -4.096 1.00 93.38 656 VAL A C 1
ATOM 5148 O O . VAL A 1 656 ? 30.352 16.992 -4.516 1.00 93.38 656 VAL A O 1
ATOM 5151 N N . GLY A 1 657 ? 28.719 18.542 -4.647 1.00 94.44 657 GLY A N 1
ATOM 5152 C CA . GLY A 1 657 ? 29.283 19.305 -5.760 1.00 94.44 657 GLY A CA 1
ATOM 5153 C C . GLY A 1 657 ? 29.356 20.800 -5.474 1.00 94.44 657 GLY A C 1
ATOM 5154 O O . GLY A 1 657 ? 28.669 21.311 -4.593 1.00 94.44 657 GLY A O 1
ATOM 5155 N N . LEU A 1 658 ? 30.199 21.517 -6.214 1.00 94.88 658 LEU A N 1
ATOM 5156 C CA . LEU A 1 658 ? 30.329 22.966 -6.099 1.00 94.88 658 LEU A CA 1
ATOM 5157 C C . LEU A 1 658 ? 29.391 23.649 -7.099 1.00 94.88 658 LEU A C 1
ATOM 5159 O O . LEU A 1 658 ? 29.587 23.540 -8.309 1.00 94.88 658 LEU A O 1
ATOM 5163 N N . GLY A 1 659 ? 28.397 24.387 -6.601 1.00 91.94 659 GLY A N 1
ATOM 5164 C CA . GLY A 1 659 ? 27.558 25.248 -7.439 1.00 91.94 659 GLY A CA 1
ATOM 5165 C C . GLY A 1 659 ? 28.231 26.593 -7.728 1.00 91.94 659 GLY A C 1
ATOM 5166 O O . GLY A 1 659 ? 28.660 27.277 -6.797 1.00 91.94 659 GLY A O 1
ATOM 5167 N N . THR A 1 660 ? 28.279 27.020 -8.995 1.00 90.19 660 THR A N 1
ATOM 5168 C CA . THR A 1 660 ? 29.020 28.235 -9.410 1.00 90.19 660 THR A CA 1
ATOM 5169 C C . THR A 1 660 ? 28.149 29.465 -9.701 1.00 90.19 660 THR A C 1
ATOM 5171 O O . THR A 1 660 ? 28.662 30.532 -10.038 1.00 90.19 660 THR A O 1
ATOM 5174 N N . LEU A 1 661 ? 26.825 29.368 -9.538 1.00 83.56 661 LEU A N 1
ATOM 5175 C CA . LEU A 1 661 ? 25.879 30.451 -9.839 1.00 83.56 661 LEU A CA 1
ATOM 5176 C C . LEU A 1 661 ? 26.219 31.774 -9.103 1.00 83.56 661 LEU A C 1
ATOM 5178 O O . LEU A 1 661 ? 26.271 31.830 -7.867 1.00 83.56 661 LEU A O 1
ATOM 5182 N N . HIS A 1 662 ? 26.327 32.880 -9.851 1.00 69.56 662 HIS A N 1
ATOM 5183 C CA . HIS A 1 662 ? 26.606 34.238 -9.346 1.00 69.56 662 HIS A CA 1
ATOM 5184 C C . HIS A 1 662 ? 27.910 34.369 -8.533 1.00 69.56 662 HIS A C 1
ATOM 5186 O O . HIS A 1 662 ? 27.932 35.086 -7.530 1.00 69.56 662 HIS A O 1
ATOM 5192 N N . ALA A 1 663 ? 28.949 33.588 -8.822 1.00 71.75 663 ALA A N 1
ATOM 5193 C CA . ALA A 1 663 ? 30.285 33.933 -8.335 1.00 71.75 663 ALA A CA 1
ATOM 5194 C C . ALA A 1 663 ? 30.735 35.247 -8.999 1.00 71.75 663 ALA A C 1
ATOM 5196 O O . ALA A 1 663 ? 30.383 35.479 -10.156 1.00 71.75 663 ALA A O 1
ATOM 5197 N N . ASP A 1 664 ? 31.434 36.113 -8.261 1.00 72.94 664 ASP A N 1
ATOM 5198 C CA . ASP A 1 664 ? 31.936 37.360 -8.840 1.00 72.94 664 ASP A CA 1
ATOM 5199 C C . ASP A 1 664 ? 32.951 37.028 -9.955 1.00 72.94 664 ASP A C 1
ATOM 5201 O O . ASP A 1 664 ? 33.691 36.044 -9.828 1.00 72.94 664 ASP A O 1
ATOM 5205 N N . PRO A 1 665 ? 32.985 37.794 -11.059 1.00 69.75 665 PRO A N 1
ATOM 5206 C CA . PRO A 1 665 ? 33.981 37.589 -12.105 1.00 69.75 665 PRO A CA 1
ATOM 5207 C C . PRO A 1 665 ? 35.403 37.646 -11.532 1.00 69.75 665 PRO A C 1
ATOM 5209 O O . PRO A 1 665 ? 35.736 38.577 -10.799 1.00 69.75 665 PRO A O 1
ATOM 5212 N N . GLY A 1 666 ? 36.236 36.661 -11.864 1.00 73.50 666 GLY A N 1
ATOM 5213 C CA . GLY A 1 666 ? 37.637 36.584 -11.443 1.00 73.50 666 GLY A CA 1
ATOM 5214 C C . GLY A 1 666 ? 37.909 35.799 -10.156 1.00 73.50 666 GLY A C 1
ATOM 5215 O O . GLY A 1 666 ? 39.077 35.599 -9.837 1.00 73.50 666 GLY A O 1
ATOM 5216 N N . VAL A 1 667 ? 36.886 35.336 -9.423 1.00 85.06 667 VAL A N 1
ATOM 5217 C CA . VAL A 1 667 ? 37.074 34.510 -8.206 1.00 85.06 667 VAL A CA 1
ATOM 5218 C C . VAL A 1 667 ? 36.491 33.098 -8.318 1.00 85.06 667 VAL A C 1
ATOM 5220 O O . VAL A 1 667 ? 36.677 32.277 -7.416 1.00 85.06 667 VAL A O 1
ATOM 5223 N N . VAL A 1 668 ? 35.766 32.772 -9.395 1.00 88.81 668 VAL A N 1
ATOM 5224 C CA . VAL A 1 668 ? 35.165 31.436 -9.544 1.00 88.81 668 VAL A CA 1
ATOM 5225 C C . VAL A 1 668 ? 36.209 30.393 -9.918 1.00 88.81 668 VAL A C 1
ATOM 5227 O O . VAL A 1 668 ? 36.126 29.258 -9.451 1.00 88.81 668 VAL A O 1
ATOM 5230 N N . GLY A 1 669 ? 37.212 30.778 -10.712 1.00 89.69 669 GLY A N 1
ATOM 5231 C CA . GLY A 1 669 ? 38.306 29.897 -11.100 1.00 89.69 669 GLY A CA 1
ATOM 5232 C C . GLY A 1 669 ? 39.103 29.439 -9.881 1.00 89.69 669 GLY A C 1
ATOM 5233 O O . GLY A 1 669 ? 39.393 28.249 -9.751 1.00 89.69 669 GLY A O 1
ATOM 5234 N N . GLU A 1 670 ? 39.376 30.359 -8.952 1.00 90.44 670 GLU A N 1
ATOM 5235 C CA . GLU A 1 670 ? 40.036 30.065 -7.676 1.00 90.44 670 GLU A CA 1
ATOM 5236 C C . GLU A 1 670 ? 39.167 29.179 -6.781 1.00 90.44 670 GLU A C 1
ATOM 5238 O O . GLU A 1 670 ? 39.653 28.183 -6.257 1.00 90.44 670 GLU A O 1
ATOM 5243 N N . ALA A 1 671 ? 37.866 29.466 -6.671 1.00 92.56 671 ALA A N 1
ATOM 5244 C CA . ALA A 1 671 ? 36.945 28.641 -5.890 1.00 92.56 671 ALA A CA 1
ATOM 5245 C C . ALA A 1 671 ? 36.855 27.196 -6.414 1.00 92.56 671 ALA A C 1
ATOM 5247 O O . ALA A 1 671 ? 36.840 26.255 -5.620 1.00 92.56 671 ALA A O 1
ATOM 5248 N N . VAL A 1 672 ? 36.830 27.007 -7.741 1.00 94.19 672 VAL A N 1
ATOM 5249 C CA . VAL A 1 672 ? 36.882 25.680 -8.379 1.00 94.19 672 VAL A CA 1
ATOM 5250 C C . VAL A 1 672 ? 38.204 24.981 -8.067 1.00 94.19 672 VAL A C 1
ATOM 5252 O O . VAL A 1 672 ? 38.193 23.811 -7.683 1.00 94.19 672 VAL A O 1
ATOM 5255 N N . ALA A 1 673 ? 39.330 25.693 -8.161 1.00 93.81 673 ALA A N 1
ATOM 5256 C CA . ALA A 1 673 ? 40.639 25.141 -7.831 1.00 93.81 673 ALA A CA 1
ATOM 5257 C C . ALA A 1 673 ? 40.738 24.724 -6.357 1.00 93.81 673 ALA A C 1
ATOM 5259 O O . ALA A 1 673 ? 41.166 23.606 -6.070 1.00 93.81 673 ALA A O 1
ATOM 5260 N N . SER A 1 674 ? 40.292 25.571 -5.426 1.00 94.19 674 SER A N 1
ATOM 5261 C CA . SER A 1 674 ? 40.230 25.238 -4.000 1.00 94.19 674 SER A CA 1
ATOM 5262 C C . SER A 1 674 ? 39.312 24.046 -3.744 1.00 94.19 674 SER A C 1
ATOM 5264 O O . SER A 1 674 ? 39.705 23.124 -3.043 1.00 94.19 674 SER A O 1
ATOM 5266 N N . ALA A 1 675 ? 38.122 23.994 -4.349 1.00 95.12 675 ALA A N 1
ATOM 5267 C CA . ALA A 1 675 ? 37.213 22.862 -4.176 1.00 95.12 675 ALA A CA 1
ATOM 5268 C C . ALA A 1 675 ? 37.817 21.542 -4.668 1.00 95.12 675 ALA A C 1
ATOM 5270 O O . ALA A 1 675 ? 37.731 20.534 -3.967 1.00 95.12 675 ALA A O 1
ATOM 5271 N N . ILE A 1 676 ? 38.476 21.535 -5.828 1.00 94.31 676 ILE A N 1
ATOM 5272 C CA . ILE A 1 676 ? 39.141 20.335 -6.352 1.00 94.31 676 ILE A CA 1
ATOM 5273 C C . ILE A 1 676 ? 40.275 19.882 -5.423 1.00 94.31 676 ILE A C 1
ATOM 5275 O O . ILE A 1 676 ? 40.380 18.682 -5.152 1.00 94.31 676 ILE A O 1
ATOM 5279 N N . LYS A 1 677 ? 41.063 20.822 -4.883 1.00 92.31 677 LYS A N 1
ATOM 5280 C CA . LYS A 1 677 ? 42.117 20.538 -3.893 1.00 92.31 677 LYS A CA 1
ATOM 5281 C C . LYS A 1 677 ? 41.561 19.977 -2.580 1.00 92.31 677 LYS A C 1
ATOM 5283 O O . LYS A 1 677 ? 42.132 19.038 -2.047 1.00 92.31 677 LYS A O 1
ATOM 5288 N N . VAL A 1 678 ? 40.427 20.498 -2.105 1.00 91.81 678 VAL A N 1
ATOM 5289 C CA . VAL A 1 678 ? 39.708 19.999 -0.913 1.00 91.81 678 VAL A CA 1
ATOM 5290 C C . VAL A 1 678 ? 39.156 18.581 -1.123 1.00 91.81 678 VAL A C 1
ATOM 5292 O O . VAL A 1 678 ? 39.025 17.817 -0.173 1.00 91.81 678 VAL A O 1
ATOM 5295 N N . GLY A 1 679 ? 38.840 18.209 -2.367 1.00 89.06 679 GLY A N 1
ATOM 5296 C CA . GLY A 1 679 ? 38.361 16.867 -2.715 1.00 89.06 679 GLY A CA 1
ATOM 5297 C C . GLY A 1 679 ? 37.041 16.834 -3.484 1.00 89.06 679 GLY A C 1
ATOM 5298 O O . GLY A 1 679 ? 36.547 15.747 -3.790 1.00 89.06 679 GLY A O 1
ATOM 5299 N N . TYR A 1 680 ? 36.467 17.988 -3.844 1.00 93.81 680 TYR A N 1
ATOM 5300 C CA . TYR A 1 680 ? 35.304 18.035 -4.729 1.00 93.81 680 TYR A CA 1
ATOM 5301 C C . TYR A 1 680 ? 35.659 17.444 -6.087 1.00 93.81 680 TYR A C 1
ATOM 5303 O O . TYR A 1 680 ? 36.740 17.669 -6.638 1.00 93.81 680 TYR A O 1
ATOM 5311 N N . ARG A 1 681 ? 34.711 16.695 -6.643 1.00 94.56 681 ARG A N 1
ATOM 5312 C CA . ARG A 1 681 ? 34.812 16.131 -7.991 1.00 94.56 681 ARG A CA 1
ATOM 5313 C C . ARG A 1 681 ? 33.608 16.462 -8.858 1.00 94.56 681 ARG A C 1
ATOM 5315 O O . ARG A 1 681 ? 33.631 16.160 -10.037 1.00 94.56 681 ARG A O 1
ATOM 5322 N N . HIS A 1 682 ? 32.588 17.130 -8.316 1.00 95.25 682 HIS A N 1
ATOM 5323 C CA . HIS A 1 682 ? 31.444 17.626 -9.081 1.00 95.25 682 HIS A CA 1
ATOM 5324 C C . HIS A 1 682 ? 31.464 19.148 -9.154 1.00 95.25 682 HIS A C 1
ATOM 5326 O O . HIS A 1 682 ? 31.435 19.808 -8.116 1.00 95.25 682 HIS A O 1
ATOM 5332 N N . ILE A 1 683 ? 31.487 19.693 -10.371 1.00 96.00 683 ILE A N 1
ATOM 5333 C CA . ILE A 1 683 ? 31.335 21.128 -10.637 1.00 96.00 683 ILE A CA 1
ATOM 5334 C C . ILE A 1 683 ? 30.022 21.349 -11.392 1.00 96.00 683 ILE A C 1
ATOM 5336 O O . ILE A 1 683 ? 29.817 20.792 -12.472 1.00 96.00 683 ILE A O 1
ATOM 5340 N N . ASP A 1 684 ? 29.128 22.152 -10.813 1.00 96.06 684 ASP A N 1
ATOM 5341 C CA . ASP A 1 684 ? 27.844 22.518 -11.409 1.00 96.06 684 ASP A CA 1
ATOM 5342 C C . ASP A 1 684 ? 27.881 23.960 -11.926 1.00 96.06 684 ASP A C 1
ATOM 5344 O O . ASP A 1 684 ? 27.933 24.919 -11.150 1.00 96.06 684 ASP A O 1
ATOM 5348 N N . CYS A 1 685 ? 27.827 24.101 -13.248 1.00 93.69 685 CYS A N 1
ATOM 5349 C CA . CYS A 1 685 ? 27.789 25.369 -13.962 1.00 93.69 685 CYS A CA 1
ATOM 5350 C C . CYS A 1 685 ? 26.586 25.438 -14.919 1.00 93.69 685 CYS A C 1
ATOM 5352 O O . CYS A 1 685 ? 25.705 24.569 -14.936 1.00 93.69 685 CYS A O 1
ATOM 5354 N N . ALA A 1 686 ? 26.484 26.544 -15.649 1.00 91.19 686 ALA A N 1
ATOM 5355 C CA . ALA A 1 686 ? 25.553 26.735 -16.750 1.00 91.19 686 ALA A CA 1
ATOM 5356 C C . ALA A 1 686 ? 26.015 27.927 -17.586 1.00 91.19 686 ALA A C 1
ATOM 5358 O O . ALA A 1 686 ? 26.505 28.911 -17.031 1.00 91.19 686 ALA A O 1
ATOM 5359 N N . ARG A 1 687 ? 25.731 27.903 -18.889 1.00 86.75 687 ARG A N 1
ATOM 5360 C CA . ARG A 1 687 ? 26.076 28.992 -19.813 1.00 86.75 687 ARG A CA 1
ATOM 5361 C C . ARG A 1 687 ? 25.613 30.373 -19.337 1.00 86.75 687 ARG A C 1
ATOM 5363 O O . ARG A 1 687 ? 26.373 31.332 -19.372 1.00 86.75 687 ARG A O 1
ATOM 5370 N N . ILE A 1 688 ? 24.386 30.466 -18.820 1.00 87.25 688 ILE A N 1
ATOM 5371 C CA . ILE A 1 688 ? 23.800 31.726 -18.325 1.00 87.25 688 ILE A CA 1
ATOM 5372 C C . ILE A 1 688 ? 24.504 32.302 -17.087 1.00 87.25 688 ILE A C 1
ATOM 5374 O O . ILE A 1 688 ? 24.240 33.432 -16.693 1.00 87.25 688 ILE A O 1
ATOM 5378 N N . TYR A 1 689 ? 25.372 31.534 -16.427 1.00 87.44 689 TYR A N 1
ATOM 5379 C CA . TYR A 1 689 ? 26.151 32.046 -15.300 1.00 87.44 689 TYR A CA 1
ATOM 5380 C C . TYR A 1 689 ? 27.337 32.895 -15.774 1.00 87.44 689 TYR A C 1
ATOM 5382 O O . TYR A 1 689 ? 27.980 33.519 -14.937 1.00 87.44 689 TYR A O 1
ATOM 5390 N N . GLU A 1 690 ? 27.613 32.900 -17.088 1.00 88.06 690 GLU A N 1
ATOM 5391 C CA . GLU A 1 690 ? 28.659 33.687 -17.758 1.00 88.06 690 GLU A CA 1
ATOM 5392 C C . GLU A 1 690 ? 30.062 33.458 -17.181 1.00 88.06 690 GLU A C 1
ATOM 5394 O O . GLU A 1 690 ? 30.939 34.314 -17.245 1.00 88.06 690 GLU A O 1
ATOM 5399 N N . ASN A 1 691 ? 30.284 32.268 -16.621 1.00 90.81 691 ASN A N 1
ATOM 5400 C CA . ASN A 1 691 ? 31.512 31.929 -15.914 1.00 90.81 691 ASN A CA 1
ATOM 5401 C C . ASN A 1 691 ? 32.157 30.613 -16.384 1.00 90.81 691 ASN A C 1
ATOM 5403 O O . ASN A 1 691 ? 33.221 30.246 -15.891 1.00 90.81 691 ASN A O 1
ATOM 5407 N N . GLU A 1 692 ? 31.573 29.935 -17.381 1.00 94.12 692 GLU A N 1
ATOM 5408 C CA . GLU A 1 692 ? 32.108 28.687 -17.950 1.00 94.12 692 GLU A CA 1
ATOM 5409 C C . GLU A 1 692 ? 33.517 28.869 -18.527 1.00 94.12 692 GLU A C 1
ATOM 5411 O O . GLU A 1 692 ? 34.361 28.001 -18.338 1.00 94.12 692 GLU A O 1
ATOM 5416 N N . LYS A 1 693 ? 33.815 30.028 -19.130 1.00 94.44 693 LYS A N 1
ATOM 5417 C CA . LYS A 1 693 ? 35.152 30.342 -19.657 1.00 94.44 693 LYS A CA 1
ATOM 5418 C C . LYS A 1 693 ? 36.221 30.415 -18.566 1.00 94.44 693 LYS A C 1
ATOM 5420 O O . LYS A 1 693 ? 37.325 29.902 -18.734 1.00 94.44 693 LYS A O 1
ATOM 5425 N N . GLU A 1 694 ? 35.903 31.058 -17.445 1.00 94.06 694 GLU A N 1
ATOM 5426 C CA . GLU A 1 694 ? 36.815 31.168 -16.301 1.00 94.06 694 GLU A CA 1
ATOM 5427 C C . GLU A 1 694 ? 37.023 29.801 -15.635 1.00 94.06 694 GLU A C 1
ATOM 5429 O O . GLU A 1 694 ? 38.155 29.424 -15.328 1.00 94.06 694 GLU A O 1
ATOM 5434 N N . ILE A 1 695 ? 35.944 29.021 -15.492 1.00 95.12 695 ILE A N 1
ATOM 5435 C CA . ILE A 1 695 ? 36.007 27.637 -15.011 1.00 95.12 695 ILE A CA 1
ATOM 5436 C C . ILE A 1 695 ? 36.888 26.800 -15.943 1.00 95.12 695 ILE A C 1
ATOM 5438 O O . ILE A 1 695 ? 37.770 26.104 -15.455 1.00 95.12 695 ILE A O 1
ATOM 5442 N N . GLY A 1 696 ? 36.712 26.902 -17.263 1.00 95.88 696 GLY A N 1
ATOM 5443 C CA . GLY A 1 696 ? 37.508 26.167 -18.245 1.00 95.88 696 GLY A CA 1
ATOM 5444 C C . GLY A 1 696 ? 38.997 26.500 -18.195 1.00 95.88 696 GLY A C 1
ATOM 5445 O O . GLY A 1 696 ? 39.830 25.600 -18.238 1.00 95.88 696 GLY A O 1
ATOM 5446 N N . LEU A 1 697 ? 39.353 27.780 -18.028 1.00 95.50 697 LEU A N 1
ATOM 5447 C CA . LEU A 1 697 ? 40.748 28.194 -17.821 1.00 95.50 697 LEU A CA 1
ATOM 5448 C C . LEU A 1 697 ? 41.339 27.604 -16.531 1.00 95.50 697 LEU A C 1
ATOM 5450 O O . LEU A 1 697 ? 42.482 27.148 -16.541 1.00 95.50 697 LEU A O 1
ATOM 5454 N N . SER A 1 698 ? 40.563 27.578 -15.444 1.00 94.94 698 SER A N 1
ATOM 5455 C CA . SER A 1 698 ? 40.986 26.970 -14.176 1.00 94.94 698 SER A CA 1
ATOM 5456 C C . SER A 1 698 ? 41.140 25.450 -14.291 1.00 94.94 698 SER A C 1
ATOM 5458 O O . SER A 1 698 ? 42.168 24.907 -13.895 1.00 94.94 698 SER A O 1
ATOM 5460 N N . LEU A 1 699 ? 40.170 24.762 -14.902 1.00 96.25 699 LEU A N 1
ATOM 5461 C CA . LEU A 1 699 ? 40.224 23.318 -15.140 1.00 96.25 699 LEU A CA 1
ATOM 5462 C C . LEU A 1 699 ? 41.424 22.938 -16.002 1.00 96.25 699 LEU A C 1
ATOM 5464 O O . LEU A 1 699 ? 42.172 22.045 -15.619 1.00 96.25 699 LEU A O 1
ATOM 5468 N N . LYS A 1 700 ? 41.654 23.654 -17.109 1.00 94.88 700 LYS A N 1
ATOM 5469 C CA . LYS A 1 700 ? 42.823 23.436 -17.962 1.00 94.88 700 LYS A CA 1
ATOM 5470 C C . LYS A 1 700 ? 44.118 23.565 -17.170 1.00 94.88 700 LYS A C 1
ATOM 5472 O O . LYS A 1 700 ? 44.944 22.667 -17.232 1.00 94.88 700 LYS A O 1
ATOM 5477 N N . LYS A 1 701 ? 44.257 24.624 -16.368 1.00 93.88 701 LYS A N 1
ATOM 5478 C CA . LYS A 1 701 ? 45.428 24.789 -15.504 1.00 93.88 701 LYS A CA 1
ATOM 5479 C C . LYS A 1 701 ? 45.590 23.617 -14.528 1.00 93.88 701 LYS A C 1
ATOM 5481 O O . LYS A 1 701 ? 46.689 23.114 -14.379 1.00 93.88 701 LYS A O 1
ATOM 5486 N N . LEU A 1 702 ? 44.515 23.146 -13.894 1.00 94.56 702 LEU A N 1
ATOM 5487 C CA . LEU A 1 702 ? 44.572 22.004 -12.969 1.00 94.56 702 LEU A CA 1
ATOM 5488 C C . LEU A 1 702 ? 44.912 20.678 -13.667 1.00 94.56 702 LEU A C 1
ATOM 5490 O O . LEU A 1 702 ? 45.527 19.816 -13.040 1.00 94.56 702 LEU A O 1
ATOM 5494 N N . PHE A 1 703 ? 44.514 20.514 -14.932 1.00 94.69 703 PHE A N 1
ATOM 5495 C CA . PHE A 1 703 ? 44.905 19.374 -15.762 1.00 94.69 703 PHE A CA 1
ATOM 5496 C C . PHE A 1 703 ? 46.385 19.459 -16.152 1.00 94.69 703 PHE A C 1
ATOM 5498 O O . PHE A 1 703 ? 47.109 18.481 -15.977 1.00 94.69 703 PHE A O 1
ATOM 5505 N N . ASP A 1 704 ? 46.836 20.628 -16.615 1.00 93.12 704 ASP A N 1
ATOM 5506 C CA . ASP A 1 704 ? 48.226 20.894 -17.004 1.00 93.12 704 ASP A CA 1
ATOM 5507 C C . ASP A 1 704 ? 49.179 20.749 -15.797 1.00 93.12 704 ASP A C 1
ATOM 5509 O O . ASP A 1 704 ? 50.251 20.158 -15.915 1.00 93.12 704 ASP A O 1
ATOM 5513 N N . ASP A 1 705 ? 48.749 21.203 -14.614 1.00 92.62 705 ASP A N 1
ATOM 5514 C CA . ASP A 1 705 ? 49.471 21.081 -13.339 1.00 92.62 705 ASP A CA 1
ATOM 5515 C C . ASP A 1 705 ? 49.386 19.655 -12.736 1.00 92.62 705 ASP A C 1
ATOM 5517 O O . ASP A 1 705 ? 49.982 19.383 -11.693 1.00 92.62 705 ASP A O 1
ATOM 5521 N N . GLY A 1 706 ? 48.626 18.735 -13.347 1.00 89.31 706 GLY A N 1
ATOM 5522 C CA . GLY A 1 706 ? 48.479 17.346 -12.893 1.00 89.31 706 GLY A CA 1
ATOM 5523 C C . GLY A 1 706 ? 47.715 17.164 -11.573 1.00 89.31 706 GLY A C 1
ATOM 5524 O O . GLY A 1 706 ? 47.793 16.098 -10.963 1.00 89.31 706 GLY A O 1
ATOM 5525 N N . VAL A 1 707 ? 46.971 18.180 -11.121 1.00 89.50 707 VAL A N 1
ATOM 5526 C CA . VAL A 1 707 ? 46.217 18.163 -9.851 1.00 89.50 707 VAL A CA 1
ATOM 5527 C C . VAL A 1 707 ? 45.029 17.201 -9.914 1.00 89.50 707 VAL A C 1
ATOM 5529 O O . VAL A 1 707 ? 44.671 16.565 -8.923 1.00 89.50 707 VAL A O 1
ATOM 5532 N N . VAL A 1 708 ? 44.390 17.101 -11.076 1.00 90.94 708 VAL A N 1
ATOM 5533 C CA . VAL A 1 708 ? 43.254 16.211 -11.329 1.00 90.94 708 VAL A CA 1
ATOM 5534 C C . VAL A 1 708 ? 43.238 15.834 -12.807 1.00 90.94 708 VAL A C 1
ATOM 5536 O O . VAL A 1 708 ? 43.755 16.585 -13.631 1.00 90.94 708 VAL A O 1
ATOM 5539 N N . LYS A 1 709 ? 42.643 14.696 -13.173 1.00 88.81 709 LYS A N 1
ATOM 5540 C CA . LYS A 1 709 ? 42.429 14.345 -14.584 1.00 88.81 709 LYS A CA 1
ATOM 5541 C C . LYS A 1 709 ? 41.014 14.697 -15.020 1.00 88.81 709 LYS A C 1
ATOM 5543 O O . LYS A 1 709 ? 40.100 14.745 -14.196 1.00 88.81 709 LYS A O 1
ATOM 5548 N N . ARG A 1 710 ? 40.791 14.903 -16.323 1.00 91.56 710 ARG A N 1
ATOM 5549 C CA . ARG A 1 710 ? 39.443 15.190 -16.841 1.00 91.56 710 ARG A CA 1
ATOM 5550 C C . ARG A 1 710 ? 38.461 14.087 -16.458 1.00 91.56 710 ARG A C 1
ATOM 5552 O O . ARG A 1 710 ? 37.351 14.385 -16.028 1.00 91.56 710 ARG A O 1
ATOM 5559 N N . GLU A 1 711 ? 38.872 12.831 -16.578 1.00 86.25 711 GLU A N 1
ATOM 5560 C CA . GLU A 1 711 ? 38.078 11.664 -16.202 1.00 86.25 711 GLU A CA 1
ATOM 5561 C C . GLU A 1 711 ? 37.738 11.582 -14.713 1.00 86.25 711 GLU A C 1
ATOM 5563 O O . GLU A 1 711 ? 36.863 10.793 -14.360 1.00 86.25 711 GLU A O 1
ATOM 5568 N N . ASP A 1 712 ? 38.398 12.365 -13.853 1.00 84.88 712 ASP A N 1
ATOM 5569 C CA . ASP A 1 712 ? 38.128 12.379 -12.420 1.00 84.88 712 ASP A CA 1
ATOM 5570 C C . ASP A 1 712 ? 37.035 13.379 -12.023 1.00 84.88 712 ASP A C 1
ATOM 5572 O O . ASP A 1 712 ? 36.572 13.378 -10.884 1.00 84.88 712 ASP A O 1
ATOM 5576 N N . LEU A 1 713 ? 36.614 14.238 -12.950 1.00 90.44 713 LEU A N 1
ATOM 5577 C CA . LEU A 1 713 ? 35.603 15.254 -12.698 1.00 90.44 713 LEU A CA 1
ATOM 5578 C C . LEU A 1 713 ? 34.257 14.865 -13.301 1.00 90.44 713 LEU A C 1
ATOM 5580 O O . LEU A 1 713 ? 34.172 14.380 -14.423 1.00 90.44 713 LEU A O 1
ATOM 5584 N N . PHE A 1 714 ? 33.202 15.172 -12.558 1.00 94.19 714 PHE A N 1
ATOM 5585 C CA . PHE A 1 714 ? 31.821 15.173 -12.997 1.00 94.19 714 PHE A CA 1
ATOM 5586 C C . PHE A 1 714 ? 31.412 16.624 -13.273 1.00 94.19 714 PHE A C 1
ATOM 5588 O O . PHE A 1 714 ? 31.202 17.410 -12.348 1.00 94.19 714 PHE A O 1
ATOM 5595 N N . ILE A 1 715 ? 31.328 17.016 -14.540 1.00 96.00 715 ILE A N 1
ATOM 5596 C CA . ILE A 1 715 ? 30.988 18.384 -14.942 1.00 96.00 715 ILE A CA 1
ATOM 5597 C C . ILE A 1 715 ? 29.529 18.439 -15.385 1.00 96.00 715 ILE A C 1
ATOM 5599 O O . ILE A 1 715 ? 29.120 17.733 -16.307 1.00 96.00 715 ILE A O 1
ATOM 5603 N N . THR A 1 716 ? 28.735 19.286 -14.727 1.00 97.06 716 THR A N 1
ATOM 5604 C CA . THR A 1 716 ? 27.338 19.545 -15.098 1.00 97.06 716 THR A CA 1
ATOM 5605 C C . THR A 1 716 ? 27.196 20.923 -15.720 1.00 97.06 716 THR A C 1
ATOM 5607 O O . THR A 1 716 ? 27.514 21.912 -15.067 1.00 97.06 716 THR A O 1
ATOM 5610 N N . SER A 1 717 ? 26.638 20.993 -16.930 1.00 97.12 717 SER A N 1
ATOM 5611 C CA . SER A 1 717 ? 26.178 22.246 -17.543 1.00 97.12 717 SER A CA 1
ATOM 5612 C C . SER A 1 717 ? 24.709 22.136 -17.974 1.00 97.12 717 SER A C 1
ATOM 5614 O O . SER A 1 717 ? 24.061 21.101 -17.788 1.00 97.12 717 SER A O 1
ATOM 5616 N N . LYS A 1 718 ? 24.128 23.234 -18.463 1.00 96.75 718 LYS A N 1
ATOM 5617 C CA . LYS A 1 718 ? 22.689 23.360 -18.692 1.00 96.75 718 LYS A CA 1
ATOM 5618 C C . LYS A 1 718 ? 22.378 24.111 -19.984 1.00 96.75 718 LYS A C 1
ATOM 5620 O O . LYS A 1 718 ? 22.889 25.210 -20.203 1.00 96.75 718 LYS A O 1
ATOM 5625 N N . LEU A 1 719 ? 21.463 23.555 -20.773 1.00 96.50 719 LEU A N 1
ATOM 5626 C CA . LEU A 1 719 ? 20.841 24.183 -21.931 1.00 96.50 719 LEU A CA 1
ATOM 5627 C C . LEU A 1 719 ? 19.939 25.331 -21.471 1.00 96.50 719 LEU A C 1
ATOM 5629 O O . LEU A 1 719 ? 18.946 25.108 -20.773 1.00 96.50 719 LEU A O 1
ATOM 5633 N N . TRP A 1 720 ? 20.294 26.561 -21.841 1.00 93.69 720 TRP A N 1
ATOM 5634 C CA . TRP A 1 720 ? 19.528 27.745 -21.463 1.00 93.69 720 TRP A CA 1
ATOM 5635 C C . TRP A 1 720 ? 18.222 27.878 -22.260 1.00 93.69 720 TRP A C 1
ATOM 5637 O O . TRP A 1 720 ? 18.090 27.374 -23.374 1.00 93.69 720 TRP A O 1
ATOM 5647 N N . CYS A 1 721 ? 17.254 28.583 -21.669 1.00 90.19 721 CYS A N 1
ATOM 5648 C CA . CYS A 1 721 ? 15.863 28.642 -22.123 1.00 90.19 721 CYS A CA 1
ATOM 5649 C C . CYS A 1 721 ? 15.687 29.220 -23.537 1.00 90.19 721 CYS A C 1
ATOM 5651 O O . CYS A 1 721 ? 14.670 28.976 -24.181 1.00 90.19 721 CYS A O 1
ATOM 5653 N N . ASP A 1 722 ? 16.644 30.006 -24.025 1.00 90.25 722 ASP A N 1
ATOM 5654 C CA . ASP A 1 722 ? 16.618 30.611 -25.361 1.00 90.25 722 ASP A CA 1
ATOM 5655 C C . ASP A 1 722 ? 17.164 29.690 -26.467 1.00 90.25 722 ASP A C 1
ATOM 5657 O O . ASP A 1 722 ? 17.057 30.025 -27.642 1.00 90.25 722 ASP A O 1
ATOM 5661 N N . SER A 1 723 ? 17.706 28.529 -26.087 1.00 93.69 723 SER A N 1
ATOM 5662 C CA . SER A 1 723 ? 18.351 27.549 -26.968 1.00 93.69 723 SER A CA 1
ATOM 5663 C C . SER A 1 723 ? 17.587 26.215 -27.018 1.00 93.69 723 SER A C 1
ATOM 5665 O O . SER A 1 723 ? 18.150 25.173 -27.329 1.00 93.69 723 SER A O 1
ATOM 5667 N N . HIS A 1 724 ? 16.293 26.210 -26.673 1.00 93.31 724 HIS A N 1
ATOM 5668 C CA . HIS A 1 724 ? 15.466 24.992 -26.679 1.00 93.31 724 HIS A CA 1
ATOM 5669 C C . HIS A 1 724 ? 15.038 24.528 -28.080 1.00 93.31 724 HIS A C 1
ATOM 5671 O O . HIS A 1 724 ? 14.494 23.430 -28.202 1.00 93.31 724 HIS A O 1
ATOM 5677 N N . ALA A 1 725 ? 15.208 25.344 -29.127 1.00 91.50 725 ALA A N 1
ATOM 5678 C CA . ALA A 1 725 ? 14.922 24.886 -30.485 1.00 91.50 725 ALA A CA 1
ATOM 5679 C C . ALA A 1 725 ? 15.841 23.696 -30.813 1.00 91.50 725 ALA A C 1
ATOM 5681 O O . ALA A 1 725 ? 17.035 23.802 -30.529 1.00 91.50 725 ALA A O 1
ATOM 5682 N N . PRO A 1 726 ? 15.344 22.584 -31.382 1.00 91.69 726 PRO A N 1
ATOM 5683 C CA . PRO A 1 726 ? 16.173 21.416 -31.694 1.00 91.69 726 PRO A CA 1
ATOM 5684 C C . PRO A 1 726 ? 17.462 21.743 -32.467 1.00 91.69 726 PRO A C 1
ATOM 5686 O O . PRO A 1 726 ? 18.508 21.153 -32.204 1.00 91.69 726 PRO A O 1
ATOM 5689 N N . GLU A 1 727 ? 17.394 22.709 -33.382 1.00 91.44 727 GLU A N 1
ATOM 5690 C CA . GLU A 1 727 ? 18.505 23.230 -34.181 1.00 91.44 727 GLU A CA 1
ATOM 5691 C C . GLU A 1 727 ? 19.555 24.005 -33.362 1.00 91.44 727 GLU A C 1
ATOM 5693 O O . GLU A 1 727 ? 20.735 23.997 -33.712 1.00 91.44 727 GLU A O 1
ATOM 5698 N N . ASP A 1 728 ? 19.160 24.605 -32.237 1.00 94.31 728 ASP A N 1
ATOM 5699 C CA . ASP A 1 728 ? 20.029 25.405 -31.365 1.00 94.31 728 ASP A CA 1
ATOM 5700 C C . ASP A 1 728 ? 20.744 24.557 -30.301 1.00 94.31 728 ASP A C 1
ATOM 5702 O O . ASP A 1 728 ? 21.797 24.947 -29.791 1.00 94.31 728 ASP A O 1
ATOM 5706 N N . VAL A 1 729 ? 20.201 23.382 -29.960 1.00 96.19 729 VAL A N 1
ATOM 5707 C CA . VAL A 1 729 ? 20.721 22.516 -28.884 1.00 96.19 729 VAL A CA 1
ATOM 5708 C C . VAL A 1 729 ? 22.179 22.110 -29.133 1.00 96.19 729 VAL A C 1
ATOM 5710 O O . VAL A 1 729 ? 23.007 22.154 -28.220 1.00 96.19 729 VAL A O 1
ATOM 5713 N N . ALA A 1 730 ? 22.518 21.760 -30.377 1.00 93.62 730 ALA A N 1
ATOM 5714 C CA . ALA A 1 730 ? 23.879 21.385 -30.755 1.00 93.62 730 ALA A CA 1
ATOM 5715 C C . ALA A 1 730 ? 24.854 22.576 -30.711 1.00 93.62 730 ALA A C 1
ATOM 5717 O O . ALA A 1 730 ? 25.992 22.422 -30.265 1.00 93.62 730 ALA A O 1
ATOM 5718 N N . GLU A 1 731 ? 24.414 23.762 -31.143 1.00 94.69 731 GLU A N 1
ATOM 5719 C CA . GLU A 1 731 ? 25.203 24.998 -31.069 1.00 94.69 731 GLU A CA 1
ATOM 5720 C C . GLU A 1 731 ? 25.504 25.361 -29.606 1.00 94.69 731 GLU A C 1
ATOM 5722 O O . GLU A 1 731 ? 26.646 25.665 -29.251 1.00 94.69 731 GLU A O 1
ATOM 5727 N N . ALA A 1 732 ? 24.493 25.260 -28.738 1.00 95.75 732 ALA A N 1
ATOM 5728 C CA . ALA A 1 732 ? 24.602 25.608 -27.329 1.00 95.75 732 ALA A CA 1
ATOM 5729 C C . ALA A 1 732 ? 25.619 24.734 -26.583 1.00 95.75 732 ALA A C 1
ATOM 5731 O O . ALA A 1 732 ? 26.486 25.280 -25.896 1.00 95.75 732 ALA A O 1
ATOM 5732 N N . ILE A 1 733 ? 25.574 23.405 -26.749 1.00 96.56 733 ILE A N 1
ATOM 5733 C CA . ILE A 1 733 ? 26.564 22.533 -26.101 1.00 96.56 733 ILE A CA 1
ATOM 5734 C C . ILE A 1 733 ? 27.969 22.743 -26.673 1.00 96.56 733 ILE A C 1
ATOM 5736 O O . ILE A 1 733 ? 28.927 22.743 -25.909 1.00 96.56 733 ILE A O 1
ATOM 5740 N N . ASN A 1 734 ? 28.119 22.997 -27.979 1.00 96.69 734 ASN A N 1
ATOM 5741 C CA . ASN A 1 734 ? 29.432 23.285 -28.568 1.00 96.69 734 ASN A CA 1
ATOM 5742 C C . ASN A 1 734 ? 30.051 24.560 -27.976 1.00 96.69 734 ASN A C 1
ATOM 5744 O O . ASN A 1 734 ? 31.253 24.594 -27.722 1.00 96.69 734 ASN A O 1
ATOM 5748 N N . SER A 1 735 ? 29.239 25.594 -27.728 1.00 95.56 735 SER A N 1
ATOM 5749 C CA . SER A 1 735 ? 29.694 26.808 -27.040 1.00 95.56 735 SER A CA 1
ATOM 5750 C C . SER A 1 735 ? 30.141 26.503 -25.611 1.00 95.56 735 SER A C 1
ATOM 5752 O O . SER A 1 735 ? 31.230 26.912 -25.224 1.00 95.56 735 SER A O 1
ATOM 5754 N N . THR A 1 736 ? 29.341 25.751 -24.849 1.00 96.94 736 THR A N 1
ATOM 5755 C CA . THR A 1 736 ? 29.689 25.337 -23.480 1.00 96.94 736 THR A CA 1
ATOM 5756 C C . THR A 1 736 ? 30.987 24.526 -23.443 1.00 96.94 736 THR A C 1
ATOM 5758 O O . THR A 1 736 ? 31.856 24.799 -22.623 1.00 96.94 736 THR A O 1
ATOM 5761 N N . LEU A 1 737 ? 31.157 23.559 -24.349 1.00 97.62 737 LEU A N 1
ATOM 5762 C CA . LEU A 1 737 ? 32.371 22.745 -24.460 1.00 97.62 737 LEU A CA 1
ATOM 5763 C C . LEU A 1 737 ? 33.598 23.593 -24.807 1.00 97.62 737 LEU A C 1
ATOM 5765 O O . LEU A 1 737 ? 34.655 23.425 -24.202 1.00 97.62 737 LEU A O 1
ATOM 5769 N N . LYS A 1 738 ? 33.445 24.562 -25.716 1.00 97.31 738 LYS A N 1
ATOM 5770 C CA . LYS A 1 738 ? 34.501 25.519 -26.062 1.00 97.31 738 LYS A CA 1
ATOM 5771 C C . LYS A 1 738 ? 34.908 26.382 -24.867 1.00 97.31 738 LYS A C 1
ATOM 5773 O O . LYS A 1 738 ? 36.101 26.539 -24.623 1.00 97.31 738 LYS A O 1
ATOM 5778 N N . ASP A 1 739 ? 33.942 26.932 -24.136 1.00 96.50 739 ASP A N 1
ATOM 5779 C CA . ASP A 1 739 ? 34.215 27.807 -22.992 1.00 96.50 739 ASP A CA 1
ATOM 5780 C C . ASP A 1 739 ? 34.837 27.023 -21.828 1.00 96.50 739 ASP A C 1
ATOM 5782 O O . ASP A 1 739 ? 35.838 27.456 -21.257 1.00 96.50 739 ASP A O 1
ATOM 5786 N N . LEU A 1 740 ? 34.325 25.823 -21.537 1.00 96.81 740 LEU A N 1
ATOM 5787 C CA . LEU A 1 740 ? 34.906 24.921 -20.538 1.00 96.81 740 LEU A CA 1
ATOM 5788 C C . LEU A 1 740 ? 36.237 24.292 -20.987 1.00 96.81 740 LEU A C 1
ATOM 5790 O O . LEU A 1 740 ? 36.944 23.744 -20.146 1.00 96.81 740 LEU A O 1
ATOM 5794 N N . GLN A 1 741 ? 36.586 24.377 -22.275 1.00 96.50 741 GLN A N 1
ATOM 5795 C CA . GLN A 1 741 ? 37.736 23.706 -22.897 1.00 96.50 741 GLN A CA 1
ATOM 5796 C C . GLN A 1 741 ? 37.705 22.180 -22.706 1.00 96.50 741 GLN A C 1
ATOM 5798 O O . GLN A 1 741 ? 38.705 21.567 -22.338 1.00 96.50 741 GLN A O 1
ATOM 5803 N N . LEU A 1 742 ? 36.538 21.572 -22.939 1.00 96.00 742 LEU A N 1
ATOM 5804 C CA . LEU A 1 742 ? 36.279 20.140 -22.761 1.00 96.00 742 LEU A CA 1
ATOM 5805 C C . LEU A 1 742 ? 35.711 19.507 -24.034 1.00 96.00 742 LEU A C 1
ATOM 5807 O O . LEU A 1 742 ? 34.992 20.162 -24.780 1.00 96.00 742 LEU A O 1
ATOM 5811 N N . ASP A 1 743 ? 35.936 18.205 -24.215 1.00 94.69 743 ASP A N 1
ATOM 5812 C CA . ASP A 1 743 ? 35.337 17.438 -25.321 1.00 94.69 743 ASP A CA 1
ATOM 5813 C C . ASP A 1 743 ? 33.911 16.950 -25.014 1.00 94.69 743 ASP A C 1
ATOM 5815 O O . ASP A 1 743 ? 33.105 16.729 -25.918 1.00 94.69 743 ASP A O 1
ATOM 5819 N N . TYR A 1 744 ? 33.588 16.781 -23.729 1.00 95.94 744 TYR A N 1
ATOM 5820 C CA . TYR A 1 744 ? 32.275 16.351 -23.250 1.00 95.94 744 TYR A CA 1
ATOM 5821 C C . TYR A 1 744 ? 31.973 16.903 -21.851 1.00 95.94 744 TYR A C 1
ATOM 5823 O O . TYR A 1 744 ? 32.882 17.194 -21.062 1.00 95.94 744 TYR A O 1
ATOM 5831 N N . VAL A 1 745 ? 30.685 16.967 -21.509 1.00 96.00 745 VAL A N 1
ATOM 5832 C CA . VAL A 1 745 ? 30.196 17.134 -20.129 1.00 96.00 745 VAL A CA 1
ATOM 5833 C C . VAL A 1 745 ? 29.631 15.816 -19.603 1.00 96.00 745 VAL A C 1
ATOM 5835 O O . VAL A 1 745 ? 29.133 14.988 -20.367 1.00 96.00 745 VAL A O 1
ATOM 5838 N N . ASP A 1 746 ? 29.702 15.603 -18.293 1.00 96.06 746 ASP A N 1
ATOM 5839 C CA . ASP A 1 746 ? 29.190 14.376 -17.674 1.00 96.06 746 ASP A CA 1
ATOM 5840 C C . ASP A 1 746 ? 27.665 14.412 -17.561 1.00 96.06 746 ASP A C 1
ATOM 5842 O O . ASP A 1 746 ? 27.005 13.389 -17.718 1.00 96.06 746 ASP A O 1
ATOM 5846 N N . LEU A 1 747 ? 27.096 15.607 -17.374 1.00 96.75 747 LEU A N 1
ATOM 5847 C CA . LEU A 1 747 ? 25.655 15.824 -17.317 1.00 96.75 747 LEU A CA 1
ATOM 5848 C C . LEU A 1 747 ? 25.266 17.127 -18.021 1.00 96.75 747 LEU A C 1
ATOM 5850 O O . LEU A 1 747 ? 25.772 18.199 -17.683 1.00 96.75 747 LEU A O 1
ATOM 5854 N N . TYR A 1 748 ? 24.323 17.047 -18.961 1.00 97.88 748 TYR A N 1
ATOM 5855 C CA . TYR A 1 748 ? 23.724 18.220 -19.598 1.00 97.88 748 TYR A CA 1
ATOM 5856 C C . TYR A 1 748 ? 22.226 18.297 -19.301 1.00 97.88 748 TYR A C 1
ATOM 5858 O O . TYR A 1 748 ? 21.472 17.367 -19.593 1.00 97.88 748 TYR A O 1
ATOM 5866 N N . LEU A 1 749 ? 21.784 19.393 -18.682 1.00 97.94 749 LEU A N 1
ATOM 5867 C CA . LEU A 1 749 ? 20.402 19.545 -18.218 1.00 97.94 749 LEU A CA 1
ATOM 5868 C C . LEU A 1 749 ? 19.615 20.547 -19.060 1.00 97.94 749 LEU A C 1
ATOM 5870 O O . LEU A 1 749 ? 20.121 21.625 -19.351 1.00 97.94 749 LEU A O 1
ATOM 5874 N N . ILE A 1 750 ? 18.335 20.289 -19.331 1.00 97.00 750 ILE A N 1
ATOM 5875 C CA . ILE A 1 750 ? 17.408 21.384 -19.667 1.00 97.00 750 ILE A CA 1
ATOM 5876 C C . ILE A 1 750 ? 17.278 22.280 -18.429 1.00 97.00 750 ILE A C 1
ATOM 5878 O O . ILE A 1 750 ? 16.812 21.818 -17.388 1.00 97.00 750 ILE A O 1
ATOM 5882 N N . HIS A 1 751 ? 17.705 23.544 -18.512 1.00 93.62 751 HIS A N 1
ATOM 5883 C CA . HIS A 1 751 ? 17.849 24.406 -17.331 1.00 93.62 751 HIS A CA 1
ATOM 5884 C C . HIS A 1 751 ? 16.500 24.728 -16.667 1.00 93.62 751 HIS A C 1
ATOM 5886 O O . HIS A 1 751 ? 16.385 24.699 -15.441 1.00 93.62 751 HIS A O 1
ATOM 5892 N N . CYS A 1 752 ? 15.474 25.049 -17.456 1.00 86.25 752 CYS A N 1
ATOM 5893 C CA . CYS A 1 752 ? 14.117 25.283 -16.962 1.00 86.25 752 CYS A CA 1
ATOM 5894 C C . CYS A 1 752 ? 13.082 24.742 -17.954 1.00 86.25 752 CYS A C 1
ATOM 5896 O O . CYS A 1 752 ? 13.356 24.687 -19.144 1.00 86.25 752 CYS A O 1
ATOM 5898 N N . PRO A 1 753 ? 11.854 24.414 -17.527 1.00 85.81 753 PRO A N 1
ATOM 5899 C CA . PRO A 1 753 ? 10.828 23.848 -18.407 1.00 85.81 753 PRO A CA 1
ATOM 5900 C C . PRO A 1 753 ? 10.051 24.902 -19.230 1.00 85.81 753 PRO A C 1
ATOM 5902 O O . PRO A 1 753 ? 8.853 24.727 -19.464 1.00 85.81 753 PRO A O 1
ATOM 5905 N N . PHE A 1 754 ? 10.678 26.021 -19.609 1.00 83.81 754 PHE A N 1
ATOM 5906 C CA . PHE A 1 754 ? 10.079 27.091 -20.421 1.00 83.81 754 PHE A CA 1
ATOM 5907 C C . PHE A 1 754 ? 11.073 27.585 -21.478 1.00 83.81 754 PHE A C 1
ATOM 5909 O O . PHE A 1 754 ? 12.276 27.423 -21.302 1.00 83.81 754 PHE A O 1
ATOM 5916 N N . ARG A 1 755 ? 10.578 28.191 -22.564 1.00 87.69 755 ARG A N 1
ATOM 5917 C CA . ARG A 1 755 ? 11.398 28.634 -23.700 1.00 87.69 755 ARG A CA 1
ATOM 5918 C C . ARG A 1 755 ? 11.350 30.154 -23.870 1.00 87.69 755 ARG A C 1
ATOM 5920 O O . ARG A 1 755 ? 10.304 30.767 -23.671 1.00 87.69 755 ARG A O 1
ATOM 5927 N N . LEU A 1 756 ? 12.478 30.751 -24.246 1.00 87.81 756 LEU A N 1
ATOM 5928 C CA . LEU A 1 756 ? 12.620 32.157 -24.631 1.00 87.81 756 LEU A CA 1
ATOM 5929 C C . LEU A 1 756 ? 12.844 32.279 -26.145 1.00 87.81 756 LEU A C 1
ATOM 5931 O O . LEU A 1 756 ? 13.334 31.349 -26.787 1.00 87.81 756 LEU A O 1
ATOM 5935 N N . LYS A 1 757 ? 12.527 33.446 -26.713 1.00 85.94 757 LYS A N 1
ATOM 5936 C CA . LYS A 1 757 ? 13.032 33.854 -28.031 1.00 85.94 757 LYS A CA 1
ATOM 5937 C C . LYS A 1 757 ? 14.567 33.897 -27.981 1.00 85.94 757 LYS A C 1
ATOM 5939 O O . LYS A 1 757 ? 15.126 34.432 -27.020 1.00 85.94 757 LYS A O 1
ATOM 5944 N N . LYS A 1 758 ? 15.238 33.352 -28.999 1.00 88.19 758 LYS A N 1
ATOM 5945 C CA . LYS A 1 758 ? 16.710 33.270 -29.065 1.00 88.19 758 LYS A CA 1
ATOM 5946 C C . LYS A 1 758 ? 17.348 34.649 -28.830 1.00 88.19 758 LYS A C 1
ATOM 5948 O O . LYS A 1 758 ? 16.904 35.632 -29.421 1.00 88.19 758 LYS A O 1
ATOM 5953 N N . GLY A 1 759 ? 18.351 34.730 -27.949 1.00 83.88 759 GLY A N 1
ATOM 5954 C CA . GLY A 1 759 ? 19.105 35.963 -27.680 1.00 83.88 759 GLY A CA 1
ATOM 5955 C C . GLY A 1 759 ? 18.362 37.040 -26.879 1.00 83.88 759 GLY A C 1
ATOM 5956 O O . GLY A 1 759 ? 18.816 38.182 -26.815 1.00 83.88 759 GLY A O 1
ATOM 5957 N N . THR A 1 760 ? 17.219 36.716 -26.270 1.00 82.88 760 THR A N 1
ATOM 5958 C CA . THR A 1 760 ? 16.423 37.689 -25.512 1.00 82.88 760 THR A CA 1
ATOM 5959 C C . THR A 1 760 ? 16.560 37.525 -23.997 1.00 82.88 760 THR A C 1
ATOM 5961 O O . THR A 1 760 ? 16.812 36.442 -23.472 1.00 82.88 760 THR A O 1
ATOM 5964 N N . SER A 1 761 ? 16.381 38.627 -23.261 1.00 77.31 761 SER A N 1
ATOM 5965 C CA . SER A 1 761 ? 16.420 38.605 -21.792 1.00 77.31 761 SER A CA 1
ATOM 5966 C C . SER A 1 761 ? 15.197 37.902 -21.192 1.00 77.31 761 SER A C 1
ATOM 5968 O O . SER A 1 761 ? 14.124 37.885 -21.801 1.00 77.31 761 SER A O 1
ATOM 5970 N N . LEU A 1 762 ? 15.341 37.372 -19.969 1.00 74.69 762 LEU A N 1
ATOM 5971 C CA . LEU A 1 762 ? 14.262 36.756 -19.185 1.00 74.69 762 LEU A CA 1
ATOM 5972 C C . LEU A 1 762 ? 13.217 37.813 -18.774 1.00 74.69 762 LEU A C 1
ATOM 5974 O O . LEU A 1 762 ? 13.187 38.302 -17.644 1.00 74.69 762 LEU A O 1
ATOM 5978 N N . ARG A 1 763 ? 12.376 38.184 -19.738 1.00 73.12 763 ARG A N 1
ATOM 5979 C CA . ARG A 1 763 ? 11.223 39.081 -19.638 1.00 73.12 763 ARG A CA 1
ATOM 5980 C C . ARG A 1 763 ? 9.994 38.364 -20.138 1.00 73.12 763 ARG A C 1
ATOM 5982 O O . ARG A 1 763 ? 10.109 37.341 -20.805 1.00 73.12 763 ARG A O 1
ATOM 5989 N N . ALA A 1 764 ? 8.838 38.914 -19.781 1.00 68.44 764 ALA A N 1
ATOM 5990 C CA . ALA A 1 764 ? 7.551 38.363 -20.155 1.00 68.44 764 ALA A CA 1
ATOM 5991 C C . ALA A 1 764 ? 7.501 38.214 -21.663 1.00 68.44 764 ALA A C 1
ATOM 5993 O O . ALA A 1 764 ? 7.698 37.118 -22.138 1.00 68.44 764 ALA A O 1
ATOM 5994 N N . GLU A 1 765 ? 7.447 39.318 -22.404 1.00 75.81 765 GLU A N 1
ATOM 5995 C CA . GLU A 1 765 ? 7.283 39.403 -23.864 1.00 75.81 765 GLU A CA 1
ATOM 5996 C C . GLU A 1 765 ? 8.163 38.476 -24.742 1.00 75.81 765 GLU A C 1
ATOM 5998 O O . GLU A 1 765 ? 7.921 38.308 -25.944 1.00 75.81 765 GLU A O 1
ATOM 6003 N N . ASN A 1 766 ? 9.187 37.875 -24.143 1.00 79.69 766 ASN A N 1
ATOM 6004 C CA . ASN A 1 766 ? 10.152 36.979 -24.738 1.00 79.69 766 ASN A CA 1
ATOM 6005 C C . ASN A 1 766 ? 9.869 35.483 -24.515 1.00 79.69 766 ASN A C 1
ATOM 6007 O O . ASN A 1 766 ? 10.491 34.680 -25.209 1.00 79.69 766 ASN A O 1
ATOM 6011 N N . LEU A 1 767 ? 8.976 35.070 -23.601 1.00 79.12 767 LEU A N 1
ATOM 6012 C CA . LEU A 1 767 ? 8.607 33.652 -23.472 1.00 79.12 767 LEU A CA 1
ATOM 6013 C C . LEU A 1 767 ? 7.800 33.198 -24.691 1.00 79.12 767 LEU A C 1
ATOM 6015 O O . LEU A 1 767 ? 6.900 33.891 -25.165 1.00 79.12 767 LEU A O 1
ATOM 6019 N N . ILE A 1 768 ? 8.113 32.000 -25.162 1.00 82.44 768 ILE A N 1
ATOM 6020 C CA . ILE A 1 768 ? 7.383 31.289 -26.211 1.00 82.44 768 ILE A CA 1
ATOM 6021 C C . ILE A 1 768 ? 7.097 29.872 -25.733 1.00 82.44 768 ILE A C 1
ATOM 6023 O O . ILE A 1 768 ? 7.666 29.412 -24.739 1.00 82.44 768 ILE A O 1
ATOM 6027 N N . GLN A 1 769 ? 6.212 29.173 -26.438 1.00 80.94 769 GLN A N 1
ATOM 6028 C CA . GLN A 1 769 ? 5.836 27.830 -26.032 1.00 80.94 769 GLN A CA 1
ATOM 6029 C C . GLN A 1 769 ? 7.038 26.882 -26.046 1.00 80.94 769 GLN A C 1
ATOM 6031 O O . GLN A 1 769 ? 7.665 26.727 -27.099 1.00 80.94 769 GLN A O 1
ATOM 6036 N N . PRO A 1 770 ? 7.382 26.229 -24.922 1.00 82.19 770 PRO A N 1
ATOM 6037 C CA . PRO A 1 770 ? 8.341 25.140 -24.947 1.00 82.19 770 PRO A CA 1
ATOM 6038 C C . PRO A 1 770 ? 7.792 23.933 -25.714 1.00 82.19 770 PRO A C 1
ATOM 6040 O O . PRO A 1 770 ? 6.699 23.445 -25.432 1.00 82.19 770 PRO A O 1
ATOM 6043 N N . ASP A 1 771 ? 8.606 23.417 -26.627 1.00 89.62 771 ASP A N 1
ATOM 6044 C CA . ASP A 1 771 ? 8.430 22.112 -27.262 1.00 89.62 771 ASP A CA 1
ATOM 6045 C C . ASP A 1 771 ? 9.436 21.131 -26.644 1.00 89.62 771 ASP A C 1
ATOM 6047 O O . ASP A 1 771 ? 10.463 20.793 -27.229 1.00 89.62 771 ASP A O 1
ATOM 6051 N N . ILE A 1 772 ? 9.171 20.753 -25.389 1.00 92.31 772 ILE A N 1
ATOM 6052 C CA . ILE A 1 772 ? 10.046 19.858 -24.622 1.00 92.31 772 ILE A CA 1
ATOM 6053 C C . ILE A 1 772 ? 10.284 18.512 -25.330 1.00 92.31 772 ILE A C 1
ATOM 6055 O O . ILE A 1 772 ? 11.433 18.081 -25.302 1.00 92.31 772 ILE A O 1
ATOM 6059 N N . PRO A 1 773 ? 9.293 17.857 -25.974 1.00 93.50 773 PRO A N 1
ATOM 6060 C CA . PRO A 1 773 ? 9.532 16.638 -26.751 1.00 93.50 773 PRO A CA 1
ATOM 6061 C C . PRO A 1 773 ? 10.631 16.796 -27.806 1.00 93.50 773 PRO A C 1
ATOM 6063 O O . PRO A 1 773 ? 11.590 16.021 -27.824 1.00 93.50 773 PRO A O 1
ATOM 6066 N N . SER A 1 774 ? 10.548 17.836 -28.639 1.00 94.44 774 SER A N 1
ATOM 6067 C CA . SER A 1 774 ? 11.544 18.063 -29.689 1.00 94.44 774 SER A CA 1
ATOM 6068 C C . SER A 1 774 ? 12.894 18.490 -29.113 1.00 94.44 774 SER A C 1
ATOM 6070 O O . SER A 1 774 ? 13.936 18.010 -29.566 1.00 94.44 774 SER A O 1
ATOM 6072 N N . THR A 1 775 ? 12.904 19.337 -28.074 1.00 96.31 775 THR A N 1
ATOM 6073 C CA . THR A 1 775 ? 14.138 19.683 -27.348 1.00 96.31 775 THR A CA 1
ATOM 6074 C C . THR A 1 775 ? 14.797 18.432 -26.767 1.00 96.31 775 THR A C 1
ATOM 6076 O O . THR A 1 775 ? 16.008 18.266 -26.887 1.00 96.31 775 THR A O 1
ATOM 6079 N N . TRP A 1 776 ? 14.019 17.531 -26.161 1.00 97.62 776 TRP A N 1
ATOM 6080 C CA . TRP A 1 776 ? 14.532 16.298 -25.569 1.00 97.62 776 TRP A CA 1
ATOM 6081 C C . TRP A 1 776 ? 15.102 15.358 -26.625 1.00 97.62 776 TRP A C 1
ATOM 6083 O O . TRP A 1 776 ? 16.209 14.864 -26.452 1.00 97.62 776 TRP A O 1
ATOM 6093 N N . SER A 1 777 ? 14.425 15.193 -27.764 1.00 96.88 777 SER A N 1
ATOM 6094 C CA . SER A 1 777 ? 14.964 14.424 -28.892 1.00 96.88 777 SER A CA 1
ATOM 6095 C C . SER A 1 777 ? 16.315 14.975 -29.377 1.00 96.88 777 SER A C 1
ATOM 6097 O O . SER A 1 777 ? 17.220 14.212 -29.717 1.00 96.88 777 SER A O 1
ATOM 6099 N N . ALA A 1 778 ? 16.509 16.297 -29.360 1.00 97.31 778 ALA A N 1
ATOM 6100 C CA . ALA A 1 778 ? 17.810 16.896 -29.656 1.00 97.31 778 ALA A CA 1
ATOM 6101 C C . ALA A 1 778 ? 18.850 16.646 -28.545 1.00 97.31 778 ALA A C 1
ATOM 6103 O O . ALA A 1 778 ? 20.006 16.369 -28.857 1.00 97.31 778 ALA A O 1
ATOM 6104 N N . MET A 1 779 ? 18.452 16.672 -27.268 1.00 97.88 779 MET A N 1
ATOM 6105 C CA . MET A 1 779 ? 19.316 16.292 -26.137 1.00 97.88 779 MET A CA 1
ATOM 6106 C C . MET A 1 779 ? 19.769 14.828 -26.235 1.00 97.88 779 MET A C 1
ATOM 6108 O O . MET A 1 779 ? 20.936 14.529 -25.996 1.00 97.88 779 MET A O 1
ATOM 6112 N N . GLU A 1 780 ? 18.887 13.919 -26.651 1.00 96.94 780 GLU A N 1
ATOM 6113 C CA . GLU A 1 780 ? 19.213 12.508 -26.888 1.00 96.94 780 GLU A CA 1
ATOM 6114 C C . GLU A 1 780 ? 20.277 12.331 -27.976 1.00 96.94 780 GLU A C 1
ATOM 6116 O O . GLU A 1 780 ? 21.160 11.489 -27.836 1.00 96.94 780 GLU A O 1
ATOM 6121 N N . LYS A 1 781 ? 20.277 13.177 -29.013 1.00 97.00 781 LYS A N 1
ATOM 6122 C CA . LYS A 1 781 ? 21.350 13.179 -30.021 1.00 97.00 781 LYS A CA 1
ATOM 6123 C C . LYS A 1 781 ? 22.694 13.630 -29.444 1.00 97.00 781 LYS A C 1
ATOM 6125 O O . LYS A 1 781 ? 23.730 13.160 -29.903 1.00 97.00 781 LYS A O 1
ATOM 6130 N N . LEU A 1 782 ? 22.701 14.521 -28.445 1.00 96.31 782 LEU A N 1
ATOM 6131 C CA . LEU A 1 782 ? 23.934 14.909 -27.744 1.00 96.31 782 LEU A CA 1
ATOM 6132 C C . LEU A 1 782 ? 24.492 13.768 -26.891 1.00 96.31 782 LEU A C 1
ATOM 6134 O O . LEU A 1 782 ? 25.714 13.632 -26.776 1.00 96.31 782 LEU A O 1
ATOM 6138 N N . TYR A 1 783 ? 23.594 12.968 -26.307 1.00 93.62 783 TYR A N 1
ATOM 6139 C CA . TYR A 1 783 ? 23.947 11.730 -25.622 1.00 93.62 783 TYR A CA 1
ATOM 6140 C C . TYR A 1 783 ? 24.561 10.726 -26.601 1.00 93.62 783 TYR A C 1
ATOM 6142 O O . TYR A 1 783 ? 25.684 10.272 -26.388 1.00 93.62 783 TYR A O 1
ATOM 6150 N N . ASP A 1 784 ? 23.886 10.458 -27.723 1.00 92.75 784 ASP A N 1
ATOM 6151 C CA . ASP A 1 784 ? 24.379 9.525 -28.742 1.00 92.75 784 ASP A CA 1
ATOM 6152 C C . ASP A 1 784 ? 25.723 9.976 -29.343 1.00 92.75 784 ASP A C 1
ATOM 6154 O O . ASP A 1 784 ? 26.575 9.147 -29.657 1.00 92.75 784 ASP A O 1
ATOM 6158 N N . SER A 1 785 ? 25.950 11.289 -29.478 1.00 94.56 785 SER A N 1
ATOM 6159 C CA . SER A 1 785 ? 27.213 11.828 -29.994 1.00 94.56 785 SER A CA 1
ATOM 6160 C C . SER A 1 785 ? 28.348 11.849 -28.963 1.00 94.56 785 SER A C 1
ATOM 6162 O O . SER A 1 785 ? 29.440 12.309 -29.290 1.00 94.56 785 SER A O 1
ATOM 6164 N N . GLY A 1 786 ? 28.093 11.470 -27.707 1.00 90.81 786 GLY A N 1
ATOM 6165 C CA . GLY A 1 786 ? 29.073 11.495 -26.617 1.00 90.81 786 GLY A CA 1
ATOM 6166 C C . GLY A 1 786 ? 29.448 12.889 -26.100 1.00 90.81 786 GLY A C 1
ATOM 6167 O O . GLY A 1 786 ? 30.340 12.998 -25.261 1.00 90.81 786 GLY A O 1
ATOM 6168 N N . LYS A 1 787 ? 28.772 13.957 -26.551 1.00 94.31 787 LYS A N 1
ATOM 6169 C CA . LYS A 1 787 ? 29.023 15.333 -26.070 1.00 94.31 787 LYS A CA 1
ATOM 6170 C C . LYS A 1 787 ? 28.479 15.549 -24.658 1.00 94.31 787 LYS A C 1
ATOM 6172 O O . LYS A 1 787 ? 29.004 16.375 -23.912 1.00 94.31 787 LYS A O 1
ATOM 6177 N N . ALA A 1 788 ? 27.448 14.792 -24.290 1.00 94.62 788 ALA A N 1
ATOM 6178 C CA . ALA A 1 788 ? 26.958 14.663 -22.927 1.00 94.62 788 ALA A CA 1
ATOM 6179 C C . ALA A 1 788 ? 26.913 13.177 -22.548 1.00 94.62 788 ALA A C 1
ATOM 6181 O O . ALA A 1 788 ? 26.258 12.397 -23.230 1.00 94.62 788 ALA A O 1
ATOM 6182 N N . ARG A 1 789 ? 27.576 12.765 -21.462 1.00 90.94 789 ARG A N 1
ATOM 6183 C CA . ARG A 1 789 ? 27.523 11.359 -21.005 1.00 90.94 789 ARG A CA 1
ATOM 6184 C C . ARG A 1 789 ? 26.201 10.986 -20.349 1.00 90.94 789 ARG A C 1
ATOM 6186 O O . ARG A 1 789 ? 25.835 9.818 -20.331 1.00 90.94 789 ARG A O 1
ATOM 6193 N N . ALA A 1 790 ? 25.485 11.973 -19.827 1.00 94.06 790 ALA A N 1
ATOM 6194 C CA . ALA A 1 790 ? 24.127 11.849 -19.338 1.00 94.06 790 ALA A CA 1
ATOM 6195 C C . ALA A 1 790 ? 23.341 13.122 -19.659 1.00 94.06 790 ALA A C 1
ATOM 6197 O O . ALA A 1 790 ? 23.894 14.225 -19.727 1.00 94.06 790 ALA A O 1
ATOM 6198 N N . ILE A 1 791 ? 22.029 12.969 -19.813 1.00 96.56 791 ILE A N 1
ATOM 6199 C CA . ILE A 1 791 ? 21.101 14.081 -20.001 1.00 96.56 791 ILE A CA 1
ATOM 6200 C C . ILE A 1 791 ? 20.042 14.073 -18.909 1.00 96.56 791 ILE A C 1
ATOM 6202 O O . ILE A 1 791 ? 19.654 13.027 -18.388 1.00 96.56 791 ILE A O 1
ATOM 6206 N N . GLY A 1 792 ? 19.583 15.256 -18.533 1.00 97.12 792 GLY A N 1
ATOM 6207 C CA . GLY A 1 792 ? 18.601 15.413 -17.473 1.00 97.12 792 GLY A CA 1
ATOM 6208 C C . GLY A 1 792 ? 17.842 16.720 -17.590 1.00 97.12 792 GLY A C 1
ATOM 6209 O O . GLY A 1 792 ? 17.907 17.438 -18.588 1.00 97.12 792 GLY A O 1
ATOM 6210 N N . VAL A 1 793 ? 17.120 17.046 -16.532 1.00 97.25 793 VAL A N 1
ATOM 6211 C CA . VAL A 1 793 ? 16.309 18.253 -16.454 1.00 97.25 793 VAL A CA 1
ATOM 6212 C C . VAL A 1 793 ? 16.556 18.995 -15.148 1.00 97.25 793 VAL A C 1
ATOM 6214 O O . VAL A 1 793 ? 17.075 18.448 -14.177 1.00 97.25 793 VAL A O 1
ATOM 6217 N N . SER A 1 794 ? 16.199 20.271 -15.120 1.00 94.75 794 SER A N 1
ATOM 6218 C CA . SER A 1 794 ? 16.221 21.095 -13.921 1.00 94.75 794 SER A CA 1
ATOM 6219 C C . SER A 1 794 ? 14.896 21.838 -13.788 1.00 94.75 794 SER A C 1
ATOM 6221 O O . SER A 1 794 ? 14.328 22.322 -14.770 1.00 94.75 794 SER A O 1
ATOM 6223 N N . ASN A 1 795 ? 14.377 21.905 -12.562 1.00 91.19 795 ASN A N 1
ATOM 6224 C CA . ASN A 1 795 ? 13.105 22.550 -12.217 1.00 91.19 795 ASN A CA 1
ATOM 6225 C C . ASN A 1 795 ? 11.845 21.885 -12.805 1.00 91.19 795 ASN A C 1
ATOM 6227 O O . ASN A 1 795 ? 10.830 22.556 -13.015 1.00 91.19 795 ASN A O 1
ATOM 6231 N N . PHE A 1 796 ? 11.870 20.572 -13.060 1.00 92.00 796 PHE A N 1
ATOM 6232 C CA . PHE A 1 796 ? 10.682 19.846 -13.519 1.00 92.00 796 PHE A CA 1
ATOM 6233 C C . PHE A 1 796 ? 9.849 19.358 -12.327 1.00 92.00 796 PHE A C 1
ATOM 6235 O O . PHE A 1 796 ? 10.375 18.789 -11.369 1.00 92.00 796 PHE A O 1
ATOM 6242 N N . SER A 1 797 ? 8.530 19.568 -12.394 1.00 86.44 797 SER A N 1
ATOM 6243 C CA . SER A 1 797 ? 7.579 18.982 -11.442 1.00 86.44 797 SER A CA 1
ATOM 6244 C C . SER A 1 797 ? 7.368 17.491 -11.720 1.00 86.44 797 SER A C 1
ATOM 6246 O O . SER A 1 797 ? 7.756 16.990 -12.775 1.00 86.44 797 SER A O 1
ATOM 6248 N N . THR A 1 798 ? 6.688 16.790 -10.809 1.00 87.56 798 THR A N 1
ATOM 6249 C CA . THR A 1 798 ? 6.300 15.382 -11.000 1.00 87.56 798 THR A CA 1
ATOM 6250 C C . THR A 1 798 ? 5.563 15.171 -12.316 1.00 87.56 798 THR A C 1
ATOM 6252 O O . THR A 1 798 ? 5.916 14.272 -13.065 1.00 87.56 798 THR A O 1
ATOM 6255 N N . LYS A 1 799 ? 4.607 16.052 -12.639 1.00 84.88 799 LYS A N 1
ATOM 6256 C CA . LYS A 1 799 ? 3.837 15.958 -13.881 1.00 84.88 799 LYS A CA 1
ATOM 6257 C C . LYS A 1 799 ? 4.710 16.154 -15.122 1.00 84.88 799 LYS A C 1
ATOM 6259 O O . LYS A 1 799 ? 4.659 15.342 -16.030 1.00 84.88 799 LYS A O 1
ATOM 6264 N N . LYS A 1 800 ? 5.575 17.176 -15.138 1.00 86.31 800 LYS A N 1
ATOM 6265 C CA . LYS A 1 800 ? 6.460 17.422 -16.290 1.00 86.31 800 LYS A CA 1
ATOM 6266 C C . LYS A 1 800 ? 7.486 16.306 -16.489 1.00 86.31 800 LYS A C 1
ATOM 6268 O O . LYS A 1 800 ? 7.836 16.004 -17.623 1.00 86.31 800 LYS A O 1
ATOM 6273 N N . LEU A 1 801 ? 7.976 15.709 -15.400 1.00 90.31 801 LEU A N 1
ATOM 6274 C CA . LEU A 1 801 ? 8.827 14.523 -15.479 1.00 90.31 801 LEU A CA 1
ATOM 6275 C C . LEU A 1 801 ? 8.061 13.305 -15.994 1.00 90.31 801 LEU A C 1
ATOM 6277 O O . LEU A 1 801 ? 8.608 12.566 -16.796 1.00 90.31 801 LEU A O 1
ATOM 6281 N N . GLU A 1 802 ? 6.829 13.085 -15.538 1.00 89.75 802 GLU A N 1
ATOM 6282 C CA . GLU A 1 802 ? 5.978 11.992 -16.015 1.00 89.75 802 GLU A CA 1
ATOM 6283 C C . GLU A 1 802 ? 5.699 12.112 -17.515 1.00 89.75 802 GLU A C 1
ATOM 6285 O O . GLU A 1 802 ? 5.898 11.147 -18.251 1.00 89.75 802 GLU A O 1
ATOM 6290 N N . ASP A 1 803 ? 5.329 13.312 -17.969 1.00 87.75 803 ASP A N 1
ATOM 6291 C CA . ASP A 1 803 ? 5.083 13.596 -19.381 1.00 87.75 803 ASP A CA 1
ATOM 6292 C C . ASP A 1 803 ? 6.351 13.332 -20.210 1.00 87.75 803 ASP A C 1
ATOM 6294 O O . ASP A 1 803 ? 6.291 12.652 -21.230 1.00 87.75 803 ASP A O 1
ATOM 6298 N N . LEU A 1 804 ? 7.519 13.781 -19.736 1.00 91.12 804 LEU A N 1
ATOM 6299 C CA . LEU A 1 804 ? 8.795 13.519 -20.403 1.00 91.12 804 LEU A CA 1
ATOM 6300 C C . LEU A 1 804 ? 9.160 12.027 -20.422 1.00 91.12 804 LEU A C 1
ATOM 6302 O O . LEU A 1 804 ? 9.555 11.504 -21.457 1.00 91.12 804 LEU A O 1
ATOM 6306 N N . LEU A 1 805 ? 9.012 11.327 -19.295 1.00 88.12 805 LEU A N 1
ATOM 6307 C CA . LEU A 1 805 ? 9.305 9.894 -19.180 1.00 88.12 805 LEU A CA 1
ATOM 6308 C C . LEU A 1 805 ? 8.422 9.044 -20.097 1.00 88.12 805 LEU A C 1
ATOM 6310 O O . LEU A 1 805 ? 8.851 7.975 -20.513 1.00 88.12 805 LEU A O 1
ATOM 6314 N N . SER A 1 806 ? 7.211 9.507 -20.414 1.00 88.12 806 SER A N 1
ATOM 6315 C CA . SER A 1 806 ? 6.306 8.797 -21.323 1.00 88.12 806 SER A CA 1
ATOM 6316 C C . SER A 1 806 ? 6.760 8.812 -22.787 1.00 88.12 806 SER A C 1
ATOM 6318 O O . SER A 1 806 ? 6.330 7.959 -23.559 1.00 88.12 806 SER A O 1
ATOM 6320 N N . ILE A 1 807 ? 7.637 9.753 -23.161 1.00 90.12 807 ILE A N 1
ATOM 6321 C CA . ILE A 1 807 ? 8.105 9.946 -24.543 1.00 90.12 807 ILE A CA 1
ATOM 6322 C C . ILE A 1 807 ? 9.618 9.761 -24.722 1.00 90.12 807 ILE A C 1
ATOM 6324 O O . ILE A 1 807 ? 10.089 9.665 -25.852 1.00 90.12 807 ILE A O 1
ATOM 6328 N N . ALA A 1 808 ? 10.392 9.760 -23.636 1.00 89.25 808 ALA A N 1
ATOM 6329 C CA . ALA A 1 808 ? 11.848 9.723 -23.679 1.00 89.25 808 ALA A CA 1
ATOM 6330 C C . ALA A 1 808 ? 12.372 8.327 -24.048 1.00 89.25 808 ALA A C 1
ATOM 6332 O O . ALA A 1 808 ? 12.055 7.342 -23.381 1.00 89.25 808 ALA A O 1
ATOM 6333 N N . ARG A 1 809 ? 13.253 8.250 -25.052 1.00 95.31 809 ARG A N 1
ATOM 6334 C CA . ARG A 1 809 ? 14.044 7.045 -25.344 1.00 95.31 809 ARG A CA 1
ATOM 6335 C C . ARG A 1 809 ? 15.170 6.897 -24.325 1.00 95.31 809 ARG A C 1
ATOM 6337 O O . ARG A 1 809 ? 15.396 5.802 -23.817 1.00 95.31 809 ARG A O 1
ATOM 6344 N N . ILE A 1 810 ? 15.868 7.995 -24.025 1.00 87.06 810 ILE A N 1
ATOM 6345 C CA . ILE A 1 810 ? 16.846 8.072 -22.937 1.00 87.06 810 ILE A CA 1
ATOM 6346 C C . ILE A 1 810 ? 16.171 8.792 -21.767 1.00 87.06 810 ILE A C 1
ATOM 6348 O O . ILE A 1 810 ? 15.926 9.998 -21.862 1.00 87.06 810 ILE A O 1
ATOM 6352 N N . PRO A 1 811 ? 15.832 8.094 -20.670 1.00 87.06 811 PRO A N 1
ATOM 6353 C CA . PRO A 1 811 ? 15.171 8.724 -19.535 1.00 87.06 811 PRO A CA 1
ATOM 6354 C C . PRO A 1 811 ? 16.094 9.766 -18.876 1.00 87.06 811 PRO A C 1
ATOM 6356 O O . PRO A 1 811 ? 17.310 9.558 -18.827 1.00 87.06 811 PRO A O 1
ATOM 6359 N N . PRO A 1 812 ? 15.554 10.883 -18.345 1.00 92.50 812 PRO A N 1
ATOM 6360 C CA . PRO A 1 812 ? 16.357 11.884 -17.652 1.00 92.50 812 PRO A CA 1
ATOM 6361 C C . PRO A 1 812 ? 17.079 11.257 -16.456 1.00 92.50 812 PRO A C 1
ATOM 6363 O O . PRO A 1 812 ? 16.440 10.767 -15.529 1.00 92.50 812 PRO A O 1
ATOM 6366 N N . ALA A 1 813 ? 18.410 11.317 -16.445 1.00 89.94 813 ALA A N 1
ATOM 6367 C CA . ALA A 1 813 ? 19.221 10.743 -15.371 1.00 89.94 813 ALA A CA 1
ATOM 6368 C C . ALA A 1 813 ? 19.092 11.534 -14.059 1.00 89.94 813 ALA A C 1
ATOM 6370 O O . ALA A 1 813 ? 19.147 10.965 -12.969 1.00 89.94 813 ALA A O 1
ATOM 6371 N N . VAL A 1 814 ? 18.906 12.856 -14.162 1.00 94.75 814 VAL A N 1
ATOM 6372 C CA . VAL A 1 814 ? 18.837 13.778 -13.022 1.00 94.75 814 VAL A CA 1
ATOM 6373 C C . VAL A 1 814 ? 17.678 14.759 -13.195 1.00 94.75 814 VAL A C 1
ATOM 6375 O O . VAL A 1 814 ? 17.497 15.314 -14.278 1.00 94.75 814 VAL A O 1
ATOM 6378 N N . ASN A 1 815 ? 16.941 15.021 -12.112 1.00 96.62 815 ASN A N 1
ATOM 6379 C CA . ASN A 1 815 ? 16.128 16.227 -11.952 1.00 96.62 815 ASN A CA 1
ATOM 6380 C C . ASN A 1 815 ? 16.763 17.125 -10.884 1.00 96.62 815 ASN A C 1
ATOM 6382 O O . ASN A 1 815 ? 16.728 16.815 -9.689 1.00 96.62 815 ASN A O 1
ATOM 6386 N N . GLN A 1 816 ? 17.376 18.228 -11.310 1.00 96.62 816 GLN A N 1
ATOM 6387 C CA . GLN A 1 816 ? 18.020 19.178 -10.407 1.00 96.62 816 GLN A CA 1
ATOM 6388 C C . GLN A 1 816 ? 17.007 20.230 -9.930 1.00 96.62 816 GLN A C 1
ATOM 6390 O O . GLN A 1 816 ? 16.383 20.912 -10.738 1.00 96.62 816 GLN A O 1
ATOM 6395 N N . VAL A 1 817 ? 16.814 20.372 -8.620 1.00 92.75 817 VAL A N 1
ATOM 6396 C CA . VAL A 1 817 ? 15.780 21.243 -8.034 1.00 92.75 817 VAL A CA 1
ATOM 6397 C C . VAL A 1 817 ? 16.239 21.858 -6.711 1.00 92.75 817 VAL A C 1
ATOM 6399 O O . VAL A 1 817 ? 17.177 21.369 -6.089 1.00 92.75 817 VAL A O 1
ATOM 6402 N N . GLU A 1 818 ? 15.578 22.916 -6.239 1.00 89.12 818 GLU A N 1
ATOM 6403 C CA . GLU A 1 818 ? 15.875 23.493 -4.921 1.00 89.12 818 GLU A CA 1
ATOM 6404 C C . GLU A 1 818 ? 15.501 22.519 -3.805 1.00 89.12 818 GLU A C 1
ATOM 6406 O O . GLU A 1 818 ? 14.321 22.255 -3.608 1.00 89.12 818 GLU A O 1
ATOM 6411 N N . CYS A 1 819 ? 16.455 21.975 -3.053 1.00 89.31 819 CYS A N 1
ATOM 6412 C CA . CYS A 1 819 ? 16.124 21.004 -2.008 1.00 89.31 819 CYS A CA 1
ATOM 6413 C C . CYS A 1 819 ? 16.997 21.186 -0.771 1.00 89.31 819 CYS A C 1
ATOM 6415 O O . CYS A 1 819 ? 18.221 21.116 -0.851 1.00 89.31 819 CYS A O 1
ATOM 6417 N N . HIS A 1 820 ? 16.354 21.380 0.380 1.00 90.75 820 HIS A N 1
ATOM 6418 C CA . HIS A 1 820 ? 16.997 21.599 1.678 1.00 90.75 820 HIS A CA 1
ATOM 6419 C C . HIS A 1 820 ? 16.035 21.230 2.829 1.00 90.75 820 HIS A C 1
ATOM 6421 O O . HIS A 1 820 ? 14.844 21.051 2.576 1.00 90.75 820 HIS A O 1
ATOM 6427 N N . PRO A 1 821 ? 16.475 21.157 4.101 1.00 90.62 821 PRO A N 1
ATOM 6428 C CA . PRO A 1 821 ? 15.626 20.720 5.222 1.00 90.62 821 PRO A CA 1
ATOM 6429 C C . PRO A 1 821 ? 14.270 21.438 5.379 1.00 90.62 821 PRO A C 1
ATOM 6431 O O . PRO A 1 821 ? 13.294 20.833 5.815 1.00 90.62 821 PRO A O 1
ATOM 6434 N N . VAL A 1 822 ? 14.191 22.718 4.998 1.00 86.44 822 VAL A N 1
ATOM 6435 C CA . VAL A 1 822 ? 12.952 23.533 5.043 1.00 86.44 822 VAL A CA 1
ATOM 6436 C C . VAL A 1 822 ? 12.092 23.422 3.764 1.00 86.44 822 VAL A C 1
ATOM 6438 O O . VAL A 1 822 ? 10.926 23.797 3.763 1.00 86.44 822 VAL A O 1
ATOM 6441 N N . TRP A 1 823 ? 12.641 22.875 2.676 1.00 87.69 823 TRP A N 1
ATOM 6442 C CA . TRP A 1 823 ? 11.951 22.634 1.405 1.00 87.69 823 TRP A CA 1
ATOM 6443 C C . TRP A 1 823 ? 12.427 21.302 0.821 1.00 87.69 823 TRP A C 1
ATOM 6445 O O . TRP A 1 823 ? 13.315 21.224 -0.027 1.00 87.69 823 TRP A O 1
ATOM 6455 N N . GLN A 1 824 ? 11.872 20.223 1.358 1.00 88.75 824 GLN A N 1
ATOM 6456 C CA . GLN A 1 824 ? 12.366 18.858 1.193 1.00 88.75 824 GLN A CA 1
ATOM 6457 C C . GLN A 1 824 ? 11.867 18.183 -0.083 1.00 88.75 824 GLN A C 1
ATOM 6459 O O . GLN A 1 824 ? 12.378 17.129 -0.463 1.00 88.75 824 GLN A O 1
ATOM 6464 N N . GLN A 1 825 ? 10.829 18.751 -0.702 1.00 84.56 825 GLN A N 1
ATOM 6465 C CA . GLN A 1 825 ? 10.210 18.251 -1.928 1.00 84.56 825 GLN A CA 1
ATOM 6466 C C . GLN A 1 825 ? 9.843 16.757 -1.888 1.00 84.56 825 GLN A C 1
ATOM 6468 O O . GLN A 1 825 ? 9.982 16.045 -2.880 1.00 84.56 825 GLN A O 1
ATOM 6473 N N . THR A 1 826 ? 9.326 16.271 -0.753 1.00 85.88 826 THR A N 1
ATOM 6474 C CA . THR A 1 826 ? 9.101 14.838 -0.476 1.00 85.88 826 THR A CA 1
ATOM 6475 C C . THR A 1 826 ? 8.316 14.106 -1.570 1.00 85.88 826 THR A C 1
ATOM 6477 O O . THR A 1 826 ? 8.686 12.994 -1.944 1.00 85.88 826 THR A O 1
ATOM 6480 N N . LYS A 1 827 ? 7.276 14.735 -2.142 1.00 85.69 827 LYS A N 1
ATOM 6481 C CA . LYS A 1 827 ? 6.497 14.164 -3.259 1.00 85.69 827 LYS A CA 1
ATOM 6482 C C . LYS A 1 827 ? 7.342 13.988 -4.524 1.00 85.69 827 LYS A C 1
ATOM 6484 O O . LYS A 1 827 ? 7.330 12.917 -5.121 1.00 85.69 827 LYS A O 1
ATOM 6489 N N . LEU A 1 828 ? 8.090 15.022 -4.912 1.00 85.75 828 LEU A N 1
ATOM 6490 C CA . LEU A 1 828 ? 8.953 14.985 -6.092 1.00 85.75 828 LEU A CA 1
ATOM 6491 C C . LEU A 1 828 ? 10.112 14.005 -5.903 1.00 85.75 828 LEU A C 1
ATOM 6493 O O . LEU A 1 828 ? 10.392 13.230 -6.810 1.00 85.75 828 LEU A O 1
ATOM 6497 N N . ARG A 1 829 ? 10.732 13.988 -4.718 1.00 88.56 829 ARG A N 1
ATOM 6498 C CA . ARG A 1 829 ? 11.807 13.052 -4.372 1.00 88.56 829 ARG A CA 1
ATOM 6499 C C . ARG A 1 829 ? 11.345 11.600 -4.456 1.00 88.56 829 ARG A C 1
ATOM 6501 O O . ARG A 1 829 ? 11.992 10.805 -5.127 1.00 88.56 829 ARG A O 1
ATOM 6508 N N . SER A 1 830 ? 10.197 11.280 -3.856 1.00 83.88 830 SER A N 1
ATOM 6509 C CA . SER A 1 830 ? 9.626 9.925 -3.899 1.00 83.88 830 SER A CA 1
ATOM 6510 C C . SER A 1 830 ? 9.284 9.503 -5.332 1.00 83.88 830 SER A C 1
ATOM 6512 O O . SER A 1 830 ? 9.556 8.374 -5.731 1.00 83.88 830 SER A O 1
ATOM 6514 N N . PHE A 1 831 ? 8.742 10.426 -6.136 1.00 86.25 831 PHE A N 1
ATOM 6515 C CA . PHE A 1 831 ? 8.476 10.175 -7.550 1.00 86.25 831 PHE A CA 1
ATOM 6516 C C . PHE A 1 831 ? 9.768 9.899 -8.334 1.00 86.25 831 PHE A C 1
ATOM 6518 O O . PHE A 1 831 ? 9.849 8.878 -9.012 1.00 86.25 831 PHE A O 1
ATOM 6525 N N . CYS A 1 832 ? 10.792 10.748 -8.193 1.00 77.81 832 CYS A N 1
ATOM 6526 C CA . CYS A 1 832 ? 12.087 10.570 -8.857 1.00 77.81 832 CYS A CA 1
ATOM 6527 C C . CYS A 1 832 ? 12.716 9.212 -8.489 1.00 77.81 832 CYS A C 1
ATOM 6529 O O . CYS A 1 832 ? 13.067 8.441 -9.380 1.00 77.81 832 CYS A O 1
ATOM 6531 N N . GLN A 1 833 ? 12.720 8.854 -7.197 1.00 78.94 833 GLN A N 1
ATOM 6532 C CA . GLN A 1 833 ? 13.190 7.550 -6.709 1.00 78.94 833 GLN A CA 1
ATOM 6533 C C . GLN A 1 833 ? 12.413 6.376 -7.326 1.00 78.94 833 GLN A C 1
ATOM 6535 O O . GLN A 1 833 ? 13.022 5.404 -7.768 1.00 78.94 833 GLN A O 1
ATOM 6540 N N . SER A 1 834 ? 11.082 6.474 -7.425 1.00 77.44 834 SER A N 1
ATOM 6541 C CA . SER A 1 834 ? 10.247 5.421 -8.028 1.00 77.44 834 SER A CA 1
ATOM 6542 C C . SER A 1 834 ? 10.490 5.216 -9.529 1.00 77.44 834 SER A C 1
ATOM 6544 O O . SER A 1 834 ? 10.170 4.156 -10.062 1.00 77.44 834 SER A O 1
ATOM 6546 N N . LYS A 1 835 ? 11.045 6.225 -10.212 1.00 80.69 835 LYS A N 1
ATOM 6547 C CA . LYS A 1 835 ? 11.306 6.223 -11.657 1.00 80.69 835 LYS A CA 1
ATOM 6548 C C . LYS A 1 835 ? 12.788 6.063 -12.008 1.00 80.69 835 LYS A C 1
ATOM 6550 O O . LYS A 1 835 ? 13.123 6.093 -13.185 1.00 80.69 835 LYS A O 1
ATOM 6555 N N . GLY A 1 836 ? 13.665 5.890 -11.015 1.00 77.00 836 GLY A N 1
ATOM 6556 C CA . GLY A 1 836 ? 15.112 5.789 -11.235 1.00 77.00 836 GLY A CA 1
ATOM 6557 C C . GLY A 1 836 ? 15.773 7.099 -11.685 1.00 77.00 836 GLY A C 1
ATOM 6558 O O . GLY A 1 836 ? 16.863 7.057 -12.244 1.00 77.00 836 GLY A O 1
ATOM 6559 N N . VAL A 1 837 ? 15.130 8.247 -11.445 1.00 87.12 837 VAL A N 1
ATOM 6560 C CA . VAL A 1 837 ? 15.677 9.586 -11.717 1.00 87.12 837 VAL A CA 1
ATOM 6561 C C . VAL A 1 837 ? 16.356 10.096 -10.446 1.00 87.12 837 VAL A C 1
ATOM 6563 O O . VAL A 1 837 ? 15.731 10.133 -9.384 1.00 87.12 837 VAL A O 1
ATOM 6566 N N . HIS A 1 838 ? 17.622 10.511 -10.521 1.00 92.44 838 HIS A N 1
ATOM 6567 C CA . HIS A 1 838 ? 18.334 11.052 -9.359 1.00 92.44 838 HIS A CA 1
ATOM 6568 C C . HIS A 1 838 ? 17.906 12.496 -9.065 1.00 92.44 838 HIS A C 1
ATOM 6570 O O . HIS A 1 838 ? 17.772 13.313 -9.978 1.00 92.44 838 HIS A O 1
ATOM 6576 N N . LEU A 1 839 ? 17.701 12.840 -7.792 1.00 93.06 839 LEU A N 1
ATOM 6577 C CA . LEU A 1 839 ? 17.360 14.207 -7.391 1.00 93.06 839 LEU A CA 1
ATOM 6578 C C . LEU A 1 839 ? 18.613 14.928 -6.887 1.00 93.06 839 LEU A C 1
ATOM 6580 O O . LEU A 1 839 ? 19.209 14.545 -5.881 1.00 93.06 839 LEU A O 1
ATOM 6584 N N . SER A 1 840 ? 18.985 16.015 -7.566 1.00 93.19 840 SER A N 1
ATOM 6585 C CA . SER A 1 840 ? 20.109 16.868 -7.164 1.00 93.19 840 SER A CA 1
ATOM 6586 C C . SER A 1 840 ? 19.599 18.185 -6.585 1.00 93.19 840 SER A C 1
ATOM 6588 O O . SER A 1 840 ? 18.936 18.958 -7.272 1.00 93.19 840 SER A O 1
ATOM 6590 N N . GLY A 1 841 ? 19.918 18.457 -5.322 1.00 92.31 841 GLY A N 1
ATOM 6591 C CA . GLY A 1 841 ? 19.503 19.648 -4.587 1.00 92.31 841 GLY A CA 1
ATOM 6592 C C . GLY A 1 841 ? 20.429 20.845 -4.813 1.00 92.31 841 GLY A C 1
ATOM 6593 O O . GLY A 1 841 ? 21.537 20.866 -4.273 1.00 92.31 841 GLY A O 1
ATOM 6594 N N . TYR A 1 842 ? 19.979 21.872 -5.544 1.00 90.38 842 TYR A N 1
ATOM 6595 C CA . TYR A 1 842 ? 20.637 23.187 -5.523 1.00 90.38 842 TYR A CA 1
ATOM 6596 C C . TYR A 1 842 ? 20.137 24.029 -4.339 1.00 90.38 842 TYR A C 1
ATOM 6598 O O . TYR A 1 842 ? 19.073 23.771 -3.775 1.00 90.38 842 TYR A O 1
ATOM 6606 N N . SER A 1 843 ? 20.915 25.044 -3.943 1.00 87.88 843 SER A N 1
ATOM 6607 C CA . SER A 1 843 ? 20.650 25.859 -2.743 1.00 87.88 843 SER A CA 1
ATOM 6608 C C . SER A 1 843 ? 20.440 25.040 -1.452 1.00 87.88 843 SER A C 1
ATOM 6610 O O . SER A 1 843 ? 19.561 25.386 -0.661 1.00 87.88 843 SER A O 1
ATOM 6612 N N . PRO A 1 844 ? 21.256 24.009 -1.154 1.00 90.62 844 PRO A N 1
ATOM 6613 C CA . PRO A 1 844 ? 21.036 23.145 0.013 1.00 90.62 844 PRO A CA 1
ATOM 6614 C C . PRO A 1 844 ? 21.120 23.888 1.362 1.00 90.62 844 PRO A C 1
ATOM 6616 O O . PRO A 1 844 ? 20.605 23.413 2.369 1.00 90.62 844 PRO A O 1
ATOM 6619 N N . LEU A 1 845 ? 21.729 25.080 1.378 1.00 89.88 845 LEU A N 1
ATOM 6620 C CA . LEU A 1 845 ? 21.841 25.956 2.551 1.00 89.88 845 LEU A CA 1
ATOM 6621 C C . LEU A 1 845 ? 20.781 27.076 2.590 1.00 89.88 845 LEU A C 1
ATOM 6623 O O . LEU A 1 845 ? 20.845 27.948 3.452 1.00 89.88 845 LEU A O 1
ATOM 6627 N N . GLY A 1 846 ? 19.835 27.113 1.643 1.00 78.31 846 GLY A N 1
ATOM 6628 C CA . GLY A 1 846 ? 18.791 28.146 1.569 1.00 78.31 846 GLY A CA 1
ATOM 6629 C C . GLY A 1 846 ? 19.258 29.525 1.083 1.00 78.31 846 GLY A C 1
ATOM 6630 O O . GLY A 1 846 ? 18.541 30.505 1.252 1.00 78.31 846 GLY A O 1
ATOM 6631 N N . SER A 1 847 ? 20.453 29.628 0.482 1.00 73.94 847 SER A N 1
ATOM 6632 C CA . SER A 1 847 ? 21.026 30.887 -0.042 1.00 73.94 847 SER A CA 1
ATOM 6633 C C . SER A 1 847 ? 21.052 32.052 0.975 1.00 73.94 847 SER A C 1
ATOM 6635 O O . SER A 1 847 ? 20.509 33.132 0.705 1.00 73.94 847 SER A O 1
ATOM 6637 N N . PRO A 1 848 ? 21.707 31.864 2.138 1.00 64.06 848 PRO A N 1
ATOM 6638 C CA . PRO A 1 848 ? 21.726 32.848 3.218 1.00 64.06 848 PRO A CA 1
ATOM 6639 C C . PRO A 1 848 ? 22.358 34.175 2.763 1.00 64.06 848 PRO A C 1
ATOM 6641 O O . PRO A 1 848 ? 23.348 34.192 2.034 1.00 64.06 848 PRO A O 1
ATOM 6644 N N . GLY A 1 849 ? 21.780 35.304 3.191 1.00 54.75 849 GLY A N 1
ATOM 6645 C CA . GLY A 1 849 ? 22.288 36.655 2.900 1.00 54.75 849 GLY A CA 1
ATOM 6646 C C . GLY A 1 849 ? 21.722 37.335 1.644 1.00 54.75 849 GLY A C 1
ATOM 6647 O O . GLY A 1 849 ? 22.024 38.501 1.392 1.00 54.75 849 GLY A O 1
ATOM 6648 N N . ARG A 1 850 ? 20.855 36.672 0.866 1.00 57.16 850 ARG A N 1
ATOM 6649 C CA . ARG A 1 850 ? 20.181 37.302 -0.284 1.00 57.16 850 ARG A CA 1
ATOM 6650 C C . ARG A 1 850 ? 18.889 38.012 0.130 1.00 57.16 850 ARG A C 1
ATOM 6652 O O . ARG A 1 850 ? 17.943 37.375 0.576 1.00 57.16 850 ARG A O 1
ATOM 6659 N N . LYS A 1 851 ? 18.802 39.326 -0.128 1.00 42.72 851 LYS A N 1
ATOM 6660 C CA . LYS A 1 851 ? 17.670 40.210 0.246 1.00 42.72 851 LYS A CA 1
ATOM 6661 C C . LYS A 1 851 ? 16.283 39.785 -0.285 1.00 42.72 851 LYS A C 1
ATOM 6663 O O . LYS A 1 851 ? 15.278 40.331 0.154 1.00 42.72 851 LYS A O 1
ATOM 6668 N N . TRP A 1 852 ? 16.203 38.861 -1.245 1.00 41.16 852 TRP A N 1
ATOM 6669 C CA . TRP A 1 852 ? 14.962 38.451 -1.922 1.00 41.16 852 TRP A CA 1
ATOM 6670 C C . TRP A 1 852 ? 14.477 37.030 -1.587 1.00 41.16 852 TRP A C 1
ATOM 6672 O O . TRP A 1 852 ? 13.367 36.677 -1.997 1.00 41.16 852 TRP A O 1
ATOM 6682 N N . ILE A 1 853 ? 15.238 36.237 -0.825 1.00 49.09 853 ILE A N 1
ATOM 6683 C CA . ILE A 1 853 ? 14.840 34.895 -0.366 1.00 49.09 853 ILE A CA 1
ATOM 6684 C C . ILE A 1 853 ? 14.465 34.988 1.114 1.00 49.09 853 ILE A C 1
ATOM 6686 O O . ILE A 1 853 ? 15.261 35.419 1.942 1.00 49.09 853 ILE A O 1
ATOM 6690 N N . GLU A 1 854 ? 13.218 34.648 1.431 1.00 45.56 854 GLU A N 1
ATOM 6691 C CA . GLU A 1 854 ? 12.702 34.640 2.801 1.00 45.56 854 GLU A CA 1
ATOM 6692 C C . GLU A 1 854 ? 12.695 33.198 3.286 1.00 45.56 854 GLU A C 1
ATOM 6694 O O . GLU A 1 854 ? 11.860 32.404 2.872 1.00 45.56 854 GLU A O 1
ATOM 6699 N N . GLY A 1 855 ? 13.679 32.869 4.114 1.00 54.81 855 GLY A N 1
ATOM 6700 C CA . GLY A 1 855 ? 13.892 31.534 4.656 1.00 54.81 855 GLY A CA 1
ATOM 6701 C C . GLY A 1 855 ? 15.358 31.401 5.036 1.00 54.81 855 GLY A C 1
ATOM 6702 O O . GLY A 1 855 ? 16.231 31.517 4.184 1.00 54.81 855 GLY A O 1
ATOM 6703 N N . ASN A 1 856 ? 15.647 31.223 6.322 1.00 69.44 856 ASN A N 1
ATOM 6704 C CA . ASN A 1 856 ? 17.011 31.002 6.786 1.00 69.44 856 ASN A CA 1
ATOM 6705 C C . ASN A 1 856 ? 17.121 29.552 7.254 1.00 69.44 856 ASN A C 1
ATOM 6707 O O . ASN A 1 856 ? 16.893 29.264 8.425 1.00 69.44 856 ASN A O 1
ATOM 6711 N N . VAL A 1 857 ? 17.429 28.644 6.319 1.00 82.94 857 VAL A N 1
ATOM 6712 C CA . VAL A 1 857 ? 17.632 27.209 6.603 1.00 82.94 857 VAL A CA 1
ATOM 6713 C C . VAL A 1 857 ? 18.629 27.027 7.746 1.00 82.94 857 VAL A C 1
ATOM 6715 O O . VAL A 1 857 ? 18.401 26.211 8.631 1.00 82.94 857 VAL A O 1
ATOM 6718 N N . LEU A 1 858 ? 19.681 27.850 7.770 1.00 86.81 858 LEU A N 1
ATOM 6719 C CA . LEU A 1 858 ? 20.735 27.809 8.782 1.00 86.81 858 LEU A CA 1
ATOM 6720 C C . LEU A 1 858 ? 20.309 28.332 10.161 1.00 86.81 858 LEU A C 1
ATOM 6722 O O . LEU A 1 858 ? 21.043 28.118 11.118 1.00 86.81 858 LEU A O 1
ATOM 6726 N N . ALA A 1 859 ? 19.168 29.020 10.266 1.00 84.31 859 ALA A N 1
ATOM 6727 C CA . ALA A 1 859 ? 18.601 29.505 11.528 1.00 84.31 859 ALA A CA 1
ATOM 6728 C C . ALA A 1 859 ? 17.264 28.831 11.878 1.00 84.31 859 ALA A C 1
ATOM 6730 O O . ALA A 1 859 ? 16.541 29.304 12.755 1.00 84.31 859 ALA A O 1
ATOM 6731 N N . ASN A 1 860 ? 16.895 27.758 11.174 1.00 89.50 860 ASN A N 1
ATOM 6732 C CA . ASN A 1 860 ? 15.725 26.972 11.534 1.00 89.50 860 ASN A CA 1
ATOM 6733 C C . ASN A 1 860 ? 15.983 26.259 12.870 1.00 89.50 860 ASN A C 1
ATOM 6735 O O . ASN A 1 860 ? 17.008 25.599 13.019 1.00 89.50 860 ASN A O 1
ATOM 6739 N N . SER A 1 861 ? 15.041 26.357 13.812 1.00 90.44 861 SER A N 1
ATOM 6740 C CA . SER A 1 861 ? 15.208 25.844 15.178 1.00 90.44 861 SER A CA 1
ATOM 6741 C C . SER A 1 861 ? 15.551 24.355 15.237 1.00 90.44 861 SER A C 1
ATOM 6743 O O . SER A 1 861 ? 16.357 23.967 16.073 1.00 90.44 861 SER A O 1
ATOM 6745 N N . ILE A 1 862 ? 15.006 23.531 14.337 1.00 92.19 862 ILE A N 1
ATOM 6746 C CA . ILE A 1 862 ? 15.306 22.094 14.285 1.00 92.19 862 ILE A CA 1
ATOM 6747 C C . ILE A 1 862 ? 16.714 21.848 13.742 1.00 92.19 862 ILE A C 1
ATOM 6749 O O . ILE A 1 862 ? 17.450 21.033 14.288 1.00 92.19 862 ILE A O 1
ATOM 6753 N N . VAL A 1 863 ? 17.114 22.571 12.691 1.00 92.62 863 VAL A N 1
ATOM 6754 C CA . VAL A 1 863 ? 18.474 22.467 12.135 1.00 92.62 863 VAL A CA 1
ATOM 6755 C C . VAL A 1 863 ? 19.506 22.892 13.185 1.00 92.62 863 VAL A C 1
ATOM 6757 O O . VAL A 1 863 ? 20.519 22.214 13.343 1.00 92.62 863 VAL A O 1
ATOM 6760 N N . THR A 1 864 ? 19.230 23.967 13.929 1.00 94.94 864 THR A N 1
ATOM 6761 C CA . THR A 1 864 ? 20.063 24.445 15.042 1.00 94.94 864 THR A CA 1
ATOM 6762 C C . THR A 1 864 ? 20.131 23.430 16.178 1.00 94.94 864 THR A C 1
ATOM 6764 O O . THR A 1 864 ? 21.228 23.080 16.596 1.00 94.94 864 THR A O 1
ATOM 6767 N N . GLU A 1 865 ? 18.994 22.890 16.623 1.00 94.94 865 GLU A N 1
ATOM 6768 C CA . GLU A 1 865 ? 18.961 21.900 17.707 1.00 94.94 865 GLU A CA 1
ATOM 6769 C C . GLU A 1 865 ? 19.793 20.654 17.359 1.00 94.94 865 GLU A C 1
ATOM 6771 O O . GLU A 1 865 ? 20.558 20.145 18.179 1.00 94.94 865 GLU A O 1
ATOM 6776 N N . VAL A 1 866 ? 19.663 20.152 16.127 1.00 95.38 866 VAL A N 1
ATOM 6777 C CA . VAL A 1 866 ? 20.424 18.983 15.666 1.00 95.38 866 VAL A CA 1
ATOM 6778 C C . VAL A 1 866 ? 21.916 19.308 15.555 1.00 95.38 866 VAL A C 1
ATOM 6780 O O . VAL A 1 866 ? 22.746 18.486 15.934 1.00 95.38 866 VAL A O 1
ATOM 6783 N N . ALA A 1 867 ? 22.263 20.504 15.078 1.00 95.94 867 ALA A N 1
ATOM 6784 C CA . ALA A 1 867 ? 23.645 20.972 14.994 1.00 95.94 867 ALA A CA 1
ATOM 6785 C C . ALA A 1 867 ? 24.311 21.054 16.377 1.00 95.94 867 ALA A C 1
ATOM 6787 O O . ALA A 1 867 ? 25.402 20.514 16.558 1.00 95.94 867 ALA A O 1
ATOM 6788 N N . GLU A 1 868 ? 23.622 21.633 17.363 1.00 95.38 868 GLU A N 1
ATOM 6789 C CA . GLU A 1 868 ? 24.089 21.731 18.751 1.00 95.38 868 GLU A CA 1
ATOM 6790 C C . GLU A 1 868 ? 24.319 20.350 19.373 1.00 95.38 868 GLU A C 1
ATOM 6792 O O . GLU A 1 868 ? 25.379 20.101 19.945 1.00 95.38 868 GLU A O 1
ATOM 6797 N N . LYS A 1 869 ? 23.373 19.418 19.202 1.00 95.12 869 LYS A N 1
ATOM 6798 C CA . LYS A 1 869 ? 23.499 18.056 19.750 1.00 95.12 869 LYS A CA 1
ATOM 6799 C C . LYS A 1 869 ? 24.633 17.247 19.134 1.00 95.12 869 LYS A C 1
ATOM 6801 O O . LYS A 1 869 ? 25.194 16.389 19.807 1.00 95.12 869 LYS A O 1
ATOM 6806 N N . LEU A 1 870 ? 24.944 17.487 17.863 1.00 93.88 870 LEU A N 1
ATOM 6807 C CA . LEU A 1 870 ? 25.988 16.758 17.142 1.00 93.88 870 LEU A CA 1
ATOM 6808 C C . LEU A 1 870 ? 27.354 17.456 17.189 1.00 93.88 870 LEU A C 1
ATOM 6810 O O . LEU A 1 870 ? 28.328 16.895 16.689 1.00 93.88 870 LEU A O 1
ATOM 6814 N N . GLY A 1 871 ? 27.443 18.666 17.754 1.00 94.75 871 GLY A N 1
ATOM 6815 C CA . GLY A 1 871 ? 28.665 19.473 17.714 1.00 94.75 871 GLY A CA 1
ATOM 6816 C C . GLY A 1 871 ? 29.095 19.824 16.284 1.00 94.75 871 GLY A C 1
ATOM 6817 O O . GLY A 1 871 ? 30.288 19.870 15.989 1.00 94.75 871 GLY A O 1
ATOM 6818 N N . LYS A 1 872 ? 28.130 20.015 15.376 1.00 96.62 872 LYS A N 1
ATOM 6819 C CA . LYS A 1 872 ? 28.348 20.344 13.954 1.00 96.62 872 LYS A CA 1
ATOM 6820 C C . LYS A 1 872 ? 27.746 21.706 13.629 1.00 96.62 872 LYS A C 1
ATOM 6822 O O . LYS A 1 872 ? 26.957 22.241 14.402 1.00 96.62 872 LYS A O 1
ATOM 6827 N N . THR A 1 873 ? 28.085 22.284 12.479 1.00 95.38 873 THR A N 1
ATOM 6828 C CA . THR A 1 873 ? 27.443 23.534 12.042 1.00 95.38 873 THR A CA 1
ATOM 6829 C C . THR A 1 873 ? 26.079 23.268 11.403 1.00 95.38 873 THR A C 1
ATOM 6831 O O . THR A 1 873 ? 25.805 22.186 10.877 1.00 95.38 873 THR A O 1
ATOM 6834 N N . THR A 1 874 ? 25.196 24.270 11.390 1.00 94.50 874 THR A N 1
ATOM 6835 C CA . THR A 1 874 ? 23.885 24.142 10.729 1.00 94.50 874 THR A CA 1
ATOM 6836 C C . THR A 1 874 ? 24.009 23.904 9.222 1.00 94.50 874 THR A C 1
ATOM 6838 O O . THR A 1 874 ? 23.147 23.253 8.630 1.00 94.50 874 THR A O 1
ATOM 6841 N N . ALA A 1 875 ? 25.102 24.362 8.599 1.00 93.31 875 ALA A N 1
ATOM 6842 C CA . ALA A 1 875 ? 25.402 24.093 7.195 1.00 93.31 875 ALA A CA 1
ATOM 6843 C C . ALA A 1 875 ? 25.762 22.619 6.968 1.00 93.31 875 ALA A C 1
ATOM 6845 O O . ALA A 1 875 ? 25.183 21.971 6.095 1.00 93.31 875 ALA A O 1
ATOM 6846 N N . GLN A 1 876 ? 26.638 22.072 7.810 1.00 96.31 876 GLN A N 1
ATOM 6847 C CA . GLN A 1 876 ? 27.009 20.659 7.804 1.00 96.31 876 GLN A CA 1
ATOM 6848 C C . GLN A 1 876 ? 25.793 19.744 8.007 1.00 96.31 876 GLN A C 1
ATOM 6850 O O . GLN A 1 876 ? 25.605 18.789 7.254 1.00 96.31 876 GLN A O 1
ATOM 6855 N N . VAL A 1 877 ? 24.910 20.074 8.956 1.00 96.69 877 VAL A N 1
ATOM 6856 C CA . VAL A 1 877 ? 23.653 19.339 9.184 1.00 96.69 877 VAL A CA 1
ATOM 6857 C C . VAL A 1 877 ? 22.720 19.402 7.975 1.00 96.69 877 VAL A C 1
ATOM 6859 O O . VAL A 1 877 ? 22.178 18.371 7.578 1.00 96.69 877 VAL A O 1
ATOM 6862 N N . ALA A 1 878 ? 22.550 20.566 7.345 1.00 95.00 878 ALA A N 1
ATOM 6863 C CA . ALA A 1 878 ? 21.690 20.694 6.168 1.00 95.00 878 ALA A CA 1
ATOM 6864 C C . ALA A 1 878 ? 22.200 19.877 4.965 1.00 95.00 878 ALA A C 1
ATOM 6866 O O . ALA A 1 878 ? 21.406 19.224 4.281 1.00 95.00 878 ALA A O 1
ATOM 6867 N N . LEU A 1 879 ? 23.517 19.871 4.733 1.00 95.69 879 LEU A N 1
ATOM 6868 C CA . LEU A 1 879 ? 24.152 19.074 3.679 1.00 95.69 879 LEU A CA 1
ATOM 6869 C C . LEU A 1 879 ? 24.061 17.577 3.976 1.00 95.69 879 LEU A C 1
ATOM 6871 O O . LEU A 1 879 ? 23.642 16.806 3.111 1.00 95.69 879 LEU A O 1
ATOM 6875 N N . ARG A 1 880 ? 24.373 17.170 5.212 1.00 96.56 880 ARG A N 1
ATOM 6876 C CA . ARG A 1 880 ? 24.296 15.769 5.635 1.00 96.56 880 ARG A CA 1
ATOM 6877 C C . ARG A 1 880 ? 22.872 15.225 5.556 1.00 96.56 880 ARG A C 1
ATOM 6879 O O . ARG A 1 880 ? 22.683 14.103 5.091 1.00 96.56 880 ARG A O 1
ATOM 6886 N N . TRP A 1 881 ? 21.875 16.026 5.935 1.00 96.00 881 TRP A N 1
ATOM 6887 C CA . TRP A 1 881 ? 20.467 15.682 5.747 1.00 96.00 881 TRP A CA 1
ATOM 6888 C C . TRP A 1 881 ? 20.156 15.406 4.271 1.00 96.00 881 TRP A C 1
ATOM 6890 O O . TRP A 1 881 ? 19.569 14.371 3.962 1.00 96.00 881 TRP A O 1
ATOM 6900 N N . GLY A 1 882 ? 20.608 16.280 3.361 1.00 91.38 882 GLY A N 1
ATOM 6901 C CA . GLY A 1 882 ? 20.428 16.118 1.915 1.00 91.38 882 GLY A CA 1
ATOM 6902 C C . GLY A 1 882 ? 21.015 14.808 1.382 1.00 91.38 882 GLY A C 1
ATOM 6903 O O . GLY A 1 882 ? 20.354 14.101 0.624 1.00 91.38 882 GLY A O 1
ATOM 6904 N N . ILE A 1 883 ? 22.211 14.443 1.848 1.00 90.69 883 ILE A N 1
ATOM 6905 C CA . ILE A 1 883 ? 22.870 13.176 1.499 1.00 90.69 883 ILE A CA 1
ATOM 6906 C C . ILE A 1 883 ? 22.090 11.978 2.064 1.00 90.69 883 ILE A C 1
ATOM 6908 O O . ILE A 1 883 ? 21.838 11.013 1.347 1.00 90.69 883 ILE A O 1
ATOM 6912 N N . GLN A 1 884 ? 21.653 12.036 3.327 1.00 91.69 884 GLN A N 1
ATOM 6913 C CA . GLN A 1 884 ? 20.927 10.938 3.983 1.00 91.69 884 GLN A CA 1
ATOM 6914 C C . GLN A 1 884 ? 19.519 10.699 3.426 1.00 91.69 884 GLN A C 1
ATOM 6916 O O . GLN A 1 884 ? 19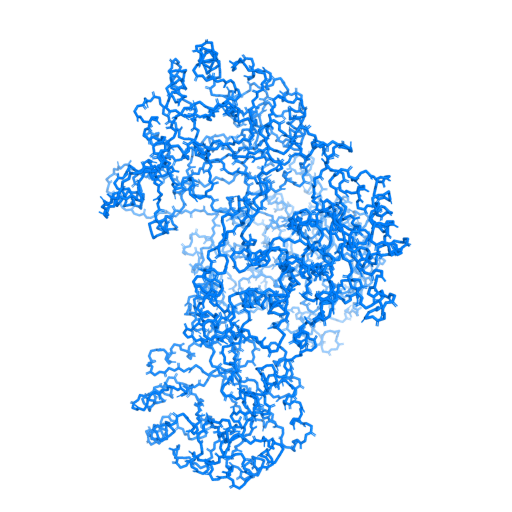.047 9.566 3.468 1.00 91.69 884 GLN A O 1
ATOM 6921 N N . VAL A 1 885 ? 18.856 11.714 2.856 1.00 87.25 885 VAL A N 1
ATOM 6922 C CA . VAL A 1 885 ? 17.596 11.510 2.107 1.00 87.25 885 VAL A CA 1
ATOM 6923 C C . VAL A 1 885 ? 17.812 10.991 0.678 1.00 87.25 885 VAL A C 1
ATOM 6925 O O . VAL A 1 885 ? 16.832 10.778 -0.041 1.00 87.25 885 VAL A O 1
ATOM 6928 N N . GLY A 1 886 ? 19.067 10.775 0.270 1.00 83.31 886 GLY A N 1
ATOM 6929 C CA . GLY A 1 886 ? 19.438 10.200 -1.022 1.00 83.31 886 GLY A CA 1
ATOM 6930 C C . GLY A 1 886 ? 19.636 11.213 -2.152 1.00 83.31 886 GLY A C 1
ATOM 6931 O O . GLY A 1 886 ? 19.575 10.818 -3.313 1.00 83.31 886 GLY A O 1
ATOM 6932 N N . ASN A 1 887 ? 19.857 12.498 -1.849 1.00 89.00 887 ASN A N 1
ATOM 6933 C CA . ASN A 1 887 ? 20.128 13.524 -2.859 1.00 89.00 887 ASN A CA 1
ATOM 6934 C C . ASN A 1 887 ? 21.638 13.798 -2.992 1.00 89.00 887 ASN A C 1
ATOM 6936 O O . ASN A 1 887 ? 22.391 13.653 -2.029 1.00 89.00 887 ASN A O 1
ATOM 6940 N N . SER A 1 888 ? 22.071 14.312 -4.147 1.00 93.12 888 SER A N 1
ATOM 6941 C CA . SER A 1 888 ? 23.323 15.086 -4.227 1.00 93.12 888 SER A CA 1
ATOM 6942 C C . SER A 1 888 ? 23.059 16.542 -3.842 1.00 93.12 888 SER A C 1
ATOM 6944 O O . SER A 1 888 ? 21.984 17.072 -4.125 1.00 93.12 888 SER A O 1
ATOM 6946 N N . VAL A 1 889 ? 24.016 17.208 -3.200 1.00 94.69 889 VAL A N 1
ATOM 6947 C CA . VAL A 1 889 ? 23.875 18.593 -2.727 1.00 94.69 889 VAL A CA 1
ATOM 6948 C C . VAL A 1 889 ? 24.896 19.511 -3.391 1.00 94.69 889 VAL A C 1
ATOM 6950 O O . VAL A 1 889 ? 26.059 19.148 -3.545 1.00 94.69 889 VAL A O 1
ATOM 6953 N N . LEU A 1 890 ? 24.456 20.712 -3.779 1.00 94.12 890 LEU A N 1
ATOM 6954 C CA . LEU A 1 890 ? 25.272 21.695 -4.501 1.00 94.12 890 LEU A CA 1
ATOM 6955 C C . LEU A 1 890 ? 25.462 22.990 -3.694 1.00 94.12 890 LEU A C 1
ATOM 6957 O O . LEU A 1 890 ? 24.844 24.015 -4.019 1.00 94.12 890 LEU A O 1
ATOM 6961 N N . PRO A 1 891 ? 26.240 22.978 -2.593 1.00 92.75 891 PRO A N 1
ATOM 6962 C CA . PRO A 1 891 ? 26.594 24.206 -1.895 1.00 92.75 891 PRO A CA 1
ATOM 6963 C C . PRO A 1 891 ? 27.445 25.128 -2.778 1.00 92.75 891 PRO A C 1
ATOM 6965 O O . PRO A 1 891 ? 28.242 24.694 -3.607 1.00 92.75 891 PRO A O 1
ATOM 6968 N N . LYS A 1 892 ? 27.297 26.435 -2.555 1.00 87.81 892 LYS A N 1
ATOM 6969 C CA . LYS A 1 892 ? 28.138 27.472 -3.161 1.00 87.81 892 LYS A CA 1
ATOM 6970 C C . LYS A 1 892 ? 29.020 28.104 -2.091 1.00 87.81 892 LYS A C 1
ATOM 6972 O O . LYS A 1 892 ? 28.509 28.538 -1.059 1.00 87.81 892 LYS A O 1
ATOM 6977 N N . SER A 1 893 ? 30.304 28.273 -2.393 1.00 88.38 893 SER A N 1
ATOM 6978 C CA . SER A 1 893 ? 31.207 29.159 -1.656 1.00 88.38 893 SER A CA 1
ATOM 6979 C C . SER A 1 893 ? 32.375 29.595 -2.542 1.00 88.38 893 SER A C 1
ATOM 6981 O O . SER A 1 893 ? 32.824 28.823 -3.379 1.00 88.38 893 SER A O 1
ATOM 6983 N N . THR A 1 894 ? 32.872 30.816 -2.339 1.00 88.75 894 THR A N 1
ATOM 6984 C CA . THR A 1 894 ? 34.174 31.285 -2.854 1.00 88.75 894 THR A CA 1
ATOM 6985 C C . THR A 1 894 ? 35.231 31.381 -1.751 1.00 88.75 894 THR A C 1
ATOM 6987 O O . THR A 1 894 ? 36.390 31.655 -2.023 1.00 88.75 894 THR A O 1
ATOM 6990 N N . LYS A 1 895 ? 34.846 31.151 -0.487 1.00 90.00 895 LYS A N 1
ATOM 6991 C CA . LYS A 1 895 ? 35.762 31.124 0.658 1.00 90.00 895 LYS A CA 1
ATOM 6992 C C . LYS A 1 895 ? 36.248 29.701 0.886 1.00 90.00 895 LYS A C 1
ATOM 6994 O O . LYS A 1 895 ? 35.423 28.832 1.173 1.00 90.00 895 LYS A O 1
ATOM 6999 N N . GLU A 1 896 ? 37.557 29.498 0.831 1.00 90.50 896 GLU A N 1
ATOM 7000 C CA . GLU A 1 896 ? 38.207 28.193 0.997 1.00 90.50 896 GLU A CA 1
ATOM 7001 C C . GLU A 1 896 ? 37.806 27.486 2.300 1.00 90.50 896 GLU A C 1
ATOM 7003 O O . GLU A 1 896 ? 37.365 26.341 2.266 1.00 90.50 896 GLU A O 1
ATOM 7008 N N . SER A 1 897 ? 37.804 28.198 3.433 1.00 92.19 897 SER A N 1
ATOM 7009 C CA . SER A 1 897 ? 37.394 27.628 4.727 1.00 92.19 897 SER A CA 1
ATOM 7010 C C . SER A 1 897 ? 35.962 27.079 4.732 1.00 92.19 897 SER A C 1
ATOM 7012 O O . SER A 1 897 ? 35.691 26.052 5.345 1.00 92.19 897 SER A O 1
ATOM 7014 N N . ARG A 1 898 ? 35.039 27.724 4.008 1.00 91.31 898 ARG A N 1
ATOM 7015 C CA . ARG A 1 898 ? 33.653 27.248 3.854 1.00 91.31 898 ARG A CA 1
ATOM 7016 C C . ARG A 1 898 ? 33.537 26.107 2.847 1.00 91.31 898 ARG A C 1
ATOM 7018 O O . ARG A 1 898 ? 32.641 25.282 2.977 1.00 91.31 898 ARG A O 1
ATOM 7025 N N . ILE A 1 899 ? 34.401 26.071 1.831 1.00 93.81 899 ILE A N 1
ATOM 7026 C CA . ILE A 1 899 ? 34.468 24.953 0.879 1.00 93.81 899 ILE A CA 1
ATOM 7027 C C . ILE A 1 899 ? 34.886 23.679 1.624 1.00 93.81 899 ILE A C 1
ATOM 7029 O O . ILE A 1 899 ? 34.211 22.662 1.464 1.00 93.81 899 ILE A O 1
ATOM 7033 N N . GLN A 1 900 ? 35.912 23.770 2.480 1.00 93.81 900 GLN A N 1
ATOM 7034 C CA . GLN A 1 900 ? 36.344 22.686 3.368 1.00 93.81 900 GLN A CA 1
ATOM 7035 C C . GLN A 1 900 ? 35.226 22.263 4.331 1.00 93.81 900 GLN A C 1
ATOM 7037 O O . GLN A 1 900 ? 34.817 21.108 4.314 1.00 93.81 900 GLN A O 1
ATOM 7042 N N . GLU A 1 901 ? 34.639 23.203 5.081 1.00 94.31 901 GLU A N 1
ATOM 7043 C CA . GLU A 1 901 ? 33.559 22.900 6.036 1.00 94.31 901 GLU A CA 1
ATOM 7044 C C . GLU A 1 901 ? 32.373 22.165 5.382 1.00 94.31 901 GLU A C 1
ATOM 7046 O O . GLU A 1 901 ? 31.831 21.217 5.951 1.00 94.31 901 GLU A O 1
ATOM 7051 N N . ASN A 1 902 ? 31.971 22.588 4.177 1.00 94.19 902 ASN A N 1
ATOM 7052 C CA . ASN A 1 902 ? 30.891 21.948 3.422 1.00 94.19 902 ASN A CA 1
ATOM 7053 C C . ASN A 1 902 ? 31.253 20.529 2.948 1.00 94.19 902 ASN A C 1
ATOM 7055 O O . ASN A 1 902 ? 30.353 19.731 2.686 1.00 94.19 902 ASN A O 1
ATOM 7059 N N . PHE A 1 903 ? 32.544 20.226 2.799 1.00 93.38 903 PHE A N 1
ATOM 7060 C CA . PHE A 1 903 ? 33.036 18.909 2.404 1.00 93.38 903 PHE A CA 1
ATOM 7061 C C . PHE A 1 903 ? 33.120 17.935 3.587 1.00 93.38 903 PHE A C 1
ATOM 7063 O O . PHE A 1 903 ? 32.930 16.734 3.400 1.00 93.38 903 PHE A O 1
ATOM 7070 N N . ASP A 1 904 ? 33.314 18.443 4.807 1.00 92.62 904 ASP A N 1
ATOM 7071 C CA . ASP A 1 904 ? 33.462 17.668 6.051 1.00 92.62 904 ASP A CA 1
ATOM 7072 C C . ASP A 1 904 ? 32.113 17.117 6.579 1.00 92.62 904 ASP A C 1
ATOM 7074 O O . ASP A 1 904 ? 31.673 17.368 7.706 1.00 92.62 904 ASP A O 1
ATOM 7078 N N . VAL A 1 905 ? 31.400 16.380 5.723 1.00 91.81 905 VAL A N 1
ATOM 7079 C CA . VAL A 1 905 ? 30.062 15.810 5.978 1.00 91.81 905 VAL A CA 1
ATOM 7080 C C . VAL A 1 905 ? 30.002 14.294 5.758 1.00 91.81 905 VAL A C 1
ATOM 7082 O O . VAL A 1 905 ? 28.923 13.697 5.786 1.00 91.81 905 VAL A O 1
ATOM 7085 N N . PHE A 1 906 ? 31.145 13.652 5.509 1.00 83.12 906 PHE A N 1
ATOM 7086 C CA . PHE A 1 906 ? 31.219 12.232 5.152 1.00 83.12 906 PHE A CA 1
ATOM 7087 C C . PHE A 1 906 ? 31.492 11.304 6.341 1.00 83.12 906 PHE A C 1
ATOM 7089 O O . PHE A 1 906 ? 31.084 10.147 6.299 1.00 83.12 906 PHE A O 1
ATOM 7096 N N . ASP A 1 907 ? 32.147 11.798 7.391 1.00 83.81 907 ASP A N 1
ATOM 7097 C CA . ASP A 1 907 ? 32.677 11.037 8.533 1.00 83.81 907 ASP A CA 1
ATOM 7098 C C . ASP A 1 907 ? 31.696 10.818 9.684 1.00 83.81 907 ASP A C 1
ATOM 7100 O O . ASP A 1 907 ? 32.027 10.164 10.672 1.00 83.81 907 ASP A O 1
ATOM 7104 N N . TRP A 1 908 ? 30.477 11.330 9.548 1.00 90.62 908 TRP A N 1
ATOM 7105 C CA . TRP A 1 908 ? 29.422 11.231 10.550 1.00 90.62 908 TRP A CA 1
ATOM 7106 C C . TRP A 1 908 ? 28.042 11.187 9.887 1.00 90.62 908 TRP A C 1
ATOM 7108 O O . TRP A 1 908 ? 27.894 11.510 8.709 1.00 90.62 908 TRP A O 1
ATOM 7118 N N . SER A 1 909 ? 27.016 10.799 10.645 1.00 89.94 909 SER A N 1
ATOM 7119 C CA . SER A 1 909 ? 25.610 10.799 10.224 1.00 89.94 909 SER A CA 1
ATOM 7120 C C . SER A 1 909 ? 24.707 11.387 11.300 1.00 89.94 909 SER A C 1
ATOM 7122 O O . SER A 1 909 ? 25.016 11.307 12.483 1.00 89.94 909 SER A O 1
ATOM 7124 N N . ILE A 1 910 ? 23.567 11.934 10.887 1.00 92.31 910 ILE A N 1
ATOM 7125 C CA . ILE A 1 910 ? 22.464 12.316 11.768 1.00 92.31 910 ILE A CA 1
ATOM 7126 C C . ILE A 1 910 ? 21.770 11.018 12.231 1.00 92.31 910 ILE A C 1
ATOM 7128 O O . ILE A 1 910 ? 21.278 10.292 11.362 1.00 92.31 910 ILE A O 1
ATOM 7132 N N . PRO A 1 911 ? 21.734 10.712 13.542 1.00 89.50 911 PRO A N 1
ATOM 7133 C CA . PRO A 1 911 ? 21.030 9.552 14.100 1.00 89.50 911 PRO A CA 1
ATOM 7134 C C . PRO A 1 911 ? 19.514 9.604 13.867 1.00 89.50 911 PRO A C 1
ATOM 7136 O O . PRO A 1 911 ? 18.956 10.691 13.728 1.00 89.50 911 PRO A O 1
ATOM 7139 N N . ASP A 1 912 ? 18.841 8.451 13.855 1.00 86.06 912 ASP A N 1
ATOM 7140 C CA . ASP A 1 912 ? 17.428 8.330 13.454 1.00 86.06 912 ASP A CA 1
ATOM 7141 C C . ASP A 1 912 ? 16.460 9.180 14.294 1.00 86.06 912 ASP A C 1
ATOM 7143 O O . ASP A 1 912 ? 15.518 9.764 13.755 1.00 86.06 912 ASP A O 1
ATOM 7147 N N . ASP A 1 913 ? 16.702 9.310 15.599 1.00 87.31 913 ASP A N 1
ATOM 7148 C CA . ASP A 1 913 ? 15.885 10.117 16.512 1.00 87.31 913 ASP A CA 1
ATOM 7149 C C . ASP A 1 913 ? 15.978 11.618 16.193 1.00 87.31 913 ASP A C 1
ATOM 7151 O O . ASP A 1 913 ? 14.967 12.327 16.178 1.00 87.31 913 ASP A O 1
ATOM 7155 N N . LEU A 1 914 ? 17.181 12.103 15.875 1.00 88.62 914 LEU A N 1
ATOM 7156 C CA . LEU A 1 914 ? 17.411 13.478 15.434 1.00 88.62 914 LEU A CA 1
ATOM 7157 C C . LEU A 1 914 ? 16.956 13.685 13.987 1.00 88.62 914 LEU A C 1
ATOM 7159 O O . LEU A 1 914 ? 16.437 14.748 13.647 1.00 88.62 914 LEU A O 1
ATOM 7163 N N . PHE A 1 915 ? 17.094 12.665 13.141 1.00 91.81 915 PHE A N 1
ATOM 7164 C CA . PHE A 1 915 ? 16.679 12.700 11.745 1.00 91.81 915 PHE A CA 1
ATOM 7165 C C . PHE A 1 915 ? 15.151 12.780 11.605 1.00 91.81 915 PHE A C 1
ATOM 7167 O O . PHE A 1 915 ? 14.634 13.523 10.767 1.00 91.81 915 PHE A O 1
ATOM 7174 N N . ALA A 1 916 ? 14.406 12.096 12.478 1.00 88.19 916 ALA A N 1
ATOM 7175 C CA . ALA A 1 916 ? 12.947 12.156 12.512 1.00 88.19 916 ALA A CA 1
ATOM 7176 C C . ALA A 1 916 ? 12.421 13.584 12.746 1.00 88.19 916 ALA A C 1
ATOM 7178 O O . ALA A 1 916 ? 11.367 13.947 12.219 1.00 88.19 916 ALA A O 1
ATOM 7179 N N . LYS A 1 917 ? 13.174 14.437 13.456 1.00 90.00 917 LYS A N 1
ATOM 7180 C CA . LYS A 1 917 ? 12.776 15.827 13.735 1.00 90.00 917 LYS A CA 1
ATOM 7181 C C . LYS A 1 917 ? 12.627 16.673 12.480 1.00 90.00 917 LYS A C 1
ATOM 7183 O O . LYS A 1 917 ? 11.795 17.570 12.456 1.00 90.00 917 LYS A O 1
ATOM 7188 N N . PHE A 1 918 ? 13.365 16.382 11.409 1.00 88.44 918 PHE A N 1
ATOM 7189 C CA . PHE A 1 918 ? 13.229 17.131 10.158 1.00 88.44 918 PHE A CA 1
ATOM 7190 C C . PHE A 1 918 ? 11.834 16.990 9.532 1.00 88.44 918 PHE A C 1
ATOM 7192 O O . PHE A 1 918 ? 11.411 17.882 8.800 1.00 88.44 918 PHE A O 1
ATOM 7199 N N . SER A 1 919 ? 11.090 15.919 9.838 1.00 84.88 919 SER A N 1
ATOM 7200 C CA . SER A 1 919 ? 9.713 15.730 9.352 1.00 84.88 919 SER A CA 1
ATOM 7201 C C . SER A 1 919 ? 8.710 16.736 9.933 1.00 84.88 919 SER A C 1
ATOM 7203 O O . SER A 1 919 ? 7.664 16.965 9.328 1.00 84.88 919 SER A O 1
ATOM 7205 N N . THR A 1 920 ? 9.037 17.380 11.060 1.00 85.69 920 THR A N 1
ATOM 7206 C CA . THR A 1 920 ? 8.172 18.371 11.721 1.00 85.69 920 THR A CA 1
ATOM 7207 C C . THR A 1 920 ? 8.362 19.787 11.171 1.00 85.69 920 THR A C 1
ATOM 7209 O O . THR A 1 920 ? 7.576 20.684 11.477 1.00 85.69 920 THR A O 1
ATOM 7212 N N . ILE A 1 921 ? 9.388 20.009 10.339 1.00 82.25 921 ILE A N 1
ATOM 7213 C CA . ILE A 1 921 ? 9.658 21.313 9.733 1.00 82.25 921 ILE A CA 1
ATOM 7214 C C . ILE A 1 921 ? 8.573 21.618 8.694 1.00 82.25 921 ILE A C 1
ATOM 7216 O O . ILE A 1 921 ? 8.430 20.912 7.690 1.00 82.25 921 ILE A O 1
ATOM 7220 N N . GLN A 1 922 ? 7.840 22.713 8.904 1.00 74.81 922 GLN A N 1
ATOM 7221 C CA . GLN A 1 922 ? 6.877 23.222 7.931 1.00 74.81 922 GLN A CA 1
ATOM 7222 C C . GLN A 1 922 ? 7.581 23.539 6.604 1.00 74.81 922 GLN A C 1
ATOM 7224 O O . GLN A 1 922 ? 8.581 24.253 6.567 1.00 74.81 922 GLN A O 1
ATOM 7229 N N . GLN A 1 923 ? 7.050 22.989 5.514 1.00 72.38 923 GLN A N 1
ATOM 7230 C CA . GLN A 1 923 ? 7.652 23.099 4.190 1.00 72.38 923 GLN A CA 1
ATOM 7231 C C . GLN A 1 923 ? 7.345 24.473 3.582 1.00 72.38 923 GLN A C 1
ATOM 7233 O O . GLN A 1 923 ? 6.209 24.735 3.183 1.00 72.38 923 GLN A O 1
ATOM 7238 N N . GLU A 1 924 ? 8.345 25.348 3.501 1.00 57.91 924 GLU A N 1
ATOM 7239 C CA . GLU A 1 924 ? 8.208 26.684 2.912 1.00 57.91 924 GLU A CA 1
ATOM 7240 C C . GLU A 1 924 ? 8.812 26.703 1.507 1.00 57.91 924 GLU A C 1
ATOM 7242 O O . GLU A 1 924 ? 9.978 26.358 1.320 1.00 57.91 924 GLU A O 1
ATOM 7247 N N . ILE A 1 925 ? 8.034 27.122 0.503 1.00 54.88 925 ILE A N 1
ATOM 7248 C CA . ILE A 1 925 ? 8.556 27.290 -0.858 1.00 54.88 925 ILE A CA 1
ATOM 7249 C C . ILE A 1 925 ? 9.574 28.428 -0.852 1.00 54.88 925 ILE A C 1
ATOM 7251 O O . ILE A 1 925 ? 9.208 29.598 -0.713 1.00 54.88 925 ILE A O 1
ATOM 7255 N N . SER A 1 926 ? 10.846 28.094 -1.058 1.00 48.66 926 SER A N 1
ATOM 7256 C CA . SER A 1 926 ? 11.873 29.095 -1.309 1.00 48.66 926 SER A CA 1
ATOM 7257 C C . SER A 1 926 ? 11.620 29.761 -2.668 1.00 48.66 926 SER A C 1
ATOM 7259 O O . SER A 1 926 ? 11.435 29.141 -3.714 1.00 48.66 926 SER A O 1
ATOM 7261 N N . LEU A 1 927 ? 11.521 31.087 -2.632 1.00 48.03 927 LEU A N 1
ATOM 7262 C CA . LEU A 1 927 ? 11.075 31.950 -3.727 1.00 48.03 927 LEU A CA 1
ATOM 7263 C C . LEU A 1 927 ? 12.208 32.298 -4.715 1.00 48.03 927 LEU A C 1
ATOM 7265 O O . LEU A 1 927 ? 12.134 33.327 -5.394 1.00 48.03 927 LEU A O 1
ATOM 7269 N N . LEU A 1 928 ? 13.259 31.473 -4.775 1.00 45.34 928 LEU A N 1
ATOM 7270 C CA . LEU A 1 928 ? 14.533 31.774 -5.434 1.00 45.34 928 LEU A CA 1
ATOM 7271 C C . LEU A 1 928 ? 14.374 31.976 -6.946 1.00 45.34 928 LEU A C 1
ATOM 7273 O O . LEU A 1 928 ? 14.830 32.973 -7.501 1.00 45.34 928 LEU A O 1
ATOM 7277 N N . ILE A 1 929 ? 13.642 31.066 -7.587 1.00 46.00 929 ILE A N 1
ATOM 7278 C CA . ILE A 1 929 ? 13.330 31.101 -9.022 1.00 46.00 929 ILE A CA 1
ATOM 7279 C C . ILE A 1 929 ? 11.944 31.730 -9.261 1.00 46.00 929 ILE A C 1
ATOM 7281 O O . ILE A 1 929 ? 11.735 32.510 -10.190 1.00 46.00 929 ILE A O 1
ATOM 7285 N N . LEU A 1 930 ? 11.015 31.507 -8.334 1.00 41.00 930 LEU A N 1
ATOM 7286 C CA . LEU A 1 930 ? 9.643 32.005 -8.367 1.00 41.00 930 LEU A CA 1
ATOM 7287 C C . LEU A 1 930 ? 9.517 33.537 -8.437 1.00 41.00 930 LEU A C 1
ATOM 7289 O O . LEU A 1 930 ? 8.679 34.043 -9.178 1.00 41.00 930 LEU A O 1
ATOM 7293 N N . LYS A 1 931 ? 10.310 34.315 -7.681 1.00 38.44 931 LYS A N 1
ATOM 7294 C CA . LYS A 1 931 ? 10.216 35.794 -7.698 1.00 38.44 931 LYS A CA 1
ATOM 7295 C C . LYS A 1 931 ? 10.711 36.401 -9.017 1.00 38.44 931 LYS A C 1
ATOM 7297 O O . LYS A 1 931 ? 10.143 37.409 -9.445 1.00 38.44 931 LYS A O 1
ATOM 7302 N N . ALA A 1 932 ? 11.693 35.777 -9.673 1.00 39.34 932 ALA A N 1
ATOM 7303 C CA . ALA A 1 932 ? 12.099 36.121 -11.038 1.00 39.34 932 ALA A CA 1
ATOM 7304 C C . ALA A 1 932 ? 10.989 35.751 -12.039 1.00 39.34 932 ALA A C 1
ATOM 7306 O O . ALA A 1 932 ? 10.552 36.608 -12.807 1.00 39.34 932 ALA A O 1
ATOM 7307 N N . TYR A 1 933 ? 10.427 34.541 -11.923 1.00 42.34 933 TYR A N 1
ATOM 7308 C CA . TYR A 1 933 ? 9.282 34.101 -12.724 1.00 42.34 933 TYR A CA 1
ATOM 7309 C C . TYR A 1 933 ? 8.051 35.006 -12.561 1.00 42.34 933 TYR A C 1
ATOM 7311 O O . TYR A 1 933 ? 7.405 35.317 -13.545 1.00 42.34 933 TYR A O 1
ATOM 7319 N N . ILE A 1 934 ? 7.723 35.482 -11.356 1.00 40.50 934 ILE A N 1
ATOM 7320 C CA . ILE A 1 934 ? 6.560 36.344 -11.061 1.00 40.50 934 ILE A CA 1
ATOM 7321 C C . ILE A 1 934 ? 6.635 37.708 -11.746 1.00 40.50 934 ILE A C 1
ATOM 7323 O O . ILE A 1 934 ? 5.601 38.263 -12.129 1.00 40.50 934 ILE A O 1
ATOM 7327 N N . LYS A 1 935 ? 7.827 38.319 -11.767 1.00 35.19 935 LYS A N 1
ATOM 7328 C CA . LYS A 1 935 ? 8.025 39.675 -12.304 1.00 35.19 935 LYS A CA 1
ATOM 7329 C C . LYS A 1 935 ? 7.876 39.672 -13.830 1.00 35.19 935 LYS A C 1
ATOM 7331 O O . LYS A 1 935 ? 7.386 40.643 -14.385 1.00 35.19 935 LYS A O 1
ATOM 7336 N N . VAL A 1 936 ? 8.223 38.540 -14.439 1.00 38.75 936 VAL A N 1
ATOM 7337 C CA . VAL A 1 936 ? 8.037 38.166 -15.846 1.00 38.75 936 VAL A CA 1
ATOM 7338 C C . VAL A 1 936 ? 6.594 37.712 -16.121 1.00 38.75 936 VAL A C 1
ATOM 7340 O O . VAL A 1 936 ? 5.989 38.107 -17.098 1.00 38.75 936 VAL A O 1
ATOM 7343 N N . TRP A 1 937 ? 5.954 36.955 -15.235 1.00 36.59 937 TRP A N 1
ATOM 7344 C CA . TRP A 1 937 ? 4.593 36.450 -15.474 1.00 36.59 937 TRP A CA 1
ATOM 7345 C C . TRP A 1 937 ? 3.499 37.525 -15.426 1.00 36.59 937 TRP A C 1
ATOM 7347 O O . TRP A 1 937 ? 2.429 37.348 -15.995 1.00 36.59 937 TRP A O 1
ATOM 7357 N N . ARG A 1 938 ? 3.734 38.645 -14.732 1.00 34.03 938 ARG A N 1
ATOM 7358 C CA . ARG A 1 938 ? 2.748 39.732 -14.602 1.00 34.03 938 ARG A CA 1
ATOM 7359 C C . ARG A 1 938 ? 2.618 40.624 -15.840 1.00 34.03 938 ARG A C 1
ATOM 7361 O O . ARG A 1 938 ? 1.651 41.373 -15.899 1.00 34.03 938 ARG A O 1
ATOM 7368 N N . SER A 1 939 ? 3.544 40.549 -16.795 1.00 33.81 939 SER A N 1
ATOM 7369 C CA . SER A 1 939 ? 3.503 41.334 -18.041 1.00 33.81 939 SER A CA 1
ATOM 7370 C C . SER A 1 939 ? 2.908 40.572 -19.231 1.00 33.81 939 SER A C 1
ATOM 7372 O O . SER A 1 939 ? 2.700 41.169 -20.282 1.00 33.81 939 SER A O 1
ATOM 7374 N N . PHE A 1 940 ? 2.558 39.291 -19.065 1.00 33.34 940 PHE A N 1
ATOM 7375 C CA . PHE A 1 940 ? 1.759 38.542 -20.034 1.00 33.34 940 PHE A CA 1
ATOM 7376 C C . PHE A 1 940 ? 0.266 38.772 -19.818 1.00 33.34 940 PHE A C 1
ATOM 7378 O O . PHE A 1 940 ? -0.430 38.000 -19.158 1.00 33.34 940 PHE A O 1
ATOM 7385 N N . GLY A 1 941 ? -0.238 39.850 -20.409 1.00 38.16 941 GLY A N 1
ATOM 7386 C CA . GLY A 1 941 ? -1.596 39.813 -20.928 1.00 38.16 941 GLY A CA 1
ATOM 7387 C C . GLY A 1 941 ? -1.638 38.834 -22.106 1.00 38.16 941 GLY A C 1
ATOM 7388 O O . GLY A 1 941 ? -0.768 38.896 -22.967 1.00 38.16 941 GLY A O 1
ATOM 7389 N N . THR A 1 942 ? -2.667 37.985 -22.148 1.00 31.98 942 THR A N 1
ATOM 7390 C CA . THR A 1 942 ? -3.040 37.023 -23.213 1.00 31.98 942 THR A CA 1
ATOM 7391 C C . THR A 1 942 ? -2.476 35.589 -23.139 1.00 31.98 942 THR A C 1
ATOM 7393 O O . THR A 1 942 ? -1.278 35.363 -23.054 1.00 31.98 942 THR A O 1
ATOM 7396 N N . GLY A 1 943 ? -3.417 34.631 -23.210 1.00 36.28 943 GLY A N 1
ATOM 7397 C CA . GLY A 1 943 ? -3.338 33.396 -24.004 1.00 36.28 943 GLY A CA 1
ATOM 7398 C C . GLY A 1 943 ? -2.469 32.236 -23.511 1.00 36.28 943 GLY A C 1
ATOM 7399 O O . GLY A 1 943 ? -1.261 32.286 -23.661 1.00 36.28 943 GLY A O 1
ATOM 7400 N N . LYS A 1 944 ? -3.129 31.151 -23.059 1.00 31.42 944 LYS A N 1
ATOM 7401 C CA . LYS A 1 944 ? -2.658 29.747 -23.017 1.00 31.42 944 LYS A CA 1
ATOM 7402 C C . LYS A 1 944 ? -1.192 29.551 -22.603 1.00 31.42 944 LYS A C 1
ATOM 7404 O O . LYS A 1 944 ? -0.369 29.600 -23.487 1.00 31.42 944 LYS A O 1
ATOM 7409 N N . TYR A 1 945 ? -0.909 29.248 -21.328 1.00 28.31 945 TYR A N 1
ATOM 7410 C CA . TYR A 1 945 ? 0.120 28.290 -20.853 1.00 28.31 945 TYR A CA 1
ATOM 7411 C C . TYR A 1 945 ? 0.020 28.147 -19.327 1.00 28.31 945 TYR A C 1
ATOM 7413 O O . TYR A 1 945 ? 0.760 28.766 -18.562 1.00 28.31 945 TYR A O 1
ATOM 7421 N N . ASP A 1 946 ? -0.928 27.328 -18.871 1.00 30.86 946 ASP A N 1
ATOM 7422 C CA . ASP A 1 946 ? -1.022 26.906 -17.474 1.00 30.86 946 ASP A CA 1
ATOM 7423 C C . ASP A 1 946 ? -0.010 25.782 -17.222 1.00 30.86 946 ASP A C 1
ATOM 7425 O O . ASP A 1 946 ? -0.134 24.705 -17.796 1.00 30.86 946 ASP A O 1
ATOM 7429 N N . ASN A 1 947 ? 1.021 26.058 -16.412 1.00 27.44 947 ASN A N 1
ATOM 7430 C CA . ASN A 1 947 ? 1.616 25.146 -15.416 1.00 27.44 947 ASN A CA 1
ATOM 7431 C C . ASN A 1 947 ? 3.007 25.626 -14.971 1.00 27.44 947 ASN A C 1
ATOM 7433 O O . ASN A 1 947 ? 4.036 25.018 -15.288 1.00 27.44 947 ASN A O 1
ATOM 7437 N N . VAL A 1 948 ? 3.030 26.694 -14.168 1.00 27.83 948 VAL A N 1
ATOM 7438 C CA . VAL A 1 948 ? 4.069 26.904 -13.147 1.00 27.83 948 VAL A CA 1
ATOM 7439 C C . VAL A 1 948 ? 3.382 27.456 -11.894 1.00 27.83 948 VAL A C 1
ATOM 7441 O O . VAL A 1 948 ? 2.984 28.618 -11.849 1.00 27.83 948 VAL A O 1
ATOM 7444 N N . MET A 1 949 ? 3.198 26.606 -10.878 1.00 25.62 949 MET A N 1
ATOM 7445 C CA . MET A 1 949 ? 2.714 27.029 -9.562 1.00 25.62 949 MET A CA 1
ATOM 7446 C C . MET A 1 949 ? 3.719 27.986 -8.933 1.00 25.62 949 MET A C 1
ATOM 7448 O O . MET A 1 949 ? 4.862 27.618 -8.675 1.00 25.62 949 MET A O 1
ATOM 7452 N N . ILE A 1 950 ? 3.260 29.197 -8.629 1.00 24.94 950 ILE A N 1
ATOM 7453 C CA . ILE A 1 950 ? 4.001 30.147 -7.816 1.00 24.94 950 ILE A CA 1
ATOM 7454 C C . ILE A 1 950 ? 3.137 30.602 -6.648 1.00 24.94 950 ILE A C 1
ATOM 7456 O O . ILE A 1 950 ? 2.292 31.489 -6.780 1.00 24.94 950 ILE A O 1
ATOM 7460 N N . ILE A 1 951 ? 3.401 30.015 -5.483 1.00 26.50 951 ILE A N 1
ATOM 7461 C CA . ILE A 1 951 ? 2.950 30.530 -4.193 1.00 26.50 951 ILE A CA 1
ATOM 7462 C C . ILE A 1 951 ? 3.729 31.818 -3.917 1.00 26.50 951 ILE A C 1
ATOM 7464 O O . ILE A 1 951 ? 4.949 31.803 -3.803 1.00 26.50 951 ILE A O 1
ATOM 7468 N N . LYS A 1 952 ? 3.032 32.951 -3.809 1.00 22.61 952 LYS A N 1
ATOM 7469 C CA . LYS A 1 952 ? 3.574 34.149 -3.162 1.00 22.61 952 LYS A CA 1
ATOM 7470 C C . LYS A 1 952 ? 3.235 34.094 -1.684 1.00 22.61 952 LYS A C 1
ATOM 7472 O O . LYS A 1 952 ? 2.059 34.170 -1.349 1.00 22.61 952 LYS A O 1
ATOM 7477 N N . HIS A 1 953 ? 4.243 34.100 -0.824 1.00 24.53 953 HIS A N 1
ATOM 7478 C CA . HIS A 1 953 ? 4.152 34.733 0.490 1.00 24.53 953 HIS A CA 1
ATOM 7479 C C . HIS A 1 953 ? 5.326 35.708 0.629 1.00 24.53 953 HIS A C 1
ATOM 7481 O O . HIS A 1 953 ? 6.438 35.414 0.202 1.00 24.53 953 HIS A O 1
ATOM 7487 N N . LYS A 1 954 ? 5.032 36.915 1.116 1.00 24.66 954 LYS A N 1
ATOM 7488 C CA . LYS A 1 954 ? 6.013 37.899 1.589 1.00 24.66 954 LYS A CA 1
ATOM 7489 C C . LYS A 1 954 ? 6.120 37.729 3.107 1.00 24.66 954 LYS A C 1
ATOM 7491 O O . LYS A 1 954 ? 5.077 37.593 3.747 1.00 24.66 954 LYS A O 1
ATOM 7496 N N . ARG A 1 955 ? 7.321 37.810 3.676 1.00 24.47 955 ARG A N 1
ATOM 7497 C CA . ARG A 1 955 ? 7.567 37.993 5.112 1.00 24.47 955 ARG A CA 1
ATOM 7498 C C . ARG A 1 955 ? 7.892 39.468 5.443 1.00 24.47 955 ARG A C 1
ATOM 7500 O O . ARG A 1 955 ? 8.191 40.264 4.554 1.00 24.47 955 ARG A O 1
ATOM 7507 N N . PRO A 1 956 ? 7.746 39.865 6.721 1.00 30.48 956 PRO A N 1
ATOM 7508 C CA . PRO A 1 956 ? 7.719 41.257 7.164 1.00 30.48 956 PRO A CA 1
ATOM 7509 C C . PRO A 1 956 ? 8.981 41.666 7.946 1.00 30.48 956 PRO A C 1
ATOM 7511 O O . PRO A 1 956 ? 9.674 40.810 8.487 1.00 30.48 956 PRO A O 1
ATOM 7514 N N . ARG A 1 957 ? 9.222 42.981 8.043 1.00 23.78 957 ARG A N 1
ATOM 7515 C CA . ARG A 1 957 ? 9.780 43.747 9.188 1.00 23.78 957 ARG A CA 1
ATOM 7516 C C . ARG A 1 957 ? 9.993 45.192 8.713 1.00 23.78 957 ARG A C 1
ATOM 7518 O O . ARG A 1 957 ? 10.487 45.392 7.614 1.00 23.78 957 ARG A O 1
ATOM 7525 N N . GLU A 1 958 ? 9.676 46.266 9.419 1.00 27.22 958 GLU A N 1
ATOM 7526 C CA . GLU A 1 958 ? 9.093 46.520 10.736 1.00 27.22 958 GLU A CA 1
ATOM 7527 C C . GLU A 1 958 ? 8.782 48.032 10.722 1.00 27.22 958 GLU A C 1
ATOM 7529 O O . GLU A 1 958 ? 9.639 48.805 10.291 1.00 27.22 958 GLU A O 1
ATOM 7534 N N . ARG A 1 959 ? 7.595 48.470 11.164 1.00 21.66 959 ARG A N 1
ATOM 7535 C CA . ARG A 1 959 ? 7.390 49.770 11.837 1.00 21.66 959 ARG A CA 1
ATOM 7536 C C . ARG A 1 959 ? 5.968 49.857 12.397 1.00 21.66 959 ARG A C 1
ATOM 7538 O O . ARG A 1 959 ? 5.007 49.944 11.651 1.00 21.66 959 ARG A O 1
ATOM 7545 N N . ARG A 1 960 ? 5.939 49.813 13.731 1.00 25.22 960 ARG A N 1
ATOM 7546 C CA . ARG A 1 960 ? 5.066 50.503 14.694 1.00 25.22 960 ARG A CA 1
ATOM 7547 C C . ARG A 1 960 ? 3.550 50.557 14.445 1.00 25.22 960 ARG A C 1
ATOM 7549 O O . ARG A 1 960 ? 3.083 51.256 13.562 1.00 25.22 960 ARG A O 1
ATOM 7556 N N . ALA A 1 961 ? 2.877 49.965 15.436 1.00 25.94 961 ALA A N 1
ATOM 7557 C CA . ALA A 1 961 ? 1.600 50.343 16.038 1.00 25.94 961 ALA A CA 1
ATOM 7558 C C . ALA A 1 961 ? 0.308 50.117 15.226 1.00 25.94 961 ALA A C 1
ATOM 7560 O O . ALA A 1 961 ? 0.060 50.748 14.210 1.00 25.94 961 ALA A O 1
ATOM 7561 N N . GLU A 1 962 ? -0.513 49.236 15.811 1.00 26.22 962 GLU A N 1
ATOM 7562 C CA . GLU A 1 962 ? -1.983 49.192 15.796 1.00 26.22 962 GLU A CA 1
ATOM 7563 C C . GLU A 1 962 ? -2.738 48.754 14.522 1.00 26.22 962 GLU A C 1
ATOM 7565 O O . GLU A 1 962 ? -2.845 49.461 13.530 1.00 26.22 962 GLU A O 1
ATOM 7570 N N . GLY A 1 963 ? -3.407 47.596 14.647 1.00 30.34 963 GLY A N 1
ATOM 7571 C CA . GLY A 1 963 ? -4.772 47.413 14.139 1.00 30.34 963 GLY A CA 1
ATOM 7572 C C . GLY A 1 963 ? -4.981 46.693 12.795 1.00 30.34 963 GLY A C 1
ATOM 7573 O O . GLY A 1 963 ? -4.848 47.277 11.731 1.00 30.34 963 GLY A O 1
ATOM 7574 N N . THR A 1 964 ? -5.544 45.477 12.881 1.00 26.91 964 THR A N 1
ATOM 7575 C CA . THR A 1 964 ? -6.462 44.793 11.925 1.00 26.91 964 THR A CA 1
ATOM 7576 C C . THR A 1 964 ? -5.935 43.857 10.803 1.00 26.91 964 THR A C 1
ATOM 7578 O O . THR A 1 964 ? -5.073 44.173 9.991 1.00 26.91 964 THR A O 1
ATOM 7581 N N . ARG A 1 965 ? -6.526 42.643 10.798 1.00 30.89 965 ARG A N 1
ATOM 7582 C CA . ARG A 1 965 ? -6.318 41.423 9.972 1.00 30.89 965 ARG A CA 1
ATOM 7583 C C . ARG A 1 965 ? -6.619 41.605 8.470 1.00 30.89 965 ARG A C 1
ATOM 7585 O O . ARG A 1 965 ? -7.653 42.189 8.181 1.00 30.89 965 ARG A O 1
ATOM 7592 N N . LYS A 1 966 ? -5.899 40.923 7.547 1.00 27.23 966 LYS A N 1
ATOM 7593 C CA . LYS A 1 966 ? -6.436 40.416 6.243 1.00 27.23 966 LYS A CA 1
ATOM 7594 C C . LYS A 1 966 ? -5.718 39.149 5.703 1.00 27.23 966 LYS A C 1
ATOM 7596 O O . LYS A 1 966 ? -4.538 38.939 5.958 1.00 27.23 966 LYS A O 1
ATOM 7601 N N . ARG A 1 967 ? -6.502 38.315 4.995 1.00 27.94 967 ARG A N 1
ATOM 7602 C CA . ARG A 1 967 ? -6.363 36.884 4.613 1.00 27.94 967 ARG A CA 1
ATOM 7603 C C . ARG A 1 967 ? -5.562 36.579 3.330 1.00 27.94 967 ARG A C 1
ATOM 7605 O O . ARG A 1 967 ? -5.500 37.416 2.437 1.00 27.94 967 ARG A O 1
ATOM 7612 N N . GLY A 1 968 ? -5.037 35.347 3.226 1.00 24.56 968 GLY A N 1
ATOM 7613 C CA . GLY A 1 968 ? -4.415 34.748 2.029 1.00 24.56 968 GLY A CA 1
ATOM 7614 C C . GLY A 1 968 ? -5.394 33.931 1.165 1.00 24.56 968 GLY A C 1
ATOM 7615 O O . GLY A 1 968 ? -6.392 33.435 1.674 1.00 24.56 968 GLY A O 1
ATOM 7616 N N . ASN A 1 969 ? -5.101 33.799 -0.135 1.00 28.61 969 ASN A N 1
ATOM 7617 C CA . ASN A 1 969 ? -6.003 33.262 -1.164 1.00 28.61 969 ASN A CA 1
ATOM 7618 C C . ASN A 1 969 ? -5.354 32.098 -1.961 1.00 28.61 969 ASN A C 1
ATOM 7620 O O . ASN A 1 969 ? -4.206 32.211 -2.398 1.00 28.61 969 ASN A O 1
ATOM 7624 N N . ILE A 1 970 ? -6.101 30.996 -2.145 1.00 32.19 970 ILE A N 1
ATOM 7625 C CA . ILE A 1 970 ? -5.757 29.724 -2.824 1.00 32.19 970 ILE A CA 1
ATOM 7626 C C . ILE A 1 970 ? -6.360 29.720 -4.250 1.00 32.19 970 ILE A C 1
ATOM 7628 O O . ILE A 1 970 ? -7.547 30.005 -4.393 1.00 32.19 970 ILE A O 1
ATOM 7632 N N . LYS A 1 971 ? -5.604 29.358 -5.308 1.00 36.97 971 LYS A N 1
ATOM 7633 C CA . LYS A 1 971 ? -6.138 29.206 -6.689 1.00 36.97 971 LYS A CA 1
ATOM 7634 C C . LYS A 1 971 ? -6.541 27.749 -6.998 1.00 36.97 971 LYS A C 1
ATOM 7636 O O . LYS A 1 971 ? -5.696 26.867 -6.896 1.00 36.97 971 LYS A O 1
ATOM 7641 N N . MET A 1 972 ? -7.798 27.528 -7.412 1.00 50.53 972 MET A N 1
ATOM 7642 C CA . MET A 1 972 ? -8.376 26.232 -7.856 1.00 50.53 972 MET A CA 1
ATOM 7643 C C . MET A 1 972 ? -8.517 26.132 -9.389 1.00 50.53 972 MET A C 1
ATOM 7645 O O . MET A 1 972 ? -8.445 27.147 -10.085 1.00 50.53 972 MET A O 1
ATOM 7649 N N . ALA A 1 973 ? -8.734 24.910 -9.897 1.00 53.38 973 ALA A N 1
ATOM 7650 C CA . ALA A 1 973 ? -8.842 24.578 -11.321 1.00 53.38 973 ALA A CA 1
ATOM 7651 C C . ALA A 1 973 ? -10.063 25.223 -12.015 1.00 53.38 973 ALA A C 1
ATOM 7653 O O . ALA A 1 973 ? -11.191 25.172 -11.525 1.00 53.38 973 ALA A O 1
ATOM 7654 N N . ARG A 1 974 ? -9.825 25.827 -13.186 1.00 75.12 974 ARG A N 1
ATOM 7655 C CA . ARG A 1 974 ? -10.847 26.466 -14.041 1.00 75.12 974 ARG A CA 1
ATOM 7656 C C . ARG A 1 974 ? -11.531 25.504 -15.019 1.00 75.12 974 ARG A C 1
ATOM 7658 O O . ARG A 1 974 ? -12.455 25.915 -15.713 1.00 75.12 974 ARG A O 1
ATOM 7665 N N . PHE A 1 975 ? -11.070 24.258 -15.083 1.00 76.88 975 PHE A N 1
ATOM 7666 C CA . PHE A 1 975 ? -11.530 23.238 -16.023 1.00 76.88 975 PHE A CA 1
ATOM 7667 C C . PHE A 1 975 ? -11.535 21.862 -15.346 1.00 76.88 975 PHE A C 1
ATOM 7669 O O . PHE A 1 975 ? -10.731 21.624 -14.440 1.00 76.88 975 PHE A O 1
ATOM 7676 N N . PHE A 1 976 ? -12.410 20.973 -15.809 1.00 82.69 976 PHE A N 1
ATOM 7677 C CA . PHE A 1 976 ? -12.406 19.539 -15.516 1.00 82.69 976 PHE A CA 1
ATOM 7678 C C . PHE A 1 976 ? -12.121 18.751 -16.800 1.00 82.69 976 PHE A C 1
ATOM 7680 O O . PHE A 1 976 ? -12.412 19.222 -17.895 1.00 82.69 976 PHE A O 1
ATOM 7687 N N . THR A 1 977 ? -11.544 17.554 -16.678 1.00 80.38 977 THR A N 1
ATOM 7688 C CA . THR A 1 977 ? -11.261 16.675 -17.825 1.00 80.38 977 THR A CA 1
ATOM 7689 C C . THR A 1 977 ? -12.383 15.653 -17.984 1.00 80.38 977 THR A C 1
ATOM 7691 O O . THR A 1 977 ? -12.670 14.919 -17.041 1.00 80.38 977 THR A O 1
ATOM 7694 N N . LEU A 1 978 ? -13.009 15.610 -19.160 1.00 79.12 978 LEU A N 1
ATOM 7695 C CA . LEU A 1 978 ? -14.013 14.607 -19.524 1.00 79.12 978 LEU A CA 1
ATOM 7696 C C . LEU A 1 978 ? -13.345 13.266 -19.872 1.00 79.12 978 LEU A C 1
ATOM 7698 O O . LEU A 1 978 ? -12.160 13.225 -20.203 1.00 79.12 978 LEU A O 1
ATOM 7702 N N . ASN A 1 979 ? -14.107 12.169 -19.870 1.00 84.00 979 ASN A N 1
ATOM 7703 C CA . ASN A 1 979 ? -13.616 10.849 -20.306 1.00 84.00 979 ASN A CA 1
ATOM 7704 C C . ASN A 1 979 ? -13.204 10.791 -21.789 1.00 84.00 979 ASN A C 1
ATOM 7706 O O . ASN A 1 979 ? -12.457 9.899 -22.177 1.00 84.00 979 ASN A O 1
ATOM 7710 N N . THR A 1 980 ? -13.619 11.767 -22.596 1.00 72.88 980 THR A N 1
ATOM 7711 C CA . THR A 1 980 ? -13.147 11.971 -23.972 1.00 72.88 980 THR A CA 1
ATOM 7712 C C . THR A 1 980 ? -11.758 12.621 -24.044 1.00 72.88 980 THR A C 1
ATOM 7714 O O . THR A 1 980 ? -11.182 12.720 -25.122 1.00 72.88 980 THR A O 1
ATOM 7717 N N . GLY A 1 981 ? -11.217 13.102 -22.917 1.00 69.25 981 GLY A N 1
ATOM 7718 C CA . GLY A 1 981 ? -9.993 13.907 -22.840 1.00 69.25 981 GLY A CA 1
ATOM 7719 C C . GLY A 1 981 ? -10.211 15.418 -23.018 1.00 69.25 981 GLY A C 1
ATOM 7720 O O . GLY A 1 981 ? -9.291 16.199 -22.761 1.00 69.25 981 GLY A O 1
ATOM 7721 N N . ALA A 1 982 ? -11.418 15.851 -23.405 1.00 73.62 982 ALA A N 1
ATOM 7722 C CA . ALA A 1 982 ? -11.772 17.264 -23.549 1.00 73.62 982 ALA A CA 1
ATOM 7723 C C . ALA A 1 982 ? -11.801 18.000 -22.193 1.00 73.62 982 ALA A C 1
ATOM 7725 O O . ALA A 1 982 ? -12.038 17.398 -21.145 1.00 73.62 982 ALA A O 1
ATOM 7726 N N . GLN A 1 983 ? -11.562 19.315 -22.205 1.00 76.31 983 GLN A N 1
ATOM 7727 C CA . GLN A 1 983 ? -11.592 20.156 -21.002 1.00 76.31 983 GLN A CA 1
ATOM 7728 C C . GLN A 1 983 ? -12.907 20.935 -20.924 1.00 76.31 983 GLN A C 1
ATOM 7730 O O . GLN A 1 983 ? -13.117 21.853 -21.710 1.00 76.31 983 GLN A O 1
ATOM 7735 N N . ILE A 1 984 ? -13.756 20.630 -19.942 1.00 83.81 984 ILE A N 1
ATOM 7736 C CA . ILE A 1 984 ? -14.986 21.385 -19.677 1.00 83.81 984 ILE A CA 1
ATOM 7737 C C . ILE A 1 984 ? -14.706 22.516 -18.670 1.00 83.81 984 ILE A C 1
ATOM 7739 O O . ILE A 1 984 ? -14.204 22.246 -17.574 1.00 83.81 984 ILE A O 1
ATOM 7743 N N . PRO A 1 985 ? -14.995 23.795 -18.979 1.00 85.38 985 PRO A N 1
ATOM 7744 C CA . PRO A 1 985 ? -14.812 24.885 -18.020 1.00 85.38 985 PRO A CA 1
ATOM 7745 C C . PRO A 1 985 ? -15.707 24.714 -16.786 1.00 85.38 985 PRO A C 1
ATOM 7747 O O . PRO A 1 985 ? -16.889 24.384 -16.902 1.00 85.38 985 PRO A O 1
ATOM 7750 N N . SER A 1 986 ? -15.155 24.967 -15.595 1.00 87.44 986 SER A N 1
ATOM 7751 C CA . SER A 1 986 ? -15.828 24.699 -14.316 1.00 87.44 986 SER A CA 1
ATOM 7752 C C . SER A 1 986 ? -16.945 25.687 -13.968 1.00 87.44 986 SER A C 1
ATOM 7754 O O . SER A 1 986 ? -17.726 25.412 -13.062 1.00 87.44 986 SER A O 1
ATOM 7756 N N . VAL A 1 987 ? -17.063 26.803 -14.695 1.00 90.75 987 VAL A N 1
ATOM 7757 C CA . VAL A 1 987 ? -18.179 27.754 -14.586 1.00 90.75 987 VAL A CA 1
ATOM 7758 C C . VAL A 1 987 ? -18.723 28.045 -15.983 1.00 90.75 987 VAL A C 1
ATOM 7760 O O . VAL A 1 987 ? -17.974 28.519 -16.842 1.00 90.75 987 VAL A O 1
ATOM 7763 N N . ALA A 1 988 ? -20.018 27.803 -16.187 1.00 89.06 988 ALA A N 1
ATOM 7764 C CA . ALA A 1 988 ? -20.735 28.154 -17.411 1.00 89.06 988 ALA A CA 1
ATOM 7765 C C . ALA A 1 988 ? -21.806 29.213 -17.166 1.00 89.06 988 ALA A C 1
ATOM 7767 O O . ALA A 1 988 ? -22.340 29.322 -16.063 1.00 89.06 988 ALA A O 1
ATOM 7768 N N . LEU A 1 989 ? -22.170 29.960 -18.207 1.00 90.00 989 LEU A N 1
ATOM 7769 C CA . LEU A 1 989 ? -23.369 30.788 -18.160 1.00 90.00 989 LEU A CA 1
ATOM 7770 C C . LEU A 1 989 ? -24.586 29.928 -18.515 1.00 90.00 989 LEU A C 1
ATOM 7772 O O . LEU A 1 989 ? -24.730 29.528 -19.666 1.00 90.00 989 LEU A O 1
ATOM 7776 N N . GLY A 1 990 ? -25.472 29.692 -17.547 1.00 88.00 990 GLY A N 1
ATOM 7777 C CA . GLY A 1 990 ? -26.777 29.081 -17.812 1.00 88.00 990 GLY A CA 1
ATOM 7778 C C . GLY A 1 990 ? -27.731 30.072 -18.484 1.00 88.00 990 GLY A C 1
ATOM 7779 O O . GLY A 1 990 ? -27.842 31.221 -18.042 1.00 88.00 990 GLY A O 1
ATOM 7780 N N . THR A 1 991 ? -28.443 29.637 -19.525 1.00 85.88 991 THR A N 1
ATOM 7781 C CA . THR A 1 991 ? -29.346 30.499 -20.322 1.00 85.88 991 THR A CA 1
ATOM 7782 C C . THR A 1 991 ? -30.834 30.174 -20.162 1.00 85.88 991 THR A C 1
ATOM 7784 O O . THR A 1 991 ? -31.690 30.872 -20.709 1.00 85.88 991 THR A O 1
ATOM 7787 N N . TRP A 1 992 ? -31.171 29.179 -19.339 1.00 79.06 992 TRP A N 1
ATOM 7788 C CA . TRP A 1 992 ? -32.556 28.849 -19.012 1.00 79.06 992 TRP A CA 1
ATOM 7789 C C . TRP A 1 992 ? -33.304 30.050 -18.403 1.00 79.06 992 TRP A C 1
ATOM 7791 O O . TRP A 1 992 ? -32.827 30.688 -17.458 1.00 79.06 992 TRP A O 1
ATOM 7801 N N . GLN A 1 993 ? -34.490 30.358 -18.943 1.00 79.00 993 GLN A N 1
ATOM 7802 C CA . GLN A 1 993 ? -35.320 31.521 -18.578 1.00 79.00 993 GLN A CA 1
ATOM 7803 C C . GLN A 1 993 ? -34.648 32.894 -18.800 1.00 79.00 993 GLN A C 1
ATOM 7805 O O . GLN A 1 993 ? -35.067 33.894 -18.204 1.00 79.00 993 GLN A O 1
ATOM 7810 N N . ALA A 1 994 ? -33.590 32.970 -19.612 1.00 82.12 994 ALA A N 1
ATOM 7811 C CA . ALA A 1 994 ? -33.068 34.244 -20.088 1.00 82.12 994 ALA A CA 1
ATOM 7812 C C . ALA A 1 994 ? -33.934 34.748 -21.249 1.00 82.12 994 ALA A C 1
ATOM 7814 O O . ALA A 1 994 ? -34.139 34.033 -22.228 1.00 82.12 994 ALA A O 1
ATOM 7815 N N . ASP A 1 995 ? -34.441 35.973 -21.114 1.00 80.50 995 ASP A N 1
ATOM 7816 C CA . ASP A 1 995 ? -35.275 36.605 -22.133 1.00 80.50 995 ASP A CA 1
ATOM 7817 C C . ASP A 1 995 ? -34.477 36.789 -23.444 1.00 80.50 995 ASP A C 1
ATOM 7819 O O . ASP A 1 995 ? -33.344 37.292 -23.385 1.00 80.50 995 ASP A O 1
ATOM 7823 N N . PRO A 1 996 ? -35.029 36.390 -24.609 1.00 78.50 996 PRO A N 1
ATOM 7824 C CA . PRO A 1 996 ? -34.340 36.491 -25.897 1.00 78.50 996 PRO A CA 1
ATOM 7825 C C . PRO A 1 996 ? -33.827 37.903 -26.218 1.00 78.50 996 PRO A C 1
ATOM 7827 O O . PRO A 1 996 ? -32.761 38.050 -26.811 1.00 78.50 996 PRO A O 1
ATOM 7830 N N . GLY A 1 997 ? -34.518 38.953 -25.760 1.00 75.75 997 GLY A N 1
ATOM 7831 C CA . GLY A 1 997 ? -34.134 40.345 -25.990 1.00 75.75 997 GLY A CA 1
ATOM 7832 C C . GLY A 1 997 ? -32.862 40.786 -25.261 1.00 75.75 997 GLY A C 1
ATOM 7833 O O . GLY A 1 997 ? -32.272 41.793 -25.641 1.00 75.75 997 GLY A O 1
ATOM 7834 N N . VAL A 1 998 ? -32.410 40.050 -24.237 1.00 85.12 998 VAL A N 1
ATOM 7835 C CA . VAL A 1 998 ? -31.221 40.410 -23.431 1.00 85.12 998 VAL A CA 1
ATOM 7836 C C . VAL A 1 998 ? -30.194 39.281 -23.292 1.00 85.12 998 VAL A C 1
ATOM 7838 O O . VAL A 1 998 ? -29.088 39.511 -22.797 1.00 85.12 998 VAL A O 1
ATOM 7841 N N . VAL A 1 999 ? -30.518 38.051 -23.711 1.00 84.44 999 VAL A N 1
ATOM 7842 C CA . VAL A 1 999 ? -29.614 36.895 -23.573 1.00 84.44 999 VAL A CA 1
ATOM 7843 C C . VAL A 1 999 ? -28.326 37.065 -24.383 1.00 84.44 999 VAL A C 1
ATOM 7845 O O . VAL A 1 999 ? -27.253 36.711 -23.898 1.00 84.44 999 VAL A O 1
ATOM 7848 N N . GLY A 1 1000 ? -28.402 37.674 -25.571 1.00 82.06 1000 GLY A N 1
ATOM 7849 C CA . GLY A 1 1000 ? -27.233 37.917 -26.419 1.00 82.06 1000 GLY A CA 1
ATOM 7850 C C . GLY A 1 1000 ? -26.219 38.853 -25.753 1.00 82.06 1000 GLY A C 1
ATOM 7851 O O . GLY A 1 1000 ? -25.018 38.573 -25.729 1.00 82.06 1000 GLY A O 1
ATOM 7852 N N . GLU A 1 1001 ? -26.703 39.920 -25.111 1.00 83.94 1001 GLU A N 1
ATOM 7853 C CA . GLU A 1 1001 ? -25.865 40.837 -24.332 1.00 83.94 1001 GLU A CA 1
ATOM 7854 C C . GLU A 1 1001 ? -25.276 40.163 -23.089 1.00 83.94 1001 GLU A C 1
ATOM 7856 O O . GLU A 1 1001 ? -24.108 40.385 -22.761 1.00 83.94 1001 GLU A O 1
ATOM 7861 N N . ALA A 1 1002 ? -26.048 39.297 -22.427 1.00 86.31 1002 ALA A N 1
ATOM 7862 C CA . ALA A 1 1002 ? -25.577 38.518 -21.288 1.00 86.31 1002 ALA A CA 1
ATOM 7863 C C . ALA A 1 1002 ? -24.449 37.549 -21.683 1.00 86.31 1002 ALA A C 1
ATOM 7865 O O . ALA A 1 1002 ? -23.422 37.502 -21.004 1.00 86.31 1002 ALA A O 1
ATOM 7866 N N . VAL A 1 1003 ? -24.585 36.837 -22.807 1.00 84.06 1003 VAL A N 1
ATOM 7867 C CA . VAL A 1 1003 ? -23.539 35.956 -23.356 1.00 84.06 1003 VAL A CA 1
ATOM 7868 C C . VAL A 1 1003 ? -22.298 36.761 -23.732 1.00 84.06 1003 VAL A C 1
ATOM 7870 O O . VAL A 1 1003 ? -21.187 36.406 -23.333 1.00 84.06 1003 VAL A O 1
ATOM 7873 N N . ALA A 1 1004 ? -22.466 37.893 -24.420 1.00 79.81 1004 ALA A N 1
ATOM 7874 C CA . ALA A 1 1004 ? -21.348 38.768 -24.760 1.00 79.81 1004 ALA A CA 1
ATOM 7875 C C . ALA A 1 1004 ? -20.635 39.301 -23.506 1.00 79.81 1004 ALA A C 1
ATOM 7877 O O . ALA A 1 1004 ? -19.403 39.324 -23.446 1.00 79.81 1004 ALA A O 1
ATOM 7878 N N . SER A 1 1005 ? -21.393 39.688 -22.480 1.00 85.69 1005 SER A N 1
ATOM 7879 C CA . SER A 1 1005 ? -20.865 40.128 -21.189 1.00 85.69 1005 SER A CA 1
ATOM 7880 C C . SER A 1 1005 ? -20.117 39.008 -20.459 1.00 85.69 1005 SER A C 1
ATOM 7882 O O . SER A 1 1005 ? -19.025 39.235 -19.930 1.00 85.69 1005 SER A O 1
ATOM 7884 N N . ALA A 1 1006 ? -20.640 37.781 -20.481 1.00 82.94 1006 ALA A N 1
ATOM 7885 C CA . ALA A 1 1006 ? -19.990 36.616 -19.894 1.00 82.94 1006 ALA A CA 1
ATOM 7886 C C . ALA A 1 1006 ? -18.672 36.285 -20.607 1.00 82.94 1006 ALA A C 1
ATOM 7888 O O . ALA A 1 1006 ? -17.636 36.138 -19.956 1.00 82.94 1006 ALA A O 1
ATOM 7889 N N . ILE A 1 1007 ? -18.658 36.266 -21.940 1.00 80.38 1007 ILE A N 1
ATOM 7890 C CA . ILE A 1 1007 ? -17.441 36.018 -22.724 1.00 80.38 1007 ILE A CA 1
ATOM 7891 C C . ILE A 1 1007 ? -16.377 37.091 -22.449 1.00 80.38 1007 ILE A C 1
ATOM 7893 O O . ILE A 1 1007 ? -15.212 36.746 -22.210 1.00 80.38 1007 ILE A O 1
ATOM 7897 N N . LYS A 1 1008 ? -16.778 38.372 -22.396 1.00 80.00 1008 LYS A N 1
ATOM 7898 C CA . LYS A 1 1008 ? -15.905 39.499 -22.012 1.00 80.00 1008 LYS A CA 1
ATOM 7899 C C . LYS A 1 1008 ? -15.370 39.361 -20.584 1.00 80.00 1008 LYS A C 1
ATOM 7901 O O . LYS A 1 1008 ? -14.210 39.668 -20.334 1.00 80.00 1008 LYS A O 1
ATOM 7906 N N . THR A 1 1009 ? -16.197 38.871 -19.663 1.00 81.00 1009 THR A N 1
ATOM 7907 C CA . THR A 1 1009 ? -15.831 38.616 -18.260 1.00 81.00 1009 THR A CA 1
ATOM 7908 C C . THR A 1 1009 ? -14.830 37.464 -18.122 1.00 81.00 1009 THR A C 1
ATOM 7910 O O . THR A 1 1009 ? -14.011 37.464 -17.204 1.00 81.00 1009 THR A O 1
ATOM 7913 N N . GLY A 1 1010 ? -14.859 36.500 -19.045 1.00 77.94 1010 GLY A N 1
ATOM 7914 C CA . GLY A 1 1010 ? -13.931 35.371 -19.074 1.00 77.94 1010 GLY A CA 1
ATOM 7915 C C . GLY A 1 1010 ? -14.592 33.996 -19.130 1.00 77.94 1010 GLY A C 1
ATOM 7916 O O . GLY A 1 1010 ? -13.865 33.004 -19.151 1.00 77.94 1010 GLY A O 1
ATOM 7917 N N . TYR A 1 1011 ? -15.926 33.913 -19.193 1.00 82.56 1011 TYR A N 1
ATOM 7918 C CA . TYR A 1 1011 ? -16.622 32.644 -19.410 1.00 82.56 1011 TYR A CA 1
ATOM 7919 C C . TYR A 1 1011 ? -16.197 32.044 -20.749 1.00 82.56 1011 TYR A C 1
ATOM 7921 O O . TYR A 1 1011 ? -16.009 32.754 -21.740 1.00 82.56 1011 TYR A O 1
ATOM 7929 N N . ARG A 1 1012 ? -16.027 30.725 -20.766 1.00 83.00 1012 ARG A N 1
ATOM 7930 C CA . ARG A 1 1012 ? -15.684 29.941 -21.963 1.00 83.00 1012 ARG A CA 1
ATOM 7931 C C . ARG A 1 1012 ? -16.610 28.740 -22.151 1.00 83.00 1012 ARG A C 1
ATOM 7933 O O . ARG A 1 1012 ? -16.285 27.847 -22.908 1.00 83.00 1012 ARG A O 1
ATOM 7940 N N . HIS A 1 1013 ? -17.728 28.733 -21.433 1.00 86.00 1013 HIS A N 1
ATOM 7941 C CA . HIS A 1 1013 ? -18.753 27.700 -21.462 1.00 86.00 1013 HIS A CA 1
ATOM 7942 C C . HIS A 1 1013 ? -20.098 28.416 -21.344 1.00 86.00 1013 HIS A C 1
ATOM 7944 O O . HIS A 1 1013 ? -20.311 29.193 -20.406 1.00 86.00 1013 HIS A O 1
ATOM 7950 N N . ILE A 1 1014 ? -20.964 28.207 -22.328 1.00 84.38 1014 ILE A N 1
ATOM 7951 C CA . ILE A 1 1014 ? -22.348 28.676 -22.347 1.00 84.38 1014 ILE A CA 1
ATOM 7952 C C . ILE A 1 1014 ? -23.205 27.416 -22.362 1.00 84.38 1014 ILE A C 1
ATOM 7954 O O . ILE A 1 1014 ? -22.914 26.515 -23.131 1.00 84.38 1014 ILE A O 1
ATOM 7958 N N . ASP A 1 1015 ? -24.197 27.327 -21.488 1.00 87.56 1015 ASP A N 1
ATOM 7959 C CA . ASP A 1 1015 ? -25.130 26.202 -21.453 1.00 87.56 1015 ASP A CA 1
ATOM 7960 C C . ASP A 1 1015 ? -26.444 26.639 -22.111 1.00 87.56 1015 ASP A C 1
ATOM 7962 O O . ASP A 1 1015 ? -27.044 27.638 -21.690 1.00 87.56 1015 ASP A O 1
ATOM 7966 N N . THR A 1 1016 ? -26.856 25.933 -23.166 1.00 82.00 1016 THR A N 1
ATOM 7967 C CA . THR A 1 1016 ? -28.067 26.204 -23.957 1.00 82.00 1016 THR A CA 1
ATOM 7968 C C . THR A 1 1016 ? -28.896 24.938 -24.138 1.00 82.00 1016 THR A C 1
ATOM 7970 O O . THR A 1 1016 ? -28.426 23.825 -23.909 1.00 82.00 1016 THR A O 1
ATOM 7973 N N . ALA A 1 1017 ? -30.152 25.127 -24.527 1.00 75.19 1017 ALA A N 1
ATOM 7974 C CA . ALA A 1 1017 ? -31.027 24.073 -25.010 1.00 75.19 1017 ALA A CA 1
ATOM 7975 C C . ALA A 1 1017 ? -32.082 24.703 -25.920 1.00 75.19 1017 ALA A C 1
ATOM 7977 O O . ALA A 1 1017 ? -32.560 25.809 -25.630 1.00 75.19 1017 ALA A O 1
ATOM 7978 N N . ARG A 1 1018 ? -32.527 23.996 -26.959 1.00 73.50 1018 ARG A N 1
ATOM 7979 C CA . ARG A 1 1018 ? -33.527 24.512 -27.900 1.00 73.50 1018 ARG A CA 1
ATOM 7980 C C . ARG A 1 1018 ? -34.839 24.850 -27.213 1.00 73.50 1018 ARG A C 1
ATOM 7982 O O . ARG A 1 1018 ? -35.453 25.874 -27.513 1.00 73.50 1018 ARG A O 1
ATOM 7989 N N . ILE A 1 1019 ? -35.236 24.053 -26.217 1.00 74.62 1019 ILE A N 1
ATOM 7990 C CA . ILE A 1 1019 ? -36.452 24.298 -25.423 1.00 74.62 1019 ILE A CA 1
ATOM 7991 C C . ILE A 1 1019 ? -36.424 25.630 -24.645 1.00 74.62 1019 ILE A C 1
ATOM 7993 O O . ILE A 1 1019 ? -37.466 26.094 -24.184 1.00 74.62 1019 ILE A O 1
ATOM 7997 N N . TYR A 1 1020 ? -35.260 26.277 -24.496 1.00 76.88 1020 TYR A N 1
ATOM 7998 C CA . TYR A 1 1020 ? -35.163 27.604 -23.876 1.00 76.88 1020 TYR A CA 1
ATOM 7999 C C . TYR A 1 1020 ? -35.635 28.725 -24.814 1.00 76.88 1020 TYR A C 1
ATOM 8001 O O . TYR A 1 1020 ? -35.929 29.821 -24.336 1.00 76.88 1020 TYR A O 1
ATOM 8009 N N . GLY A 1 1021 ? -35.748 28.449 -26.121 1.00 74.50 1021 GLY A N 1
ATOM 8010 C CA . GLY A 1 1021 ? -36.331 29.351 -27.114 1.00 74.50 1021 GLY A CA 1
ATOM 8011 C C . GLY A 1 1021 ? -35.498 30.598 -27.408 1.00 74.50 1021 GLY A C 1
ATOM 8012 O O . GLY A 1 1021 ? -36.062 31.615 -27.799 1.00 74.50 1021 GLY A O 1
ATOM 8013 N N . ASN A 1 1022 ? -34.185 30.547 -27.166 1.00 82.44 1022 ASN A N 1
ATOM 8014 C CA . ASN A 1 1022 ? -33.304 31.715 -27.234 1.00 82.44 1022 ASN A CA 1
ATOM 8015 C C . ASN A 1 1022 ? -31.940 31.448 -27.914 1.00 82.44 1022 ASN A C 1
ATOM 8017 O O . ASN A 1 1022 ? -31.056 32.306 -27.901 1.00 82.44 1022 ASN A O 1
ATOM 8021 N N . GLU A 1 1023 ? -31.755 30.271 -28.528 1.00 77.75 1023 GLU A N 1
ATOM 8022 C CA . GLU A 1 1023 ? -30.494 29.876 -29.180 1.00 77.75 1023 GLU A CA 1
ATOM 8023 C C . GLU A 1 1023 ? -30.163 30.730 -30.409 1.00 77.75 1023 GLU A C 1
ATOM 8025 O O . GLU A 1 1023 ? -28.999 31.054 -30.642 1.00 77.75 1023 GLU A O 1
ATOM 8030 N N . LYS A 1 1024 ? -31.175 31.178 -31.157 1.00 79.31 1024 LYS A N 1
ATOM 8031 C CA . LYS A 1 1024 ? -30.992 32.032 -32.338 1.00 79.31 1024 LYS A CA 1
ATOM 8032 C C . LYS A 1 1024 ? -30.358 33.377 -31.977 1.00 79.31 1024 LYS A C 1
ATOM 8034 O O . LYS A 1 1024 ? -29.442 33.852 -32.654 1.00 79.31 1024 LYS A O 1
ATOM 8039 N N . GLU A 1 1025 ? -30.825 33.993 -30.897 1.00 82.12 1025 GLU A N 1
ATOM 8040 C CA . GLU A 1 1025 ? -30.308 35.258 -30.379 1.00 82.12 1025 GLU A CA 1
ATOM 8041 C C . GLU A 1 1025 ? -28.882 35.087 -29.840 1.00 82.12 1025 GLU A C 1
ATOM 8043 O O . GLU A 1 1025 ? -28.028 35.947 -30.066 1.00 82.12 1025 GLU A O 1
ATOM 8048 N N . ILE A 1 1026 ? -28.586 33.948 -29.206 1.00 81.00 1026 ILE A N 1
ATOM 8049 C CA . ILE A 1 1026 ? -27.227 33.587 -28.777 1.00 81.00 1026 ILE A CA 1
ATOM 8050 C C . ILE A 1 1026 ? -26.301 33.435 -29.996 1.00 81.00 1026 ILE A C 1
ATOM 8052 O O . ILE A 1 1026 ? -25.214 34.018 -30.016 1.00 81.00 1026 ILE A O 1
ATOM 8056 N N . GLY A 1 1027 ? -26.741 32.729 -31.042 1.00 75.19 1027 GLY A N 1
ATOM 8057 C CA . GLY A 1 1027 ? -25.977 32.499 -32.270 1.00 75.19 1027 GLY A CA 1
ATOM 8058 C C . GLY A 1 1027 ? -25.592 33.776 -33.018 1.00 75.19 1027 GLY A C 1
ATOM 8059 O O . GLY A 1 1027 ? -24.457 33.900 -33.485 1.00 75.19 1027 GLY A O 1
ATOM 8060 N N . LEU A 1 1028 ? -26.493 34.765 -33.082 1.00 78.00 1028 LEU A N 1
ATOM 8061 C CA . LEU A 1 1028 ? -26.220 36.073 -33.696 1.00 78.00 1028 LEU A CA 1
ATOM 8062 C C . LEU A 1 1028 ? -25.075 36.825 -32.996 1.00 78.00 1028 LEU A C 1
ATOM 8064 O O . LEU A 1 1028 ? -24.216 37.408 -33.662 1.00 78.00 1028 LEU A O 1
ATOM 8068 N N . TYR A 1 1029 ? -25.034 36.791 -31.663 1.00 72.81 1029 TYR A N 1
ATOM 8069 C CA . TYR A 1 1029 ? -23.981 37.447 -30.883 1.00 72.81 1029 TYR A CA 1
ATOM 8070 C C . TYR A 1 1029 ? -22.676 36.652 -30.873 1.00 72.81 1029 TYR A C 1
ATOM 8072 O O . TYR A 1 1029 ? -21.600 37.247 -30.921 1.00 72.81 1029 TYR A O 1
ATOM 8080 N N . LEU A 1 1030 ? -22.759 35.321 -30.864 1.00 67.38 1030 LEU A N 1
ATOM 8081 C CA . LEU A 1 1030 ? -21.609 34.442 -31.026 1.00 67.38 1030 LEU A CA 1
ATOM 8082 C C . LEU A 1 1030 ? -20.901 34.708 -32.362 1.00 67.38 1030 LEU A C 1
ATOM 8084 O O . LEU A 1 1030 ? -19.701 34.967 -32.355 1.00 67.38 1030 LEU A O 1
ATOM 8088 N N . LYS A 1 1031 ? -21.640 34.771 -33.482 1.00 70.00 1031 LYS A N 1
ATOM 8089 C CA . LYS A 1 1031 ? -21.095 35.128 -34.805 1.00 70.00 1031 LYS A CA 1
ATOM 8090 C C . LYS A 1 1031 ? -20.333 36.454 -34.780 1.00 70.00 1031 LYS A C 1
ATOM 8092 O O . LYS A 1 1031 ? -19.175 36.500 -35.175 1.00 70.00 1031 LYS A O 1
ATOM 8097 N N . LYS A 1 1032 ? -20.950 37.502 -34.224 1.00 68.81 1032 LYS A N 1
ATOM 8098 C CA . LYS A 1 1032 ? -20.328 38.827 -34.097 1.00 68.81 1032 LYS A CA 1
ATOM 8099 C C . LYS A 1 1032 ? -19.012 38.780 -33.309 1.00 68.81 1032 LYS A C 1
ATOM 8101 O O . LYS A 1 1032 ? -18.047 39.429 -33.684 1.00 68.81 1032 LYS A O 1
ATOM 8106 N N . LEU A 1 1033 ? -18.944 37.978 -32.246 1.00 59.44 1033 LEU A N 1
ATOM 8107 C CA . LEU A 1 1033 ? -17.729 37.815 -31.439 1.00 59.44 1033 LEU A CA 1
ATOM 8108 C C . LEU A 1 1033 ? -16.636 36.981 -32.136 1.00 59.44 1033 LEU A C 1
ATOM 8110 O O . LEU A 1 1033 ? -15.458 37.166 -31.822 1.00 59.44 1033 LEU A O 1
ATOM 8114 N N . PHE A 1 1034 ? -16.999 36.083 -33.061 1.00 54.47 1034 PHE A N 1
ATOM 8115 C CA . PHE A 1 1034 ? -16.046 35.377 -33.928 1.00 54.47 1034 PHE A CA 1
ATOM 8116 C C . PHE A 1 1034 ? -15.478 36.294 -35.010 1.00 54.47 1034 PHE A C 1
ATOM 8118 O O . PHE A 1 1034 ? -14.262 36.311 -35.200 1.00 54.47 1034 PHE A O 1
ATOM 8125 N N . ASP A 1 1035 ? -16.336 37.098 -35.640 1.00 59.62 1035 ASP A N 1
ATOM 8126 C CA . ASP A 1 1035 ? -15.948 38.082 -36.656 1.00 59.62 1035 ASP A CA 1
ATOM 8127 C C . ASP A 1 1035 ? -15.040 39.181 -36.057 1.00 59.62 1035 ASP A C 1
ATOM 8129 O O . ASP A 1 1035 ? -14.062 39.589 -36.682 1.00 59.62 1035 ASP A O 1
ATOM 8133 N N . ASP A 1 1036 ? -15.282 39.574 -34.798 1.00 55.00 1036 ASP A N 1
ATOM 8134 C CA . ASP A 1 1036 ? -14.459 40.532 -34.038 1.00 55.00 1036 ASP A CA 1
ATOM 8135 C C . ASP A 1 1036 ? -13.172 39.905 -33.428 1.00 55.00 1036 ASP A C 1
ATOM 8137 O O . ASP A 1 1036 ? -12.419 40.578 -32.718 1.00 55.00 1036 ASP A O 1
ATOM 8141 N N . GLY A 1 1037 ? -12.898 38.611 -33.661 1.00 42.00 1037 GLY A N 1
ATOM 8142 C CA . GLY A 1 1037 ? -11.675 37.920 -33.216 1.00 42.00 1037 GLY A CA 1
ATOM 8143 C C . GLY A 1 1037 ? -11.576 37.637 -31.708 1.00 42.00 1037 GLY A C 1
ATOM 8144 O O . GLY A 1 1037 ? -10.478 37.420 -31.188 1.00 42.00 1037 GLY A O 1
ATOM 8145 N N . VAL A 1 1038 ? -12.701 37.638 -30.982 1.00 43.19 1038 VAL A N 1
ATOM 8146 C CA . VAL A 1 1038 ? -12.736 37.588 -29.508 1.00 43.19 1038 VAL A CA 1
ATOM 8147 C C . VAL A 1 1038 ? -12.645 36.149 -28.948 1.00 43.19 1038 VAL A C 1
ATOM 8149 O O . VAL A 1 1038 ? -12.066 35.968 -27.873 1.00 43.19 1038 VAL A O 1
ATOM 8152 N N . VAL A 1 1039 ? -13.153 35.113 -29.644 1.00 37.09 1039 VAL A N 1
ATOM 8153 C CA . VAL A 1 1039 ? -13.074 33.661 -29.279 1.00 37.09 1039 VAL A CA 1
ATOM 8154 C C . VAL A 1 1039 ? -13.068 32.775 -30.563 1.00 37.09 1039 VAL A C 1
ATOM 8156 O O . VAL A 1 1039 ? -13.192 33.332 -31.643 1.00 37.09 1039 VAL A O 1
ATOM 8159 N N . LYS A 1 1040 ? -12.873 31.435 -30.503 1.00 41.53 1040 LYS A N 1
ATOM 8160 C CA . LYS A 1 1040 ? -12.970 30.448 -31.631 1.00 41.53 1040 LYS A CA 1
ATOM 8161 C C . LYS A 1 1040 ? -14.087 29.384 -31.394 1.00 41.53 1040 LYS A C 1
ATOM 8163 O O . LYS A 1 1040 ? -14.510 29.243 -30.254 1.00 41.53 1040 LYS A O 1
ATOM 8168 N N . ARG A 1 1041 ? -14.569 28.719 -32.467 1.00 49.53 1041 ARG A N 1
ATOM 8169 C CA . ARG A 1 1041 ? -15.976 28.318 -32.795 1.00 49.53 1041 ARG A CA 1
ATOM 8170 C C . ARG A 1 1041 ? -16.435 26.861 -32.482 1.00 49.53 1041 ARG A C 1
ATOM 8172 O O . ARG A 1 1041 ? -16.597 26.077 -33.401 1.00 49.53 1041 ARG A O 1
ATOM 8179 N N . GLU A 1 1042 ? -16.750 26.501 -31.241 1.00 34.25 1042 GLU A N 1
ATOM 8180 C CA . GLU A 1 1042 ? -17.142 25.126 -30.824 1.00 34.25 1042 GLU A CA 1
ATOM 8181 C C . GLU A 1 1042 ? -18.449 25.228 -29.940 1.00 34.25 1042 GLU A C 1
ATOM 8183 O O . GLU A 1 1042 ? -18.377 26.080 -29.056 1.00 34.25 1042 GLU A O 1
ATOM 8188 N N . ASP A 1 1043 ? -19.608 24.493 -30.137 1.00 31.23 1043 ASP A N 1
ATOM 8189 C CA . ASP A 1 1043 ? -20.621 24.016 -29.070 1.00 31.23 1043 ASP A CA 1
ATOM 8190 C C . ASP A 1 1043 ? -22.198 24.243 -29.137 1.00 31.23 1043 ASP A C 1
ATOM 8192 O O . ASP A 1 1043 ? -22.598 25.365 -28.852 1.00 31.23 1043 ASP A O 1
ATOM 8196 N N . LEU A 1 1044 ? -23.108 23.224 -29.360 1.00 36.38 1044 LEU A N 1
ATOM 8197 C CA . LEU A 1 1044 ? -24.336 22.677 -28.573 1.00 36.38 1044 LEU A CA 1
ATOM 8198 C C . LEU A 1 1044 ? -25.610 22.064 -29.338 1.00 36.38 1044 LEU A C 1
ATOM 8200 O O . LEU A 1 1044 ? -25.820 22.501 -30.467 1.00 36.38 1044 LEU A O 1
ATOM 8204 N N . CYS A 1 1045 ? -26.425 21.075 -28.780 1.00 33.88 1045 CYS A N 1
ATOM 8205 C CA . CYS A 1 1045 ? -27.958 20.876 -28.858 1.00 33.88 1045 CYS A CA 1
ATOM 8206 C C . CYS A 1 1045 ? -28.726 19.626 -28.165 1.00 33.88 1045 CYS A C 1
ATOM 8208 O O . CYS A 1 1045 ? -28.089 18.909 -27.393 1.00 33.88 1045 CYS A O 1
ATOM 8210 N N . ASP A 1 1046 ? -30.063 19.365 -28.433 1.00 40.66 1046 ASP A N 1
ATOM 8211 C CA . ASP A 1 1046 ? -31.125 18.460 -27.847 1.00 40.66 1046 ASP A CA 1
ATOM 8212 C C . ASP A 1 1046 ? -32.250 17.817 -28.788 1.00 40.66 1046 ASP A C 1
ATOM 8214 O O . ASP A 1 1046 ? -33.040 18.526 -29.387 1.00 40.66 1046 ASP A O 1
ATOM 8218 N N . SER A 1 1047 ? -32.468 16.474 -28.856 1.00 43.69 1047 SER A N 1
ATOM 8219 C CA . SER A 1 1047 ? -33.781 15.776 -29.162 1.00 43.69 1047 SER A CA 1
ATOM 8220 C C . SER A 1 1047 ? -33.663 14.235 -29.227 1.00 43.69 1047 SER A C 1
ATOM 8222 O O . SER A 1 1047 ? -32.563 13.728 -29.414 1.00 43.69 1047 SER A O 1
ATOM 8224 N N . HIS A 1 1048 ? -34.757 13.460 -29.037 1.00 49.19 1048 HIS A N 1
ATOM 8225 C CA . HIS A 1 1048 ? -34.716 12.036 -28.615 1.00 49.19 1048 HIS A CA 1
ATOM 8226 C C . HIS A 1 1048 ? -35.404 10.951 -29.486 1.00 49.19 1048 HIS A C 1
ATOM 8228 O O . HIS A 1 1048 ? -35.426 9.796 -29.054 1.00 49.19 1048 HIS A O 1
ATOM 8234 N N . ALA A 1 1049 ? -35.951 11.209 -30.679 1.00 49.41 1049 ALA A N 1
ATOM 8235 C CA . ALA A 1 1049 ? -36.294 10.096 -31.594 1.00 49.41 1049 ALA A CA 1
ATOM 8236 C C . ALA A 1 1049 ? -35.089 9.792 -32.504 1.00 49.41 1049 ALA A C 1
ATOM 8238 O O . ALA A 1 1049 ? -34.501 10.753 -32.985 1.00 49.41 1049 ALA A O 1
ATOM 8239 N N . PRO A 1 1050 ? -34.686 8.531 -32.764 1.00 55.00 1050 PRO A N 1
ATOM 8240 C CA . PRO A 1 1050 ? -33.470 8.242 -33.539 1.00 55.00 1050 PRO A CA 1
ATOM 8241 C C . PRO A 1 1050 ? -33.396 8.959 -34.899 1.00 55.00 1050 PRO A C 1
ATOM 8243 O O . PRO A 1 1050 ? -32.321 9.393 -35.300 1.00 55.00 1050 PRO A O 1
ATOM 8246 N N . GLU A 1 1051 ? -34.538 9.105 -35.571 1.00 56.91 1051 GLU A N 1
ATOM 8247 C CA . GLU A 1 1051 ? -34.732 9.839 -36.824 1.00 56.91 1051 GLU A CA 1
ATOM 8248 C C . GLU A 1 1051 ? -34.749 11.373 -36.667 1.00 56.91 1051 GLU A C 1
ATOM 8250 O O . GLU A 1 1051 ? -34.345 12.079 -37.587 1.00 56.91 1051 GLU A O 1
ATOM 8255 N N . ASP A 1 1052 ? -35.147 11.891 -35.500 1.00 60.81 1052 ASP A N 1
ATOM 8256 C CA . ASP A 1 1052 ? -35.255 13.332 -35.218 1.00 60.81 1052 ASP A CA 1
ATOM 8257 C C . ASP A 1 1052 ? -33.980 13.906 -34.559 1.00 60.81 1052 ASP A C 1
ATOM 8259 O O . ASP A 1 1052 ? -33.727 15.105 -34.642 1.00 60.81 1052 ASP A O 1
ATOM 8263 N N . VAL A 1 1053 ? -33.148 13.065 -33.924 1.00 67.12 1053 VAL A N 1
ATOM 8264 C CA . VAL A 1 1053 ? -31.900 13.463 -33.232 1.00 67.12 1053 VAL A CA 1
ATOM 8265 C C . VAL A 1 1053 ? -30.955 14.213 -34.180 1.00 67.12 1053 VAL A C 1
ATOM 8267 O O . VAL A 1 1053 ? -30.351 15.215 -33.799 1.00 67.12 1053 VAL A O 1
ATOM 8270 N N . GLU A 1 1054 ? -30.848 13.765 -35.435 1.00 71.69 1054 GLU A N 1
ATOM 8271 C CA . GLU A 1 1054 ? -30.011 14.431 -36.437 1.00 71.69 1054 GLU A CA 1
ATOM 8272 C C . GLU A 1 1054 ? -30.637 15.737 -36.969 1.00 71.69 1054 GLU A C 1
ATOM 8274 O O . GLU A 1 1054 ? -29.923 16.719 -37.179 1.00 71.69 1054 GLU A O 1
ATOM 8279 N N . GLU A 1 1055 ? -31.961 15.791 -37.155 1.00 72.88 1055 GLU A N 1
ATOM 8280 C CA . GLU A 1 1055 ? -32.678 17.011 -37.568 1.00 72.88 1055 GLU A CA 1
ATOM 8281 C C . GLU A 1 1055 ? -32.521 18.136 -36.526 1.00 72.88 1055 GLU A C 1
ATOM 8283 O O . GLU A 1 1055 ? -32.366 19.317 -36.862 1.00 72.88 1055 GLU A O 1
ATOM 8288 N N . GLU A 1 1056 ? -32.511 17.766 -35.251 1.00 70.31 1056 GLU A N 1
ATOM 8289 C CA . GLU A 1 1056 ? -32.508 18.687 -34.118 1.00 70.31 1056 GLU A CA 1
ATOM 8290 C C . GLU A 1 1056 ? -31.126 19.261 -33.822 1.00 70.31 1056 GLU A C 1
ATOM 8292 O O . GLU A 1 1056 ? -30.991 20.482 -33.714 1.00 70.31 1056 GLU A O 1
ATOM 8297 N N . ILE A 1 1057 ? -30.070 18.435 -33.830 1.00 74.94 1057 ILE A N 1
ATOM 8298 C CA . ILE A 1 1057 ? -28.704 18.976 -33.795 1.00 74.94 1057 ILE A CA 1
ATOM 8299 C C . ILE A 1 1057 ? -28.442 19.891 -34.993 1.00 74.94 1057 ILE A C 1
ATOM 8301 O O . ILE A 1 1057 ? -27.895 20.969 -34.808 1.00 74.94 1057 ILE A O 1
ATOM 8305 N N . ASN A 1 1058 ? -28.886 19.537 -36.204 1.00 77.94 1058 ASN A N 1
ATOM 8306 C CA . ASN A 1 1058 ? -28.686 20.392 -37.377 1.00 77.94 1058 ASN A CA 1
ATOM 8307 C C . ASN A 1 1058 ? -29.432 21.733 -37.242 1.00 77.94 1058 ASN A C 1
ATOM 8309 O O . ASN A 1 1058 ? -28.917 22.772 -37.657 1.00 77.94 1058 ASN A O 1
ATOM 8313 N N . SER A 1 1059 ? -30.633 21.725 -36.657 1.00 74.12 1059 SER A N 1
ATOM 8314 C CA . SER A 1 1059 ? -31.418 22.941 -36.418 1.00 74.12 1059 SER A CA 1
ATOM 8315 C C . SER A 1 1059 ? -30.727 23.892 -35.448 1.00 74.12 1059 SER A C 1
ATOM 8317 O O . SER A 1 1059 ? -30.690 25.093 -35.697 1.00 74.12 1059 SER A O 1
ATOM 8319 N N . THR A 1 1060 ? -30.112 23.379 -34.390 1.00 73.94 1060 THR A N 1
ATOM 8320 C CA . THR A 1 1060 ? -29.420 24.258 -33.444 1.00 73.94 1060 THR A CA 1
ATOM 8321 C C . THR A 1 1060 ? -28.013 24.604 -33.841 1.00 73.94 1060 THR A C 1
ATOM 8323 O O . THR A 1 1060 ? -27.592 25.730 -33.599 1.00 73.94 1060 THR A O 1
ATOM 8326 N N . LEU A 1 1061 ? -27.302 23.719 -34.532 1.00 77.62 1061 LEU A N 1
ATOM 8327 C CA . LEU A 1 1061 ? -26.093 24.116 -35.240 1.00 77.62 1061 LEU A CA 1
ATOM 8328 C C . LEU A 1 1061 ? -26.403 25.305 -36.158 1.00 77.62 1061 LEU A C 1
ATOM 8330 O O . LEU A 1 1061 ? -25.686 26.300 -36.143 1.00 77.62 1061 LEU A O 1
ATOM 8334 N N . LYS A 1 1062 ? -27.547 25.299 -36.849 1.00 79.44 1062 LYS A N 1
ATOM 8335 C CA . LYS A 1 1062 ? -28.008 26.456 -37.625 1.00 79.44 1062 LYS A CA 1
ATOM 8336 C C . LYS A 1 1062 ? -28.350 27.676 -36.756 1.00 79.44 1062 LYS A C 1
ATOM 8338 O O . LYS A 1 1062 ? -27.896 28.771 -37.087 1.00 79.44 1062 LYS A O 1
ATOM 8343 N N . ASP A 1 1063 ? -29.114 27.523 -35.676 1.00 74.94 1063 ASP A N 1
ATOM 8344 C CA . ASP A 1 1063 ? -29.551 28.654 -34.840 1.00 74.94 1063 ASP A CA 1
ATOM 8345 C C . ASP A 1 1063 ? -28.388 29.298 -34.060 1.00 74.94 1063 ASP A C 1
ATOM 8347 O O . ASP A 1 1063 ? -28.246 30.523 -34.063 1.00 74.94 1063 ASP A O 1
ATOM 8351 N N . LEU A 1 1064 ? -27.480 28.491 -33.503 1.00 73.88 1064 LEU A N 1
ATOM 8352 C CA . LEU A 1 1064 ? -26.216 28.930 -32.892 1.00 73.88 1064 LEU A CA 1
ATOM 8353 C C . LEU A 1 1064 ? -25.146 29.311 -33.932 1.00 73.88 1064 LEU A C 1
ATOM 8355 O O . LEU A 1 1064 ? -24.115 29.901 -33.580 1.00 73.88 1064 LEU A O 1
ATOM 8359 N N . GLN A 1 1065 ? -25.401 29.006 -35.208 1.00 78.94 1065 GLN A N 1
ATOM 8360 C CA . GLN A 1 1065 ? -24.545 29.201 -36.386 1.00 78.94 1065 GLN A CA 1
ATOM 8361 C C . GLN A 1 1065 ? -23.207 28.418 -36.347 1.00 78.94 1065 GLN A C 1
ATOM 8363 O O . GLN A 1 1065 ? -22.194 28.891 -36.868 1.00 78.94 1065 GLN A O 1
ATOM 8368 N N . LEU A 1 1066 ? -23.181 27.277 -35.663 1.00 72.12 1066 LEU A N 1
ATOM 8369 C CA . LEU A 1 1066 ? -22.037 26.394 -35.418 1.00 72.12 1066 LEU A CA 1
ATOM 8370 C C . LEU A 1 1066 ? -21.972 25.222 -36.403 1.00 72.12 1066 LEU A C 1
ATOM 8372 O O . LEU A 1 1066 ? -22.992 24.804 -36.935 1.00 72.12 1066 LEU A O 1
ATOM 8376 N N . ASP A 1 1067 ? -20.782 24.635 -36.554 1.00 72.81 1067 ASP A N 1
ATOM 8377 C CA . ASP A 1 1067 ? -20.581 23.406 -37.339 1.00 72.81 1067 ASP A CA 1
ATOM 8378 C C . ASP A 1 1067 ? -20.642 22.129 -36.480 1.00 72.81 1067 ASP A C 1
ATOM 8380 O O . ASP A 1 1067 ? -20.908 21.041 -36.987 1.00 72.81 1067 ASP A O 1
ATOM 8384 N N . TYR A 1 1068 ? -20.386 22.246 -35.175 1.00 76.31 1068 TYR A N 1
ATOM 8385 C CA . TYR A 1 1068 ? -20.416 21.139 -34.218 1.00 76.31 1068 TYR A CA 1
ATOM 8386 C C . TYR A 1 1068 ? -20.611 21.642 -32.791 1.00 76.31 1068 TYR A C 1
ATOM 8388 O O . TYR A 1 1068 ? -20.558 22.845 -32.504 1.00 76.31 1068 TYR A O 1
ATOM 8396 N N . VAL A 1 1069 ? -20.787 20.668 -31.900 1.00 75.94 1069 VAL A N 1
ATOM 8397 C CA . VAL A 1 1069 ? -20.984 20.852 -30.479 1.00 75.94 1069 VAL A CA 1
ATOM 8398 C C . VAL A 1 1069 ? -19.876 20.194 -29.642 1.00 75.94 1069 VAL A C 1
ATOM 8400 O O . VAL A 1 1069 ? -19.516 19.072 -29.969 1.00 75.94 1069 VAL A O 1
ATOM 8403 N N . ASP A 1 1070 ? -19.337 20.774 -28.564 1.00 79.38 1070 ASP A N 1
ATOM 8404 C CA . ASP A 1 1070 ? -18.384 20.070 -27.674 1.00 79.38 1070 ASP A CA 1
ATOM 8405 C C . ASP A 1 1070 ? -19.153 19.127 -26.753 1.00 79.38 1070 ASP A C 1
ATOM 8407 O O . ASP A 1 1070 ? -18.617 18.083 -26.395 1.00 79.38 1070 ASP A O 1
ATOM 8411 N N . LEU A 1 1071 ? -20.405 19.444 -26.393 1.00 85.62 1071 LEU A N 1
ATOM 8412 C CA . LEU A 1 1071 ? -21.257 18.585 -25.572 1.00 85.62 1071 LEU A CA 1
ATOM 8413 C C . LEU A 1 1071 ? -22.717 18.595 -26.047 1.00 85.62 1071 LEU A C 1
ATOM 8415 O O . LEU A 1 1071 ? -23.343 19.646 -26.121 1.00 85.62 1071 LEU A O 1
ATOM 8419 N N . TYR A 1 1072 ? -23.275 17.414 -26.317 1.00 87.25 1072 TYR A N 1
ATOM 8420 C CA . TYR A 1 1072 ? -24.701 17.217 -26.610 1.00 87.25 1072 TYR A CA 1
ATOM 8421 C C . TYR A 1 1072 ? -25.341 16.344 -25.530 1.00 87.25 1072 TYR A C 1
ATOM 8423 O O . TYR A 1 1072 ? -24.800 15.281 -25.208 1.00 87.25 1072 TYR A O 1
ATOM 8431 N N . LEU A 1 1073 ? -26.474 16.760 -24.959 1.00 87.88 1073 LEU A N 1
ATOM 8432 C CA . LEU A 1 1073 ? -27.079 16.076 -23.812 1.00 87.88 1073 LEU A CA 1
ATOM 8433 C C . LEU A 1 1073 ? -28.477 15.551 -24.123 1.00 87.88 1073 LEU A C 1
ATOM 8435 O O . LEU A 1 1073 ? -29.325 16.276 -24.636 1.00 87.88 1073 LEU A O 1
ATOM 8439 N N . ILE A 1 1074 ? -28.757 14.322 -23.683 1.00 85.56 1074 ILE A N 1
ATOM 8440 C CA . ILE A 1 1074 ? -30.142 13.882 -23.499 1.00 85.56 1074 ILE A CA 1
ATOM 8441 C C . ILE A 1 1074 ? -30.745 14.705 -22.353 1.00 85.56 1074 ILE A C 1
ATOM 8443 O O . ILE A 1 1074 ? -30.369 14.501 -21.202 1.00 85.56 1074 ILE A O 1
ATOM 8447 N N . HIS A 1 1075 ? -31.648 15.645 -22.645 1.00 80.94 1075 HIS A N 1
ATOM 8448 C CA . HIS A 1 1075 ? -32.065 16.684 -21.687 1.00 80.94 1075 HIS A CA 1
ATOM 8449 C C . HIS A 1 1075 ? -32.861 16.121 -20.487 1.00 80.94 1075 HIS A C 1
ATOM 8451 O O . HIS A 1 1075 ? -32.648 16.515 -19.341 1.00 80.94 1075 HIS A O 1
ATOM 8457 N N . TRP A 1 1076 ? -33.765 15.171 -20.727 1.00 80.38 1076 TRP A N 1
ATOM 8458 C CA . TRP A 1 1076 ? -34.515 14.457 -19.686 1.00 80.38 1076 TRP A CA 1
ATOM 8459 C C . TRP A 1 1076 ? -34.697 12.986 -20.074 1.00 80.38 1076 TRP A C 1
ATOM 8461 O O . TRP A 1 1076 ? -34.827 12.695 -21.264 1.00 80.38 1076 TRP A O 1
ATOM 8471 N N . PRO A 1 1077 ? -34.789 12.045 -19.116 1.00 84.94 1077 PRO A N 1
ATOM 8472 C CA . PRO A 1 1077 ? -35.022 10.628 -19.404 1.00 84.94 1077 PRO A CA 1
ATOM 8473 C C . PRO A 1 1077 ? -36.472 10.326 -19.840 1.00 84.94 1077 PRO A C 1
ATOM 8475 O O . PRO A 1 1077 ? -36.992 9.264 -19.517 1.00 84.94 1077 PRO A O 1
ATOM 8478 N N . PHE A 1 1078 ? -37.134 11.240 -20.560 1.00 79.12 1078 PHE A N 1
ATOM 8479 C CA . PHE A 1 1078 ? -38.524 11.144 -21.014 1.00 79.12 1078 PHE A CA 1
ATOM 8480 C C . PHE A 1 1078 ? -38.643 11.475 -22.504 1.00 79.12 1078 PHE A C 1
ATOM 8482 O O . PHE A 1 1078 ? -37.756 12.100 -23.091 1.00 79.12 1078 PHE A O 1
ATOM 8489 N N . ARG A 1 1079 ? -39.770 11.093 -23.112 1.00 79.00 1079 ARG A N 1
ATOM 8490 C CA . ARG A 1 1079 ? -40.096 11.413 -24.505 1.00 79.00 1079 ARG A CA 1
ATOM 8491 C C . ARG A 1 1079 ? -41.476 12.065 -24.586 1.00 79.00 1079 ARG A C 1
ATOM 8493 O O . ARG A 1 1079 ? -42.408 11.622 -23.923 1.00 79.00 1079 ARG A O 1
ATOM 8500 N N . LEU A 1 1080 ? -41.604 13.106 -25.406 1.00 72.31 1080 LEU A N 1
ATOM 8501 C CA . LEU A 1 1080 ? -42.875 13.767 -25.721 1.00 72.31 1080 LEU A CA 1
ATOM 8502 C C . LEU A 1 1080 ? -43.359 13.363 -27.114 1.00 72.31 1080 LEU A C 1
ATOM 8504 O O . LEU A 1 1080 ? -42.558 13.041 -27.994 1.00 72.31 1080 LEU A O 1
ATOM 8508 N N . LYS A 1 1081 ? -44.673 13.439 -27.339 1.00 72.62 1081 LYS A N 1
ATOM 8509 C CA . LYS A 1 1081 ? -45.237 13.404 -28.696 1.00 72.62 1081 LYS A CA 1
ATOM 8510 C C . LYS A 1 1081 ? -44.733 14.618 -29.496 1.00 72.62 1081 LYS A C 1
ATOM 8512 O O . LYS A 1 1081 ? -44.796 15.749 -29.007 1.00 72.62 1081 LYS A O 1
ATOM 8517 N N . LYS A 1 1082 ? -44.251 14.396 -30.724 1.00 70.94 1082 LYS A N 1
ATOM 8518 C CA . LYS A 1 1082 ? -43.709 15.454 -31.602 1.00 70.94 1082 LYS A CA 1
ATOM 8519 C C . LYS A 1 1082 ? -44.741 16.578 -31.793 1.00 70.94 1082 LYS A C 1
ATOM 8521 O O . LYS A 1 1082 ? -45.917 16.303 -32.014 1.00 70.94 1082 LYS A O 1
ATOM 8526 N N . GLY A 1 1083 ? -44.308 17.836 -31.667 1.00 63.16 1083 GLY A N 1
ATOM 8527 C CA . GLY A 1 1083 ? -45.161 19.024 -31.836 1.00 63.16 1083 GLY A CA 1
ATOM 8528 C C . GLY A 1 1083 ? -46.147 19.313 -30.695 1.00 63.16 1083 GLY A C 1
ATOM 8529 O O . GLY A 1 1083 ? -47.024 20.159 -30.857 1.00 63.16 1083 GLY A O 1
ATOM 8530 N N . THR A 1 1084 ? -46.037 18.628 -29.551 1.00 63.59 1084 THR A N 1
ATOM 8531 C CA . THR A 1 1084 ? -46.937 18.828 -28.404 1.00 63.59 1084 THR A CA 1
ATOM 8532 C C . THR A 1 1084 ? -46.285 19.611 -27.266 1.00 63.59 1084 THR A C 1
ATOM 8534 O O . THR A 1 1084 ? -45.068 19.608 -27.093 1.00 63.59 1084 THR A O 1
ATOM 8537 N N . ASN A 1 1085 ? -47.112 20.292 -26.469 1.00 63.03 1085 ASN A N 1
ATOM 8538 C CA . ASN A 1 1085 ? -46.654 21.040 -25.299 1.00 63.03 1085 ASN A CA 1
ATOM 8539 C C . ASN A 1 1085 ? -46.271 20.102 -24.142 1.00 63.03 1085 ASN A C 1
ATOM 8541 O O . ASN A 1 1085 ? -46.834 19.014 -24.003 1.00 63.03 1085 ASN A O 1
ATOM 8545 N N . LEU A 1 1086 ? -45.375 20.576 -23.269 1.00 67.56 1086 LEU A N 1
ATOM 8546 C CA . LEU A 1 1086 ? -44.898 19.893 -22.062 1.00 67.56 1086 LEU A CA 1
ATOM 8547 C C . LEU A 1 1086 ? -46.037 19.701 -21.039 1.00 67.56 1086 LEU A C 1
ATOM 8549 O O . LEU A 1 1086 ? -46.236 20.522 -20.146 1.00 67.56 1086 LEU A O 1
ATOM 8553 N N . ARG A 1 1087 ? -46.815 18.629 -21.208 1.00 68.56 1087 ARG A N 1
ATOM 8554 C CA . ARG A 1 1087 ? -47.879 18.194 -20.295 1.00 68.56 1087 ARG A CA 1
ATOM 8555 C C . ARG A 1 1087 ? -47.745 16.695 -20.016 1.00 68.56 1087 ARG A C 1
ATOM 8557 O O . ARG A 1 1087 ? -47.377 15.969 -20.944 1.00 68.56 1087 ARG A O 1
ATOM 8564 N N . PRO A 1 1088 ? -48.067 16.214 -18.802 1.00 68.75 1088 PRO A N 1
ATOM 8565 C CA . PRO A 1 1088 ? -47.975 14.795 -18.462 1.00 68.75 1088 PRO A CA 1
ATOM 8566 C C . PRO A 1 1088 ? -48.696 13.864 -19.446 1.00 68.75 1088 PRO A C 1
ATOM 8568 O O . PRO A 1 1088 ? -48.182 12.799 -19.770 1.00 68.75 1088 PRO A O 1
ATOM 8571 N N . GLU A 1 1089 ? -49.853 14.279 -19.975 1.00 76.56 1089 GLU A N 1
ATOM 8572 C CA . GLU A 1 1089 ? -50.648 13.494 -20.942 1.00 76.56 1089 GLU A CA 1
ATOM 8573 C C . GLU A 1 1089 ? -49.946 13.270 -22.299 1.00 76.56 1089 GLU A C 1
ATOM 8575 O O . GLU A 1 1089 ? -50.333 12.398 -23.084 1.00 76.56 1089 GLU A O 1
ATOM 8580 N N . ASN A 1 1090 ? -48.920 14.072 -22.598 1.00 77.00 1090 ASN A N 1
ATOM 8581 C CA . ASN A 1 1090 ? -48.151 14.005 -23.838 1.00 77.00 1090 ASN A CA 1
ATOM 8582 C C . ASN A 1 1090 ? -46.850 13.200 -23.698 1.00 77.00 1090 ASN A C 1
ATOM 8584 O O . ASN A 1 1090 ? -46.153 13.011 -24.700 1.00 77.00 1090 ASN A O 1
ATOM 8588 N N . LEU A 1 1091 ? -46.525 12.725 -22.489 1.00 76.81 1091 LEU A N 1
ATOM 8589 C CA . LEU A 1 1091 ? -45.377 11.855 -22.244 1.00 76.81 1091 LEU A CA 1
ATOM 8590 C C . LEU A 1 1091 ? -45.634 10.454 -22.810 1.00 76.81 1091 LEU A C 1
ATOM 8592 O O . LEU A 1 1091 ? -46.707 9.879 -22.636 1.00 76.81 1091 LEU A O 1
ATOM 8596 N N . ILE A 1 1092 ? -44.626 9.895 -23.470 1.00 80.31 1092 ILE A N 1
ATOM 8597 C CA . ILE A 1 1092 ? -44.617 8.526 -23.990 1.00 80.31 1092 ILE A CA 1
ATOM 8598 C C . ILE A 1 1092 ? -43.374 7.789 -23.490 1.00 80.31 1092 ILE A C 1
ATOM 8600 O O . ILE A 1 1092 ? -42.388 8.418 -23.099 1.00 80.31 1092 ILE A O 1
ATOM 8604 N N . GLN A 1 1093 ? -43.426 6.453 -23.496 1.00 82.56 1093 GLN A N 1
ATOM 8605 C CA . GLN A 1 1093 ? -42.328 5.610 -23.022 1.00 82.56 1093 GLN A CA 1
ATOM 8606 C C . GLN A 1 1093 ? -41.012 5.979 -23.741 1.00 82.56 1093 GLN A C 1
ATOM 8608 O O . GLN A 1 1093 ? -40.961 5.940 -24.975 1.00 82.56 1093 GLN A O 1
ATOM 8613 N N . PRO A 1 1094 ? -39.947 6.340 -23.003 1.00 82.50 1094 PRO A N 1
ATOM 8614 C CA . PRO A 1 1094 ? -38.649 6.635 -23.590 1.00 82.50 1094 PRO A CA 1
ATOM 8615 C C . PRO A 1 1094 ? -37.945 5.343 -24.024 1.00 82.50 1094 PRO A C 1
ATOM 8617 O O . PRO A 1 1094 ? -37.921 4.361 -23.283 1.00 82.50 1094 PRO A O 1
ATOM 8620 N N . ASP A 1 1095 ? -37.315 5.372 -25.199 1.00 86.88 1095 ASP A N 1
ATOM 8621 C CA . ASP A 1 1095 ? -36.377 4.341 -25.662 1.00 86.88 1095 ASP A CA 1
ATOM 8622 C C . ASP A 1 1095 ? -34.952 4.904 -25.609 1.00 86.88 1095 ASP A C 1
ATOM 8624 O O . ASP A 1 1095 ? -34.345 5.260 -26.620 1.00 86.88 1095 ASP A O 1
ATOM 8628 N N . ILE A 1 1096 ? -34.443 5.032 -24.380 1.00 89.38 1096 ILE A N 1
ATOM 8629 C CA . ILE A 1 1096 ? -33.108 5.577 -24.110 1.00 89.38 1096 ILE A CA 1
ATOM 8630 C C . ILE A 1 1096 ? -32.001 4.814 -24.861 1.00 89.38 1096 ILE A C 1
ATOM 8632 O O . ILE A 1 1096 ? -31.135 5.488 -25.418 1.00 89.38 1096 ILE A O 1
ATOM 8636 N N . PRO A 1 1097 ? -31.999 3.465 -24.949 1.00 91.44 1097 PRO A N 1
ATOM 8637 C CA . PRO A 1 1097 ? -31.021 2.738 -25.760 1.00 91.44 1097 PRO A CA 1
ATOM 8638 C C . PRO A 1 1097 ? -30.977 3.194 -27.222 1.00 91.44 1097 PRO A C 1
ATOM 8640 O O . PRO A 1 1097 ? -29.897 3.438 -27.761 1.00 91.44 1097 PRO A O 1
ATOM 8643 N N . SER A 1 1098 ? -32.132 3.319 -27.880 1.00 86.75 1098 SER A N 1
ATOM 8644 C CA . SER A 1 1098 ? -32.179 3.722 -29.289 1.00 86.75 1098 SER A CA 1
ATOM 8645 C C . SER A 1 1098 ? -31.799 5.187 -29.479 1.00 86.75 1098 SER A C 1
ATOM 8647 O O . SER A 1 1098 ? -31.030 5.497 -30.391 1.00 86.75 1098 SER A O 1
ATOM 8649 N N . THR A 1 1099 ? -32.256 6.076 -28.593 1.00 83.94 1099 THR A N 1
ATOM 8650 C CA . THR A 1 1099 ? -31.823 7.480 -28.580 1.00 83.94 1099 THR A CA 1
ATOM 8651 C C . THR A 1 1099 ? -30.310 7.586 -28.391 1.00 83.94 1099 THR A C 1
ATOM 8653 O O . THR A 1 1099 ? -29.650 8.319 -29.123 1.00 83.94 1099 THR A O 1
ATOM 8656 N N . TRP A 1 1100 ? -29.727 6.813 -27.471 1.00 93.81 1100 TRP A N 1
ATOM 8657 C CA . TRP A 1 1100 ? -28.287 6.834 -27.221 1.00 93.81 1100 TRP A CA 1
ATOM 8658 C C . TRP A 1 1100 ? -27.477 6.368 -28.430 1.00 93.81 1100 TRP A C 1
ATOM 8660 O O . TRP A 1 1100 ? -26.482 6.993 -28.774 1.00 93.81 1100 TRP A O 1
ATOM 8670 N N . ARG A 1 1101 ? -27.931 5.341 -29.158 1.00 91.94 1101 ARG A N 1
ATOM 8671 C CA . ARG A 1 1101 ? -27.274 4.929 -30.413 1.00 91.94 1101 ARG A CA 1
ATOM 8672 C C . ARG A 1 1101 ? -27.288 6.030 -31.477 1.00 91.94 1101 ARG A C 1
ATOM 8674 O O . ARG A 1 1101 ? -26.364 6.103 -32.281 1.00 91.94 1101 ARG A O 1
ATOM 8681 N N . ALA A 1 1102 ? -28.314 6.881 -31.508 1.00 83.12 1102 ALA A N 1
ATOM 8682 C CA . ALA A 1 1102 ? -28.326 8.047 -32.390 1.00 83.12 1102 ALA A CA 1
ATOM 8683 C C . ALA A 1 1102 ? -27.326 9.119 -31.920 1.00 83.12 1102 ALA A C 1
ATOM 8685 O O . ALA A 1 1102 ? -26.571 9.641 -32.736 1.00 83.12 1102 ALA A O 1
ATOM 8686 N N . MET A 1 1103 ? -27.235 9.364 -30.609 1.00 87.50 1103 MET A N 1
ATOM 8687 C CA . MET A 1 1103 ? -26.222 10.248 -30.009 1.00 87.50 1103 MET A CA 1
ATOM 8688 C C . MET A 1 1103 ? -24.796 9.776 -30.324 1.00 87.50 1103 MET A C 1
ATOM 8690 O O . MET A 1 1103 ? -23.934 10.573 -30.681 1.00 87.50 1103 MET A O 1
ATOM 8694 N N . GLU A 1 1104 ? -24.548 8.469 -30.266 1.00 91.94 1104 GLU A N 1
ATOM 8695 C CA . GLU A 1 1104 ? -23.266 7.864 -30.632 1.00 91.94 1104 GLU A CA 1
ATOM 8696 C C . GLU A 1 1104 ? -22.884 8.120 -32.096 1.00 91.94 1104 GLU A C 1
ATOM 8698 O O . GLU A 1 1104 ? -21.717 8.374 -32.382 1.00 91.94 1104 GLU A O 1
ATOM 8703 N N . LYS A 1 1105 ? -23.854 8.136 -33.020 1.00 89.75 1105 LYS A N 1
ATOM 8704 C CA . LYS A 1 1105 ? -23.596 8.525 -34.417 1.00 89.75 1105 LYS A CA 1
ATOM 8705 C C . LYS A 1 1105 ? -23.224 10.002 -34.538 1.00 89.75 1105 LYS A C 1
ATOM 8707 O O . LYS A 1 1105 ? -22.369 10.344 -35.352 1.00 89.75 1105 LYS A O 1
ATOM 8712 N N . LEU A 1 1106 ? -23.826 10.876 -33.726 1.00 83.69 1106 LEU A N 1
ATOM 8713 C CA . LEU A 1 1106 ? -23.434 12.288 -33.674 1.00 83.69 1106 LEU A CA 1
ATOM 8714 C C . LEU A 1 1106 ? -21.996 12.444 -33.177 1.00 83.69 1106 LEU A C 1
ATOM 8716 O O . LEU A 1 1106 ? -21.249 13.239 -33.751 1.00 83.69 1106 LEU A O 1
ATOM 8720 N N . TYR A 1 1107 ? -21.605 11.639 -32.185 1.00 89.50 1107 TYR A N 1
ATOM 8721 C CA . TYR A 1 1107 ? -20.224 11.559 -31.720 1.00 89.50 1107 TYR A CA 1
ATOM 8722 C C . TYR A 1 1107 ? -19.264 11.113 -32.824 1.00 89.50 1107 TYR A C 1
ATOM 8724 O O . TYR A 1 1107 ? -18.311 11.824 -33.138 1.00 89.50 1107 TYR A O 1
ATOM 8732 N N . ASP A 1 1108 ? -19.559 9.989 -33.477 1.00 86.25 1108 ASP A N 1
ATOM 8733 C CA . ASP A 1 1108 ? -18.709 9.453 -34.544 1.00 86.25 1108 ASP A CA 1
ATOM 8734 C C . ASP A 1 1108 ? -18.602 10.417 -35.743 1.00 86.25 1108 ASP A C 1
ATOM 8736 O O . ASP A 1 1108 ? -17.554 10.506 -36.380 1.00 86.25 1108 ASP A O 1
ATOM 8740 N N . SER A 1 1109 ? -19.669 11.167 -36.045 1.00 83.38 1109 SER A N 1
ATOM 8741 C CA . SER A 1 1109 ? -19.681 12.164 -37.127 1.00 83.38 1109 SER A CA 1
ATOM 8742 C C . SER A 1 1109 ? -18.911 13.451 -36.802 1.00 83.38 1109 SER A C 1
ATOM 8744 O O . SER A 1 1109 ? -18.704 14.278 -37.688 1.00 83.38 1109 SER A O 1
ATOM 8746 N N . GLY A 1 1110 ? -18.531 13.661 -35.538 1.00 79.81 1110 GLY A N 1
ATOM 8747 C CA . GLY A 1 1110 ? -17.907 14.897 -35.067 1.00 79.81 1110 GLY A CA 1
ATOM 8748 C C . GLY A 1 1110 ? -18.871 16.074 -34.889 1.00 79.81 1110 GLY A C 1
ATOM 8749 O O . GLY A 1 1110 ? -18.436 17.125 -34.423 1.00 79.81 1110 GLY A O 1
ATOM 8750 N N . LYS A 1 1111 ? -20.172 15.908 -35.183 1.00 81.44 1111 LYS A N 1
ATOM 8751 C CA . LYS A 1 1111 ? -21.204 16.913 -34.869 1.00 81.44 1111 LYS A CA 1
ATOM 8752 C C . LYS A 1 1111 ? -21.321 17.150 -33.361 1.00 81.44 1111 LYS A C 1
ATOM 8754 O O . LYS A 1 1111 ? -21.684 18.252 -32.968 1.00 81.44 1111 LYS A O 1
ATOM 8759 N N . ALA A 1 1112 ? -20.980 16.159 -32.531 1.00 83.44 1112 ALA A N 1
ATOM 8760 C CA . ALA A 1 1112 ? -20.833 16.293 -31.082 1.00 83.44 1112 ALA A CA 1
ATOM 8761 C C . ALA A 1 1112 ? -19.497 15.703 -30.600 1.00 83.44 1112 ALA A C 1
ATOM 8763 O O . ALA A 1 1112 ? -19.283 14.506 -30.699 1.00 83.44 1112 ALA A O 1
ATOM 8764 N N . ARG A 1 1113 ? -18.580 16.489 -30.035 1.00 80.88 1113 ARG A N 1
ATOM 8765 C CA . ARG A 1 1113 ? -17.274 15.975 -29.563 1.00 80.88 1113 ARG A CA 1
ATOM 8766 C C . ARG A 1 1113 ? -17.348 15.249 -28.230 1.00 80.88 1113 ARG A C 1
ATOM 8768 O O . ARG A 1 1113 ? -16.428 14.517 -27.871 1.00 80.88 1113 ARG A O 1
ATOM 8775 N N . ALA A 1 1114 ? -18.431 15.447 -27.497 1.00 90.19 1114 ALA A N 1
ATOM 8776 C CA . ALA A 1 1114 ? -18.819 14.649 -26.357 1.00 90.19 1114 ALA A CA 1
ATOM 8777 C C . ALA A 1 1114 ? -20.344 14.537 -26.325 1.00 90.19 1114 ALA A C 1
ATOM 8779 O O . ALA A 1 1114 ? -21.074 15.450 -26.716 1.00 90.19 1114 ALA A O 1
ATOM 8780 N N . ILE A 1 1115 ? -20.821 13.403 -25.829 1.00 92.50 1115 ILE A N 1
ATOM 8781 C CA . ILE A 1 1115 ? -22.242 13.140 -25.625 1.00 92.50 1115 ILE A CA 1
ATOM 8782 C C . ILE A 1 1115 ? -22.476 12.770 -24.169 1.00 92.50 1115 ILE A C 1
ATOM 8784 O O . ILE A 1 1115 ? -21.647 12.117 -23.535 1.00 92.50 1115 ILE A O 1
ATOM 8788 N N . GLY A 1 1116 ? -23.594 13.211 -23.614 1.00 95.38 1116 GLY A N 1
ATOM 8789 C CA . GLY A 1 1116 ? -23.927 13.003 -22.215 1.00 95.38 1116 GLY A CA 1
ATOM 8790 C C . GLY A 1 1116 ? -25.427 12.972 -21.981 1.00 95.38 1116 GLY A C 1
ATOM 8791 O O . GLY A 1 1116 ? -26.236 12.942 -22.907 1.00 95.38 1116 GLY A O 1
ATOM 8792 N N . VAL A 1 1117 ? -25.797 12.983 -20.711 1.00 95.06 1117 VAL A N 1
ATOM 8793 C CA . VAL A 1 1117 ? -27.188 12.976 -20.268 1.00 95.06 1117 VAL A CA 1
ATOM 8794 C C . VAL A 1 1117 ? -27.431 14.095 -19.258 1.00 95.06 1117 VAL A C 1
ATOM 8796 O O . VAL A 1 1117 ? -26.497 14.663 -18.695 1.00 95.06 1117 VAL A O 1
ATOM 8799 N N . SER A 1 1118 ? -28.692 14.427 -19.032 1.00 91.00 1118 SER A N 1
ATOM 8800 C CA . SER A 1 1118 ? -29.139 15.373 -18.020 1.00 91.00 1118 SER A CA 1
ATOM 8801 C C . SER A 1 1118 ? -30.348 14.794 -17.294 1.00 91.00 1118 SER A C 1
ATOM 8803 O O . SER A 1 1118 ? -31.179 14.110 -17.892 1.00 91.00 1118 SER A O 1
ATOM 8805 N N . ASN A 1 1119 ? -30.432 15.030 -15.985 1.00 91.88 1119 ASN A N 1
ATOM 8806 C CA . ASN A 1 1119 ? -31.494 14.514 -15.112 1.00 91.88 1119 ASN A CA 1
ATOM 8807 C C . ASN A 1 1119 ? -31.549 12.979 -14.977 1.00 91.88 1119 ASN A C 1
ATOM 8809 O O . ASN A 1 1119 ? -32.610 12.417 -14.709 1.00 91.88 1119 ASN A O 1
ATOM 8813 N N . PHE A 1 1120 ? -30.417 12.283 -15.121 1.00 95.38 1120 PHE A N 1
ATOM 8814 C CA . PHE A 1 1120 ? -30.354 10.837 -14.887 1.00 95.38 1120 PHE A CA 1
ATOM 8815 C C . PHE A 1 1120 ? -29.993 10.548 -13.426 1.00 95.38 1120 PHE A C 1
ATOM 8817 O O . PHE A 1 1120 ? -28.984 11.049 -12.924 1.00 95.38 1120 PHE A O 1
ATOM 8824 N N . SER A 1 1121 ? -30.799 9.712 -12.764 1.00 96.12 1121 SER A N 1
ATOM 8825 C CA . SER A 1 1121 ? -30.477 9.128 -11.455 1.00 96.12 1121 SER A CA 1
ATOM 8826 C C . SER A 1 1121 ? -29.272 8.189 -11.553 1.00 96.12 1121 SER A C 1
ATOM 8828 O O . SER A 1 1121 ? -28.877 7.767 -12.647 1.00 96.12 1121 SER A O 1
ATOM 8830 N N . THR A 1 1122 ? -28.738 7.769 -10.405 1.00 96.56 1122 THR A N 1
ATOM 8831 C CA . THR A 1 1122 ? -27.683 6.742 -10.370 1.00 96.56 1122 THR A CA 1
ATOM 8832 C C . THR A 1 1122 ? -28.117 5.463 -11.091 1.00 96.56 1122 THR A C 1
ATOM 8834 O O . THR A 1 1122 ? -27.327 4.869 -11.825 1.00 96.56 1122 THR A O 1
ATOM 8837 N N . LYS A 1 1123 ? -29.383 5.050 -10.922 1.00 95.56 1123 LYS A N 1
ATOM 8838 C CA . LYS A 1 1123 ? -29.918 3.841 -11.558 1.00 95.56 1123 LYS A CA 1
ATOM 8839 C C . LYS A 1 1123 ? -29.971 3.995 -13.079 1.00 95.56 1123 LYS A C 1
ATOM 8841 O O . LYS A 1 1123 ? -29.393 3.177 -13.785 1.00 95.56 1123 LYS A O 1
ATOM 8846 N N . LYS A 1 1124 ? -30.607 5.058 -13.583 1.00 94.31 1124 LYS A N 1
ATOM 8847 C CA . LYS A 1 1124 ? -30.773 5.290 -15.028 1.00 94.31 1124 LYS A CA 1
ATOM 8848 C C . LYS A 1 1124 ? -29.427 5.491 -15.731 1.00 94.31 1124 LYS A C 1
ATOM 8850 O O . LYS A 1 1124 ? -29.234 4.992 -16.837 1.00 94.31 1124 LYS A O 1
ATOM 8855 N N . LEU A 1 1125 ? -28.477 6.174 -15.085 1.00 96.94 1125 LEU A N 1
ATOM 8856 C CA . LEU A 1 1125 ? -27.114 6.317 -15.606 1.00 96.94 1125 LEU A CA 1
ATOM 8857 C C . LEU A 1 1125 ? -26.373 4.971 -15.629 1.00 96.94 1125 LEU A C 1
ATOM 8859 O O . LEU A 1 1125 ? -25.680 4.675 -16.599 1.00 96.94 1125 LEU A O 1
ATOM 8863 N N . GLY A 1 1126 ? -26.526 4.151 -14.585 1.00 95.31 1126 GLY A N 1
ATOM 8864 C CA . GLY A 1 1126 ? -25.955 2.805 -14.528 1.00 95.31 1126 GLY A CA 1
ATOM 8865 C C . GLY A 1 1126 ? -26.517 1.867 -15.597 1.00 95.31 1126 GLY A C 1
ATOM 8866 O O . GLY A 1 1126 ? -25.743 1.181 -16.264 1.00 95.31 1126 GLY A O 1
ATOM 8867 N N . ASP A 1 1127 ? -27.835 1.895 -15.807 1.00 94.12 1127 ASP A N 1
ATOM 8868 C CA . ASP A 1 1127 ? -28.506 1.127 -16.857 1.00 94.12 1127 ASP A CA 1
ATOM 8869 C C . ASP A 1 1127 ? -27.961 1.527 -18.242 1.00 94.12 1127 ASP A C 1
ATOM 8871 O O . ASP A 1 1127 ? -27.589 0.659 -19.030 1.00 94.12 1127 ASP A O 1
ATOM 8875 N N . LEU A 1 1128 ? -27.816 2.830 -18.519 1.00 94.88 1128 LEU A N 1
ATOM 8876 C CA . LEU A 1 1128 ? -27.250 3.324 -19.779 1.00 94.88 1128 LEU A CA 1
ATOM 8877 C C . LEU A 1 1128 ? -25.782 2.911 -19.972 1.00 94.88 1128 LEU A C 1
ATOM 8879 O O . LEU A 1 1128 ? -25.414 2.414 -21.034 1.00 94.88 1128 LEU A O 1
ATOM 8883 N N . LEU A 1 1129 ? -24.944 3.072 -18.944 1.00 94.56 1129 LEU A N 1
ATOM 8884 C CA . LEU A 1 1129 ? -23.529 2.681 -18.990 1.00 94.56 1129 LEU A CA 1
ATOM 8885 C C . LEU A 1 1129 ? -23.334 1.187 -19.274 1.00 94.56 1129 LEU A C 1
ATOM 8887 O O . LEU A 1 1129 ? -22.307 0.810 -19.828 1.00 94.56 1129 LEU A O 1
ATOM 8891 N N . SER A 1 1130 ? -24.297 0.340 -18.903 1.00 91.94 1130 SER A N 1
ATOM 8892 C CA . SER A 1 1130 ? -24.215 -1.104 -19.148 1.00 91.94 1130 SER A CA 1
ATOM 8893 C C . SER A 1 1130 ? -24.393 -1.497 -20.620 1.00 91.94 1130 SER A C 1
ATOM 8895 O O . SER A 1 1130 ? -23.992 -2.593 -21.006 1.00 91.94 1130 SER A O 1
ATOM 8897 N N . ILE A 1 1131 ? -24.968 -0.608 -21.439 1.00 90.62 1131 ILE A N 1
ATOM 8898 C CA . ILE A 1 1131 ? -25.303 -0.874 -22.847 1.00 90.62 1131 ILE A CA 1
ATOM 8899 C C . ILE A 1 1131 ? -24.621 0.075 -23.844 1.00 90.62 1131 ILE A C 1
ATOM 8901 O O . ILE A 1 1131 ? -24.645 -0.191 -25.045 1.00 90.62 1131 ILE A O 1
ATOM 8905 N N . ALA A 1 1132 ? -24.062 1.190 -23.372 1.00 93.94 1132 ALA A N 1
ATOM 8906 C CA . ALA A 1 1132 ? -23.443 2.219 -24.200 1.00 93.94 1132 ALA A CA 1
ATOM 8907 C C . ALA A 1 1132 ? -22.080 1.768 -24.752 1.00 93.94 1132 ALA A C 1
ATOM 8909 O O . ALA A 1 1132 ? -21.237 1.270 -24.006 1.00 93.94 1132 ALA A O 1
ATOM 8910 N N . ARG A 1 1133 ? -21.830 2.003 -26.046 1.00 96.50 1133 ARG A N 1
ATOM 8911 C CA . ARG A 1 1133 ? -20.500 1.846 -26.655 1.00 96.50 1133 ARG A CA 1
ATOM 8912 C C . ARG A 1 1133 ? -19.624 3.054 -26.334 1.00 96.50 1133 ARG A C 1
ATOM 8914 O O . ARG A 1 1133 ? -18.467 2.879 -25.962 1.00 96.50 1133 ARG A O 1
ATOM 8921 N N . ILE A 1 1134 ? -20.166 4.265 -26.480 1.00 93.12 1134 ILE A N 1
ATOM 8922 C CA . ILE A 1 1134 ? -19.516 5.506 -26.040 1.00 93.12 1134 ILE A CA 1
ATOM 8923 C C . ILE A 1 1134 ? -20.117 5.889 -24.685 1.00 93.12 1134 ILE A C 1
ATOM 8925 O O . ILE A 1 1134 ? -21.319 6.160 -24.620 1.00 93.12 1134 ILE A O 1
ATOM 8929 N N . PRO A 1 1135 ? -19.337 5.893 -23.588 1.00 94.88 1135 PRO A N 1
ATOM 8930 C CA . PRO A 1 1135 ? -19.870 6.217 -22.271 1.00 94.88 1135 PRO A CA 1
ATOM 8931 C C . PRO A 1 1135 ? -20.293 7.695 -22.202 1.00 94.88 1135 PRO A C 1
ATOM 8933 O O . PRO A 1 1135 ? -19.593 8.545 -22.757 1.00 94.88 1135 PRO A O 1
ATOM 8936 N N . PRO A 1 1136 ? -21.383 8.041 -21.485 1.00 96.44 1136 PRO A N 1
ATOM 8937 C CA . PRO A 1 1136 ? -21.743 9.434 -21.243 1.00 96.44 1136 PRO A CA 1
ATOM 8938 C C . PRO A 1 1136 ? -20.570 10.217 -20.642 1.00 96.44 1136 PRO A C 1
ATOM 8940 O O . PRO A 1 1136 ? -20.008 9.823 -19.622 1.00 96.44 1136 PRO A O 1
ATOM 8943 N N . ALA A 1 1137 ? -20.188 11.328 -21.265 1.00 93.81 1137 ALA A N 1
ATOM 8944 C CA . ALA A 1 1137 ? -19.105 12.184 -20.785 1.00 93.81 1137 ALA A CA 1
ATOM 8945 C C . ALA A 1 1137 ? -19.530 13.042 -19.591 1.00 93.81 1137 ALA A C 1
ATOM 8947 O O . ALA A 1 1137 ? -18.733 13.296 -18.686 1.00 93.81 1137 ALA A O 1
ATOM 8948 N N . VAL A 1 1138 ? -20.796 13.467 -19.584 1.00 96.50 1138 VAL A N 1
ATOM 8949 C CA . VAL A 1 1138 ? -21.380 14.340 -18.564 1.00 96.50 1138 VAL A CA 1
ATOM 8950 C C . VAL A 1 1138 ? -22.746 13.808 -18.133 1.00 96.50 1138 VAL A C 1
ATOM 8952 O O . VAL A 1 1138 ? -23.526 13.362 -18.974 1.00 96.50 1138 VAL A O 1
ATOM 8955 N N . ASN A 1 1139 ? -23.042 13.899 -16.835 1.00 97.56 1139 ASN A N 1
ATOM 8956 C CA . ASN A 1 1139 ? -24.407 13.901 -16.310 1.00 97.56 1139 ASN A CA 1
ATOM 8957 C C . ASN A 1 1139 ? -24.705 15.283 -15.705 1.00 97.56 1139 ASN A C 1
ATOM 8959 O O . ASN A 1 1139 ? -24.124 15.652 -14.677 1.00 97.56 1139 ASN A O 1
ATOM 8963 N N . GLN A 1 1140 ? -25.557 16.070 -16.365 1.00 96.69 1140 GLN A N 1
ATOM 8964 C CA . GLN A 1 1140 ? -25.948 17.401 -15.901 1.00 96.69 1140 GLN A CA 1
ATOM 8965 C C . GLN A 1 1140 ? -27.174 17.300 -14.976 1.00 96.69 1140 GLN A C 1
ATOM 8967 O O . GLN A 1 1140 ? -28.226 16.814 -15.374 1.00 96.69 1140 GLN A O 1
ATOM 8972 N N . VAL A 1 1141 ? -27.060 17.717 -13.715 1.00 96.00 1141 VAL A N 1
ATOM 8973 C CA . VAL A 1 1141 ? -28.126 17.545 -12.710 1.00 96.00 1141 VAL A CA 1
ATOM 8974 C C . VAL A 1 1141 ? -28.230 18.741 -11.775 1.00 96.00 1141 VAL A C 1
ATOM 8976 O O . VAL A 1 1141 ? -27.286 19.515 -11.636 1.00 96.00 1141 VAL A O 1
ATOM 8979 N N . GLU A 1 1142 ? -29.359 18.869 -11.077 1.00 94.75 1142 GLU A N 1
ATOM 8980 C CA . GLU A 1 1142 ? -29.499 19.814 -9.971 1.00 94.75 1142 GLU A CA 1
ATOM 8981 C C . GLU A 1 1142 ? -28.414 19.527 -8.934 1.00 94.75 1142 GLU A C 1
ATOM 8983 O O . GLU A 1 1142 ? -28.354 18.410 -8.411 1.00 94.75 1142 GLU A O 1
ATOM 8988 N N . CYS A 1 1143 ? -27.550 20.502 -8.646 1.00 95.81 1143 CYS A N 1
ATOM 8989 C CA . CYS A 1 1143 ? -26.550 20.360 -7.595 1.00 95.81 1143 CYS A CA 1
ATOM 8990 C C . CYS A 1 1143 ? -26.197 21.706 -6.958 1.00 95.81 1143 CYS A C 1
ATOM 8992 O O . CYS A 1 1143 ? -25.700 22.618 -7.618 1.00 95.81 1143 CYS A O 1
ATOM 8994 N N . HIS A 1 1144 ? -26.411 21.804 -5.648 1.00 95.69 1144 HIS A N 1
ATOM 8995 C CA . HIS A 1 1144 ? -26.112 22.977 -4.825 1.00 95.69 1144 HIS A CA 1
ATOM 8996 C C . HIS A 1 1144 ? -25.983 22.574 -3.343 1.00 95.69 1144 HIS A C 1
ATOM 8998 O O . HIS A 1 1144 ? -26.288 21.436 -3.002 1.00 95.69 1144 HIS A O 1
ATOM 9004 N N . PRO A 1 1145 ? -25.581 23.470 -2.421 1.00 95.44 1145 PRO A N 1
ATOM 9005 C CA . PRO A 1 1145 ? -25.425 23.131 -0.998 1.00 95.44 1145 PRO A CA 1
ATOM 9006 C C . PRO A 1 1145 ? -26.624 22.427 -0.331 1.00 95.44 1145 PRO A C 1
ATOM 9008 O O . PRO A 1 1145 ? -26.432 21.581 0.540 1.00 95.44 1145 PRO A O 1
ATOM 9011 N N . VAL A 1 1146 ? -27.850 22.751 -0.756 1.00 94.06 1146 VAL A N 1
ATOM 9012 C CA . VAL A 1 1146 ? -29.102 22.136 -0.259 1.00 94.06 1146 VAL A CA 1
ATOM 9013 C C . VAL A 1 1146 ? -29.456 20.829 -0.987 1.00 94.06 1146 VAL A C 1
ATOM 9015 O O . VAL A 1 1146 ? -30.264 20.063 -0.498 1.00 94.06 1146 VAL A O 1
ATOM 9018 N N . TRP A 1 1147 ? -28.830 20.519 -2.123 1.00 95.44 1147 TRP A N 1
ATOM 9019 C CA . TRP A 1 1147 ? -29.009 19.247 -2.826 1.00 95.44 1147 TRP A CA 1
ATOM 9020 C C . TRP A 1 1147 ? -27.676 18.809 -3.426 1.00 95.44 1147 TRP A C 1
ATOM 9022 O O . TRP A 1 1147 ? -27.292 19.190 -4.535 1.00 95.44 1147 TRP A O 1
ATOM 9032 N N . GLN A 1 1148 ? -26.906 18.069 -2.635 1.00 95.69 1148 GLN A N 1
ATOM 9033 C CA . GLN A 1 1148 ? -25.477 17.883 -2.868 1.00 95.69 1148 GLN A CA 1
ATOM 9034 C C . GLN A 1 1148 ? -25.141 16.712 -3.786 1.00 95.69 1148 GLN A C 1
ATOM 9036 O O . GLN A 1 1148 ? -23.975 16.562 -4.155 1.00 95.69 1148 GLN A O 1
ATOM 9041 N N . GLN A 1 1149 ? -26.131 15.885 -4.139 1.00 94.00 1149 GLN A N 1
ATOM 9042 C CA . GLN A 1 1149 ? -25.975 14.746 -5.050 1.00 94.00 1149 GLN A CA 1
ATOM 9043 C C . GLN A 1 1149 ? -24.871 13.763 -4.620 1.00 94.00 1149 GLN A C 1
ATOM 9045 O O . GLN A 1 1149 ? -24.187 13.200 -5.468 1.00 94.00 1149 GLN A O 1
ATOM 9050 N N . ALA A 1 1150 ? -24.649 13.553 -3.315 1.00 90.75 1150 ALA A N 1
ATOM 9051 C CA . ALA A 1 1150 ? -23.491 12.794 -2.823 1.00 90.75 1150 ALA A CA 1
ATOM 9052 C C . ALA A 1 1150 ? -23.390 11.382 -3.436 1.00 90.75 1150 ALA A C 1
ATOM 9054 O O . ALA A 1 1150 ? -22.333 11.001 -3.933 1.00 90.75 1150 ALA A O 1
ATOM 9055 N N . LYS A 1 1151 ? -24.511 10.648 -3.485 1.00 92.94 1151 LYS A N 1
ATOM 9056 C CA . LYS A 1 1151 ? -24.598 9.307 -4.087 1.00 92.94 1151 LYS A CA 1
ATOM 9057 C C . LYS A 1 1151 ? -24.250 9.320 -5.581 1.00 92.94 1151 LYS A C 1
ATOM 9059 O O . LYS A 1 1151 ? -23.376 8.572 -6.017 1.00 92.94 1151 LYS A O 1
ATOM 9064 N N . LEU A 1 1152 ? -24.897 10.198 -6.349 1.00 93.50 1152 LEU A N 1
ATOM 9065 C CA . LEU A 1 1152 ? -24.691 10.304 -7.793 1.00 93.50 1152 LEU A CA 1
ATOM 9066 C C . LEU A 1 1152 ? -23.278 10.798 -8.138 1.00 93.50 1152 LEU A C 1
ATOM 9068 O O . LEU A 1 1152 ? -22.659 10.275 -9.058 1.00 93.50 1152 LEU A O 1
ATOM 9072 N N . ARG A 1 1153 ? -22.724 11.747 -7.373 1.00 94.12 1153 ARG A N 1
ATOM 9073 C CA . ARG A 1 1153 ? -21.345 12.238 -7.537 1.00 94.12 1153 ARG A CA 1
ATOM 9074 C C . ARG A 1 1153 ? -20.320 11.126 -7.353 1.00 94.12 1153 ARG A C 1
ATOM 9076 O O . ARG A 1 1153 ? -19.458 10.966 -8.215 1.00 94.12 1153 ARG A O 1
ATOM 9083 N N . SER A 1 1154 ? -20.434 10.339 -6.282 1.00 90.56 1154 SER A N 1
ATOM 9084 C CA . SER A 1 1154 ? -19.547 9.194 -6.044 1.00 90.56 1154 SER A CA 1
ATOM 9085 C C . SER A 1 1154 ? -19.646 8.160 -7.168 1.00 90.56 1154 SER A C 1
ATOM 9087 O O . SER A 1 1154 ? -18.627 7.652 -7.641 1.00 90.56 1154 SER A O 1
ATOM 9089 N N . PHE A 1 1155 ? -20.861 7.888 -7.656 1.00 93.31 1155 PHE A N 1
ATOM 9090 C CA . PHE A 1 1155 ? -21.063 6.981 -8.782 1.00 93.31 1155 PHE A CA 1
ATOM 9091 C C . PHE A 1 1155 ? -20.420 7.507 -10.073 1.00 93.31 1155 PHE A C 1
ATOM 9093 O O . PHE A 1 1155 ? -19.625 6.794 -10.686 1.00 93.31 1155 PHE A O 1
ATOM 9100 N N . CYS A 1 1156 ? -20.686 8.763 -10.443 1.00 91.50 1156 CYS A N 1
ATOM 9101 C CA . CYS A 1 1156 ? -20.085 9.440 -11.593 1.00 91.50 1156 CYS A CA 1
ATOM 9102 C C . CYS A 1 1156 ? -18.549 9.389 -11.543 1.00 91.50 1156 CYS A C 1
ATOM 9104 O O . CYS A 1 1156 ? -17.917 8.966 -12.511 1.00 91.50 1156 CYS A O 1
ATOM 9106 N N . GLN A 1 1157 ? -17.950 9.693 -10.386 1.00 87.75 1157 GLN A N 1
ATOM 9107 C CA . GLN A 1 1157 ? -16.501 9.625 -10.192 1.00 87.75 1157 GLN A CA 1
ATOM 9108 C C . GLN A 1 1157 ? -15.950 8.204 -10.394 1.00 87.75 1157 GLN A C 1
ATOM 9110 O O . GLN A 1 1157 ? -14.933 8.035 -11.063 1.00 87.75 1157 GLN A O 1
ATOM 9115 N N . SER A 1 1158 ? -16.635 7.175 -9.881 1.00 89.06 1158 SER A N 1
ATOM 9116 C CA . SER A 1 1158 ? -16.217 5.772 -10.051 1.00 89.06 1158 SER A CA 1
ATOM 9117 C C . SER A 1 1158 ? -16.288 5.274 -11.501 1.00 89.06 1158 SER A C 1
ATOM 9119 O O . SER A 1 1158 ? -15.617 4.307 -11.860 1.00 89.06 1158 SER A O 1
ATOM 9121 N N . LYS A 1 1159 ? -17.114 5.920 -12.333 1.00 90.50 1159 LYS A N 1
ATOM 9122 C CA . LYS A 1 1159 ? -17.350 5.559 -13.738 1.00 90.50 1159 LYS A CA 1
ATOM 9123 C C . LYS A 1 1159 ? -16.670 6.502 -14.732 1.00 90.50 1159 LYS A C 1
ATOM 9125 O O . LYS A 1 1159 ? -16.799 6.294 -15.933 1.00 90.50 1159 LYS A O 1
ATOM 9130 N N . GLY A 1 1160 ? -15.952 7.520 -14.252 1.00 90.06 1160 GLY A N 1
ATOM 9131 C CA . GLY A 1 1160 ? -15.318 8.530 -15.103 1.00 90.06 1160 GLY A CA 1
ATOM 9132 C C . GLY A 1 1160 ? -16.311 9.439 -15.839 1.00 90.06 1160 GLY A C 1
ATOM 9133 O O . GLY A 1 1160 ? -15.964 9.991 -16.875 1.00 90.06 1160 GLY A O 1
ATOM 9134 N N . VAL A 1 1161 ? -17.540 9.590 -15.337 1.00 95.69 1161 VAL A N 1
ATOM 9135 C CA . VAL A 1 1161 ? -18.546 10.522 -15.874 1.00 95.69 1161 VAL A CA 1
ATOM 9136 C C . VAL A 1 1161 ? -18.436 11.843 -15.111 1.00 95.69 1161 VAL A C 1
ATOM 9138 O O . VAL A 1 1161 ? -18.396 11.839 -13.881 1.00 95.69 1161 VAL A O 1
ATOM 9141 N N . HIS A 1 1162 ? -18.387 12.984 -15.799 1.00 97.12 1162 HIS A N 1
ATOM 9142 C CA . HIS A 1 1162 ? -18.312 14.294 -15.139 1.00 97.12 1162 HIS A CA 1
ATOM 9143 C C . HIS A 1 1162 ? -19.694 14.763 -14.666 1.00 97.12 1162 HIS A C 1
ATOM 9145 O O . HIS A 1 1162 ? -20.669 14.672 -15.411 1.00 97.12 1162 HIS A O 1
ATOM 9151 N N . LEU A 1 1163 ? -19.800 15.296 -13.443 1.00 97.44 1163 LEU A N 1
ATOM 9152 C CA . LEU A 1 1163 ? -21.054 15.866 -12.941 1.00 97.44 1163 LEU A CA 1
ATOM 9153 C C . LEU A 1 1163 ? -21.073 17.385 -13.149 1.00 97.44 1163 LEU A C 1
ATOM 9155 O O . LEU A 1 1163 ? -20.226 18.111 -12.623 1.00 97.44 1163 LEU A O 1
ATOM 9159 N N . SER A 1 1164 ? -22.078 17.870 -13.880 1.00 94.88 1164 SER A N 1
ATOM 9160 C CA . SER A 1 1164 ? -22.301 19.304 -14.097 1.00 94.88 1164 SER A CA 1
ATOM 9161 C C . SER A 1 1164 ? -23.558 19.769 -13.357 1.00 94.88 1164 SER A C 1
ATOM 9163 O O . SER A 1 1164 ? -24.646 19.253 -13.584 1.00 94.88 1164 SER A O 1
ATOM 9165 N N . GLY A 1 1165 ? -23.406 20.714 -12.432 1.00 95.19 1165 GLY A N 1
ATOM 9166 C CA . GLY A 1 1165 ? -24.463 21.199 -11.549 1.00 95.19 1165 GLY A CA 1
ATOM 9167 C C . GLY A 1 1165 ? -25.266 22.355 -12.147 1.00 95.19 1165 GLY A C 1
ATOM 9168 O O . GLY A 1 1165 ? -24.791 23.498 -12.137 1.00 95.19 1165 GLY A O 1
ATOM 9169 N N . TYR A 1 1166 ? -26.496 22.092 -12.603 1.00 91.81 1166 TYR A N 1
ATOM 9170 C CA . TYR A 1 1166 ? -27.461 23.150 -12.915 1.00 91.81 1166 TYR A CA 1
ATOM 9171 C C . TYR A 1 1166 ? -28.141 23.674 -11.642 1.00 91.81 1166 TYR A C 1
ATOM 9173 O O . TYR A 1 1166 ? -28.123 23.042 -10.582 1.00 91.81 1166 TYR A O 1
ATOM 9181 N N . SER A 1 1167 ? -28.746 24.863 -11.745 1.00 91.44 1167 SER A N 1
ATOM 9182 C CA . SER A 1 1167 ? -29.354 25.585 -10.617 1.00 91.44 1167 SER A CA 1
ATOM 9183 C C . SER A 1 1167 ? -28.435 25.727 -9.393 1.00 91.44 1167 SER A C 1
ATOM 9185 O O . SER A 1 1167 ? -28.928 25.648 -8.271 1.00 91.44 1167 SER A O 1
ATOM 9187 N N . PRO A 1 1168 ? -27.129 26.031 -9.535 1.00 93.69 1168 PRO A N 1
ATOM 9188 C CA . PRO A 1 1168 ? -26.191 26.015 -8.405 1.00 93.69 1168 PRO A CA 1
ATOM 9189 C C . PRO A 1 1168 ? -26.521 27.035 -7.297 1.00 93.69 1168 PRO A C 1
ATOM 9191 O O . PRO A 1 1168 ? -25.980 26.966 -6.197 1.00 93.69 1168 PRO A O 1
ATOM 9194 N N . LEU A 1 1169 ? -27.420 27.985 -7.582 1.00 93.06 1169 LEU A N 1
ATOM 9195 C CA . LEU A 1 1169 ? -27.926 29.001 -6.656 1.00 93.06 1169 LEU A CA 1
ATOM 9196 C C . LEU A 1 1169 ? -29.368 28.724 -6.172 1.00 93.06 1169 LEU A C 1
ATOM 9198 O O . LEU A 1 1169 ? -30.016 29.626 -5.646 1.00 93.06 1169 LEU A O 1
ATOM 9202 N N . GLY A 1 1170 ? -29.903 27.520 -6.404 1.00 85.44 1170 GLY A N 1
ATOM 9203 C CA . GLY A 1 1170 ? -31.271 27.127 -6.037 1.00 85.44 1170 GLY A CA 1
ATOM 9204 C C . GLY A 1 1170 ? -32.376 27.743 -6.898 1.00 85.44 1170 GLY A C 1
ATOM 9205 O O . GLY A 1 1170 ? -33.497 27.902 -6.428 1.00 85.44 1170 GLY A O 1
ATOM 9206 N N . SER A 1 1171 ? -32.063 28.144 -8.138 1.00 78.12 1171 SER A N 1
ATOM 9207 C CA . SER A 1 1171 ? -33.003 28.819 -9.056 1.00 78.12 1171 SER A CA 1
ATOM 9208 C C . SER A 1 1171 ? -33.618 30.114 -8.482 1.00 78.12 1171 SER A C 1
ATOM 9210 O O . SER A 1 1171 ? -34.797 30.427 -8.662 1.00 78.12 1171 SER A O 1
ATOM 9212 N N . HIS A 1 1172 ? -32.800 30.897 -7.770 1.00 67.69 1172 HIS A N 1
ATOM 9213 C CA . HIS A 1 1172 ? -33.210 32.162 -7.161 1.00 67.69 1172 HIS A CA 1
ATOM 9214 C C . HIS A 1 1172 ? -33.775 33.145 -8.208 1.00 67.69 1172 HIS A C 1
ATOM 9216 O O . HIS A 1 1172 ? -33.057 33.598 -9.101 1.00 67.69 1172 HIS A O 1
ATOM 9222 N N . GLY A 1 1173 ? -35.064 33.483 -8.085 1.00 64.94 1173 GLY A N 1
ATOM 9223 C CA . GLY A 1 1173 ? -35.807 34.324 -9.035 1.00 64.94 1173 GLY A CA 1
ATOM 9224 C C . GLY A 1 1173 ? -36.897 33.585 -9.825 1.00 64.94 1173 GLY A C 1
ATOM 9225 O O . GLY A 1 1173 ? -37.715 34.236 -10.475 1.00 64.94 1173 GLY A O 1
ATOM 9226 N N . SER A 1 1174 ? -36.956 32.254 -9.740 1.00 69.56 1174 SER A N 1
ATOM 9227 C CA . SER A 1 1174 ? -38.080 31.468 -10.252 1.00 69.56 1174 SER A CA 1
ATOM 9228 C C . SER A 1 1174 ? -39.315 31.626 -9.352 1.00 69.56 1174 SER A C 1
ATOM 9230 O O . SER A 1 1174 ? -39.225 31.478 -8.136 1.00 69.56 1174 SER A O 1
ATOM 9232 N N . LYS A 1 1175 ? -40.493 31.903 -9.934 1.00 63.94 1175 LYS A N 1
ATOM 9233 C CA . LYS A 1 1175 ? -41.756 32.057 -9.174 1.00 63.94 1175 LYS A CA 1
ATOM 9234 C C . LYS A 1 1175 ? -42.295 30.739 -8.593 1.00 63.94 1175 LYS A C 1
ATOM 9236 O O . LYS A 1 1175 ? -43.188 30.774 -7.754 1.00 63.94 1175 LYS A O 1
ATOM 9241 N N . TRP A 1 1176 ? -41.785 29.599 -9.056 1.00 62.75 1176 TRP A N 1
ATOM 9242 C CA . TRP A 1 1176 ? -42.337 28.264 -8.798 1.00 62.75 1176 TRP A CA 1
ATOM 9243 C C . TRP A 1 1176 ? -41.375 27.328 -8.051 1.00 62.75 1176 TRP A C 1
ATOM 9245 O O . TRP A 1 1176 ? -41.799 26.268 -7.609 1.00 62.75 1176 TRP A O 1
ATOM 9255 N N . VAL A 1 1177 ? -40.116 27.734 -7.835 1.00 70.88 1177 VAL A N 1
ATOM 9256 C CA . VAL A 1 1177 ? -39.133 26.989 -7.029 1.00 70.88 1177 VAL A CA 1
ATOM 9257 C C . VAL A 1 1177 ? -38.920 27.718 -5.700 1.00 70.88 1177 VAL A C 1
ATOM 9259 O O . VAL A 1 1177 ? -38.445 28.852 -5.684 1.00 70.88 1177 VAL A O 1
ATOM 9262 N N . LYS A 1 1178 ? -39.271 27.082 -4.575 1.00 64.75 1178 LYS A N 1
ATOM 9263 C CA . LYS A 1 1178 ? -39.168 27.663 -3.221 1.00 64.75 1178 LYS A CA 1
ATOM 9264 C C . LYS A 1 1178 ? -37.908 27.201 -2.475 1.00 64.75 1178 LYS A C 1
ATOM 9266 O O . LYS A 1 1178 ? -37.988 26.744 -1.343 1.00 64.75 1178 LYS A O 1
ATOM 9271 N N . GLY A 1 1179 ? -36.739 27.324 -3.100 1.00 66.56 1179 GLY A N 1
ATOM 9272 C CA . GLY A 1 1179 ? -35.464 26.971 -2.470 1.00 66.56 1179 GLY A CA 1
ATOM 9273 C C . GLY A 1 1179 ? -34.764 28.156 -1.816 1.00 66.56 1179 GLY A C 1
ATOM 9274 O O . GLY A 1 1179 ? -34.539 29.179 -2.463 1.00 66.56 1179 GLY A O 1
ATOM 9275 N N . ASN A 1 1180 ? -34.343 28.011 -0.556 1.00 77.94 1180 ASN A N 1
ATOM 9276 C CA . ASN A 1 1180 ? -33.547 29.026 0.142 1.00 77.94 1180 ASN A CA 1
ATOM 9277 C C . ASN A 1 1180 ? -32.054 28.655 0.215 1.00 77.94 1180 ASN A C 1
ATOM 9279 O O . ASN A 1 1180 ? -31.469 28.589 1.294 1.00 77.94 1180 ASN A O 1
ATOM 9283 N N . VAL A 1 1181 ? -31.420 28.406 -0.937 1.00 87.94 1181 VAL A N 1
ATOM 9284 C CA . VAL A 1 1181 ? -29.978 28.083 -0.989 1.00 87.94 1181 VAL A CA 1
ATOM 9285 C C . VAL A 1 1181 ? -29.128 29.267 -0.523 1.00 87.94 1181 VAL A C 1
ATOM 9287 O O . VAL A 1 1181 ? -28.197 29.092 0.257 1.00 87.94 1181 VAL A O 1
ATOM 9290 N N . LEU A 1 1182 ? -29.455 30.482 -0.976 1.00 90.62 1182 LEU A N 1
ATOM 9291 C CA . LEU A 1 1182 ? -28.660 31.682 -0.685 1.00 90.62 1182 LEU A CA 1
ATOM 9292 C C . LEU A 1 1182 ? -28.882 32.244 0.725 1.00 90.62 1182 LEU A C 1
ATOM 9294 O O . LEU A 1 1182 ? -28.002 32.927 1.236 1.00 90.62 1182 LEU A O 1
ATOM 9298 N N . GLY A 1 1183 ? -30.033 31.977 1.344 1.00 86.50 1183 GLY A N 1
ATOM 9299 C CA . GLY A 1 1183 ? -30.331 32.363 2.725 1.00 86.50 1183 GLY A CA 1
ATOM 9300 C C . GLY A 1 1183 ? -30.163 31.221 3.726 1.00 86.50 1183 GLY A C 1
ATOM 9301 O O . GLY A 1 1183 ? -30.619 31.347 4.860 1.00 86.50 1183 GLY A O 1
ATOM 9302 N N . ASN A 1 1184 ? -29.556 30.100 3.324 1.00 93.25 1184 ASN A N 1
ATOM 9303 C CA . ASN A 1 1184 ? -29.210 29.030 4.250 1.00 93.25 1184 ASN A CA 1
ATOM 9304 C C . ASN A 1 1184 ? -28.135 29.521 5.233 1.00 93.25 1184 ASN A C 1
ATOM 9306 O O . ASN A 1 1184 ? -27.120 30.069 4.805 1.00 93.25 1184 ASN A O 1
ATOM 9310 N N . SER A 1 1185 ? -28.336 29.272 6.531 1.00 92.12 1185 SER A N 1
ATOM 9311 C CA . SER A 1 1185 ? -27.483 29.799 7.603 1.00 92.12 1185 SER A CA 1
ATOM 9312 C C . SER A 1 1185 ? -26.008 29.423 7.456 1.00 92.12 1185 SER A C 1
ATOM 9314 O O . SER A 1 1185 ? -25.145 30.239 7.758 1.00 92.12 1185 SER A O 1
ATOM 9316 N N . VAL A 1 1186 ? -25.695 28.229 6.944 1.00 93.12 1186 VAL A N 1
ATOM 9317 C CA . VAL A 1 1186 ? -24.310 27.784 6.722 1.00 93.12 1186 VAL A CA 1
ATOM 9318 C C . VAL A 1 1186 ? -23.678 28.530 5.548 1.00 93.12 1186 VAL A C 1
ATOM 9320 O O . VAL A 1 1186 ? -22.526 28.959 5.627 1.00 93.12 1186 VAL A O 1
ATOM 9323 N N . VAL A 1 1187 ? -24.437 28.721 4.466 1.00 93.56 1187 VAL A N 1
ATOM 9324 C CA . VAL A 1 1187 ? -23.978 29.449 3.274 1.00 93.56 1187 VAL A CA 1
ATOM 9325 C C . VAL A 1 1187 ? -23.765 30.927 3.606 1.00 93.56 1187 VAL A C 1
ATOM 9327 O O . VAL A 1 1187 ? -22.738 31.489 3.224 1.00 93.56 1187 VAL A O 1
ATOM 9330 N N . THR A 1 1188 ? -24.682 31.549 4.353 1.00 94.94 1188 THR A N 1
ATOM 9331 C CA . THR A 1 1188 ? -24.563 32.949 4.783 1.00 94.94 1188 THR A CA 1
ATOM 9332 C C . THR A 1 1188 ? -23.458 33.135 5.815 1.00 94.94 1188 THR A C 1
ATOM 9334 O O . THR A 1 1188 ? -22.674 34.069 5.680 1.00 94.94 1188 THR A O 1
ATOM 9337 N N . GLU A 1 1189 ? -23.308 32.222 6.781 1.00 92.56 1189 GLU A N 1
ATOM 9338 C CA . GLU A 1 1189 ? -22.203 32.261 7.748 1.00 92.56 1189 GLU A CA 1
ATOM 9339 C C . GLU A 1 1189 ? -20.851 32.176 7.025 1.00 92.56 1189 GLU A C 1
ATOM 9341 O O . GLU A 1 1189 ? -19.932 32.944 7.315 1.00 92.56 1189 GLU A O 1
ATOM 9346 N N . ALA A 1 1190 ? -20.716 31.269 6.053 1.00 91.94 1190 ALA A N 1
ATOM 9347 C CA . ALA A 1 1190 ? -19.505 31.159 5.250 1.00 91.94 1190 ALA A CA 1
ATOM 9348 C C . ALA A 1 1190 ? -19.274 32.410 4.385 1.00 91.94 1190 ALA A C 1
ATOM 9350 O O . ALA A 1 1190 ? -18.135 32.862 4.269 1.00 91.94 1190 ALA A O 1
ATOM 9351 N N . ALA A 1 1191 ? -20.329 33.000 3.821 1.00 94.50 1191 ALA A N 1
ATOM 9352 C CA . ALA A 1 1191 ? -20.266 34.225 3.024 1.00 94.50 1191 ALA A CA 1
ATOM 9353 C C . ALA A 1 1191 ? -19.794 35.429 3.850 1.00 94.50 1191 ALA A C 1
ATOM 9355 O O . ALA A 1 1191 ? -18.804 36.074 3.491 1.00 94.50 1191 ALA A O 1
ATOM 9356 N N . GLU A 1 1192 ? -20.424 35.668 5.001 1.00 92.50 1192 GLU A N 1
ATOM 9357 C CA . GLU A 1 1192 ? -20.044 36.709 5.960 1.00 92.50 1192 GLU A CA 1
ATOM 9358 C C . GLU A 1 1192 ? -18.617 36.515 6.434 1.00 92.50 1192 GLU A C 1
ATOM 9360 O O . GLU A 1 1192 ? -17.800 37.440 6.378 1.00 92.50 1192 GLU A O 1
ATOM 9365 N N . LYS A 1 1193 ? -18.292 35.281 6.846 1.00 90.81 1193 LYS A N 1
ATOM 9366 C CA . LYS A 1 1193 ? -16.944 34.965 7.275 1.00 90.81 1193 LYS A CA 1
ATOM 9367 C C . LYS A 1 1193 ? -15.994 35.281 6.159 1.00 90.81 1193 LYS A C 1
ATOM 9369 O O . LYS A 1 1193 ? -15.064 36.003 6.454 1.00 90.81 1193 LYS A O 1
ATOM 9374 N N . LEU A 1 1194 ? -16.194 34.842 4.922 1.00 90.19 1194 LEU A N 1
ATOM 9375 C CA . LEU A 1 1194 ? -15.219 34.997 3.839 1.00 90.19 1194 LEU A CA 1
ATOM 9376 C C . LEU A 1 1194 ? -15.211 36.383 3.177 1.00 90.19 1194 LEU A C 1
ATOM 9378 O O . LEU A 1 1194 ? -14.250 36.694 2.474 1.00 90.19 1194 LEU A O 1
ATOM 9382 N N . GLY A 1 1195 ? -16.188 37.245 3.471 1.00 92.56 1195 GLY A N 1
ATOM 9383 C CA . GLY A 1 1195 ? -16.346 38.539 2.804 1.00 92.56 1195 GLY A CA 1
ATOM 9384 C C . GLY A 1 1195 ? -16.736 38.379 1.333 1.00 92.56 1195 GLY A C 1
ATOM 9385 O O . GLY A 1 1195 ? -16.240 39.112 0.477 1.00 92.56 1195 GLY A O 1
ATOM 9386 N N . LYS A 1 1196 ? -17.561 37.371 1.042 1.00 96.19 1196 LYS A N 1
ATOM 9387 C CA . LYS A 1 1196 ? -18.055 37.006 -0.293 1.00 96.19 1196 LYS A CA 1
ATOM 9388 C C . LYS A 1 1196 ? -19.577 36.943 -0.264 1.00 96.19 1196 LYS A C 1
ATOM 9390 O O . LYS A 1 1196 ? -20.167 36.936 0.811 1.00 96.19 1196 LYS A O 1
ATOM 9395 N N . THR A 1 1197 ? -20.229 36.922 -1.421 1.00 96.00 1197 THR A N 1
ATOM 9396 C CA . THR A 1 1197 ? -21.691 36.771 -1.459 1.00 96.00 1197 THR A CA 1
ATOM 9397 C C . THR A 1 1197 ? -22.096 35.312 -1.243 1.00 96.00 1197 THR A C 1
ATOM 9399 O O . THR A 1 1197 ? -21.325 34.386 -1.508 1.00 96.00 1197 THR A O 1
ATOM 9402 N N . ALA A 1 1198 ? -23.329 35.077 -0.789 1.00 94.50 1198 ALA A N 1
ATOM 9403 C CA . ALA A 1 1198 ? -23.863 33.719 -0.666 1.00 94.50 1198 ALA A CA 1
ATOM 9404 C C . ALA A 1 1198 ? -23.844 32.965 -2.010 1.00 94.50 1198 ALA A C 1
ATOM 9406 O O . ALA A 1 1198 ? -23.593 31.761 -2.044 1.00 94.50 1198 ALA A O 1
ATOM 9407 N N . ALA A 1 1199 ? -24.040 33.678 -3.127 1.00 94.50 1199 ALA A N 1
ATOM 9408 C CA . ALA A 1 1199 ? -23.965 33.101 -4.467 1.00 94.50 1199 ALA A CA 1
ATOM 9409 C C . ALA A 1 1199 ? -22.541 32.640 -4.805 1.00 94.50 1199 ALA A C 1
ATOM 9411 O O . ALA A 1 1199 ? -22.339 31.507 -5.237 1.00 94.50 1199 ALA A O 1
ATOM 9412 N N . GLN A 1 1200 ? -21.547 33.481 -4.521 1.00 96.56 1200 GLN A N 1
ATOM 9413 C CA . GLN A 1 1200 ? -20.134 33.145 -4.676 1.00 96.56 1200 GLN A CA 1
ATOM 9414 C C . GLN A 1 1200 ? -19.741 31.921 -3.837 1.00 96.56 1200 GLN A C 1
ATOM 9416 O O . GLN A 1 1200 ? -19.026 31.046 -4.321 1.00 96.56 1200 GLN A O 1
ATOM 9421 N N . VAL A 1 1201 ? -20.248 31.816 -2.607 1.00 96.38 1201 VAL A N 1
ATOM 9422 C CA . VAL A 1 1201 ? -20.047 30.654 -1.727 1.00 96.38 1201 VAL A CA 1
ATOM 9423 C C . VAL A 1 1201 ? -20.701 29.387 -2.262 1.00 96.38 1201 VAL A C 1
ATOM 9425 O O . VAL A 1 1201 ? -20.029 28.361 -2.326 1.00 96.38 1201 VAL A O 1
ATOM 9428 N N . ALA A 1 1202 ? -21.952 29.435 -2.714 1.00 95.75 1202 ALA A N 1
ATOM 9429 C CA . ALA A 1 1202 ? -22.611 28.263 -3.291 1.00 95.75 1202 ALA A CA 1
ATOM 9430 C C . ALA A 1 1202 ? -21.886 27.748 -4.552 1.00 95.75 1202 ALA A C 1
ATOM 9432 O O . ALA A 1 1202 ? -21.653 26.546 -4.694 1.00 95.75 1202 ALA A O 1
ATOM 9433 N N . LEU A 1 1203 ? -21.447 28.657 -5.430 1.00 96.38 1203 LEU A N 1
ATOM 9434 C CA . LEU A 1 1203 ? -20.679 28.313 -6.632 1.00 96.38 1203 LEU A CA 1
ATOM 9435 C C . LEU A 1 1203 ? -19.297 27.766 -6.291 1.00 96.38 1203 LEU A C 1
ATOM 9437 O O . LEU A 1 1203 ? -18.868 26.756 -6.850 1.00 96.38 1203 LEU A O 1
ATOM 9441 N N . ARG A 1 1204 ? -18.603 28.402 -5.341 1.00 95.38 1204 ARG A N 1
ATOM 9442 C CA . ARG A 1 1204 ? -17.286 27.942 -4.912 1.00 95.38 1204 ARG A CA 1
ATOM 9443 C C . ARG A 1 1204 ? -17.353 26.570 -4.253 1.00 95.38 1204 ARG A C 1
ATOM 9445 O O . ARG A 1 1204 ? -16.456 25.758 -4.474 1.00 95.38 1204 ARG A O 1
ATOM 9452 N N . TRP A 1 1205 ? -18.413 26.304 -3.493 1.00 96.19 1205 TRP A N 1
ATOM 9453 C CA . TRP A 1 1205 ? -18.684 24.978 -2.957 1.00 96.19 1205 TRP A CA 1
ATOM 9454 C C . TRP A 1 1205 ? -18.810 23.952 -4.088 1.00 96.19 1205 TRP A C 1
ATOM 9456 O O . TRP A 1 1205 ? -18.085 22.961 -4.064 1.00 96.19 1205 TRP A O 1
ATOM 9466 N N . GLY A 1 1206 ? -19.613 24.243 -5.122 1.00 93.44 1206 GLY A N 1
ATOM 9467 C CA . GLY A 1 1206 ? -19.794 23.383 -6.300 1.00 93.44 1206 GLY A CA 1
ATOM 9468 C C . GLY A 1 1206 ? -18.477 23.019 -7.000 1.00 93.44 1206 GLY A C 1
ATOM 9469 O O . GLY A 1 1206 ? -18.219 21.852 -7.292 1.00 93.44 1206 GLY A O 1
ATOM 9470 N N . ILE A 1 1207 ? -17.589 24.000 -7.175 1.00 92.69 1207 ILE A N 1
ATOM 9471 C CA . ILE A 1 1207 ? -16.257 23.782 -7.761 1.00 92.69 1207 ILE A CA 1
ATOM 9472 C C . ILE A 1 1207 ? -15.366 22.946 -6.828 1.00 92.69 1207 ILE A C 1
ATOM 9474 O O . ILE A 1 1207 ? -14.654 22.054 -7.286 1.00 92.69 1207 ILE A O 1
ATOM 9478 N N . GLN A 1 1208 ? -15.388 23.212 -5.516 1.00 92.38 1208 GLN A N 1
ATOM 9479 C CA . GLN A 1 1208 ? -14.575 22.483 -4.533 1.00 92.38 1208 GLN A CA 1
ATOM 9480 C C . GLN A 1 1208 ? -15.020 21.034 -4.323 1.00 92.38 1208 GLN A C 1
ATOM 9482 O O . GLN A 1 1208 ? -14.183 20.202 -3.984 1.00 92.38 1208 GLN A O 1
ATOM 9487 N N . VAL A 1 1209 ? -16.293 20.715 -4.570 1.00 89.44 1209 VAL A N 1
ATOM 9488 C CA . VAL A 1 1209 ? -16.782 19.330 -4.580 1.00 89.44 1209 VAL A CA 1
ATOM 9489 C C . VAL A 1 1209 ? -16.509 18.593 -5.902 1.00 89.44 1209 VAL A C 1
ATOM 9491 O O . VAL A 1 1209 ? -16.830 17.410 -6.015 1.00 89.44 1209 VAL A O 1
ATOM 9494 N N . GLY A 1 1210 ? -15.884 19.254 -6.882 1.00 89.00 1210 GLY A N 1
ATOM 9495 C CA . GLY A 1 1210 ? -15.457 18.639 -8.141 1.00 89.00 1210 GLY A CA 1
ATOM 9496 C C . GLY A 1 1210 ? -16.473 18.713 -9.284 1.00 89.00 1210 GLY A C 1
ATOM 9497 O O . GLY A 1 1210 ? -16.326 17.973 -10.251 1.00 89.00 1210 GLY A O 1
ATOM 9498 N N . ASN A 1 1211 ? -17.476 19.592 -9.196 1.00 91.62 1211 ASN A N 1
ATOM 9499 C CA . ASN A 1 1211 ? -18.498 19.752 -10.231 1.00 91.62 1211 ASN A CA 1
ATOM 9500 C C . ASN A 1 1211 ? -18.259 21.039 -11.035 1.00 91.62 1211 ASN A C 1
ATOM 9502 O O . ASN A 1 1211 ? -17.812 22.049 -10.482 1.00 91.62 1211 ASN A O 1
ATOM 9506 N N . SER A 1 1212 ? -18.634 21.055 -12.318 1.00 94.00 1212 SER A N 1
ATOM 9507 C CA . SER A 1 1212 ? -18.873 22.336 -13.004 1.00 94.00 1212 SER A CA 1
ATOM 9508 C C . SER A 1 1212 ? -20.185 22.947 -12.514 1.00 94.00 1212 SER A C 1
ATOM 9510 O O . SER A 1 1212 ? -21.104 22.219 -12.150 1.00 94.00 1212 SER A O 1
ATOM 9512 N N . VAL A 1 1213 ? -20.286 24.275 -12.488 1.00 95.12 1213 VAL A N 1
ATOM 9513 C CA . VAL A 1 1213 ? -21.486 25.000 -12.044 1.00 95.12 1213 VAL A CA 1
ATOM 9514 C C . VAL A 1 1213 ? -22.028 25.887 -13.159 1.00 95.12 1213 VAL A C 1
ATOM 9516 O O . VAL A 1 1213 ? -21.256 26.534 -13.866 1.00 95.12 1213 VAL A O 1
ATOM 9519 N N . LEU A 1 1214 ? -23.355 25.939 -13.300 1.00 93.62 1214 LEU A N 1
ATOM 9520 C CA . LEU A 1 1214 ? -24.038 26.655 -14.388 1.00 93.62 1214 LEU A CA 1
ATOM 9521 C C . LEU A 1 1214 ? -24.901 27.824 -13.853 1.00 93.62 1214 LEU A C 1
ATOM 9523 O O . LEU A 1 1214 ? -26.134 27.761 -13.898 1.00 93.62 1214 LEU A O 1
ATOM 9527 N N . PRO A 1 1215 ? -24.316 28.882 -13.250 1.00 93.75 1215 PRO A N 1
ATOM 9528 C CA . PRO A 1 1215 ? -25.092 30.029 -12.788 1.00 93.75 1215 PRO A CA 1
ATOM 9529 C C . PRO A 1 1215 ? -25.746 30.783 -13.951 1.00 93.75 1215 PRO A C 1
ATOM 9531 O O . PRO A 1 1215 ? -25.097 31.149 -14.929 1.00 93.75 1215 PRO A O 1
ATOM 9534 N N . ARG A 1 1216 ? -27.029 31.114 -13.793 1.00 90.69 1216 ARG A N 1
ATOM 9535 C CA . ARG A 1 1216 ? -27.786 31.935 -14.746 1.00 90.69 1216 ARG A CA 1
ATOM 9536 C C . ARG A 1 1216 ? -27.908 33.382 -14.265 1.00 90.69 1216 ARG A C 1
ATOM 9538 O O . ARG A 1 1216 ? -28.281 33.638 -13.121 1.00 90.69 1216 ARG A O 1
ATOM 9545 N N . SER A 1 1217 ? -27.623 34.343 -15.146 1.00 89.88 1217 SER A N 1
ATOM 9546 C CA . SER A 1 1217 ? -27.863 35.778 -14.930 1.00 89.88 1217 SER A CA 1
ATOM 9547 C C . SER A 1 1217 ? -27.892 36.531 -16.260 1.00 89.88 1217 SER A C 1
ATOM 9549 O O . SER A 1 1217 ? -27.085 36.254 -17.136 1.00 89.88 1217 SER A O 1
ATOM 9551 N N . THR A 1 1218 ? -28.769 37.529 -16.384 1.00 88.62 1218 THR A N 1
ATOM 9552 C CA . THR A 1 1218 ? -28.752 38.508 -17.490 1.00 88.62 1218 THR A CA 1
ATOM 9553 C C . THR A 1 1218 ? -28.164 39.860 -17.073 1.00 88.62 1218 THR A C 1
ATOM 9555 O O . THR A 1 1218 ? -27.994 40.750 -17.896 1.00 88.62 1218 THR A O 1
ATOM 9558 N N . LYS A 1 1219 ? -27.829 40.034 -15.786 1.00 90.19 1219 LYS A N 1
ATOM 9559 C CA . LYS A 1 1219 ? -27.216 41.260 -15.257 1.00 90.19 1219 LYS A CA 1
ATOM 9560 C C . LYS A 1 1219 ? -25.698 41.137 -15.290 1.00 90.19 1219 LYS A C 1
ATOM 9562 O O . LYS A 1 1219 ? -25.150 40.294 -14.579 1.00 90.19 1219 LYS A O 1
ATOM 9567 N N . GLU A 1 1220 ? -25.032 42.020 -16.030 1.00 88.19 1220 GLU A N 1
ATOM 9568 C CA . GLU A 1 1220 ? -23.569 42.047 -16.177 1.00 88.19 1220 GLU A CA 1
ATOM 9569 C C . GLU A 1 1220 ? -22.826 42.045 -14.828 1.00 88.19 1220 GLU A C 1
ATOM 9571 O O . GLU A 1 1220 ? -21.843 41.325 -14.658 1.00 88.19 1220 GLU A O 1
ATOM 9576 N N . SER A 1 1221 ? -23.295 42.811 -13.837 1.00 89.12 1221 SER A N 1
ATOM 9577 C CA . SER A 1 1221 ? -22.669 42.842 -12.506 1.00 89.12 1221 SER A CA 1
ATOM 9578 C C . SER A 1 1221 ? -22.683 41.474 -11.817 1.00 89.12 1221 SER A C 1
ATOM 9580 O O . SER A 1 1221 ? -21.664 41.053 -11.277 1.00 89.12 1221 SER A O 1
ATOM 9582 N N . ARG A 1 1222 ? -23.799 40.740 -11.903 1.00 90.19 1222 ARG A N 1
ATOM 9583 C CA . ARG A 1 1222 ? -23.928 39.385 -11.341 1.00 90.19 1222 ARG A CA 1
ATOM 9584 C C . ARG A 1 1222 ? -23.178 38.340 -12.159 1.00 90.19 1222 ARG A C 1
ATOM 9586 O O . ARG A 1 1222 ? -22.661 37.393 -11.588 1.00 90.19 1222 ARG A O 1
ATOM 9593 N N . ILE A 1 1223 ? -23.089 38.507 -13.480 1.00 91.38 1223 ILE A N 1
ATOM 9594 C CA . ILE A 1 1223 ? -22.269 37.639 -14.341 1.00 91.38 1223 ILE A CA 1
ATOM 9595 C C . ILE A 1 1223 ? -20.798 37.728 -13.913 1.00 91.38 1223 ILE A C 1
ATOM 9597 O O . ILE A 1 1223 ? -20.154 36.693 -13.726 1.00 91.38 1223 ILE A O 1
ATOM 9601 N N . ARG A 1 1224 ? -20.300 38.952 -13.678 1.00 90.19 1224 ARG A N 1
ATOM 9602 C CA . ARG A 1 1224 ? -18.964 39.205 -13.117 1.00 90.19 1224 ARG A CA 1
ATOM 9603 C C . ARG A 1 1224 ? -18.794 38.617 -11.721 1.00 90.19 1224 ARG A C 1
ATOM 9605 O O . ARG A 1 1224 ? -17.816 37.917 -11.484 1.00 90.19 1224 ARG A O 1
ATOM 9612 N N . GLU A 1 1225 ? -19.756 38.845 -10.832 1.00 93.25 1225 GLU A N 1
ATOM 9613 C CA . GLU A 1 1225 ? -19.733 38.312 -9.464 1.00 93.25 1225 GLU A CA 1
ATOM 9614 C C . GLU A 1 1225 ? -19.672 36.776 -9.433 1.00 93.25 1225 GLU A C 1
ATOM 9616 O O . GLU A 1 1225 ? -18.827 36.210 -8.741 1.00 93.25 1225 GLU A O 1
ATOM 9621 N N . ASN A 1 1226 ? -20.517 36.106 -10.223 1.00 94.56 1226 ASN A N 1
ATOM 9622 C CA . ASN A 1 1226 ? -20.594 34.645 -10.299 1.00 94.56 1226 ASN A CA 1
ATOM 9623 C C . ASN A 1 1226 ? -19.316 34.011 -10.872 1.00 94.56 1226 ASN A C 1
ATOM 9625 O O . ASN A 1 1226 ? -19.028 32.849 -10.593 1.00 94.56 1226 ASN A O 1
ATOM 9629 N N . PHE A 1 1227 ? -18.541 34.762 -11.658 1.00 91.31 1227 PHE A N 1
ATOM 9630 C CA . PHE A 1 1227 ? -17.250 34.310 -12.180 1.00 91.31 1227 PHE A CA 1
ATOM 9631 C C . PHE A 1 1227 ? -16.097 34.529 -11.193 1.00 91.31 1227 PHE A C 1
ATOM 9633 O O . PHE A 1 1227 ? -15.059 33.871 -11.293 1.00 91.31 1227 PHE A O 1
ATOM 9640 N N . ASP A 1 1228 ? -16.267 35.427 -10.217 1.00 92.06 1228 ASP A N 1
ATOM 9641 C CA . ASP A 1 1228 ? -15.288 35.736 -9.168 1.00 92.06 1228 ASP A CA 1
ATOM 9642 C C . ASP A 1 1228 ? -15.276 34.665 -8.059 1.00 92.06 1228 ASP A C 1
ATOM 9644 O O . ASP A 1 1228 ? -15.496 34.917 -6.874 1.00 92.06 1228 ASP A O 1
ATOM 9648 N N . VAL A 1 1229 ? -15.048 33.417 -8.467 1.00 91.94 1229 VAL A N 1
ATOM 9649 C CA . VAL A 1 1229 ? -15.080 32.218 -7.612 1.00 91.94 1229 VAL A CA 1
ATOM 9650 C C . VAL A 1 1229 ? -13.783 31.415 -7.691 1.00 91.94 1229 VAL A C 1
ATOM 9652 O O . VAL A 1 1229 ? -13.721 30.286 -7.218 1.00 91.94 1229 VAL A O 1
ATOM 9655 N N . PHE A 1 1230 ? -12.723 31.961 -8.293 1.00 86.25 1230 PHE A N 1
ATOM 9656 C CA . PHE A 1 1230 ? -11.476 31.224 -8.543 1.00 86.25 1230 PHE A CA 1
ATOM 9657 C C . PHE A 1 1230 ? -10.323 31.613 -7.628 1.00 86.25 1230 PHE A C 1
ATOM 9659 O O . PHE A 1 1230 ? -9.489 30.761 -7.313 1.00 86.25 1230 PHE A O 1
ATOM 9666 N N . ASP A 1 1231 ? -10.244 32.886 -7.247 1.00 81.25 1231 ASP A N 1
ATOM 9667 C CA . ASP A 1 1231 ? -9.090 33.464 -6.566 1.00 81.25 1231 ASP A CA 1
ATOM 9668 C C . ASP A 1 1231 ? -9.154 33.339 -5.041 1.00 81.25 1231 ASP A C 1
ATOM 9670 O O . ASP A 1 1231 ? -8.177 33.678 -4.393 1.00 81.25 1231 ASP A O 1
ATOM 9674 N N . TRP A 1 1232 ? -10.238 32.806 -4.481 1.00 86.81 1232 TRP A N 1
ATOM 9675 C CA . TRP A 1 1232 ? -10.438 32.516 -3.059 1.00 86.81 1232 TRP A CA 1
ATOM 9676 C C . TRP A 1 1232 ? -11.051 31.121 -2.894 1.00 86.81 1232 TRP A C 1
ATOM 9678 O O . TRP A 1 1232 ? -11.628 30.597 -3.842 1.00 86.81 1232 TRP A O 1
ATOM 9688 N N . SER A 1 1233 ? -10.943 30.515 -1.709 1.00 88.31 1233 SER A N 1
ATOM 9689 C CA . SER A 1 1233 ? -11.531 29.208 -1.374 1.00 88.31 1233 SER A CA 1
ATOM 9690 C C . SER A 1 1233 ? -12.354 29.270 -0.096 1.00 88.31 1233 SER A C 1
ATOM 9692 O O . SER A 1 1233 ? -12.080 30.092 0.776 1.00 88.31 1233 SER A O 1
ATOM 9694 N N . ILE A 1 1234 ? -13.303 28.347 0.041 1.00 89.62 1234 ILE A N 1
ATOM 9695 C CA . ILE A 1 1234 ? -13.920 28.003 1.320 1.00 89.62 1234 ILE A CA 1
ATOM 9696 C C . ILE A 1 1234 ? -12.901 27.124 2.071 1.00 89.62 1234 ILE A C 1
ATOM 9698 O O . ILE A 1 1234 ? -12.560 26.059 1.555 1.00 89.62 1234 ILE A O 1
ATOM 9702 N N . PRO A 1 1235 ? -12.352 27.570 3.215 1.00 85.06 1235 PRO A N 1
ATOM 9703 C CA . PRO A 1 1235 ? -11.418 26.791 4.027 1.00 85.06 1235 PRO A CA 1
ATOM 9704 C C . PRO A 1 1235 ? -12.063 25.517 4.580 1.00 85.06 1235 PRO A C 1
ATOM 9706 O O . PRO A 1 1235 ? -13.280 25.483 4.751 1.00 85.06 1235 PRO A O 1
ATOM 9709 N N . ASP A 1 1236 ? -11.258 24.500 4.888 1.00 78.62 1236 ASP A N 1
ATOM 9710 C CA . ASP A 1 1236 ? -11.743 23.160 5.254 1.00 78.62 1236 ASP A CA 1
ATOM 9711 C C . ASP A 1 1236 ? -12.702 23.165 6.460 1.00 78.62 1236 ASP A C 1
ATOM 9713 O O . ASP A 1 1236 ? -13.689 22.431 6.464 1.00 78.62 1236 ASP A O 1
ATOM 9717 N N . ASP A 1 1237 ? -12.486 24.049 7.441 1.00 82.94 1237 ASP A N 1
ATOM 9718 C CA . ASP A 1 1237 ? -13.351 24.198 8.619 1.00 82.94 1237 ASP A CA 1
ATOM 9719 C C . ASP A 1 1237 ? -14.743 24.747 8.270 1.00 82.94 1237 ASP A C 1
ATOM 9721 O O . ASP A 1 1237 ? -15.748 24.301 8.824 1.00 82.94 1237 ASP A O 1
ATOM 9725 N N . LEU A 1 1238 ? -14.824 25.693 7.329 1.00 87.25 1238 LEU A N 1
ATOM 9726 C CA . LEU A 1 1238 ? -16.102 26.203 6.824 1.00 87.25 1238 LEU A CA 1
ATOM 9727 C C . LEU A 1 1238 ? -16.728 25.251 5.809 1.00 87.25 1238 LEU A C 1
ATOM 9729 O O . LEU A 1 1238 ? -17.948 25.132 5.757 1.00 87.25 1238 LEU A O 1
ATOM 9733 N N . PHE A 1 1239 ? -15.909 24.560 5.019 1.00 91.38 1239 PHE A N 1
ATOM 9734 C CA . PHE A 1 1239 ? -16.362 23.626 3.999 1.00 91.38 1239 PHE A CA 1
ATOM 9735 C C . PHE A 1 1239 ? -17.026 22.392 4.620 1.00 91.38 1239 PHE A C 1
ATOM 9737 O O . PHE A 1 1239 ? -18.079 21.965 4.151 1.00 91.38 1239 PHE A O 1
ATOM 9744 N N . ALA A 1 1240 ? -16.484 21.876 5.729 1.00 86.88 1240 ALA A N 1
ATOM 9745 C CA . ALA A 1 1240 ? -17.067 20.758 6.468 1.00 86.88 1240 ALA A CA 1
ATOM 9746 C C . ALA A 1 1240 ? -18.508 21.038 6.934 1.00 86.88 1240 ALA A C 1
ATOM 9748 O O . ALA A 1 1240 ? -19.340 20.128 6.946 1.00 86.88 1240 ALA A O 1
ATOM 9749 N N . LYS A 1 1241 ? -18.846 22.300 7.241 1.00 91.88 1241 LYS A N 1
ATOM 9750 C CA . LYS A 1 1241 ? -20.197 22.690 7.674 1.00 91.88 1241 LYS A CA 1
ATOM 9751 C C . LYS A 1 1241 ? -21.265 22.481 6.607 1.00 91.88 1241 LYS A C 1
ATOM 9753 O O . LYS A 1 1241 ? -22.422 22.299 6.952 1.00 91.88 1241 LYS A O 1
ATOM 9758 N N . PHE A 1 1242 ? -20.913 22.461 5.320 1.00 92.94 1242 PHE A N 1
ATOM 9759 C CA . PHE A 1 1242 ? -21.900 22.226 4.262 1.00 92.94 1242 PHE A CA 1
ATOM 9760 C C . PHE A 1 1242 ? -22.564 20.851 4.402 1.00 92.94 1242 PHE A C 1
ATOM 9762 O O . PHE A 1 1242 ? -23.722 20.705 4.028 1.00 92.94 1242 PHE A O 1
ATOM 9769 N N . SER A 1 1243 ? -21.889 19.868 5.009 1.00 89.94 1243 SER A N 1
ATOM 9770 C CA . SER A 1 1243 ? -22.466 18.544 5.284 1.00 89.94 1243 SER A CA 1
ATOM 9771 C C . SER A 1 1243 ? -23.653 18.564 6.259 1.00 89.94 1243 SER A C 1
ATOM 9773 O O . SER A 1 1243 ? -24.430 17.614 6.276 1.00 89.94 1243 SER A O 1
ATOM 9775 N N . THR A 1 1244 ? -23.830 19.636 7.044 1.00 91.75 1244 THR A N 1
ATOM 9776 C CA . THR A 1 1244 ? -24.939 19.765 8.005 1.00 91.75 1244 THR A CA 1
ATOM 9777 C C . THR A 1 1244 ? -26.191 20.397 7.400 1.00 91.75 1244 THR A C 1
ATOM 9779 O O . THR A 1 1244 ? -27.221 20.481 8.067 1.00 91.75 1244 THR A O 1
ATOM 9782 N N . ILE A 1 1245 ? -26.122 20.862 6.148 1.00 91.44 1245 ILE A N 1
ATOM 9783 C CA . ILE A 1 1245 ? -27.264 21.450 5.452 1.00 91.44 1245 ILE A CA 1
ATOM 9784 C C . ILE A 1 1245 ? -28.284 20.344 5.169 1.00 91.44 1245 ILE A C 1
ATOM 9786 O O . ILE A 1 1245 ? -27.955 19.332 4.548 1.00 91.44 1245 ILE A O 1
ATOM 9790 N N . GLN A 1 1246 ? -29.531 20.554 5.593 1.00 89.62 1246 GLN A N 1
ATOM 9791 C CA . GLN A 1 1246 ? -30.639 19.661 5.262 1.00 89.62 1246 GLN A CA 1
ATOM 9792 C C . GLN A 1 1246 ? -30.768 19.525 3.741 1.00 89.62 1246 GLN A C 1
ATOM 9794 O O . GLN A 1 1246 ? -30.760 20.526 3.024 1.00 89.62 1246 GLN A O 1
ATOM 9799 N N . GLN A 1 1247 ? -30.852 18.281 3.268 1.00 93.25 1247 GLN A N 1
ATOM 9800 C CA . GLN A 1 1247 ? -30.908 17.974 1.845 1.00 93.25 1247 GLN A CA 1
ATOM 9801 C C . GLN A 1 1247 ? -32.355 17.991 1.345 1.00 93.25 1247 GLN A C 1
ATOM 9803 O O . GLN A 1 1247 ? -33.204 17.310 1.914 1.00 93.25 1247 GLN A O 1
ATOM 9808 N N . GLU A 1 1248 ? -32.625 18.756 0.292 1.00 88.44 1248 GLU A N 1
ATOM 9809 C CA . GLU A 1 1248 ? -33.928 18.846 -0.364 1.00 88.44 1248 GLU A CA 1
ATOM 9810 C C . GLU A 1 1248 ? -33.752 19.133 -1.857 1.00 88.44 1248 GLU A C 1
ATOM 9812 O O . GLU A 1 1248 ? -33.098 20.109 -2.239 1.00 88.44 1248 GLU A O 1
ATOM 9817 N N . LYS A 1 1249 ? -34.373 18.304 -2.699 1.00 90.38 1249 LYS A N 1
ATOM 9818 C CA . LYS A 1 1249 ? -34.436 18.536 -4.139 1.00 90.38 1249 LYS A CA 1
ATOM 9819 C C . LYS A 1 1249 ? -35.502 19.575 -4.478 1.00 90.38 1249 LYS A C 1
ATOM 9821 O O . LYS A 1 1249 ? -36.679 19.404 -4.159 1.00 90.38 1249 LYS A O 1
ATOM 9826 N N . LEU A 1 1250 ? -35.101 20.625 -5.185 1.00 88.56 1250 LEU A N 1
ATOM 9827 C CA . LEU A 1 1250 ? -35.947 21.756 -5.546 1.00 88.56 1250 LEU A CA 1
ATOM 9828 C C . LEU A 1 1250 ? -36.630 21.571 -6.903 1.00 88.56 1250 LEU A C 1
ATOM 9830 O O . LEU A 1 1250 ? -37.781 21.971 -7.073 1.00 88.56 1250 LEU A O 1
ATOM 9834 N N . ILE A 1 1251 ? -35.943 20.969 -7.878 1.00 86.62 1251 ILE A N 1
ATOM 9835 C CA . ILE A 1 1251 ? -36.491 20.655 -9.202 1.00 86.62 1251 ILE A CA 1
ATOM 9836 C C . ILE A 1 1251 ? -36.882 19.179 -9.211 1.00 86.62 1251 ILE A C 1
ATOM 9838 O O . ILE A 1 1251 ? -36.231 18.306 -9.785 1.00 86.62 1251 ILE A O 1
ATOM 9842 N N . ARG A 1 1252 ? -37.990 18.905 -8.522 1.00 86.19 1252 ARG A N 1
ATOM 9843 C CA . ARG A 1 1252 ? -38.527 17.557 -8.305 1.00 86.19 1252 ARG A CA 1
ATOM 9844 C C . ARG A 1 1252 ? -39.116 16.937 -9.573 1.00 86.19 1252 ARG A C 1
ATOM 9846 O O . ARG A 1 1252 ? -39.172 15.721 -9.681 1.00 86.19 1252 ARG A O 1
ATOM 9853 N N . GLY A 1 1253 ? -39.525 17.744 -10.551 1.00 79.62 1253 GLY A N 1
ATOM 9854 C CA . GLY A 1 1253 ? -40.181 17.240 -11.761 1.00 79.62 1253 GLY A CA 1
ATOM 9855 C C . GLY A 1 1253 ? -41.664 16.922 -11.560 1.00 79.62 1253 GLY A C 1
ATOM 9856 O O . GLY A 1 1253 ? -42.211 16.117 -12.305 1.00 79.62 1253 GLY A O 1
ATOM 9857 N N . ASP A 1 1254 ? -42.332 17.556 -10.587 1.00 81.62 1254 ASP A N 1
ATOM 9858 C CA . ASP A 1 1254 ? -43.753 17.308 -10.277 1.00 81.62 1254 ASP A CA 1
ATOM 9859 C C . ASP A 1 1254 ? -44.665 17.515 -11.497 1.00 81.62 1254 ASP A C 1
ATOM 9861 O O . ASP A 1 1254 ? -45.673 16.839 -11.658 1.00 81.62 1254 ASP A O 1
ATOM 9865 N N . PHE A 1 1255 ? -44.275 18.411 -12.407 1.00 73.50 1255 PHE A N 1
ATOM 9866 C CA . PHE A 1 1255 ? -44.984 18.689 -13.657 1.00 73.50 1255 PHE A CA 1
ATOM 9867 C C . PHE A 1 1255 ? -44.949 17.534 -14.676 1.00 73.50 1255 PHE A C 1
ATOM 9869 O O . PHE A 1 1255 ? -45.613 17.626 -15.705 1.00 73.50 1255 PHE A O 1
ATOM 9876 N N . PHE A 1 1256 ? -44.189 16.467 -14.408 1.00 71.25 1256 PHE A N 1
ATOM 9877 C CA . PHE A 1 1256 ? -44.177 15.220 -15.177 1.00 71.25 1256 PHE A CA 1
ATOM 9878 C C . PHE A 1 1256 ? -44.968 14.088 -14.509 1.00 71.25 1256 PHE A C 1
ATOM 9880 O O . PHE A 1 1256 ? -45.171 13.041 -15.126 1.00 71.25 1256 PHE A O 1
ATOM 9887 N N . VAL A 1 1257 ? -45.407 14.284 -13.263 1.00 80.44 1257 VAL A N 1
ATOM 9888 C CA . VAL A 1 1257 ? -46.121 13.274 -12.484 1.00 80.44 1257 VAL A CA 1
ATOM 9889 C C . VAL A 1 1257 ? -47.614 13.363 -12.771 1.00 80.44 1257 VAL A C 1
ATOM 9891 O O . VAL A 1 1257 ? -48.231 14.420 -12.653 1.00 80.44 1257 VAL A O 1
ATOM 9894 N N . ASN A 1 1258 ? -48.213 12.234 -13.134 1.00 79.06 1258 ASN A N 1
ATOM 9895 C CA . ASN A 1 1258 ? -49.655 12.098 -13.303 1.00 79.06 1258 ASN A CA 1
ATOM 9896 C C . ASN A 1 1258 ? -50.057 10.683 -12.875 1.00 79.06 1258 ASN A C 1
ATOM 9898 O O . ASN A 1 1258 ? -49.435 9.708 -13.290 1.00 79.06 1258 ASN A O 1
ATOM 9902 N N . THR A 1 1259 ? -51.117 10.553 -12.075 1.00 75.50 1259 THR A N 1
ATOM 9903 C CA . THR A 1 1259 ? -51.622 9.259 -11.579 1.00 75.50 1259 THR A CA 1
ATOM 9904 C C . THR A 1 1259 ? -52.029 8.295 -12.700 1.00 75.50 1259 THR A C 1
ATOM 9906 O O . THR A 1 1259 ? -52.064 7.084 -12.483 1.00 75.50 1259 THR A O 1
ATOM 9909 N N . GLN A 1 1260 ? -52.298 8.820 -13.899 1.00 71.44 1260 GLN A N 1
ATOM 9910 C CA . GLN A 1 1260 ? -52.603 8.073 -15.124 1.00 71.44 1260 GLN A CA 1
ATOM 9911 C C . GLN A 1 1260 ? -51.478 8.154 -16.177 1.00 71.44 1260 GLN A C 1
ATOM 9913 O O . GLN A 1 1260 ? -51.620 7.605 -17.268 1.00 71.44 1260 GLN A O 1
ATOM 9918 N N . GLY A 1 1261 ? -50.384 8.864 -15.880 1.00 69.94 1261 GLY A N 1
ATOM 9919 C CA . GLY A 1 1261 ? -49.256 9.089 -16.784 1.00 69.94 1261 GLY A CA 1
ATOM 9920 C C . GLY A 1 1261 ? -48.118 8.083 -16.610 1.00 69.94 1261 GLY A C 1
ATOM 9921 O O . GLY A 1 1261 ? -48.199 7.140 -15.826 1.00 69.94 1261 GLY A O 1
ATOM 9922 N N . LEU A 1 1262 ? -47.037 8.302 -17.363 1.00 78.12 1262 LEU A N 1
ATOM 9923 C CA . LEU A 1 1262 ? -45.864 7.424 -17.382 1.00 78.12 1262 LEU A CA 1
ATOM 9924 C C . LEU A 1 1262 ? -45.130 7.356 -16.029 1.00 78.12 1262 LEU A C 1
ATOM 9926 O O . LEU A 1 1262 ? -44.652 6.290 -15.657 1.00 78.12 1262 LEU A O 1
ATOM 9930 N N . TYR A 1 1263 ? -45.063 8.476 -15.306 1.00 82.19 1263 TYR A N 1
ATOM 9931 C CA . TYR A 1 1263 ? -44.518 8.543 -13.950 1.00 82.19 1263 TYR A CA 1
ATOM 9932 C C . TYR A 1 1263 ? -45.644 8.856 -12.980 1.00 82.19 1263 TYR A C 1
ATOM 9934 O O . TYR A 1 1263 ? -46.271 9.917 -13.058 1.00 82.19 1263 TYR A O 1
ATOM 9942 N N . LYS A 1 1264 ? -45.902 7.918 -12.072 1.00 86.25 1264 LYS A N 1
ATOM 9943 C CA . LYS A 1 1264 ? -46.998 7.994 -11.102 1.00 86.25 1264 LYS A CA 1
ATOM 9944 C C . LYS A 1 1264 ? -46.594 8.747 -9.846 1.00 86.25 1264 LYS A C 1
ATOM 9946 O O . LYS A 1 1264 ? -47.463 9.246 -9.133 1.00 86.25 1264 LYS A O 1
ATOM 9951 N N . SER A 1 1265 ? -45.294 8.852 -9.588 1.00 88.06 1265 SER A N 1
ATOM 9952 C CA . SER A 1 1265 ? -44.755 9.627 -8.480 1.00 88.06 1265 SER A CA 1
ATOM 9953 C C . SER A 1 1265 ? -43.402 10.255 -8.819 1.00 88.06 1265 SER A C 1
ATOM 9955 O O . SER A 1 1265 ? -42.740 9.900 -9.798 1.00 88.06 1265 SER A O 1
ATOM 9957 N N . VAL A 1 1266 ? -42.985 11.210 -7.990 1.00 86.31 1266 VAL A N 1
ATOM 9958 C CA . VAL A 1 1266 ? -41.676 11.863 -8.106 1.00 86.31 1266 VAL A CA 1
ATOM 9959 C C . VAL A 1 1266 ? -40.547 10.869 -7.807 1.00 86.31 1266 VAL A C 1
ATOM 9961 O O . VAL A 1 1266 ? -39.485 10.915 -8.425 1.00 86.31 1266 VAL A O 1
ATOM 9964 N N . GLU A 1 1267 ? -40.780 9.933 -6.889 1.00 89.06 1267 GLU A N 1
ATOM 9965 C CA . GLU A 1 1267 ? -39.839 8.872 -6.528 1.00 89.06 1267 GLU A CA 1
ATOM 9966 C C . GLU A 1 1267 ? -39.504 7.986 -7.737 1.00 89.06 1267 GLU A C 1
ATOM 9968 O O . GLU A 1 1267 ? -38.348 7.600 -7.895 1.00 89.06 1267 GLU A O 1
ATOM 9973 N N . GLU A 1 1268 ? -40.471 7.705 -8.620 1.00 85.19 1268 GLU A N 1
ATOM 9974 C CA . GLU A 1 1268 ? -40.253 6.917 -9.847 1.00 85.19 1268 GLU A CA 1
ATOM 9975 C C . GLU A 1 1268 ? -39.384 7.659 -10.877 1.00 85.19 1268 GLU A C 1
ATOM 9977 O O . GLU A 1 1268 ? -38.565 7.052 -11.579 1.00 85.19 1268 GLU A O 1
ATOM 9982 N N . ILE A 1 1269 ? -39.510 8.988 -10.950 1.00 84.44 1269 ILE A N 1
ATOM 9983 C CA . ILE A 1 1269 ? -38.659 9.818 -11.811 1.00 84.44 1269 ILE A CA 1
ATOM 9984 C C . ILE A 1 1269 ? -37.193 9.688 -11.384 1.00 84.44 1269 ILE A C 1
ATOM 9986 O O . ILE A 1 1269 ? -36.316 9.501 -12.233 1.00 84.44 1269 ILE A O 1
ATOM 9990 N N . TRP A 1 1270 ? -36.926 9.723 -10.077 1.00 92.75 1270 TRP A N 1
ATOM 9991 C CA . TRP A 1 1270 ? -35.567 9.768 -9.528 1.00 92.75 1270 TRP A CA 1
ATOM 9992 C C . TRP A 1 1270 ? -35.047 8.439 -8.977 1.00 92.75 1270 TRP A C 1
ATOM 9994 O O . TRP A 1 1270 ? -33.951 8.405 -8.426 1.00 92.75 1270 TRP A O 1
ATOM 10004 N N . ASP A 1 1271 ? -35.801 7.348 -9.116 1.00 92.50 1271 ASP A N 1
ATOM 10005 C CA . ASP A 1 1271 ? -35.469 6.025 -8.562 1.00 92.50 1271 ASP A CA 1
ATOM 10006 C C . ASP A 1 1271 ? -35.134 6.083 -7.057 1.00 92.50 1271 ASP A C 1
ATOM 10008 O O . ASP A 1 1271 ? -34.172 5.474 -6.581 1.00 92.50 1271 ASP A O 1
ATOM 10012 N N . GLY A 1 1272 ? -35.917 6.871 -6.313 1.00 88.25 1272 GLY A N 1
ATOM 10013 C CA . GLY A 1 1272 ? -35.736 7.109 -4.878 1.00 88.25 1272 GLY A CA 1
ATOM 10014 C C . GLY A 1 1272 ? -34.694 8.174 -4.504 1.00 88.25 1272 GLY A C 1
ATOM 10015 O O . GLY A 1 1272 ? -34.426 8.355 -3.321 1.00 88.25 1272 GLY A O 1
ATOM 10016 N N . GLU A 1 1273 ? -34.099 8.886 -5.468 1.00 88.62 1273 GLU A N 1
ATOM 10017 C CA . GLU A 1 1273 ? -33.152 9.993 -5.229 1.00 88.62 1273 GLU A CA 1
ATOM 10018 C C . GLU A 1 1273 ? -33.870 11.354 -5.165 1.00 88.62 1273 GLU A C 1
ATOM 10020 O O . GLU A 1 1273 ? -33.644 12.230 -6.010 1.00 88.62 1273 GLU A O 1
ATOM 10025 N N . ILE A 1 1274 ? -34.764 11.509 -4.181 1.00 87.00 1274 ILE A N 1
ATOM 10026 C CA . ILE A 1 1274 ? -35.644 12.677 -3.999 1.00 87.00 1274 ILE A CA 1
ATOM 10027 C C . ILE A 1 1274 ? -35.595 13.268 -2.590 1.00 87.00 1274 ILE A C 1
ATOM 10029 O O . ILE A 1 1274 ? -35.352 12.495 -1.637 1.00 87.00 1274 ILE A O 1
#

Organism: Dendrobium chrysotoxum (NCBI:txid161865)

Secondary structure (DSSP, 8-state):
--SEEE-TTS-EEESB-EE-TT--TTTHHHHHHHHHHHT--EEE--GGGS-HHHHHHHHHHHHHTTS--GGG-EEEEEE-TT--STTHHHHHHHHHHHHHT-S-BSEEEE--S-EE-TT--S-TTTEE---HHHHHHHHHHHHHTTSBSSEEEES--HHHHHHHHTT-SS--SEEEEE-BTTB--HHHHHHHHHTTPEEEEESTT--SSS-GGG-HHHHHHHHHHT--HHHHHHHHHHHHT-EEE-B-S-HHHHHHHHTTSS----HHHHHGGGGS----S---GGGBSTTSSBSSHHHHHT--GGGTGGGS--SEEEPTTS-EEESBEEE-TTPPTTTHHHHHHHHHHHT--EEE--GGGS-HHHHHHHHHHHHHTTS--GGG-EEEEEE-GGG-SHHHHHHHHHHHHHHHT-S-BSEEEE--S-EE-TT--S-GGGEE---HHHHHHHHHHHHHTTSBSSEEEES--HHHHHHHHTT-SS--SEEEEE-BTTB--HHHHHHHHHTTPEEEEESTT--TT-TT----GGG-HHHHHHHHHHT--HHHHHHHHHHHTT-EEE---SSHHHHHHHHTTSS----HHHHHHGGGSPP--S---GGG--TTSSS--S--SSSSSTTS--S-----S--SS------S-----TT---SBEEE-TTPPTTTHHHHHHHHHHHT--EEE--GGGS-HHHHHHHHHHHHHTTSS-GGG-EEEEEE-GGG-SHHHHHHHHHHHHHHHT-S-BSEEEE-SSSEE-TT--S-GGGEE---HHHHHHHHHHHHHTTSBSSEEEES--HHHHHHHHHH-SS--SEEEEE-BTTB--HHHHHHHHHTTPEEEEESTT--TT-TT----GGG-HHHHHHHHHHT--HHHHHHHHHHHTT-EEE---SSHHHHHHHH--SS----HHHHHGGGGS------TTHHHHHHHHTT--SS--------------------------PPPPSEEE-TTS-EEESB-EE-TT--HHHHHHHHHHHHHHT---EE--GGGS-HHHHHHHHHHHHHTTSS-----B---STTTHHHHHHHHHHHHT-S-BS-EEE-SS-EEPTT--S-GGGEE---HHHHHHHHHHHHHTTSBSSEEEES--HHHHHHHHTT-SS--SEEEEE-BTTB--HHHHHHHHHHTPEEEEESTTTTTT-SS----STT-HHHHHHHHHHTS-HHHHHHHHHHHTT-EEE-B-S-HHHHHHHH--SS----HHHHHGGGGSPP--S---GGGB-TTSSBSSHHHHHTT--

pLDDT: mean 84.66, std 18.49, range [21.66, 98.88]